Protein AF-A0AAW3W9V9-F1 (afdb_monomer_lite)

Secondary structure (DSSP, 8-state):
-HHHHTTSEEEEE-HHHHHHHEEEEE-TTSPP--TT---HHHHHHHHHHHHHHHHHHH-TT--EEEEEEEEEEEPPPTT--SS-TT--PEEEEEEE-HHHHHHHHHHHHHHHHHTT-HHHHHHT---EEESS-HHHHHHHHHHH-SSSHHHHHHHHHHHH--SHHHHHHHHHTSTTS-GGGGG-HHHHHHHHHHHHHHHTT--HHHHHHHHHHHH-SSS-SEEEEEEEEEETTHHHHHHHHHHHHHTT-S---HHHHHHHHHHHHHHTTT--TTT-HHHHIIIIIHHHHHHHS---TT-S-HHHHHHHHHHHHHHHHHHHHHHHHHHHHHHT--TTGGG----SHHHHHHHHHHHHHS-HHHHTTTHHHHHHHHHHHHHHHHHHHT-HHHHHHHHHHHHHHHHTSS----HHHHHHHHHHHHHHHHHHHHHHHHHHSS--S--SSS------HHHHHHHHHHHHHHHHHTTGGG--S-HHHHHHHHHHHHHTSSSHHHHHHHS-HHHHHHHTTHHHH-TT--TTHHHHHHHHHHHHHHHHHHT--THHHHHHHHHSTTS--HHHHHHTT-TTS---HHHHHHHHHHHHHHHHHTT-HHHHHHHHHHHHHHHHEETTTTEEPPHHHHHHGGG-EETTEETT---GGGG---SS--HHHHHHHHHHHHHHHHHHHHHHH-SS-HHHHHHHH--GGGTT-HHHHHHHS--THHHHS-EEEETTEEEEEEE-TTT--EEEEEHHHHHHHHHHHHHT---TTTTTGGGS-----S----S---BPPPSS-SEEEEEEEEEEEE---SS----TTSTT--EEEEEEEEEEEEP-TTEEEEE-SSEEEEEEEETTEEEEEEEESTTSHHHHHHHHHHHHHHHHHHHHHHHHHHH--HHHHHHHHHS-----EE----EEEEE-----SSS-------EEEE---EEEEEEEE-

pLDDT: mean 72.33, std 19.74, range [21.75, 95.81]

Sequence (946 aa):
MLFILEKLEESNQSLYKLLIDYEICIPIIQR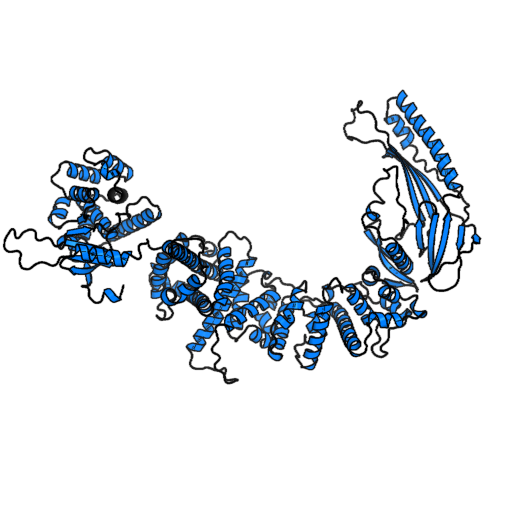DYIQGSDDEKIKFIRGRLIKDIIRTLKSSEKRLNLNIIYGVAEVEEENKGIMDSKNSTKILYPVDGQQRLTTLYLFHWFLAVRSGEINNFLRNTCGFTYTTRNSAREFFSFLMDTESSYSNEFNSIIISSKEKKYFIENVKNKIWFKSQWNNDMTILAILNVLGDFIDEKIDEKDAEMYYERLIDKNNPAIYFDIFLERKKIAENYSDTRYIRMNSRGKQLEDFENVKAILEVIEDKLEDDDEKLFVRQYDTKFIDVFYKRQVPIISLEDKTTIIEEKTKKINEESINLLMSIYNILIYMNNDAESQKEQYNDYYDYYNKIYEVSQKSEKELLEEKIFWKEYFQVLNAILKASYSNENIVNYIEEIFKKIKIVDAESSNIEDKSKIIAYVRYIYHIYMNFENEKKGKTVVLKKHGKSRYISNSDILSKISRFEYILKNLRYDEWKQNRYEEIEGLVKEIALKNDCFEYFAETRYEDILDLLKINSQNKLDIKDIKVRIKEQCIKSKIIKRTNAGYKYFFDLEERSIYGKIQYILYISEMWNDEIRNDKIKKLKKYMKISKIYFQNDSKDLELRKIFAIATIWDYKLKNILSSEEINKIAENKIDNKNKWYWDDNYYFWNDSIRNETNQKLFILKRAYDLIIDWSLMKKEKLIEFVRKHFDSNYDACWLKYALDRDYNELLKNVIEYIDNNLLISIEDIVYGRKGYMSFFPVVYYLDEKSKYQFRNEEFRDTFKSIKDTYTHISLLKFMFNLYDVNKITLEKGIIYEHSCNKKYSHYNKYNNSNINLYYKYRIEFPYIINSVVCYNGEKVKIYCFESNIYKILEYDYINSNIRKYIQANIKDYNDDIKRIDNEFYINKNYDEILEIYSDKNSEWTIHYSKYTFWQYRKQQSSFNIEEKYFKTVANGLKMEFIGLIK

Foldseek 3Di:
DVVVQPPWDKDKDFLLVVQLQAAEEEEPLDDALCLLPPPPVSVVVLLVVVVVLLVLLVDPPAADAPEEWEWEKEDDDPDPPDDDPPDPHIHIHTLPCVNVSVLVVLLLLLLCLQQVNNVVSLVNGNAYAYPPPVLRRVVRVLSSDPPDPVSVVLSVLSNPDQALVCSVVVLCPDPPNDPVLVVRSNSSSSSSSSRSVSPVVQHNVSSVSSSCLSNPRPHRRYIYIYTYHYDNCRNVVSSVSSCVVCVVPDDCDLLNLQLVLLQLLQVLLVDDPVLFLSVCCVVFLLVLLLLPDDQPPPDPDPVVSVVVSVNSSSVLVLLVLLLLLQLLLVLVPDPVSPVQRDLDSVSVSVVSNVLSPDDSVRCVVVSVVSVLSSLLSSLLSVLSRQDVVSSVVVVVLSVLSNVVSPPDPQPLSSLVSSLLSLLSSLLSVVVVVVVVDPDDDDPDDDDDDPCHSVNVVVQSVVVVLLCVLLVLSQFADPSSQLSNLLSNQQSVDSHPLVSLQPDDLVVNCVSNVCPPPVRRPFQANSVSSLQSSLLSNLCVVVVDDPVVCQVLLVLDPSSGDSLLCVLLVSSVVDDDPSSVVSSVLSVVVCNPAPNDPVRVLVLLLLLLQLLQADPVVRAGDFQVVLQQQLAVDQPNARLSADDNCLSDDGPPDDPSSVSNSNSVSSSSVVQVVDVVPDPDDPLVVNLVVDDPRNLLHLSNLSSVDSDVQSSNWRWHQDPNFIWTWDQALPPRHIDIATDLQVSVVVVQVVVPDDDPPVSVCPPDDPDDDDDDDFDWDKDDDGPDDQWDKDKDKDKDWDDDDDDDPPPPPDDDDGWIKIKMKIKIDGDAGNWIWTDGPFKIWIWHDDRNDTWIKIDGPVPDVVVVVVVVVVVVVVVVVVVLVVVCVPPVDPPVSCVVVVVPPPFPWDADWKDKIWTDDDDDDDDDDDDDTDIDIDTDMTMTMDIDTD

Organism: Clostridium beijerinckii (NCBI:txid1520)

Radius of gyration: 48.89 Å; chains: 1; bounding box: 125×58×127 Å

Structure (mmCIF, N/CA/C/O backbone):
data_AF-A0AAW3W9V9-F1
#
_entry.id   AF-A0AAW3W9V9-F1
#
loop_
_atom_site.group_PDB
_atom_site.id
_atom_site.type_symbol
_atom_site.label_atom_id
_atom_site.label_alt_id
_atom_site.label_comp_id
_atom_site.label_asym_id
_atom_site.label_entity_id
_atom_site.label_seq_id
_atom_site.pdbx_PDB_ins_code
_atom_site.Cartn_x
_atom_site.Cartn_y
_atom_site.Cartn_z
_atom_site.occupancy
_atom_site.B_iso_or_equiv
_atom_site.auth_seq_id
_atom_site.auth_comp_id
_atom_site.auth_asym_id
_atom_site.auth_atom_id
_atom_site.pdbx_PDB_model_num
ATOM 1 N N . MET A 1 1 ? -27.731 -14.052 30.063 1.00 32.25 1 MET A N 1
ATOM 2 C CA . MET A 1 1 ? -28.192 -13.497 31.354 1.00 32.25 1 MET A CA 1
ATOM 3 C C . MET A 1 1 ? -29.694 -13.233 31.313 1.00 32.25 1 MET A C 1
ATOM 5 O O . MET A 1 1 ? -30.396 -13.799 32.135 1.00 32.25 1 MET A O 1
ATOM 9 N N . LEU A 1 2 ? -30.190 -12.541 30.278 1.00 30.03 2 LEU A N 1
ATOM 10 C CA . LEU A 1 2 ? -31.619 -12.261 30.032 1.00 30.03 2 LEU A CA 1
ATOM 11 C C . LEU A 1 2 ? -32.572 -13.469 30.170 1.00 30.03 2 LEU A C 1
ATOM 13 O O . LEU A 1 2 ? -33.581 -13.365 30.849 1.00 30.03 2 LEU A O 1
ATOM 17 N N . PHE A 1 3 ? -32.216 -14.650 29.652 1.00 29.80 3 PHE A N 1
ATOM 18 C CA . PHE A 1 3 ? -33.094 -15.839 29.691 1.00 29.80 3 PHE A CA 1
ATOM 19 C C . PHE A 1 3 ? -33.318 -16.457 31.093 1.00 29.80 3 PHE A C 1
ATOM 21 O O . PHE A 1 3 ? -34.139 -17.354 31.253 1.00 29.80 3 PHE A O 1
ATOM 28 N N . ILE A 1 4 ? -32.549 -16.040 32.108 1.00 39.91 4 ILE A N 1
ATOM 29 C CA . ILE A 1 4 ? -32.695 -16.507 33.501 1.00 39.91 4 ILE A CA 1
ATOM 30 C C . ILE A 1 4 ? -33.530 -15.523 34.337 1.00 39.91 4 ILE A C 1
ATOM 32 O O . ILE A 1 4 ? -34.153 -15.939 35.311 1.00 39.91 4 ILE A O 1
ATOM 36 N N . LEU A 1 5 ? -33.554 -14.243 33.956 1.00 42.56 5 LEU A N 1
ATOM 37 C CA . LEU A 1 5 ? -34.134 -13.163 34.756 1.00 42.56 5 LEU A CA 1
ATOM 38 C C . LEU A 1 5 ? -35.676 -13.149 34.724 1.00 42.56 5 LEU A C 1
ATOM 40 O O . LEU A 1 5 ? -36.285 -12.699 35.684 1.00 42.56 5 LEU A O 1
ATOM 44 N N . GLU A 1 6 ? -36.318 -13.745 33.710 1.00 38.09 6 GLU A N 1
ATOM 45 C CA . GLU A 1 6 ? -37.790 -13.766 33.538 1.00 38.09 6 GLU A CA 1
ATOM 46 C C . GLU A 1 6 ? -38.588 -14.511 34.637 1.00 38.09 6 GLU A C 1
ATOM 48 O O . GLU A 1 6 ? -39.817 -14.518 34.606 1.00 38.09 6 GLU A O 1
ATOM 53 N N . LYS A 1 7 ? -37.931 -15.167 35.606 1.00 41.72 7 LYS A N 1
ATOM 54 C CA . LYS A 1 7 ? -38.590 -15.933 36.690 1.00 41.72 7 LYS A CA 1
ATOM 55 C C . LYS A 1 7 ? -38.236 -15.474 38.109 1.00 41.72 7 LYS A C 1
ATOM 57 O O . LYS A 1 7 ? -38.547 -16.190 39.061 1.00 41.72 7 LYS A O 1
ATOM 62 N N . LEU A 1 8 ? -37.565 -14.337 38.260 1.00 54.22 8 LEU A N 1
ATOM 63 C CA . LEU A 1 8 ? -37.050 -13.854 39.543 1.00 54.22 8 LEU A CA 1
ATOM 64 C C . LEU A 1 8 ? -37.831 -12.624 40.018 1.00 54.22 8 LEU A C 1
ATOM 66 O O . LEU A 1 8 ? -38.264 -11.814 39.205 1.00 54.22 8 LEU A O 1
ATOM 70 N N . GLU A 1 9 ? -38.020 -12.492 41.333 1.00 55.97 9 GLU A N 1
ATOM 71 C CA . GLU A 1 9 ? -38.578 -11.273 41.932 1.00 55.97 9 GLU A CA 1
ATOM 72 C C . GLU A 1 9 ? -37.538 -10.150 41.804 1.00 55.97 9 GLU A C 1
ATOM 74 O O . GLU A 1 9 ? -36.516 -10.174 42.492 1.00 55.97 9 GLU A O 1
ATOM 79 N N . GLU A 1 10 ? -37.782 -9.200 40.900 1.00 64.19 10 GLU A N 1
ATOM 80 C CA . GLU A 1 10 ? -36.982 -7.984 40.735 1.00 64.19 10 GLU A CA 1
ATOM 81 C C . GLU A 1 10 ? -37.505 -6.892 41.675 1.00 64.19 10 GLU A C 1
ATOM 83 O O . GLU A 1 10 ? -38.702 -6.591 41.701 1.00 64.19 10 GLU A O 1
ATOM 88 N N . SER A 1 11 ? -36.619 -6.298 42.477 1.00 75.81 11 SER A N 1
ATOM 89 C CA . SER A 1 11 ? -36.970 -5.127 43.286 1.00 75.81 11 SER A CA 1
ATOM 90 C C . SER A 1 11 ? -35.773 -4.210 43.519 1.00 75.81 11 SER A C 1
ATOM 92 O O . SER A 1 11 ? -34.651 -4.674 43.716 1.00 75.81 11 SER A O 1
ATOM 94 N N . ASN A 1 12 ? -36.007 -2.899 43.557 1.00 82.25 12 ASN A N 1
ATOM 95 C CA . ASN A 1 12 ? -34.962 -1.933 43.891 1.00 82.25 12 ASN A CA 1
ATOM 96 C C . ASN A 1 12 ? -34.800 -1.897 45.414 1.00 82.25 12 ASN A C 1
ATOM 98 O O . ASN A 1 12 ? -35.754 -1.590 46.137 1.00 82.25 12 ASN A O 1
ATOM 102 N N . GLN A 1 13 ? -33.601 -2.194 45.911 1.00 86.38 13 GLN A N 1
ATOM 103 C CA . GLN A 1 13 ? -33.309 -2.241 47.345 1.00 86.38 13 GLN A CA 1
ATOM 104 C C . GLN A 1 13 ? -32.035 -1.477 47.714 1.00 86.38 13 GLN A C 1
ATOM 106 O O . GLN A 1 13 ? -31.152 -1.262 46.887 1.00 86.38 13 GLN A O 1
ATOM 111 N N . SER A 1 14 ? -31.949 -1.050 48.975 1.00 92.19 14 SER A N 1
ATOM 112 C CA . SER A 1 14 ? -30.715 -0.555 49.589 1.00 92.19 14 SER A CA 1
ATOM 113 C C . SER A 1 14 ? -30.068 -1.647 50.431 1.00 92.19 14 SER A C 1
ATOM 115 O O . SER A 1 14 ? -30.736 -2.587 50.870 1.00 92.19 14 SER A O 1
ATOM 117 N N . LEU A 1 15 ? -28.774 -1.494 50.722 1.00 93.25 15 LEU A N 1
ATOM 118 C CA . LEU A 1 15 ? -28.085 -2.420 51.618 1.00 93.25 15 LEU A CA 1
ATOM 119 C C . LEU A 1 15 ? -28.729 -2.446 53.008 1.00 93.25 15 LEU A C 1
ATOM 121 O O . LEU A 1 15 ? -28.884 -3.518 53.577 1.00 93.25 15 LEU A O 1
ATOM 125 N N . TYR A 1 16 ? -29.141 -1.292 53.540 1.00 92.88 16 TYR A N 1
ATOM 126 C CA . TYR A 1 16 ? -29.765 -1.227 54.862 1.00 92.88 16 TYR A CA 1
ATOM 127 C C . TYR A 1 16 ? -31.059 -2.043 54.934 1.00 92.88 16 TYR A C 1
ATOM 129 O O . TYR A 1 16 ? -31.247 -2.810 55.873 1.00 92.88 16 TYR A O 1
ATOM 137 N N . LYS A 1 17 ? -31.922 -1.943 53.914 1.00 90.06 17 LYS A N 1
ATOM 138 C CA . LYS A 1 17 ? -33.139 -2.761 53.834 1.00 90.06 17 LYS A CA 1
ATOM 139 C C . LYS A 1 17 ? -32.805 -4.250 53.737 1.00 90.06 17 LYS A C 1
ATOM 141 O O . LYS A 1 17 ? -33.391 -5.052 54.455 1.00 90.06 17 LYS A O 1
ATOM 146 N N . LEU A 1 18 ? -31.810 -4.595 52.922 1.00 90.19 18 LEU A N 1
ATOM 147 C CA . LEU A 1 18 ? -31.366 -5.974 52.760 1.00 90.19 18 LEU A CA 1
ATOM 148 C C . LEU A 1 18 ? -30.838 -6.576 54.073 1.00 90.19 18 LEU A C 1
ATOM 150 O O . LEU A 1 18 ? -31.153 -7.719 54.381 1.00 90.19 18 LEU A O 1
ATOM 154 N N . LEU A 1 19 ? -30.086 -5.796 54.854 1.00 91.81 19 LEU A N 1
ATOM 155 C CA . LEU A 1 19 ? -29.545 -6.192 56.157 1.00 91.81 19 LEU A CA 1
ATOM 156 C C . LEU A 1 19 ? -30.606 -6.263 57.263 1.00 91.81 19 LEU A C 1
ATOM 158 O O . LEU A 1 19 ? -30.373 -6.929 58.263 1.00 91.81 19 LEU A O 1
ATOM 162 N N . ILE A 1 20 ? -31.746 -5.580 57.131 1.00 90.12 20 ILE A N 1
ATOM 163 C CA . ILE A 1 20 ? -32.884 -5.757 58.051 1.00 90.12 20 ILE A CA 1
ATOM 164 C C . ILE A 1 20 ? -33.552 -7.109 57.797 1.00 90.12 20 ILE A C 1
ATOM 166 O O . ILE A 1 20 ? -33.918 -7.799 58.743 1.00 90.12 20 ILE A O 1
ATOM 170 N N . ASP A 1 21 ? -33.704 -7.478 56.526 1.00 87.44 21 ASP A N 1
ATOM 171 C CA . ASP A 1 21 ? -34.473 -8.656 56.129 1.00 87.44 21 ASP A CA 1
ATOM 172 C C . ASP A 1 21 ? -33.646 -9.956 56.168 1.00 87.44 21 ASP A C 1
ATOM 174 O O . ASP A 1 21 ? -34.216 -11.034 56.367 1.00 87.44 21 ASP A O 1
ATOM 178 N N . TYR A 1 22 ? -32.323 -9.870 55.965 1.00 90.06 22 TYR A N 1
ATOM 179 C CA . TYR A 1 22 ? -31.435 -11.027 55.833 1.00 90.06 22 TYR A CA 1
ATOM 180 C C . TYR A 1 22 ? -30.078 -10.833 56.521 1.00 90.06 22 TYR A C 1
ATOM 182 O O . TYR A 1 22 ? -29.476 -9.761 56.454 1.00 90.06 22 TYR A O 1
ATOM 190 N N . GLU A 1 23 ? -29.540 -11.912 57.089 1.00 91.12 23 GLU A N 1
ATOM 191 C CA . GLU A 1 23 ? -28.105 -12.044 57.351 1.00 91.12 23 GLU A CA 1
ATOM 192 C C . GLU A 1 23 ? -27.396 -12.381 56.031 1.00 91.12 23 GLU A C 1
ATOM 194 O O . GLU A 1 23 ? -27.731 -13.364 55.362 1.00 91.12 23 GLU A O 1
ATOM 199 N N . ILE A 1 24 ? -26.432 -11.552 55.626 1.00 91.88 24 ILE A N 1
ATOM 200 C CA . ILE A 1 24 ? -25.698 -11.744 54.369 1.00 91.88 24 ILE A CA 1
ATOM 201 C C . ILE A 1 24 ? -24.441 -12.575 54.642 1.00 91.88 24 ILE A C 1
ATOM 203 O O . ILE A 1 24 ? -23.529 -12.129 55.340 1.00 91.88 24 ILE A O 1
ATOM 207 N N . CYS A 1 25 ? -24.365 -13.757 54.035 1.00 90.06 25 CYS A N 1
ATOM 208 C CA . CYS A 1 25 ? -23.267 -14.707 54.209 1.00 90.06 25 CYS A CA 1
ATOM 209 C C . CYS A 1 25 ? -22.515 -14.906 52.892 1.00 90.06 25 CYS A C 1
ATOM 211 O O . CYS A 1 25 ? -23.050 -15.521 51.973 1.00 90.06 25 CYS A O 1
ATOM 213 N N . ILE A 1 26 ? -21.268 -14.431 52.790 1.00 87.50 26 ILE A N 1
ATOM 214 C CA . ILE A 1 26 ? -20.422 -14.640 51.601 1.00 87.50 26 ILE A CA 1
ATOM 215 C C . ILE A 1 26 ? -19.929 -16.105 51.557 1.00 87.50 26 ILE A C 1
ATOM 217 O O . ILE A 1 26 ? -19.164 -16.481 52.454 1.00 87.50 26 ILE A O 1
ATOM 221 N N . PRO A 1 27 ? -20.329 -16.923 50.552 1.00 79.25 27 PRO A N 1
ATOM 222 C CA . PRO A 1 27 ? -19.967 -18.343 50.447 1.00 79.25 27 PRO A CA 1
ATOM 223 C C . PRO A 1 27 ? -18.463 -18.623 50.266 1.00 79.25 27 PRO A C 1
ATOM 225 O O . PRO A 1 27 ? -17.721 -17.813 49.711 1.00 79.25 27 PRO A O 1
ATOM 228 N N . ILE A 1 28 ? -18.028 -19.831 50.648 1.00 68.06 28 ILE A N 1
ATOM 229 C CA . ILE A 1 28 ? -16.621 -20.293 50.658 1.00 68.06 28 ILE A CA 1
ATOM 230 C C . ILE A 1 28 ? -16.020 -20.280 49.258 1.00 68.06 28 ILE A C 1
ATOM 232 O O . ILE A 1 28 ? -14.853 -19.941 49.067 1.00 68.06 28 ILE A O 1
ATOM 236 N N . ILE A 1 29 ? -16.819 -20.697 48.277 1.00 61.41 29 ILE A N 1
ATOM 237 C CA . ILE A 1 29 ? -16.372 -20.854 46.898 1.00 61.41 29 ILE A CA 1
ATOM 238 C C . ILE A 1 29 ? -16.096 -19.509 46.218 1.00 61.41 29 ILE A C 1
ATOM 240 O O . ILE A 1 29 ? -15.534 -19.471 45.122 1.00 61.41 29 ILE A O 1
ATOM 244 N N . GLN A 1 30 ? -16.491 -18.405 46.855 1.00 65.81 30 GLN A N 1
ATOM 245 C CA . GLN A 1 30 ? -16.282 -17.069 46.335 1.00 65.81 30 GLN A CA 1
ATOM 246 C C . GLN A 1 30 ? -14.888 -16.535 46.666 1.00 65.81 30 GLN A C 1
ATOM 248 O O . GLN A 1 30 ? -14.263 -16.884 47.665 1.00 65.81 30 GLN A O 1
ATOM 253 N N . ARG A 1 31 ? -14.377 -15.684 45.770 1.00 70.38 31 ARG A N 1
ATOM 254 C CA . ARG A 1 31 ? -13.021 -15.112 45.845 1.00 70.38 31 ARG A CA 1
ATOM 255 C C . ARG A 1 31 ? -12.790 -14.273 47.102 1.00 70.38 31 ARG A C 1
ATOM 257 O O . ARG A 1 31 ? -13.725 -13.835 47.764 1.00 70.38 31 ARG A O 1
ATOM 264 N N . ASP A 1 32 ? -11.519 -14.016 47.406 1.00 79.38 32 ASP A N 1
ATOM 265 C CA . ASP A 1 32 ? -11.125 -13.003 48.393 1.00 79.38 32 ASP A CA 1
ATOM 266 C C . ASP A 1 32 ? -11.746 -11.641 48.070 1.00 79.38 32 ASP A C 1
ATOM 268 O O . ASP A 1 32 ? -12.051 -11.332 46.911 1.00 79.38 32 ASP A O 1
ATOM 272 N N . TYR A 1 33 ? -11.919 -10.803 49.091 1.00 85.94 33 TYR A N 1
ATOM 273 C CA . TYR A 1 33 ? -12.241 -9.397 48.881 1.00 85.94 33 TYR A CA 1
ATOM 274 C C . TYR A 1 33 ? -11.029 -8.691 48.260 1.00 85.94 33 TYR A C 1
ATOM 276 O O . TYR A 1 33 ? -10.154 -8.193 48.956 1.00 85.94 33 TYR A O 1
ATOM 284 N N . ILE A 1 34 ? -10.940 -8.690 46.930 1.00 83.25 34 ILE A N 1
ATOM 285 C CA . ILE A 1 34 ? -9.800 -8.129 46.196 1.00 83.25 34 ILE A CA 1
ATOM 286 C C . ILE A 1 34 ? -9.949 -6.636 45.936 1.00 83.25 34 ILE A C 1
ATOM 288 O O . ILE A 1 34 ? -8.963 -5.996 45.591 1.00 83.25 34 ILE A O 1
ATOM 292 N N . GLN A 1 35 ? -11.144 -6.058 46.100 1.00 81.00 35 GLN A N 1
ATOM 293 C CA . GLN A 1 35 ? -11.378 -4.645 45.799 1.00 81.00 35 GLN A CA 1
ATOM 294 C C . GLN A 1 35 ? -10.495 -3.711 46.641 1.00 81.00 35 GLN A C 1
ATOM 296 O O . GLN A 1 35 ? -10.156 -2.626 46.181 1.00 81.00 35 GLN A O 1
ATOM 301 N N . GLY A 1 36 ? -10.062 -4.141 47.832 1.00 78.56 36 GLY A N 1
ATOM 302 C CA . GLY A 1 36 ? -9.095 -3.435 48.681 1.00 78.56 36 GLY A CA 1
ATOM 303 C C . GLY A 1 36 ? -7.610 -3.719 48.396 1.00 78.56 36 GLY A C 1
ATOM 304 O O . GLY A 1 36 ? -6.759 -3.257 49.153 1.00 78.56 36 GLY A O 1
ATOM 305 N N . SER A 1 37 ? -7.275 -4.457 47.333 1.00 81.38 37 SER A N 1
ATOM 306 C CA . SER A 1 37 ? -5.885 -4.728 46.927 1.00 81.38 37 SER A CA 1
ATOM 307 C C . SER A 1 37 ? -5.111 -3.441 46.596 1.00 81.38 37 SER A C 1
ATOM 309 O O . SER A 1 37 ? -5.704 -2.443 46.174 1.00 81.38 37 SER A O 1
ATOM 311 N N . ASP A 1 38 ? -3.786 -3.472 46.766 1.00 76.69 38 ASP A N 1
ATOM 312 C CA . ASP A 1 38 ? -2.869 -2.379 46.397 1.00 76.69 38 ASP A CA 1
ATOM 313 C C . ASP A 1 38 ? -2.431 -2.408 44.921 1.00 76.69 38 ASP A C 1
ATOM 315 O O . ASP A 1 38 ? -1.627 -1.580 44.500 1.00 76.69 38 ASP A O 1
ATOM 319 N N . ASP A 1 39 ? -2.990 -3.319 44.120 1.00 82.50 39 ASP A N 1
ATOM 320 C CA . ASP A 1 39 ? -2.867 -3.305 42.659 1.00 82.50 39 ASP A CA 1
ATOM 321 C C . ASP A 1 39 ? -3.336 -1.961 42.062 1.00 82.50 39 ASP A C 1
ATOM 323 O O . ASP A 1 39 ? -4.389 -1.440 42.440 1.00 82.50 39 ASP A O 1
ATOM 327 N N . GLU A 1 40 ? -2.570 -1.393 41.123 1.00 72.69 40 GLU A N 1
ATOM 328 C CA . GLU A 1 40 ? -2.829 -0.054 40.573 1.00 72.69 40 GLU A CA 1
ATOM 329 C C . GLU A 1 40 ? -4.182 0.051 39.853 1.00 72.69 40 GLU A C 1
ATOM 331 O O . GLU A 1 40 ? -4.910 1.027 40.077 1.00 72.69 40 GLU A O 1
ATOM 336 N N . LYS A 1 41 ? -4.566 -0.968 39.059 1.00 70.25 41 LYS A N 1
ATOM 337 C CA . LYS A 1 41 ? -5.872 -1.012 38.373 1.00 70.25 41 LYS A CA 1
ATOM 338 C C . LYS A 1 41 ? -6.996 -1.010 39.410 1.00 70.25 41 LYS A C 1
ATOM 340 O O . LYS A 1 41 ? -7.932 -0.211 39.330 1.00 70.25 41 LYS A O 1
ATOM 345 N N . ILE A 1 42 ? -6.896 -1.882 40.413 1.00 80.62 42 ILE A N 1
ATOM 346 C CA . ILE A 1 42 ? -7.919 -2.026 41.458 1.00 80.62 42 ILE A CA 1
ATOM 347 C C . ILE A 1 42 ? -8.021 -0.760 42.316 1.00 80.62 42 ILE A C 1
ATOM 349 O O . ILE A 1 42 ? -9.128 -0.299 42.607 1.00 80.62 42 ILE A O 1
ATOM 353 N N . LYS A 1 43 ? -6.887 -0.167 42.699 1.00 82.06 43 LYS A N 1
ATOM 354 C CA . LYS A 1 43 ? -6.823 1.061 43.498 1.00 82.06 43 LYS A CA 1
ATOM 355 C C . LYS A 1 43 ? -7.500 2.232 42.787 1.00 82.06 43 LYS A C 1
ATOM 357 O O . LYS A 1 43 ? -8.252 2.968 43.426 1.00 82.06 43 LYS A O 1
ATOM 362 N N . PHE A 1 44 ? -7.288 2.376 41.477 1.00 73.25 44 PHE A N 1
ATOM 363 C CA . PHE A 1 44 ? -7.960 3.395 40.670 1.00 73.25 44 PHE A CA 1
ATOM 364 C C . PHE A 1 44 ? -9.484 3.190 40.638 1.00 73.25 44 PHE A C 1
ATOM 366 O O . PHE A 1 44 ? -10.237 4.116 40.951 1.00 73.25 44 PHE A O 1
ATOM 373 N N . ILE A 1 45 ? -9.946 1.967 40.341 1.00 76.12 45 ILE A N 1
ATOM 374 C CA . ILE A 1 45 ? -11.380 1.624 40.287 1.00 76.12 45 ILE A CA 1
ATOM 375 C C . ILE A 1 45 ? -12.056 1.856 41.646 1.00 76.12 45 ILE A C 1
ATOM 377 O O . ILE A 1 45 ? -13.116 2.481 41.719 1.00 76.12 45 ILE A O 1
ATOM 381 N N . ARG A 1 46 ? -11.436 1.392 42.738 1.00 86.38 46 ARG A N 1
ATOM 382 C CA . ARG A 1 46 ? -11.941 1.591 44.102 1.00 86.38 46 ARG A CA 1
ATOM 383 C C . ARG A 1 46 ? -12.010 3.074 44.458 1.00 86.38 46 ARG A C 1
ATOM 385 O O . ARG A 1 46 ? -13.047 3.520 44.940 1.00 86.38 46 ARG A O 1
ATOM 392 N N . GLY A 1 47 ? -10.949 3.838 44.195 1.00 85.62 47 GLY A N 1
ATOM 393 C CA . GLY A 1 47 ? -10.917 5.274 44.475 1.00 85.62 47 GLY A CA 1
ATOM 394 C C . GLY A 1 47 ? -12.022 6.038 43.742 1.00 85.62 47 GLY A C 1
ATOM 395 O O . GLY A 1 47 ? -12.624 6.949 44.309 1.00 85.62 47 GLY A O 1
ATOM 396 N N . ARG A 1 48 ? -12.348 5.635 42.508 1.00 82.94 48 ARG A N 1
ATOM 397 C CA . ARG A 1 48 ? -13.478 6.192 41.758 1.00 82.94 48 ARG A CA 1
ATOM 398 C C . ARG A 1 48 ? -14.823 5.862 42.407 1.00 82.94 48 ARG A C 1
ATOM 400 O O . ARG A 1 48 ? -15.599 6.776 42.662 1.00 82.94 48 ARG A O 1
ATOM 407 N N . LEU A 1 49 ? -15.063 4.589 42.734 1.00 86.38 49 LEU A N 1
ATOM 408 C CA . LEU A 1 49 ? -16.310 4.155 43.373 1.00 86.38 49 LEU A CA 1
ATOM 409 C C . LEU A 1 49 ? -16.565 4.900 44.692 1.00 86.38 49 LEU A C 1
ATOM 411 O O . LEU A 1 49 ? -17.671 5.385 44.917 1.00 86.38 49 LEU A O 1
ATOM 415 N N . ILE A 1 50 ? -15.545 5.019 45.549 1.00 90.62 50 ILE A N 1
ATOM 416 C CA . ILE A 1 50 ? -15.649 5.725 46.836 1.00 90.62 50 ILE A CA 1
ATOM 417 C C . ILE A 1 50 ? -16.019 7.198 46.614 1.00 90.62 50 ILE A C 1
ATOM 419 O O . ILE A 1 50 ? -16.930 7.714 47.264 1.00 90.62 50 ILE A O 1
ATOM 423 N N . LYS A 1 51 ? -15.380 7.866 45.646 1.00 89.88 51 LYS A N 1
ATOM 424 C CA . LYS A 1 51 ? -15.693 9.260 45.300 1.00 89.88 51 LYS A CA 1
ATOM 425 C C . LYS A 1 51 ? -17.110 9.430 44.762 1.00 89.88 51 LYS A C 1
ATOM 427 O O . LYS A 1 51 ? -17.771 10.399 45.131 1.00 89.88 51 LYS A O 1
ATOM 432 N N . ASP A 1 52 ? -17.592 8.509 43.931 1.00 88.75 52 ASP A N 1
ATOM 433 C CA . ASP A 1 52 ? -18.952 8.556 43.381 1.00 88.75 52 ASP A CA 1
ATOM 434 C C . ASP A 1 52 ? -20.014 8.358 44.479 1.00 88.75 52 ASP A C 1
ATOM 436 O O . ASP A 1 52 ? -21.007 9.094 44.529 1.00 88.75 52 ASP A O 1
ATOM 440 N N . ILE A 1 53 ? -19.762 7.436 45.417 1.00 91.25 53 ILE A N 1
ATOM 441 C CA . ILE A 1 53 ? -20.572 7.216 46.626 1.00 91.25 53 ILE A CA 1
ATOM 442 C C . ILE A 1 53 ? -20.646 8.501 47.462 1.00 91.25 53 ILE A C 1
ATOM 444 O O . ILE A 1 53 ? -21.736 9.013 47.723 1.00 91.25 53 ILE A O 1
ATOM 448 N N . ILE A 1 54 ? -19.497 9.079 47.827 1.00 91.12 54 ILE A N 1
ATOM 449 C CA . ILE A 1 54 ? -19.433 10.288 48.663 1.00 91.12 54 ILE A CA 1
ATOM 450 C C . ILE A 1 54 ? -20.074 11.485 47.953 1.00 91.12 54 ILE A C 1
ATOM 452 O O . ILE A 1 54 ? -20.838 12.239 48.556 1.00 91.12 54 ILE A O 1
ATOM 456 N N . ARG A 1 55 ? -19.814 11.666 46.653 1.00 89.75 55 ARG A N 1
ATOM 457 C CA . ARG A 1 55 ? -20.411 12.750 45.859 1.00 89.75 55 ARG A CA 1
ATOM 458 C C . ARG A 1 55 ? -21.932 12.647 45.813 1.00 89.75 55 ARG A C 1
ATOM 460 O O . ARG A 1 55 ? -22.609 13.674 45.856 1.00 89.75 55 ARG A O 1
ATOM 467 N N . THR A 1 56 ? -22.462 11.429 45.738 1.00 91.19 56 THR A N 1
ATOM 468 C CA . THR A 1 56 ? -23.905 11.183 45.798 1.00 91.19 56 THR A CA 1
ATOM 469 C C . THR A 1 56 ? -24.452 11.560 47.169 1.00 91.19 56 THR A C 1
ATOM 471 O O . THR A 1 56 ? -25.436 12.292 47.244 1.00 91.19 56 THR A O 1
ATOM 474 N N . LEU A 1 57 ? -23.773 11.168 48.249 1.00 90.81 57 LEU A N 1
ATOM 475 C CA . LEU A 1 57 ? -24.184 11.460 49.627 1.00 90.81 57 LEU A CA 1
ATOM 476 C C . LEU A 1 57 ? -24.094 12.946 50.009 1.00 90.81 57 LEU A C 1
ATOM 478 O O . LEU A 1 57 ? -24.862 13.400 50.856 1.00 90.81 57 LEU A O 1
ATOM 482 N N . LYS A 1 58 ? -23.275 13.737 49.310 1.00 88.75 58 LYS A N 1
ATOM 483 C CA . LYS A 1 58 ? -23.242 15.208 49.428 1.00 88.75 58 LYS A CA 1
ATOM 484 C C . LYS A 1 58 ? -24.422 15.925 48.762 1.00 88.75 58 LYS A C 1
ATOM 486 O O . LYS A 1 58 ? -24.699 17.071 49.093 1.00 88.75 58 LYS A O 1
ATOM 491 N N . SER A 1 59 ? -25.099 15.295 47.800 1.00 83.62 59 SER A N 1
ATOM 492 C CA . SER A 1 59 ? -26.165 15.925 47.007 1.00 83.62 59 SER A CA 1
ATOM 493 C C . SER A 1 59 ? -27.525 15.303 47.305 1.00 83.62 59 SER A C 1
ATOM 495 O O . SER A 1 59 ? -27.756 14.146 46.958 1.00 83.62 59 SER A O 1
ATOM 497 N N . SER A 1 60 ? -28.436 16.068 47.912 1.00 70.94 60 SER A N 1
ATOM 498 C CA . SER A 1 60 ? -29.772 15.610 48.334 1.00 70.94 60 SER A CA 1
ATOM 499 C C . SER A 1 60 ? -30.649 15.066 47.197 1.00 70.94 60 SER A C 1
ATOM 501 O O . SER A 1 60 ? -31.513 14.232 47.445 1.00 70.94 60 SER A O 1
ATOM 503 N N . GLU A 1 61 ? -30.409 15.486 45.954 1.00 74.12 61 GLU A N 1
ATOM 504 C CA . GLU A 1 61 ? -31.209 15.100 44.781 1.00 74.12 61 GLU A CA 1
ATOM 505 C C . GLU A 1 61 ? -30.663 13.874 44.034 1.00 74.12 61 GLU A C 1
ATOM 507 O O . GLU A 1 61 ? -31.372 13.260 43.237 1.00 74.12 61 GLU A O 1
ATOM 512 N N . LYS A 1 62 ? -29.399 13.500 44.265 1.00 81.12 62 LYS A N 1
ATOM 513 C CA . LYS A 1 62 ? -28.745 12.420 43.517 1.00 81.12 62 LYS A CA 1
ATOM 514 C C . LYS A 1 62 ? -28.910 11.080 44.212 1.00 81.12 62 LYS A C 1
ATOM 516 O O . LYS A 1 62 ? -28.757 10.973 45.430 1.00 81.12 62 LYS A O 1
ATOM 521 N N . ARG A 1 63 ? -29.149 10.048 43.403 1.00 87.75 63 ARG A N 1
ATOM 522 C CA . ARG A 1 63 ? -29.142 8.643 43.811 1.00 87.75 63 ARG A CA 1
ATOM 523 C C . ARG A 1 63 ? -28.208 7.858 42.901 1.00 87.75 63 ARG A C 1
ATOM 525 O O . ARG A 1 63 ? -28.150 8.134 41.705 1.00 87.75 63 ARG A O 1
ATOM 532 N N . LEU A 1 64 ? -27.510 6.883 43.466 1.00 89.50 64 LEU A N 1
ATOM 533 C CA . LEU A 1 64 ? -26.570 6.026 42.752 1.00 89.50 64 LEU A CA 1
ATOM 534 C C . LEU A 1 64 ? -27.138 4.606 42.670 1.00 89.50 64 LEU A C 1
ATOM 536 O O . LEU A 1 64 ? -27.353 3.976 43.707 1.00 89.50 64 LEU A O 1
ATOM 540 N N . ASN A 1 65 ? -27.371 4.118 41.447 1.00 88.31 65 ASN A N 1
ATOM 541 C CA . ASN A 1 65 ? -27.649 2.702 41.205 1.00 88.31 65 ASN A CA 1
ATOM 542 C C . ASN A 1 65 ? -26.310 1.959 41.093 1.00 88.31 65 ASN A C 1
ATOM 544 O O . ASN A 1 65 ? -25.491 2.288 40.237 1.00 88.31 65 ASN A O 1
ATOM 548 N N . LEU A 1 66 ? -26.082 0.967 41.952 1.00 85.56 66 LEU A N 1
ATOM 549 C CA . LEU A 1 66 ? -24.906 0.097 41.905 1.00 85.56 66 LEU A CA 1
ATOM 550 C C . LEU A 1 66 ? -25.111 -1.143 41.025 1.00 85.56 66 LEU A C 1
ATOM 552 O O . LEU A 1 66 ? -24.352 -2.102 41.163 1.00 85.56 66 LEU A O 1
ATOM 556 N N . ASN A 1 67 ? -26.070 -1.104 40.099 1.00 84.31 67 ASN A N 1
ATOM 557 C CA . ASN A 1 67 ? -26.466 -2.166 39.175 1.00 84.31 67 ASN A CA 1
ATOM 558 C C . ASN A 1 67 ? -26.986 -3.419 39.894 1.00 84.31 67 ASN A C 1
ATOM 560 O O . ASN A 1 67 ? -27.342 -3.398 41.067 1.00 84.31 67 ASN A O 1
ATOM 564 N N . ILE A 1 68 ? -27.027 -4.532 39.168 1.00 84.44 68 ILE A N 1
ATOM 565 C CA . ILE A 1 68 ? -27.672 -5.770 39.589 1.00 84.44 68 ILE A CA 1
ATOM 566 C C . ILE A 1 68 ? -26.886 -6.480 40.702 1.00 84.44 68 ILE A C 1
ATOM 568 O O . ILE A 1 68 ? -25.656 -6.617 40.618 1.00 84.44 68 ILE A O 1
ATOM 572 N N . ILE A 1 69 ? -27.615 -6.977 41.705 1.00 87.00 69 ILE A N 1
ATOM 573 C CA . ILE A 1 69 ? -27.160 -7.937 42.716 1.00 87.00 69 ILE A CA 1
ATOM 574 C C . ILE A 1 69 ? -28.024 -9.190 42.616 1.00 87.00 69 ILE A C 1
ATOM 576 O O . ILE A 1 69 ? -29.250 -9.121 42.595 1.00 87.00 69 ILE A O 1
ATOM 580 N N . TYR A 1 70 ? -27.384 -10.353 42.575 1.00 86.25 70 TYR A N 1
ATOM 581 C CA . TYR A 1 70 ? -28.078 -11.629 42.453 1.00 86.25 70 TYR A CA 1
ATOM 582 C C . TYR A 1 70 ? -27.666 -12.561 43.591 1.00 86.25 70 TYR A C 1
ATOM 584 O O . TYR A 1 70 ? -26.476 -12.692 43.883 1.00 86.25 70 TYR A O 1
ATOM 592 N N . GLY A 1 71 ? -28.635 -13.212 44.234 1.00 87.75 71 GLY A N 1
ATOM 593 C CA . GLY A 1 71 ? -28.388 -14.067 45.395 1.00 87.75 71 GLY A CA 1
ATOM 594 C C . GLY A 1 71 ? -29.456 -15.133 45.620 1.00 87.75 71 GLY A C 1
ATOM 595 O O . GLY A 1 71 ? -30.526 -15.113 45.010 1.00 87.75 71 GLY A O 1
ATOM 596 N N . VAL A 1 72 ? -29.147 -16.084 46.502 1.00 87.00 72 VAL A N 1
ATOM 597 C CA . VAL A 1 72 ? -30.051 -17.169 46.902 1.00 87.00 72 VAL A CA 1
ATOM 598 C C . VAL A 1 72 ? -30.366 -17.036 48.391 1.00 87.00 72 VAL A C 1
ATOM 600 O O . VAL A 1 72 ? -29.461 -17.081 49.221 1.00 87.00 72 VAL A O 1
ATOM 603 N N . ALA A 1 73 ? -31.643 -16.870 48.722 1.00 88.56 73 ALA A N 1
ATOM 604 C CA . ALA A 1 73 ? -32.146 -16.766 50.087 1.00 88.56 73 ALA A CA 1
ATOM 605 C C . ALA A 1 73 ? -32.752 -18.094 50.569 1.00 88.56 73 ALA A C 1
ATOM 607 O O . ALA A 1 73 ? -33.340 -18.849 49.783 1.00 88.56 73 ALA A O 1
ATOM 608 N N . GLU A 1 74 ? -32.647 -18.365 51.868 1.00 86.06 74 GLU A N 1
ATOM 609 C CA . GLU A 1 74 ? -33.284 -19.526 52.496 1.00 86.06 74 GLU A CA 1
ATOM 610 C C . GLU A 1 74 ? -34.817 -19.404 52.559 1.00 86.06 74 GLU A C 1
ATOM 612 O O . GLU A 1 74 ? -35.382 -18.314 52.690 1.00 86.06 74 GLU A O 1
ATOM 617 N N . VAL A 1 75 ? -35.504 -20.545 52.437 1.00 77.00 75 VAL A N 1
ATOM 618 C CA . VAL A 1 75 ? -36.965 -20.663 52.594 1.00 77.00 75 VAL A CA 1
ATOM 619 C C . VAL A 1 75 ? -37.280 -21.048 54.038 1.00 77.00 75 VAL A C 1
ATOM 621 O O . VAL A 1 75 ? -36.671 -21.977 54.561 1.00 77.00 75 VAL A O 1
ATOM 624 N N . GLU A 1 76 ? -38.257 -20.386 54.660 1.00 65.19 76 GLU A N 1
ATOM 625 C CA . GLU A 1 76 ? -38.766 -20.777 55.981 1.00 65.19 76 GLU A CA 1
ATOM 626 C C . GLU A 1 76 ? -39.398 -22.182 55.930 1.00 65.19 76 GLU A C 1
ATOM 628 O O . GLU A 1 76 ? -40.220 -22.478 55.061 1.00 65.19 76 GLU A O 1
ATOM 633 N N . GLU A 1 77 ? -39.043 -23.062 56.870 1.00 54.84 77 GLU A N 1
ATOM 634 C CA . GLU A 1 77 ? -39.837 -24.265 57.131 1.00 54.84 77 GLU A CA 1
ATOM 635 C C . GLU A 1 77 ? -40.986 -23.911 58.082 1.00 54.84 77 GLU A C 1
ATOM 637 O O . GLU A 1 77 ? -40.754 -23.552 59.233 1.00 54.84 77 GLU A O 1
ATOM 642 N N . GLU A 1 78 ? -42.232 -24.082 57.630 1.00 48.81 78 GLU A N 1
ATOM 643 C CA . GLU A 1 78 ? -43.460 -23.810 58.402 1.00 48.81 78 GLU A CA 1
ATOM 644 C C . GLU A 1 78 ? -43.636 -24.687 59.669 1.00 48.81 78 GLU A C 1
ATOM 646 O O . GLU A 1 78 ? -44.633 -24.557 60.369 1.00 48.81 78 GLU A O 1
ATOM 651 N N . ASN A 1 79 ? -42.685 -25.571 60.010 1.00 43.22 79 ASN A N 1
ATOM 652 C CA . ASN A 1 79 ? -42.823 -26.565 61.085 1.00 43.22 79 ASN A CA 1
ATOM 653 C C . ASN A 1 79 ? -41.618 -26.658 62.045 1.00 43.22 79 ASN A C 1
ATOM 655 O O . ASN A 1 79 ? -41.247 -27.752 62.470 1.00 43.22 79 ASN A O 1
ATOM 659 N N . LYS A 1 80 ? -41.025 -25.533 62.465 1.00 44.97 80 LYS A N 1
ATOM 660 C CA . LYS A 1 80 ? -40.264 -25.500 63.732 1.00 44.97 80 LYS A CA 1
ATOM 661 C C . LYS A 1 80 ? -41.153 -24.952 64.841 1.00 44.97 80 LYS A C 1
ATOM 663 O O . LYS A 1 80 ? -41.244 -23.751 65.068 1.00 44.97 80 LYS A O 1
ATOM 668 N N . GLY A 1 81 ? -41.858 -25.873 65.496 1.00 40.38 81 GLY A N 1
ATOM 669 C CA . GLY A 1 81 ? -42.666 -25.586 66.672 1.00 40.38 81 GLY A CA 1
ATOM 670 C C . GLY A 1 81 ? -41.841 -24.925 67.777 1.00 40.38 81 GLY A C 1
ATOM 671 O O . GLY A 1 81 ? -40.746 -25.378 68.087 1.00 40.38 81 GLY A O 1
ATOM 672 N N . ILE A 1 82 ? -42.411 -23.850 68.327 1.00 46.38 82 ILE A N 1
ATOM 673 C CA . ILE A 1 82 ? -42.221 -23.288 69.671 1.00 46.38 82 ILE A CA 1
ATOM 674 C C . ILE A 1 82 ? -40.887 -23.675 70.331 1.00 46.38 82 ILE A C 1
ATOM 676 O O . ILE A 1 82 ? -40.847 -24.581 71.154 1.00 46.38 82 ILE A O 1
ATOM 680 N N . MET A 1 83 ? -39.825 -22.940 70.006 1.00 36.94 83 MET A N 1
ATOM 681 C CA . MET A 1 83 ? -38.780 -22.529 70.948 1.00 36.94 83 MET A CA 1
ATOM 682 C C . MET A 1 83 ? -38.103 -21.269 70.376 1.00 36.94 83 MET A C 1
ATOM 684 O O . MET A 1 83 ? -37.546 -21.292 69.285 1.00 36.94 83 MET A O 1
ATOM 688 N N . ASP A 1 84 ? -38.253 -20.165 71.111 1.00 36.25 84 ASP A N 1
ATOM 689 C CA . ASP A 1 84 ? -37.657 -18.830 70.946 1.00 36.25 84 ASP A CA 1
ATOM 690 C C . ASP A 1 84 ? -37.973 -18.040 69.659 1.00 36.25 84 ASP A C 1
ATOM 692 O O . ASP A 1 84 ? -37.152 -17.823 68.769 1.00 36.25 84 ASP A O 1
ATOM 696 N N . SER A 1 85 ? -39.185 -17.478 69.632 1.00 38.91 85 SER A N 1
ATOM 697 C CA . SER A 1 85 ? -39.730 -16.564 68.617 1.00 38.91 85 SER A CA 1
ATOM 698 C C . SER A 1 85 ? -39.082 -15.162 68.588 1.00 38.91 85 SER A C 1
ATOM 700 O O . SER A 1 85 ? -39.796 -14.156 68.540 1.00 38.91 85 SER A O 1
ATOM 702 N N . LYS A 1 86 ? -37.748 -15.058 68.650 1.00 39.56 86 LYS A N 1
ATOM 703 C CA . LYS A 1 86 ? -37.043 -13.774 68.467 1.00 39.56 86 LYS A CA 1
ATOM 704 C C . LYS A 1 86 ? -35.917 -13.750 67.433 1.00 39.56 86 LYS A C 1
ATOM 706 O O . LYS A 1 86 ? -35.592 -12.649 67.026 1.00 39.56 86 LYS A O 1
ATOM 711 N N . ASN A 1 87 ? -35.397 -14.882 66.947 1.00 43.66 87 ASN A N 1
ATOM 712 C CA . ASN A 1 87 ? -34.257 -14.895 66.009 1.00 43.66 87 ASN A CA 1
ATOM 713 C C . ASN A 1 87 ? -34.367 -16.002 64.934 1.00 43.66 87 ASN A C 1
ATOM 715 O O . ASN A 1 87 ? -33.498 -16.864 64.837 1.00 43.66 87 ASN A O 1
ATOM 719 N N . SER A 1 88 ? -35.417 -16.017 64.107 1.00 52.50 88 SER A N 1
ATOM 720 C CA . SER A 1 88 ? -35.376 -16.779 62.844 1.00 52.50 88 SER A CA 1
ATOM 721 C C . SER A 1 88 ? -34.861 -15.872 61.724 1.00 52.50 88 SER A C 1
ATOM 723 O O . SER A 1 88 ? -35.629 -15.398 60.886 1.00 52.50 88 SER A O 1
ATOM 725 N N . THR A 1 89 ? -33.570 -15.555 61.766 1.00 64.12 89 THR A N 1
ATOM 726 C CA . THR A 1 89 ? -32.918 -14.700 60.771 1.00 64.12 89 THR A CA 1
ATOM 727 C C . THR A 1 89 ? -32.820 -15.436 59.436 1.00 64.12 89 THR A C 1
ATOM 729 O O . THR A 1 89 ? -32.345 -16.569 59.389 1.00 64.12 89 THR A O 1
ATOM 732 N N . LYS A 1 90 ? -33.287 -14.823 58.342 1.00 84.94 90 LYS A N 1
ATOM 733 C CA . LYS A 1 90 ? -33.170 -15.404 56.995 1.00 84.94 90 LYS A CA 1
ATOM 734 C C . LYS A 1 90 ? -31.745 -15.228 56.496 1.00 84.94 90 LYS A C 1
ATOM 736 O O . LYS A 1 90 ? -31.222 -14.122 56.565 1.00 84.94 90 LYS A O 1
ATOM 741 N N . ILE A 1 91 ? -31.143 -16.272 55.935 1.00 89.12 91 ILE A N 1
ATOM 742 C CA . ILE A 1 91 ? -29.793 -16.175 55.372 1.00 89.12 91 ILE A CA 1
ATOM 743 C C . ILE A 1 91 ? -29.873 -15.910 53.865 1.00 89.12 91 ILE A C 1
ATOM 745 O O . ILE A 1 91 ? -30.630 -16.566 53.140 1.00 89.12 91 ILE A O 1
ATOM 749 N N . LEU A 1 92 ? -29.083 -14.942 53.396 1.00 90.44 92 LEU A N 1
ATOM 750 C CA . LEU A 1 92 ? -28.878 -14.629 51.986 1.00 90.44 92 LEU A CA 1
ATOM 751 C C . LEU A 1 92 ? -27.430 -14.911 51.586 1.00 90.44 92 LEU A C 1
ATOM 753 O O . LEU A 1 92 ? -26.493 -14.295 52.093 1.00 90.44 92 LEU A O 1
ATOM 757 N N . TYR A 1 93 ? -27.268 -15.773 50.588 1.00 89.19 93 TYR A N 1
ATOM 758 C CA . TYR A 1 93 ? -25.988 -16.050 49.955 1.00 89.19 93 TYR A CA 1
ATOM 759 C C . TYR A 1 93 ? -25.912 -15.298 48.619 1.00 89.19 93 TYR A C 1
ATOM 761 O O . TYR A 1 93 ? -26.528 -15.742 47.640 1.00 89.19 93 TYR A O 1
ATOM 769 N N . PRO A 1 94 ? -25.197 -14.160 48.528 1.00 89.31 94 PRO A N 1
ATOM 770 C CA . PRO A 1 94 ? -25.010 -13.480 47.253 1.00 89.31 94 PRO A CA 1
ATOM 771 C C . PRO A 1 94 ? -24.243 -14.399 46.304 1.00 89.31 94 PRO A C 1
ATOM 773 O O . PRO A 1 94 ? -23.362 -15.128 46.737 1.00 89.31 94 PRO A O 1
ATOM 776 N N . VAL A 1 95 ? -24.574 -14.370 45.018 1.00 84.06 95 VAL A N 1
ATOM 777 C CA . VAL A 1 95 ? -23.880 -15.098 43.940 1.00 84.06 95 VAL A CA 1
ATOM 778 C C . VAL A 1 95 ? -23.065 -14.126 43.084 1.00 84.06 95 VAL A C 1
ATOM 780 O O . VAL A 1 95 ? -21.962 -14.456 42.654 1.00 84.06 95 VAL A O 1
ATOM 783 N N . ASP A 1 96 ? -23.592 -12.921 42.861 1.00 83.94 96 ASP A N 1
ATOM 784 C CA . ASP A 1 96 ? -22.894 -11.797 42.236 1.00 83.94 96 ASP A CA 1
ATOM 785 C C . ASP A 1 96 ? -23.119 -10.515 43.055 1.00 83.94 96 ASP A C 1
ATOM 787 O O . ASP A 1 96 ? -24.117 -10.378 43.759 1.00 83.94 96 ASP A O 1
ATOM 791 N N . GLY A 1 97 ? -22.174 -9.576 42.991 1.00 85.50 97 GLY A N 1
ATOM 792 C CA . GLY A 1 97 ? -22.211 -8.325 43.754 1.00 85.50 97 GLY A CA 1
ATOM 793 C C . GLY A 1 97 ? -21.522 -8.378 45.123 1.00 85.50 97 GLY A C 1
ATOM 794 O O . GLY A 1 97 ? -21.475 -7.361 45.806 1.00 85.50 97 GLY A O 1
ATOM 795 N N . GLN A 1 98 ? -20.909 -9.503 45.507 1.00 86.81 98 GLN A N 1
ATOM 796 C CA . GLN A 1 98 ? -20.240 -9.679 46.811 1.00 86.81 98 GLN A CA 1
ATOM 797 C C . GLN A 1 98 ? -19.208 -8.587 47.171 1.00 86.81 98 GLN A C 1
ATOM 799 O O . GLN A 1 98 ? -19.180 -8.115 48.307 1.00 86.81 98 GLN A O 1
ATOM 804 N N . GLN A 1 99 ? -18.379 -8.145 46.214 1.00 87.62 99 GLN A N 1
ATOM 805 C CA . GLN A 1 99 ? -17.365 -7.104 46.448 1.00 87.62 99 GLN A CA 1
ATOM 806 C C . GLN A 1 99 ? -18.036 -5.752 46.740 1.00 87.62 99 GLN A C 1
ATOM 808 O O . GLN A 1 99 ? -17.749 -5.134 47.762 1.00 87.62 99 GLN A O 1
ATOM 813 N N . ARG A 1 100 ? -19.022 -5.369 45.908 1.00 90.00 100 ARG A N 1
ATOM 814 C CA . ARG A 1 100 ? -19.849 -4.160 46.074 1.00 90.00 100 ARG A CA 1
ATOM 815 C C . ARG A 1 100 ? -20.568 -4.158 47.427 1.00 90.00 100 ARG A C 1
ATOM 817 O O . ARG A 1 100 ? -20.514 -3.160 48.138 1.00 90.00 100 ARG A O 1
ATOM 824 N N . LEU A 1 101 ? -21.181 -5.285 47.801 1.00 91.81 101 LEU A N 1
ATOM 825 C CA . LEU A 1 101 ? -21.857 -5.457 49.091 1.00 91.81 101 LEU A CA 1
ATOM 826 C C . LEU A 1 101 ? -20.892 -5.306 50.270 1.00 91.81 101 LEU A C 1
ATOM 828 O O . LEU A 1 101 ? -21.222 -4.625 51.234 1.00 91.81 101 LEU A O 1
ATOM 832 N N . THR A 1 102 ? -19.693 -5.886 50.173 1.00 93.00 102 THR A N 1
ATOM 833 C CA . THR A 1 102 ? -18.673 -5.803 51.229 1.00 93.00 102 THR A CA 1
ATOM 834 C C . THR A 1 102 ? -18.176 -4.366 51.397 1.00 93.00 102 THR A C 1
ATOM 836 O O . THR A 1 102 ? -18.149 -3.859 52.514 1.00 93.00 102 THR A O 1
ATOM 839 N N . THR A 1 103 ? -17.832 -3.669 50.305 1.00 93.31 103 THR A N 1
ATOM 840 C CA . THR A 1 103 ? -17.412 -2.257 50.361 1.00 93.31 103 THR A CA 1
ATOM 841 C C . THR A 1 103 ? -18.502 -1.370 50.953 1.00 93.31 103 THR A C 1
ATOM 843 O O . THR A 1 103 ? -18.213 -0.533 51.806 1.00 93.31 103 THR A O 1
ATOM 846 N N . LEU A 1 104 ? -19.753 -1.561 50.526 1.00 93.69 104 LEU A N 1
ATOM 847 C CA . LEU A 1 104 ? -20.876 -0.764 51.005 1.00 93.69 104 LEU A CA 1
ATOM 848 C C . LEU A 1 104 ? -21.175 -1.054 52.484 1.00 93.69 104 LEU A C 1
ATOM 850 O O . LEU A 1 104 ? -21.395 -0.120 53.247 1.00 93.69 104 LEU A O 1
ATOM 854 N N . TYR A 1 105 ? -21.083 -2.314 52.917 1.00 94.88 105 TYR A N 1
ATOM 855 C CA . TYR A 1 105 ? -21.212 -2.689 54.325 1.00 94.88 105 TYR A CA 1
ATOM 856 C C . TYR A 1 105 ? -20.151 -2.014 55.202 1.00 94.88 105 TYR A C 1
ATOM 858 O O . TYR A 1 105 ? -20.484 -1.390 56.208 1.00 94.88 105 TYR A O 1
ATOM 866 N N . LEU A 1 106 ? -18.879 -2.075 54.792 1.00 95.31 106 LEU A N 1
ATOM 867 C CA . LEU A 1 106 ? -17.783 -1.411 55.504 1.00 95.31 106 LEU A CA 1
ATOM 868 C C . LEU A 1 106 ? -17.986 0.101 55.579 1.00 95.31 106 LEU A C 1
ATOM 870 O O . LEU A 1 106 ? -17.608 0.717 56.570 1.00 95.31 106 LEU A O 1
ATOM 874 N N . PHE A 1 107 ? -18.582 0.698 54.547 1.00 95.25 107 PHE A N 1
ATOM 875 C CA . PHE A 1 107 ? -18.868 2.125 54.528 1.00 95.25 107 PHE A CA 1
ATOM 876 C C . PHE A 1 107 ? -20.009 2.503 55.482 1.00 95.25 107 PHE A C 1
ATOM 878 O O . PHE A 1 107 ? -19.863 3.454 56.246 1.00 95.25 107 PHE A O 1
ATOM 885 N N . HIS A 1 108 ? -21.098 1.722 55.519 1.00 94.19 108 HIS A N 1
ATOM 886 C CA . HIS A 1 108 ? -22.153 1.866 56.533 1.00 94.19 108 HIS A CA 1
ATOM 887 C C . HIS A 1 108 ? -21.582 1.749 57.951 1.00 94.19 108 HIS A C 1
ATOM 889 O O . HIS A 1 108 ? -21.847 2.606 58.790 1.00 94.19 108 HIS A O 1
ATOM 895 N N . TRP A 1 109 ? -20.766 0.720 58.197 1.00 95.19 109 TRP A N 1
ATOM 896 C CA . TRP A 1 109 ? -20.111 0.501 59.485 1.00 95.19 109 TRP A CA 1
ATOM 897 C C . TRP A 1 109 ? -19.190 1.673 59.858 1.00 95.19 109 TRP A C 1
ATOM 899 O O . TRP A 1 109 ? -19.285 2.205 60.960 1.00 95.19 109 TRP A O 1
ATOM 909 N N . PHE A 1 110 ? -18.352 2.135 58.926 1.00 95.81 110 PHE A N 1
ATOM 910 C CA . PHE A 1 110 ? -17.437 3.260 59.137 1.00 95.81 110 PHE A CA 1
ATOM 911 C C . PHE A 1 110 ? -18.181 4.549 59.509 1.00 95.81 110 PHE A C 1
ATOM 913 O O . PHE A 1 110 ? -17.794 5.232 60.460 1.00 95.81 110 PHE A O 1
ATOM 920 N N . LEU A 1 111 ? -19.261 4.868 58.790 1.00 95.38 111 LEU A N 1
ATOM 921 C CA . LEU A 1 111 ? -20.080 6.046 59.073 1.00 95.38 111 LEU A CA 1
ATOM 922 C C . LEU A 1 111 ? -20.821 5.916 60.406 1.00 95.38 111 LEU A C 1
ATOM 924 O O . LEU A 1 111 ? -20.857 6.883 61.162 1.00 95.38 111 LEU A O 1
ATOM 928 N N . ALA A 1 112 ? -21.339 4.731 60.741 1.00 93.75 112 ALA A N 1
ATOM 929 C CA . ALA A 1 112 ? -21.979 4.473 62.031 1.00 93.75 112 ALA A CA 1
ATOM 930 C C . ALA A 1 112 ? -20.994 4.615 63.208 1.00 93.75 112 ALA A C 1
ATOM 932 O O . ALA A 1 112 ? -21.352 5.139 64.258 1.00 93.75 112 ALA A O 1
ATOM 933 N N . VAL A 1 113 ? -19.731 4.205 63.042 1.00 93.75 113 VAL A N 1
ATOM 934 C CA . VAL A 1 113 ? -18.679 4.431 64.050 1.00 93.75 113 VAL A CA 1
ATOM 935 C C . VAL A 1 113 ? -18.358 5.921 64.190 1.00 93.75 113 VAL A C 1
ATOM 937 O O . VAL A 1 113 ? -18.277 6.423 65.308 1.00 93.75 113 VAL A O 1
ATOM 940 N N . ARG A 1 114 ? -18.197 6.641 63.073 1.00 93.31 114 ARG A N 1
ATOM 941 C CA . ARG A 1 114 ? -17.873 8.080 63.062 1.00 93.31 114 ARG A CA 1
ATOM 942 C C . ARG A 1 114 ? -19.000 8.975 63.586 1.00 93.31 114 ARG A C 1
ATOM 944 O O . ARG A 1 114 ? -18.687 10.023 64.133 1.00 93.31 114 ARG A O 1
ATOM 951 N N . SER A 1 115 ? -20.258 8.563 63.434 1.00 92.94 115 SER A N 1
ATOM 952 C CA . SER A 1 115 ? -21.452 9.282 63.917 1.00 92.94 115 SER A CA 1
ATOM 953 C C . SER A 1 115 ? -21.927 8.842 65.307 1.00 92.94 115 SER A C 1
ATOM 955 O O . SER A 1 115 ? -22.903 9.376 65.817 1.00 92.94 115 SER A O 1
ATOM 957 N N . GLY A 1 116 ? -21.282 7.849 65.931 1.00 90.50 116 GLY A N 1
ATOM 958 C CA . GLY A 1 116 ? -21.717 7.306 67.225 1.00 90.50 116 GLY A CA 1
ATOM 959 C C . GLY A 1 116 ? -22.943 6.378 67.164 1.00 90.50 116 GLY A C 1
ATOM 960 O O . GLY A 1 116 ? -23.367 5.853 68.193 1.00 90.50 116 GLY A O 1
ATOM 961 N N . GLU A 1 117 ? -23.468 6.091 65.971 1.00 91.88 117 GLU A N 1
ATOM 962 C CA . GLU A 1 117 ? -24.663 5.273 65.726 1.00 91.88 117 GLU A CA 1
ATOM 963 C C . GLU A 1 117 ? -24.392 3.758 65.606 1.00 91.88 117 GLU A C 1
ATOM 965 O O . GLU A 1 117 ? -25.295 2.980 65.289 1.00 91.88 117 GLU A O 1
ATOM 970 N N . ILE A 1 118 ? -23.170 3.286 65.879 1.00 91.94 118 ILE A N 1
ATOM 971 C CA . ILE A 1 118 ? -22.785 1.870 65.713 1.00 91.94 118 ILE A CA 1
ATOM 972 C C . ILE A 1 118 ? -23.695 0.891 66.476 1.00 91.94 118 ILE A C 1
ATOM 974 O O . ILE A 1 118 ? -24.121 -0.123 65.925 1.00 91.94 118 ILE A O 1
ATOM 978 N N . ASN A 1 119 ? -24.075 1.218 67.714 1.00 89.50 119 ASN A N 1
ATOM 979 C CA . ASN A 1 119 ? -24.980 0.384 68.510 1.00 89.50 119 ASN A CA 1
ATOM 980 C C . ASN A 1 119 ? -26.369 0.273 67.866 1.00 89.50 119 ASN A C 1
ATOM 982 O O . ASN A 1 119 ? -27.009 -0.774 67.940 1.00 89.50 119 ASN A O 1
ATOM 986 N N . ASN A 1 120 ? -26.841 1.351 67.240 1.00 89.38 120 ASN A N 1
ATOM 987 C CA . ASN A 1 120 ? -28.128 1.396 66.560 1.00 89.38 120 ASN A CA 1
ATOM 988 C C . ASN A 1 120 ? -28.071 0.631 65.227 1.00 89.38 120 ASN A C 1
ATOM 990 O O . ASN A 1 120 ? -28.978 -0.137 64.913 1.00 89.38 120 ASN A O 1
ATOM 994 N N . PHE A 1 121 ? -26.973 0.774 64.477 1.00 90.62 121 PHE A N 1
ATOM 995 C CA . PHE A 1 121 ? -26.720 0.018 63.249 1.00 90.62 121 PHE A CA 1
ATOM 996 C C . PHE A 1 121 ? -26.762 -1.495 63.498 1.00 90.62 121 PHE A C 1
ATOM 998 O O . PHE A 1 121 ? -27.511 -2.215 62.837 1.00 90.62 121 PHE A O 1
ATOM 1005 N N . LEU A 1 122 ? -26.012 -1.970 64.494 1.00 88.06 122 LEU A N 1
ATOM 1006 C CA . LEU A 1 122 ? -25.880 -3.397 64.793 1.00 88.06 122 LEU A CA 1
ATOM 1007 C C . LEU A 1 122 ? -27.148 -3.998 65.407 1.00 88.06 122 LEU A C 1
ATOM 1009 O O . LEU A 1 122 ? -27.477 -5.142 65.121 1.00 88.06 122 LEU A O 1
ATOM 1013 N N . ARG A 1 123 ? -27.908 -3.232 66.203 1.00 87.19 123 ARG A N 1
ATOM 1014 C CA . ARG A 1 123 ? -29.198 -3.694 66.754 1.00 87.19 123 ARG A CA 1
ATOM 1015 C C . ARG A 1 123 ? -30.291 -3.845 65.701 1.00 87.19 123 ARG A C 1
ATOM 1017 O O . ARG A 1 123 ? -31.186 -4.663 65.883 1.00 87.19 123 ARG A O 1
ATOM 1024 N N . ASN A 1 124 ? -30.248 -3.034 64.645 1.00 86.62 124 ASN A N 1
ATOM 1025 C CA . ASN A 1 124 ? -31.287 -2.998 63.615 1.00 86.62 124 ASN A CA 1
ATOM 1026 C C . ASN A 1 124 ? -30.960 -3.851 62.384 1.00 86.62 124 ASN A C 1
ATOM 1028 O O . ASN A 1 124 ? -31.755 -3.868 61.447 1.00 86.62 124 ASN A O 1
ATOM 1032 N N . THR A 1 125 ? -29.806 -4.518 62.349 1.00 88.44 125 THR A N 1
ATOM 1033 C CA . THR A 1 125 ? -29.372 -5.324 61.204 1.00 88.44 125 THR A CA 1
ATOM 1034 C C . THR A 1 125 ? -29.099 -6.765 61.620 1.00 88.44 125 THR A C 1
ATOM 1036 O O . THR A 1 125 ? -28.627 -7.040 62.717 1.00 88.44 125 THR A O 1
ATOM 1039 N N . CYS A 1 126 ? -29.407 -7.698 60.725 1.00 84.75 126 CYS A N 1
ATOM 1040 C CA . CYS A 1 126 ? -29.230 -9.135 60.902 1.00 84.75 126 CYS A CA 1
ATOM 1041 C C . CYS A 1 126 ? -27.760 -9.579 60.805 1.00 84.75 126 CYS A C 1
ATOM 1043 O O . CYS A 1 126 ? -27.416 -10.645 61.304 1.00 84.75 126 CYS A O 1
ATOM 1045 N N . GLY A 1 127 ? -26.895 -8.761 60.193 1.00 85.00 127 GLY A N 1
ATOM 1046 C CA . GLY A 1 127 ? -25.446 -8.966 60.138 1.00 85.00 127 GLY A CA 1
ATOM 1047 C C . GLY A 1 127 ? -24.881 -9.286 58.750 1.00 85.00 127 GLY A C 1
ATOM 1048 O O . GLY A 1 127 ? -25.606 -9.514 57.779 1.00 85.00 127 GLY A O 1
ATOM 1049 N N . PHE A 1 128 ? -23.548 -9.261 58.663 1.00 90.62 128 PHE A N 1
ATOM 1050 C CA . PHE A 1 128 ? -22.771 -9.534 57.452 1.00 90.62 128 PHE A CA 1
ATOM 1051 C C . PHE A 1 128 ? -21.534 -10.363 57.811 1.00 90.62 128 PHE A C 1
ATOM 1053 O O . PHE A 1 128 ? -20.751 -9.965 58.675 1.00 90.62 128 PHE A O 1
ATOM 1060 N N . THR A 1 129 ? -21.336 -11.511 57.160 1.00 89.44 129 THR A N 1
ATOM 1061 C CA . THR A 1 129 ? -20.254 -12.442 57.513 1.00 89.44 129 THR A CA 1
ATOM 1062 C C . THR A 1 129 ? -19.742 -13.260 56.320 1.00 89.44 129 THR A C 1
ATOM 1064 O O . THR A 1 129 ? -20.300 -13.231 55.224 1.00 89.44 129 THR A O 1
ATOM 1067 N N . TYR A 1 130 ? -18.653 -14.002 56.535 1.00 84.62 130 TYR A N 1
ATOM 1068 C CA . TYR A 1 130 ? -18.040 -14.923 55.571 1.00 84.62 130 TYR A CA 1
ATOM 1069 C C . TYR A 1 130 ? -18.188 -16.378 56.048 1.00 84.62 130 TYR A C 1
ATOM 1071 O O . TYR A 1 130 ? -18.016 -16.689 57.234 1.00 84.62 130 TYR A O 1
ATOM 1079 N N . THR A 1 131 ? -18.461 -17.313 55.133 1.00 72.88 131 THR A N 1
ATOM 1080 C CA . THR A 1 131 ? -18.526 -18.750 55.455 1.00 72.88 131 THR A CA 1
ATOM 1081 C C . THR A 1 131 ? -17.134 -19.402 55.476 1.00 72.88 131 THR A C 1
ATOM 1083 O O . THR A 1 131 ? -16.339 -19.158 54.574 1.00 72.88 131 THR A O 1
ATOM 1086 N N . THR A 1 132 ? -16.848 -20.194 56.524 1.00 61.16 132 THR A N 1
ATOM 1087 C CA . THR A 1 132 ? -15.661 -21.044 56.849 1.00 61.16 132 THR A CA 1
ATOM 1088 C C . THR A 1 132 ? -14.240 -20.507 56.597 1.00 61.16 132 THR A C 1
ATOM 1090 O O . THR A 1 132 ? -13.265 -21.179 56.934 1.00 61.16 132 THR A O 1
ATOM 1093 N N . ARG A 1 133 ? -14.076 -19.269 56.127 1.00 67.38 133 ARG A N 1
ATOM 1094 C CA . ARG A 1 133 ? -12.816 -18.519 56.201 1.00 67.38 133 ARG A CA 1
ATOM 1095 C C . ARG A 1 133 ? -12.621 -18.011 57.622 1.00 67.38 133 ARG A C 1
ATOM 1097 O O . ARG A 1 133 ? -13.046 -16.903 57.940 1.00 67.38 133 ARG A O 1
ATOM 1104 N N . ASN A 1 134 ? -12.016 -18.838 58.474 1.00 76.44 134 ASN A N 1
ATOM 1105 C CA . ASN A 1 134 ? -11.904 -18.575 59.913 1.00 76.44 134 ASN A CA 1
ATOM 1106 C C . ASN A 1 134 ? -11.405 -17.152 60.222 1.00 76.44 134 ASN A C 1
ATOM 1108 O O . ASN A 1 134 ? -12.056 -16.453 60.986 1.00 76.44 134 ASN A O 1
ATOM 1112 N N . SER A 1 135 ? -10.347 -16.677 59.558 1.00 86.62 135 SER A N 1
ATOM 1113 C CA . SER A 1 135 ? -9.801 -15.327 59.764 1.00 86.62 135 SER A CA 1
ATOM 1114 C C . SER A 1 135 ? -10.783 -14.201 59.406 1.00 86.62 135 SER A C 1
ATOM 1116 O O . SER A 1 135 ? -11.064 -13.356 60.254 1.00 86.62 135 SER A O 1
ATOM 1118 N N . ALA A 1 136 ? -11.329 -14.179 58.183 1.00 84.94 136 ALA A N 1
ATOM 1119 C CA . ALA A 1 136 ? -12.284 -13.150 57.756 1.00 84.94 136 ALA A CA 1
ATOM 1120 C C . ALA A 1 136 ? -13.573 -13.177 58.591 1.00 84.94 136 ALA A C 1
ATOM 1122 O O . ALA A 1 136 ? -14.049 -12.130 59.019 1.00 84.94 136 ALA A O 1
ATOM 1123 N N . ARG A 1 137 ? -14.106 -14.369 58.889 1.00 86.75 137 ARG A N 1
ATOM 1124 C CA . ARG A 1 137 ? -15.268 -14.533 59.772 1.00 86.75 137 ARG A CA 1
ATOM 1125 C C . ARG A 1 137 ? -14.996 -13.958 61.158 1.00 86.75 137 ARG A C 1
ATOM 1127 O O . ARG A 1 137 ? -15.801 -13.180 61.651 1.00 86.75 137 ARG A O 1
ATOM 1134 N N . GLU A 1 138 ? -13.860 -14.300 61.760 1.00 88.69 138 GLU A N 1
ATOM 1135 C CA . GLU A 1 138 ? -13.455 -13.754 63.057 1.00 88.69 138 GLU A CA 1
ATOM 1136 C C . GLU A 1 138 ? -13.306 -12.230 63.022 1.00 88.69 138 GLU A C 1
ATOM 1138 O O . GLU A 1 138 ? -13.686 -11.566 63.982 1.00 88.69 138 GLU A O 1
ATOM 1143 N N . PHE A 1 139 ? -12.784 -11.670 61.928 1.00 90.94 139 PHE A N 1
ATOM 1144 C CA . PHE A 1 139 ? -12.658 -10.223 61.772 1.00 90.94 139 PHE A CA 1
ATOM 1145 C C . PHE A 1 139 ? -14.027 -9.538 61.659 1.00 90.94 139 PHE A C 1
ATOM 1147 O O . PHE A 1 139 ? -14.258 -8.535 62.324 1.00 90.94 139 PHE A O 1
ATOM 1154 N N . PHE A 1 140 ? -14.972 -10.087 60.888 1.00 89.62 140 PHE A N 1
ATOM 1155 C CA . PHE A 1 140 ? -16.338 -9.552 60.837 1.00 89.62 140 PHE A CA 1
ATOM 1156 C C . PHE A 1 140 ? -17.066 -9.708 62.175 1.00 89.62 140 PHE A C 1
ATOM 1158 O O . PHE A 1 140 ? -17.708 -8.761 62.613 1.00 89.62 140 PHE A O 1
ATOM 1165 N N . SER A 1 141 ? -16.903 -10.830 62.882 1.00 88.25 141 SER A N 1
ATOM 1166 C CA . SER A 1 141 ? -17.413 -10.970 64.253 1.00 88.25 141 SER A CA 1
ATOM 1167 C C . SER A 1 141 ? -16.815 -9.923 65.198 1.00 88.25 141 SER A C 1
ATOM 1169 O O . SER A 1 141 ? -17.533 -9.387 66.032 1.00 88.25 141 SER A O 1
ATOM 1171 N N . PHE A 1 142 ? -15.535 -9.580 65.032 1.00 89.94 142 PHE A N 1
ATOM 1172 C CA . PHE A 1 142 ? -14.888 -8.495 65.769 1.00 89.94 142 PHE A CA 1
ATOM 1173 C C . PHE A 1 142 ? -15.467 -7.109 65.428 1.00 89.94 142 PHE A C 1
ATOM 1175 O O . PHE A 1 142 ? -15.641 -6.297 66.330 1.00 89.94 142 PHE A O 1
ATOM 1182 N N . LEU A 1 143 ? -15.824 -6.841 64.164 1.00 88.88 143 LEU A N 1
ATOM 1183 C CA . LEU A 1 143 ? -16.499 -5.591 63.767 1.00 88.88 143 LEU A CA 1
ATOM 1184 C C . LEU A 1 143 ? -17.923 -5.462 64.339 1.00 88.88 143 LEU A C 1
ATOM 1186 O O . LEU A 1 143 ? -18.402 -4.342 64.521 1.00 88.88 143 LEU A O 1
ATOM 1190 N N . MET A 1 144 ? -18.598 -6.591 64.577 1.00 84.06 144 MET A N 1
ATOM 1191 C CA . MET A 1 144 ? -19.967 -6.664 65.113 1.00 84.06 144 MET A CA 1
ATOM 1192 C C . MET A 1 144 ? -20.027 -6.617 66.646 1.00 84.06 144 MET A C 1
ATOM 1194 O O . MET A 1 144 ? -21.104 -6.458 67.213 1.00 84.06 144 MET A O 1
ATOM 1198 N N . ASP A 1 145 ? -18.897 -6.791 67.325 1.00 83.69 145 ASP A N 1
ATOM 1199 C CA . ASP A 1 145 ? -18.831 -6.829 68.781 1.00 83.69 145 ASP A CA 1
ATOM 1200 C C . ASP A 1 145 ? -18.765 -5.405 69.346 1.00 83.69 145 ASP A C 1
ATOM 1202 O O . ASP A 1 145 ? -17.804 -4.681 69.113 1.00 83.69 145 ASP A O 1
ATOM 1206 N N . THR A 1 146 ? -19.769 -4.985 70.110 1.00 76.81 146 THR A N 1
ATOM 1207 C CA . THR A 1 146 ? -19.780 -3.681 70.806 1.00 76.81 146 THR A CA 1
ATOM 1208 C C . THR A 1 146 ? -19.467 -3.782 72.294 1.00 76.81 146 THR A C 1
ATOM 1210 O O . THR A 1 146 ? -19.362 -2.763 72.976 1.00 76.81 146 THR A O 1
ATOM 1213 N N . GLU A 1 147 ? -19.349 -4.998 72.823 1.00 77.56 147 GLU A N 1
ATOM 1214 C CA . GLU A 1 147 ? -19.215 -5.246 74.257 1.00 77.56 147 GLU A CA 1
ATOM 1215 C C . GLU A 1 147 ? -17.751 -5.416 74.675 1.00 77.56 147 GLU A C 1
ATOM 1217 O O . GLU A 1 147 ? -17.396 -5.082 75.809 1.00 77.56 147 GLU A O 1
ATOM 1222 N N . SER A 1 148 ? -16.871 -5.882 73.781 1.00 84.06 148 SER A N 1
ATOM 1223 C CA . SER A 1 148 ? -15.457 -6.030 74.127 1.00 84.06 148 SER A CA 1
ATOM 1224 C C . SER A 1 148 ? -14.700 -4.700 74.214 1.00 84.06 148 SER A C 1
ATOM 1226 O O . SER A 1 148 ? -14.916 -3.735 73.482 1.00 84.06 148 SER A O 1
ATOM 1228 N N . SER A 1 149 ? -13.725 -4.651 75.127 1.00 81.44 149 SER A N 1
ATOM 1229 C CA . SER A 1 149 ? -12.797 -3.516 75.244 1.00 81.44 149 SER A CA 1
ATOM 1230 C C . SER A 1 149 ? -11.972 -3.308 73.960 1.00 81.44 149 SER A C 1
ATOM 1232 O O . SER A 1 149 ? -11.647 -2.181 73.594 1.00 81.44 149 SER A O 1
ATOM 1234 N N . TYR A 1 150 ? -11.678 -4.391 73.232 1.00 87.25 150 TYR A N 1
ATOM 1235 C CA . TYR A 1 150 ? -10.863 -4.354 72.016 1.00 87.25 150 TYR A CA 1
ATOM 1236 C C . TYR A 1 150 ? -11.587 -3.743 70.813 1.00 87.25 150 TYR A C 1
ATOM 1238 O O . TYR A 1 150 ? -10.971 -2.986 70.063 1.00 87.25 150 TYR A O 1
ATOM 1246 N N . SER A 1 151 ? -12.882 -4.012 70.630 1.00 84.69 151 SER A N 1
ATOM 1247 C CA . SER A 1 151 ? -13.650 -3.380 69.552 1.00 84.69 151 SER A CA 1
ATOM 1248 C C . SER A 1 151 ? -13.863 -1.885 69.806 1.00 84.69 151 SER A C 1
ATOM 1250 O O . SER A 1 151 ? -13.715 -1.071 68.894 1.00 84.69 151 SER A O 1
ATOM 1252 N N . ASN A 1 152 ? -14.083 -1.496 71.066 1.00 86.69 152 ASN A N 1
ATOM 1253 C CA . ASN A 1 152 ? -14.111 -0.093 71.481 1.00 86.69 152 ASN A CA 1
ATOM 1254 C C . ASN A 1 152 ? -12.772 0.615 71.210 1.00 86.69 152 ASN A C 1
ATOM 1256 O O . ASN A 1 152 ? -12.755 1.749 70.723 1.00 86.69 152 ASN A O 1
ATOM 1260 N N . GLU A 1 153 ? -11.642 -0.062 71.446 1.00 90.81 153 GLU A N 1
ATOM 1261 C CA . GLU A 1 153 ? -10.328 0.462 71.067 1.00 90.81 153 GLU A CA 1
ATOM 1262 C C . GLU A 1 153 ? -10.215 0.641 69.542 1.00 90.81 153 GLU A C 1
ATOM 1264 O O . GLU A 1 153 ? -9.769 1.696 69.091 1.00 90.81 153 GLU A O 1
ATOM 1269 N N . PHE A 1 154 ? -10.667 -0.314 68.725 1.00 92.44 154 PHE A N 1
ATOM 1270 C CA . PHE A 1 154 ? -10.647 -0.174 67.263 1.00 92.44 154 PHE A CA 1
ATOM 1271 C C . PHE A 1 154 ? -11.512 0.987 66.759 1.00 92.44 154 PHE A C 1
ATOM 1273 O O . PHE A 1 154 ? -11.046 1.788 65.945 1.00 92.44 154 PHE A O 1
ATOM 1280 N N . ASN A 1 155 ? -12.716 1.156 67.307 1.00 91.81 155 ASN A N 1
ATOM 1281 C CA . ASN A 1 155 ? -13.584 2.296 67.006 1.00 91.81 155 ASN A CA 1
ATOM 1282 C C . ASN A 1 155 ? -12.898 3.628 67.353 1.00 91.81 155 ASN A C 1
ATOM 1284 O O . ASN A 1 155 ? -12.931 4.573 66.564 1.00 91.81 155 ASN A O 1
ATOM 1288 N N . SER A 1 156 ? -12.182 3.692 68.482 1.00 90.75 156 SER A N 1
ATOM 1289 C CA . SER A 1 156 ? -11.400 4.879 68.858 1.00 90.75 156 SER A CA 1
ATOM 1290 C C . SER A 1 156 ? -10.264 5.187 67.868 1.00 90.75 156 SER A C 1
ATOM 1292 O O . SER A 1 156 ? -9.993 6.355 67.571 1.00 90.75 156 SER A O 1
ATOM 1294 N N . ILE A 1 157 ? -9.627 4.158 67.293 1.00 93.38 157 ILE A N 1
ATOM 1295 C CA . ILE A 1 157 ? -8.605 4.314 66.246 1.00 93.38 157 ILE A CA 1
ATOM 1296 C C . ILE A 1 157 ? -9.245 4.847 64.959 1.00 93.38 157 ILE A C 1
ATOM 1298 O O . ILE A 1 157 ? -8.685 5.754 64.342 1.00 93.38 157 ILE A O 1
ATOM 1302 N N . ILE A 1 158 ? -10.422 4.342 64.573 1.00 93.19 158 ILE A N 1
ATOM 1303 C CA . ILE A 1 158 ? -11.179 4.842 63.415 1.00 93.19 158 ILE A CA 1
ATOM 1304 C C . ILE A 1 158 ? -11.518 6.323 63.594 1.00 93.19 158 ILE A C 1
ATOM 1306 O O . ILE A 1 158 ? -11.322 7.103 62.668 1.00 93.19 158 ILE A O 1
ATOM 1310 N N . ILE A 1 159 ? -11.975 6.744 64.773 1.00 91.38 159 ILE A N 1
ATOM 1311 C CA . ILE A 1 159 ? -12.348 8.142 65.041 1.00 91.38 159 ILE A CA 1
ATOM 1312 C C . ILE A 1 159 ? -11.115 9.062 65.049 1.00 91.38 159 ILE A C 1
ATOM 1314 O O . ILE A 1 159 ? -11.152 10.147 64.474 1.00 91.38 159 ILE A O 1
ATOM 1318 N N . SER A 1 160 ? -10.007 8.631 65.659 1.00 90.94 160 SER A N 1
ATOM 1319 C CA . SER A 1 160 ? -8.811 9.471 65.842 1.00 90.94 160 SER A CA 1
ATOM 1320 C C . SER A 1 160 ? -7.881 9.550 64.622 1.00 90.94 160 SER A C 1
ATOM 1322 O O . SER A 1 160 ? -7.114 10.510 64.498 1.00 90.94 160 SER A O 1
ATOM 1324 N N . SER A 1 161 ? -7.930 8.572 63.713 1.00 92.12 161 SER A N 1
ATOM 1325 C CA . SER A 1 161 ? -7.028 8.506 62.554 1.00 92.12 161 SER A CA 1
ATOM 1326 C C . SER A 1 161 ? -7.382 9.525 61.465 1.00 92.12 161 SER A C 1
ATOM 1328 O O . SER A 1 161 ? -8.546 9.682 61.091 1.00 92.12 161 SER A O 1
ATOM 1330 N N . LYS A 1 162 ? -6.354 10.185 60.910 1.00 88.62 162 LYS A N 1
ATOM 1331 C CA . LYS A 1 162 ? -6.485 11.201 59.843 1.00 88.62 162 LYS A CA 1
ATOM 1332 C C . LYS A 1 162 ? -5.889 10.803 58.494 1.00 88.62 162 LYS A C 1
ATOM 1334 O O . LYS A 1 162 ? -6.167 11.473 57.506 1.00 88.62 162 LYS A O 1
ATOM 1339 N N . GLU A 1 163 ? -5.060 9.764 58.464 1.00 92.69 163 GLU A N 1
ATOM 1340 C CA . GLU A 1 163 ? -4.405 9.285 57.246 1.00 92.69 163 GLU A CA 1
ATOM 1341 C C . GLU A 1 163 ? -4.342 7.758 57.257 1.00 92.69 163 GLU A C 1
ATOM 1343 O O . GLU A 1 163 ? -4.064 7.137 58.293 1.00 92.69 163 GLU A O 1
ATOM 1348 N N . LYS A 1 164 ? -4.541 7.159 56.083 1.00 93.25 164 LYS A N 1
ATOM 1349 C CA . LYS A 1 164 ? -4.533 5.713 55.853 1.00 93.25 164 LYS A CA 1
ATOM 1350 C C . LYS A 1 164 ? -3.295 5.016 56.397 1.00 93.25 164 LYS A C 1
ATOM 1352 O O . LYS A 1 164 ? -3.407 3.980 57.051 1.00 93.25 164 LYS A O 1
ATOM 1357 N N . LYS A 1 165 ? -2.108 5.564 56.123 1.00 91.94 165 LYS A N 1
ATOM 1358 C CA . LYS A 1 165 ? -0.839 4.931 56.507 1.00 91.94 165 LYS A CA 1
ATOM 1359 C C . LYS A 1 165 ? -0.753 4.744 58.025 1.00 91.94 165 LYS A C 1
ATOM 1361 O O . LYS A 1 165 ? -0.504 3.635 58.490 1.00 91.94 165 LYS A O 1
ATOM 1366 N N . TYR A 1 166 ? -1.037 5.805 58.782 1.00 92.00 166 TYR A N 1
ATOM 1367 C CA . TYR A 1 166 ? -1.023 5.766 60.245 1.00 92.00 166 TYR A CA 1
ATOM 1368 C C . TYR A 1 166 ? -2.119 4.867 60.816 1.00 92.00 166 TYR A C 1
ATOM 1370 O O . TYR A 1 166 ? -1.873 4.165 61.793 1.00 92.00 166 TYR A O 1
ATOM 1378 N N . PHE A 1 167 ? -3.304 4.846 60.199 1.00 95.56 167 PHE A N 1
ATOM 1379 C CA . PHE A 1 167 ? -4.380 3.937 60.592 1.00 95.56 167 PHE A CA 1
ATOM 1380 C C . PHE A 1 167 ? -3.932 2.471 60.525 1.00 95.56 167 PHE A C 1
ATOM 1382 O O . PHE A 1 167 ? -4.008 1.753 61.522 1.00 95.56 167 PHE A O 1
ATOM 1389 N N . ILE A 1 168 ? -3.415 2.038 59.372 1.00 94.50 168 ILE A N 1
ATOM 1390 C CA . ILE A 1 168 ? -3.018 0.641 59.156 1.00 94.50 168 ILE A CA 1
ATOM 1391 C C . ILE A 1 168 ? -1.869 0.249 60.094 1.00 94.50 168 ILE A C 1
ATOM 1393 O O . ILE A 1 168 ? -1.916 -0.823 60.699 1.00 94.50 168 ILE A O 1
ATOM 1397 N N . GLU A 1 169 ? -0.858 1.111 60.249 1.00 93.31 169 GLU A N 1
ATOM 1398 C CA . GLU A 1 169 ? 0.260 0.877 61.173 1.00 93.31 169 GLU A CA 1
ATOM 1399 C C . GLU A 1 169 ? -0.219 0.764 62.630 1.00 93.31 169 GLU A C 1
ATOM 1401 O O . GLU A 1 169 ? 0.183 -0.158 63.340 1.00 93.31 169 GLU A O 1
ATOM 1406 N N . ASN A 1 170 ? -1.114 1.652 63.077 1.00 94.25 170 ASN A N 1
ATOM 1407 C CA . ASN A 1 170 ? -1.627 1.647 64.448 1.00 94.25 170 ASN A CA 1
ATOM 1408 C C . ASN A 1 170 ? -2.438 0.380 64.744 1.00 94.25 170 ASN A C 1
ATOM 1410 O O . ASN A 1 170 ? -2.213 -0.257 65.769 1.00 94.25 170 ASN A O 1
ATOM 1414 N N . VAL A 1 171 ? -3.324 -0.026 63.827 1.00 94.12 171 VAL A N 1
ATOM 1415 C CA . VAL A 1 171 ? -4.140 -1.244 63.959 1.00 94.12 171 VAL A CA 1
ATOM 1416 C C . VAL A 1 171 ? -3.265 -2.494 64.038 1.00 94.12 171 VAL A C 1
ATOM 1418 O O . VAL A 1 171 ? -3.441 -3.308 64.942 1.00 94.12 171 VAL A O 1
ATOM 1421 N N . LYS A 1 172 ? -2.282 -2.629 63.139 1.00 93.44 172 LYS A N 1
ATOM 1422 C CA . LYS A 1 172 ? -1.390 -3.801 63.098 1.00 93.44 172 LYS A CA 1
ATOM 1423 C C . LYS A 1 172 ? -0.486 -3.928 64.327 1.00 93.44 172 LYS A C 1
ATOM 1425 O O . LYS A 1 172 ? -0.023 -5.028 64.615 1.00 93.44 172 LYS A O 1
ATOM 1430 N N . ASN A 1 173 ? -0.255 -2.834 65.052 1.00 91.62 173 ASN A N 1
ATOM 1431 C CA . ASN A 1 173 ? 0.555 -2.809 66.270 1.00 91.62 173 ASN A CA 1
ATOM 1432 C C . ASN A 1 173 ? -0.243 -3.118 67.553 1.00 91.62 173 ASN A C 1
ATOM 1434 O O . ASN A 1 173 ? 0.338 -3.120 68.641 1.00 91.62 173 ASN A O 1
ATOM 1438 N N . LYS A 1 174 ? -1.559 -3.365 67.472 1.00 92.44 174 LYS A N 1
ATOM 1439 C CA . LYS A 1 174 ? -2.384 -3.683 68.649 1.00 92.44 174 LYS A CA 1
ATOM 1440 C C . LYS A 1 174 ? -2.290 -5.149 69.053 1.00 92.44 174 LYS A C 1
ATOM 1442 O O . LYS A 1 174 ? -2.282 -6.041 68.216 1.00 92.44 174 LYS A O 1
ATOM 1447 N N . ILE A 1 175 ? -2.301 -5.396 70.365 1.00 88.88 175 ILE A N 1
ATOM 1448 C CA . ILE A 1 175 ? -2.176 -6.743 70.955 1.00 88.88 175 ILE A CA 1
ATOM 1449 C C . ILE A 1 175 ? -3.345 -7.654 70.544 1.00 88.88 175 ILE A C 1
ATOM 1451 O O . ILE A 1 175 ? -3.160 -8.857 70.382 1.00 88.88 175 ILE A O 1
ATOM 1455 N N . TRP A 1 176 ? -4.543 -7.094 70.356 1.00 91.44 176 TRP A N 1
ATOM 1456 C CA . TRP A 1 176 ? -5.725 -7.841 69.915 1.00 91.44 176 TRP A CA 1
ATOM 1457 C C . TRP A 1 176 ? -5.726 -8.151 68.409 1.00 91.44 176 TRP A C 1
ATOM 1459 O O . TRP A 1 176 ? -6.520 -8.981 67.963 1.00 91.44 176 TRP A O 1
ATOM 1469 N N . PHE A 1 177 ? -4.845 -7.527 67.617 1.00 92.94 177 PHE A N 1
ATOM 1470 C CA . PHE A 1 177 ? -4.740 -7.793 66.186 1.00 92.94 177 PHE A CA 1
ATOM 1471 C C . PHE A 1 177 ? -3.997 -9.115 65.959 1.00 92.94 177 PHE A C 1
ATOM 1473 O O . PHE A 1 177 ? -2.794 -9.235 66.200 1.00 92.94 177 PHE A O 1
ATOM 1480 N N . LYS A 1 178 ? -4.718 -10.147 65.510 1.00 90.88 178 LYS A N 1
ATOM 1481 C CA . LYS A 1 178 ? -4.168 -11.505 65.396 1.00 90.88 178 LYS A CA 1
ATOM 1482 C C . LYS A 1 178 ? -3.110 -11.589 64.294 1.00 90.88 178 LYS A C 1
ATOM 1484 O O . LYS A 1 178 ? -3.301 -11.086 63.192 1.00 90.88 178 LYS A O 1
ATOM 1489 N N . SER A 1 179 ? -2.031 -12.335 64.535 1.00 87.25 179 SER A N 1
ATOM 1490 C CA . SER A 1 179 ? -0.961 -12.534 63.542 1.00 87.25 179 SER A CA 1
ATOM 1491 C C . SER A 1 179 ? -1.459 -13.150 62.228 1.00 87.25 179 SER A C 1
ATOM 1493 O O . SER A 1 179 ? -0.981 -12.782 61.158 1.00 87.25 179 SER A O 1
ATOM 1495 N N . GLN A 1 180 ? -2.458 -14.036 62.294 1.00 88.69 180 GLN A N 1
ATOM 1496 C CA . GLN A 1 180 ? -3.084 -14.671 61.128 1.00 88.69 180 GLN A CA 1
ATOM 1497 C C . GLN A 1 180 ? -3.760 -13.658 60.192 1.00 88.69 180 GLN A C 1
ATOM 1499 O O . GLN A 1 180 ? -3.816 -13.888 58.987 1.00 88.69 180 GLN A O 1
ATOM 1504 N N . TRP A 1 181 ? -4.214 -12.515 60.716 1.00 92.75 181 TRP A N 1
ATOM 1505 C CA . TRP A 1 181 ? -4.860 -11.466 59.928 1.00 92.75 181 TRP A CA 1
ATOM 1506 C C . TRP A 1 181 ? -3.892 -10.712 59.009 1.00 92.75 181 TRP A C 1
ATOM 1508 O O . TRP A 1 181 ? -4.319 -10.164 57.999 1.00 92.75 181 TRP A O 1
ATOM 1518 N N . ASN A 1 182 ? -2.583 -10.734 59.293 1.00 88.00 182 ASN A N 1
ATOM 1519 C CA . ASN A 1 182 ? -1.577 -10.176 58.381 1.00 88.00 182 ASN A CA 1
ATOM 1520 C C . ASN A 1 182 ? -1.399 -10.998 57.099 1.00 88.00 182 ASN A C 1
ATOM 1522 O O . ASN A 1 182 ? -0.846 -10.481 56.134 1.00 88.00 182 ASN A O 1
ATOM 1526 N N . ASN A 1 183 ? -1.861 -12.250 57.093 1.00 85.19 183 ASN A N 1
ATOM 1527 C CA . ASN A 1 183 ? -1.730 -13.166 55.962 1.00 85.19 183 ASN A CA 1
ATOM 1528 C C . ASN A 1 183 ? -3.067 -13.402 55.238 1.00 85.19 183 ASN A C 1
ATOM 1530 O O . ASN A 1 183 ? -3.114 -14.189 54.295 1.00 85.19 183 ASN A O 1
ATOM 1534 N N . ASP A 1 184 ? -4.151 -12.753 55.673 1.00 87.31 184 ASP A N 1
ATOM 1535 C CA . ASP A 1 184 ? -5.466 -12.868 55.046 1.00 87.31 184 ASP A CA 1
ATOM 1536 C C . ASP A 1 184 ? -5.696 -11.697 54.078 1.00 87.31 184 ASP A C 1
ATOM 1538 O O . ASP A 1 184 ? -5.792 -10.534 54.482 1.00 87.31 184 ASP A O 1
ATOM 1542 N N . MET A 1 185 ? -5.803 -12.013 52.785 1.00 86.12 185 MET A N 1
ATOM 1543 C CA . MET A 1 185 ? -5.991 -11.028 51.715 1.00 86.12 185 MET A CA 1
ATOM 1544 C C . MET A 1 185 ? -7.260 -10.188 51.892 1.00 86.12 185 MET A C 1
ATOM 1546 O O . MET A 1 185 ? -7.251 -8.998 51.580 1.00 86.12 185 MET A O 1
ATOM 1550 N N . THR A 1 186 ? -8.333 -10.777 52.425 1.00 88.69 186 THR A N 1
ATOM 1551 C CA . THR A 1 186 ? -9.596 -10.072 52.670 1.00 88.69 186 THR A CA 1
ATOM 1552 C C . THR A 1 186 ? -9.423 -9.049 53.788 1.00 88.69 186 THR A C 1
ATOM 1554 O O . THR A 1 186 ? -9.857 -7.910 53.638 1.00 88.69 186 THR A O 1
ATOM 1557 N N . ILE A 1 187 ? -8.732 -9.399 54.876 1.00 91.94 187 ILE A N 1
ATOM 1558 C CA . ILE A 1 187 ? -8.514 -8.469 55.996 1.00 91.94 187 ILE A CA 1
ATOM 1559 C C . ILE A 1 187 ? -7.598 -7.315 55.588 1.00 91.94 187 ILE A C 1
ATOM 1561 O O . ILE A 1 187 ? -7.905 -6.157 55.873 1.00 91.94 187 ILE A O 1
ATOM 1565 N N . LEU A 1 188 ? -6.514 -7.599 54.862 1.00 91.31 188 LEU A N 1
ATOM 1566 C CA . LEU A 1 188 ? -5.642 -6.553 54.322 1.00 91.31 188 LEU A CA 1
ATOM 1567 C C . LEU A 1 188 ? -6.414 -5.589 53.409 1.00 91.31 188 LEU A C 1
ATOM 1569 O O . LEU A 1 188 ? -6.283 -4.371 53.538 1.00 91.31 188 LEU A O 1
ATOM 1573 N N . ALA A 1 189 ? -7.275 -6.124 52.542 1.00 91.94 189 ALA A N 1
ATOM 1574 C CA . ALA A 1 189 ? -8.136 -5.330 51.680 1.00 91.94 189 ALA A CA 1
ATOM 1575 C C . ALA A 1 189 ? -9.159 -4.487 52.463 1.00 91.94 189 ALA A C 1
ATOM 1577 O O . ALA A 1 189 ? -9.393 -3.329 52.113 1.00 91.94 189 ALA A O 1
ATOM 1578 N N . ILE A 1 190 ? -9.740 -5.021 53.542 1.00 94.19 190 ILE A N 1
ATOM 1579 C CA . ILE A 1 190 ? -10.639 -4.271 54.431 1.00 94.19 190 ILE A CA 1
ATOM 1580 C C . ILE A 1 190 ? -9.903 -3.090 55.069 1.00 94.19 190 ILE A C 1
ATOM 1582 O O . ILE A 1 190 ? -10.394 -1.965 54.997 1.00 94.19 190 ILE A O 1
ATOM 1586 N N . LEU A 1 191 ? -8.709 -3.310 55.631 1.00 95.00 191 LEU A N 1
ATOM 1587 C CA . LEU A 1 191 ? -7.903 -2.235 56.223 1.00 95.00 191 LEU A CA 1
ATOM 1588 C C . LEU A 1 191 ? -7.552 -1.153 55.197 1.00 95.00 191 LEU A C 1
ATOM 1590 O O . LEU A 1 191 ? -7.596 0.034 55.513 1.00 95.00 191 LEU A O 1
ATOM 1594 N N . ASN A 1 192 ? -7.251 -1.549 53.961 1.00 93.81 192 ASN A N 1
ATOM 1595 C CA . ASN A 1 192 ? -6.978 -0.614 52.878 1.00 93.81 192 ASN A CA 1
ATOM 1596 C C . ASN A 1 192 ? -8.197 0.234 52.503 1.00 93.81 192 ASN A C 1
ATOM 1598 O O . ASN A 1 192 ? -8.041 1.433 52.286 1.00 93.81 192 ASN A O 1
ATOM 1602 N N . VAL A 1 193 ? -9.387 -0.365 52.444 1.00 94.88 193 VAL A N 1
ATOM 1603 C CA . VAL A 1 193 ? -10.643 0.337 52.130 1.00 94.88 193 VAL A CA 1
ATOM 1604 C C . VAL A 1 193 ? -11.059 1.272 53.264 1.00 94.88 193 VAL A C 1
ATOM 1606 O O . VAL A 1 193 ? -11.394 2.422 53.001 1.00 94.88 193 VAL A O 1
ATOM 1609 N N . LEU A 1 194 ? -10.971 0.825 54.521 1.00 95.62 194 LEU A N 1
ATOM 1610 C CA . LEU A 1 194 ? -11.194 1.688 55.686 1.00 95.62 194 LEU A CA 1
ATOM 1611 C C . LEU A 1 194 ? -10.189 2.847 55.719 1.00 95.62 194 LEU A C 1
ATOM 1613 O O . LEU A 1 194 ? -10.558 3.982 56.004 1.00 95.62 194 LEU A O 1
ATOM 1617 N N . GLY A 1 195 ? -8.932 2.575 55.367 1.00 94.69 195 GLY A N 1
ATOM 1618 C CA . GLY A 1 195 ? -7.910 3.596 55.185 1.00 94.69 195 GLY A CA 1
ATOM 1619 C C . GLY A 1 195 ? -8.278 4.622 54.112 1.00 94.69 195 GLY A C 1
ATOM 1620 O O . GLY A 1 195 ? -8.134 5.817 54.344 1.00 94.69 195 GLY A O 1
ATOM 1621 N N . ASP A 1 196 ? -8.813 4.178 52.975 1.00 93.75 196 ASP A N 1
ATOM 1622 C CA . ASP A 1 196 ? -9.263 5.090 51.919 1.00 93.75 196 ASP A CA 1
ATOM 1623 C C . ASP A 1 196 ? -10.456 5.949 52.383 1.00 93.75 196 ASP A C 1
ATOM 1625 O O . ASP A 1 196 ? -10.504 7.134 52.071 1.00 93.75 196 ASP A O 1
ATOM 1629 N N . PHE A 1 197 ? -11.377 5.412 53.195 1.00 95.25 197 PHE A N 1
ATOM 1630 C CA . PHE A 1 197 ? -12.436 6.223 53.822 1.00 95.25 197 PHE A CA 1
ATOM 1631 C C . PHE A 1 197 ? -11.881 7.268 54.800 1.00 95.25 197 PHE A C 1
ATOM 1633 O O . PHE A 1 197 ? -12.414 8.374 54.900 1.00 95.25 197 PHE A O 1
ATOM 1640 N N . ILE A 1 198 ? -10.800 6.942 55.515 1.00 94.38 198 ILE A N 1
ATOM 1641 C CA . ILE A 1 198 ? -10.107 7.880 56.407 1.00 94.38 198 ILE A CA 1
ATOM 1642 C C . ILE A 1 198 ? -9.455 9.014 55.606 1.00 94.38 198 ILE A C 1
ATOM 1644 O O . ILE A 1 198 ? -9.561 10.173 56.015 1.00 94.38 198 ILE A O 1
ATOM 1648 N N . ASP A 1 199 ? -8.840 8.706 54.462 1.00 93.81 199 ASP A N 1
ATOM 1649 C CA . ASP A 1 199 ? -8.203 9.696 53.582 1.00 93.81 199 ASP A CA 1
ATOM 1650 C C . ASP A 1 199 ? -9.204 10.702 52.978 1.00 93.81 199 ASP A C 1
ATOM 1652 O O . ASP A 1 199 ? -8.820 11.829 52.653 1.00 93.81 199 ASP A O 1
ATOM 1656 N N . GLU A 1 200 ? -10.493 10.350 52.903 1.00 92.88 200 GLU A N 1
ATOM 1657 C CA . GLU A 1 200 ? -11.577 11.256 52.485 1.00 92.88 200 GLU A CA 1
ATOM 1658 C C . GLU A 1 200 ? -11.957 12.295 53.561 1.00 92.88 200 GLU A C 1
ATOM 1660 O O . GLU A 1 200 ? -12.704 13.231 53.276 1.00 92.88 200 GLU A O 1
ATOM 1665 N N . LYS A 1 201 ? -11.413 12.182 54.785 1.00 90.31 201 LYS A N 1
ATOM 1666 C CA . LYS A 1 201 ? -11.525 13.180 55.871 1.00 90.31 201 LYS A CA 1
ATOM 1667 C C . LYS A 1 201 ? -12.966 13.570 56.235 1.00 90.31 201 LYS A C 1
ATOM 1669 O O . LYS A 1 201 ? -13.238 14.730 56.534 1.00 90.31 201 LYS A O 1
ATOM 1674 N N . ILE A 1 202 ? -13.867 12.590 56.250 1.00 91.19 202 ILE A N 1
ATOM 1675 C CA . ILE A 1 202 ? -15.266 12.750 56.675 1.00 91.19 202 ILE A CA 1
ATOM 1676 C C . ILE A 1 202 ? -15.306 13.071 58.179 1.00 91.19 202 ILE A C 1
ATOM 1678 O O . ILE A 1 202 ? -14.816 12.268 58.986 1.00 91.19 202 ILE A O 1
ATOM 1682 N N . ASP A 1 203 ? -15.853 14.237 58.540 1.00 90.38 203 ASP A N 1
ATOM 1683 C CA . ASP A 1 203 ? -16.055 14.655 59.932 1.00 90.38 203 ASP A CA 1
ATOM 1684 C C . ASP A 1 203 ? -17.333 14.046 60.543 1.00 90.38 203 ASP A C 1
ATOM 1686 O O . ASP A 1 203 ? -18.079 13.344 59.868 1.00 90.38 203 ASP A O 1
ATOM 1690 N N . GLU A 1 204 ? -17.560 14.257 61.840 1.00 91.12 204 GLU A N 1
ATOM 1691 C CA . GLU A 1 204 ? -18.696 13.675 62.575 1.00 91.12 204 GLU A CA 1
ATOM 1692 C C . GLU A 1 204 ? -20.061 14.121 62.021 1.00 91.12 204 GLU A C 1
ATOM 1694 O O . GLU A 1 204 ? -20.957 13.293 61.875 1.00 91.12 204 GLU A O 1
ATOM 1699 N N . LYS A 1 205 ? -20.206 15.398 61.639 1.00 91.25 205 LYS A N 1
ATOM 1700 C CA . LYS A 1 205 ? -21.474 15.947 61.124 1.00 91.25 205 LYS A CA 1
ATOM 1701 C C . LYS A 1 205 ? -21.775 15.433 59.723 1.00 91.25 205 LYS A C 1
ATOM 1703 O O . LYS A 1 205 ? -22.905 15.054 59.423 1.00 91.25 205 LYS A O 1
ATOM 1708 N N . ASP A 1 206 ? -20.757 15.407 58.870 1.00 93.12 206 ASP A N 1
ATOM 1709 C CA . ASP A 1 206 ? -20.848 14.802 57.550 1.00 93.12 206 ASP A CA 1
ATOM 1710 C C . ASP A 1 206 ? -21.148 13.302 57.669 1.00 93.12 206 ASP A C 1
ATOM 1712 O O . ASP A 1 206 ? -21.961 12.782 56.907 1.00 93.12 206 ASP A O 1
ATOM 1716 N N . ALA A 1 207 ? -20.540 12.604 58.636 1.00 93.62 207 ALA A N 1
ATOM 1717 C CA . ALA A 1 207 ? -20.790 11.185 58.861 1.00 93.62 207 ALA A CA 1
ATOM 1718 C C . ALA A 1 207 ? -22.240 10.911 59.274 1.00 93.62 207 ALA A C 1
ATOM 1720 O O . ALA A 1 207 ? -22.845 9.993 58.724 1.00 93.62 207 ALA A O 1
ATOM 1721 N N . GLU A 1 208 ? -22.795 11.713 60.187 1.00 94.19 208 GLU A N 1
ATOM 1722 C CA . GLU A 1 208 ? -24.200 11.653 60.609 1.00 94.19 208 GLU A CA 1
ATOM 1723 C C . GLU A 1 208 ? -25.137 11.864 59.409 1.00 94.19 208 GLU A C 1
ATOM 1725 O O . GLU A 1 208 ? -25.946 10.991 59.091 1.00 94.19 208 GLU A O 1
ATOM 1730 N N . MET A 1 209 ? -24.937 12.943 58.644 1.00 93.56 209 MET A N 1
ATOM 1731 C CA . MET A 1 209 ? -25.738 13.243 57.452 1.00 93.56 209 MET A CA 1
ATOM 1732 C C . MET A 1 209 ? -25.643 12.140 56.382 1.00 93.56 209 MET A C 1
ATOM 1734 O O . MET A 1 209 ? -26.647 11.744 55.786 1.00 93.56 209 MET A O 1
ATOM 1738 N N . TYR A 1 210 ? -24.439 11.636 56.095 1.00 95.00 210 TYR A N 1
ATOM 1739 C CA . TYR A 1 210 ? -24.251 10.560 55.119 1.00 95.00 210 TYR A CA 1
ATOM 1740 C C . TYR A 1 210 ? -24.881 9.250 55.600 1.00 95.00 210 TYR A C 1
ATOM 1742 O O . TYR A 1 210 ? -25.483 8.539 54.792 1.00 95.00 210 TYR A O 1
ATOM 1750 N N . TYR A 1 211 ? -24.775 8.939 56.894 1.00 94.69 211 TYR A N 1
ATOM 1751 C CA . TYR A 1 211 ? -25.365 7.748 57.493 1.00 94.69 211 TYR A CA 1
ATOM 1752 C C . TYR A 1 211 ? -26.896 7.771 57.400 1.00 94.69 211 TYR A C 1
ATOM 1754 O O . TYR A 1 211 ? -27.473 6.805 56.898 1.00 94.69 211 TYR A O 1
ATOM 1762 N N . GLU A 1 212 ? -27.547 8.886 57.752 1.00 92.62 212 GLU A N 1
ATOM 1763 C CA . GLU A 1 212 ? -29.005 9.0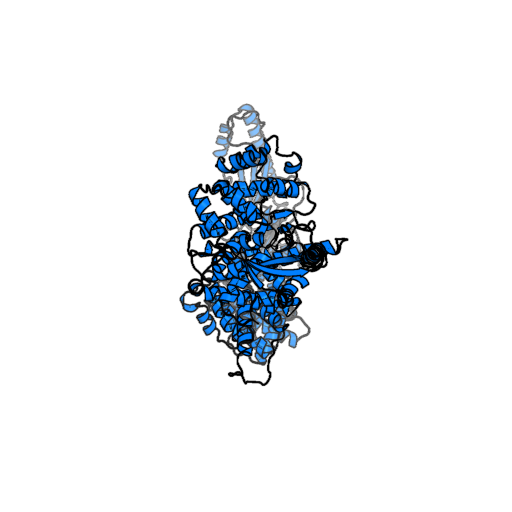63 57.627 1.00 92.62 212 GLU A CA 1
ATOM 1764 C C . GLU A 1 212 ? -29.504 8.784 56.201 1.00 92.62 212 GLU A C 1
ATOM 1766 O O . GLU A 1 212 ? -30.489 8.072 55.990 1.00 92.62 212 GLU A O 1
ATOM 1771 N N . ARG A 1 213 ? -28.777 9.278 55.194 1.00 92.88 213 ARG A N 1
ATOM 1772 C CA . ARG A 1 213 ? -29.119 9.073 53.779 1.00 92.88 213 ARG A CA 1
ATOM 1773 C C . ARG A 1 213 ? -28.956 7.635 53.294 1.00 92.88 213 ARG A C 1
ATOM 1775 O O . ARG A 1 213 ? -29.611 7.236 52.327 1.00 92.88 213 ARG A O 1
ATOM 1782 N N . LEU A 1 214 ? -28.063 6.871 53.916 1.00 91.81 214 LEU A N 1
ATOM 1783 C CA . LEU A 1 214 ? -27.856 5.461 53.602 1.00 91.81 214 LEU A CA 1
ATOM 1784 C C . LEU A 1 214 ? -28.917 4.557 54.244 1.00 91.81 214 LEU A C 1
ATOM 1786 O O . LEU A 1 214 ? -29.234 3.504 53.685 1.00 91.81 214 LEU A O 1
ATOM 1790 N N . ILE A 1 215 ? -29.468 4.961 55.392 1.00 92.12 215 ILE A N 1
ATOM 1791 C CA . ILE A 1 215 ? -30.496 4.201 56.120 1.00 92.12 215 ILE A CA 1
ATOM 1792 C C . ILE A 1 215 ? -31.937 4.612 55.772 1.00 92.12 215 ILE A C 1
ATOM 1794 O O . ILE A 1 215 ? -32.879 3.969 56.243 1.00 92.12 215 ILE A O 1
ATOM 1798 N N . ASP A 1 216 ? -32.136 5.634 54.929 1.00 89.25 216 ASP A N 1
ATOM 1799 C CA . ASP A 1 216 ? -33.460 6.023 54.428 1.00 89.25 216 ASP A CA 1
ATOM 1800 C C . ASP A 1 216 ? -34.133 4.846 53.696 1.00 89.25 216 ASP A C 1
ATOM 1802 O O . ASP A 1 216 ? -33.681 4.369 52.651 1.00 89.25 216 ASP A O 1
ATOM 1806 N N . LYS A 1 217 ? -35.243 4.363 54.267 1.00 83.38 217 LYS A N 1
ATOM 1807 C CA . LYS A 1 217 ? -36.003 3.213 53.757 1.00 83.38 217 LYS A CA 1
ATOM 1808 C C . LYS A 1 217 ? -36.861 3.553 52.538 1.00 83.38 217 LYS A C 1
ATOM 1810 O O . LYS A 1 217 ? -37.195 2.650 51.771 1.00 83.38 217 LYS A O 1
ATOM 1815 N N . ASN A 1 218 ? -37.240 4.819 52.381 1.00 83.81 218 ASN A N 1
ATOM 1816 C CA . ASN A 1 218 ? -38.152 5.276 51.338 1.00 83.81 218 ASN A CA 1
ATOM 1817 C C . ASN A 1 218 ? -37.384 5.795 50.123 1.00 83.81 218 ASN A C 1
ATOM 1819 O O . ASN A 1 218 ? -37.774 5.523 48.988 1.00 83.81 218 ASN A O 1
ATOM 1823 N N . ASN A 1 219 ? -36.288 6.521 50.353 1.00 86.31 219 ASN A N 1
ATOM 1824 C CA . ASN A 1 219 ? -35.494 7.126 49.290 1.00 86.31 219 ASN A CA 1
ATOM 1825 C C . ASN A 1 219 ? -33.979 6.983 49.531 1.00 86.31 219 ASN A C 1
ATOM 1827 O O . ASN A 1 219 ? -33.275 7.982 49.695 1.00 86.31 219 ASN A O 1
ATOM 1831 N N . PRO A 1 220 ? -33.447 5.748 49.523 1.00 89.25 220 PRO A N 1
ATOM 1832 C CA . PRO A 1 220 ? -32.034 5.526 49.784 1.00 89.25 220 PRO A CA 1
ATOM 1833 C C . PRO A 1 220 ? -31.165 6.198 48.716 1.00 89.25 220 PRO A C 1
ATOM 1835 O O . PRO A 1 220 ? -31.408 6.063 47.506 1.00 89.25 220 PRO A O 1
ATOM 1838 N N . ALA A 1 221 ? -30.114 6.885 49.170 1.00 90.94 221 ALA A N 1
ATOM 1839 C CA . ALA A 1 221 ? -29.147 7.539 48.288 1.00 90.94 221 ALA A CA 1
ATOM 1840 C C . ALA A 1 221 ? -28.382 6.536 47.409 1.00 90.94 221 ALA A C 1
ATOM 1842 O O . ALA A 1 221 ? -27.957 6.877 46.306 1.00 90.94 221 ALA A O 1
ATOM 1843 N N . ILE A 1 222 ? -28.233 5.298 47.881 1.00 93.56 222 ILE A N 1
ATOM 1844 C CA . ILE A 1 222 ? -27.559 4.210 47.173 1.00 93.56 222 ILE A CA 1
ATOM 1845 C C . ILE A 1 222 ? -28.497 3.012 47.124 1.00 93.56 222 ILE A C 1
ATOM 1847 O O . ILE A 1 222 ? -28.996 2.563 48.158 1.00 93.56 222 ILE A O 1
ATOM 1851 N N . TYR A 1 223 ? -28.742 2.500 45.923 1.00 92.50 223 TYR A N 1
ATOM 1852 C CA . TYR A 1 223 ? -29.628 1.364 45.696 1.00 92.50 223 TYR A CA 1
ATOM 1853 C C . TYR A 1 223 ? -29.077 0.446 44.603 1.00 92.50 223 TYR A C 1
ATOM 1855 O O . TYR A 1 223 ? -28.113 0.784 43.919 1.00 92.50 223 TYR A O 1
ATOM 1863 N N . PHE A 1 224 ? -29.671 -0.730 44.472 1.00 91.88 224 PHE A N 1
ATOM 1864 C CA . PHE A 1 224 ? -29.360 -1.720 43.448 1.00 91.88 224 PHE A CA 1
ATOM 1865 C C . PHE A 1 224 ? -30.608 -2.530 43.105 1.00 91.88 224 PHE A C 1
ATOM 1867 O O . PHE A 1 224 ? -31.537 -2.633 43.913 1.00 91.88 224 PHE A O 1
ATOM 1874 N N . ASP A 1 225 ? -30.600 -3.132 41.922 1.00 87.31 225 ASP A N 1
ATOM 1875 C CA . ASP A 1 225 ? -31.661 -4.025 41.464 1.00 87.31 225 ASP A CA 1
ATOM 1876 C C . ASP A 1 225 ? -31.341 -5.437 41.969 1.00 87.31 225 ASP A C 1
ATOM 1878 O O . ASP A 1 225 ? -30.329 -6.033 41.583 1.00 87.31 225 ASP A O 1
ATOM 1882 N N . ILE A 1 226 ? -32.146 -5.955 42.903 1.00 85.62 226 ILE A N 1
ATOM 1883 C CA . ILE A 1 226 ? -31.907 -7.271 43.499 1.00 85.62 226 ILE A CA 1
ATOM 1884 C C . ILE A 1 226 ? -32.763 -8.346 42.835 1.00 85.62 226 ILE A C 1
ATOM 1886 O O . ILE A 1 226 ? -33.973 -8.189 42.687 1.00 85.62 226 ILE A O 1
ATOM 1890 N N . PHE A 1 227 ? -32.121 -9.465 42.503 1.00 84.75 227 PHE A N 1
ATOM 1891 C CA . PHE A 1 227 ? -32.761 -10.678 42.009 1.00 84.75 227 PHE A CA 1
ATOM 1892 C C . PHE A 1 227 ? -32.504 -11.816 42.994 1.00 84.75 227 PHE A C 1
ATOM 1894 O O . PHE A 1 227 ? -31.365 -12.264 43.166 1.00 84.75 227 PHE A O 1
ATOM 1901 N N . LEU A 1 228 ? -33.568 -12.285 43.645 1.00 83.75 228 LEU A N 1
ATOM 1902 C CA . LEU A 1 228 ? -33.485 -13.315 44.678 1.00 83.75 228 LEU A CA 1
ATOM 1903 C C . LEU A 1 228 ? -34.122 -14.629 44.218 1.00 83.75 228 LEU A C 1
ATOM 1905 O O . LEU A 1 228 ? -35.295 -14.679 43.854 1.00 83.75 228 LEU A O 1
ATOM 1909 N N . GLU A 1 229 ? -33.362 -15.721 44.303 1.00 83.38 229 GLU A N 1
ATOM 1910 C CA . GLU A 1 229 ? -33.915 -17.078 44.274 1.00 83.38 229 GLU A CA 1
ATOM 1911 C C . GLU A 1 229 ? -34.170 -17.558 45.707 1.00 83.38 229 GLU A C 1
ATOM 1913 O O . GLU A 1 229 ? -33.285 -17.478 46.551 1.00 83.38 229 GLU A O 1
ATOM 1918 N N . ARG A 1 230 ? -35.347 -18.121 45.997 1.00 82.50 230 ARG A N 1
ATOM 1919 C CA . ARG A 1 230 ? -35.626 -18.740 47.306 1.00 82.50 230 ARG A CA 1
ATOM 1920 C C . ARG A 1 230 ? -35.480 -20.258 47.218 1.00 82.50 230 ARG A C 1
ATOM 1922 O O . ARG A 1 230 ? -36.151 -20.893 46.399 1.00 82.50 230 ARG A O 1
ATOM 1929 N N . LYS A 1 231 ? -34.599 -20.856 48.027 1.00 79.62 231 LYS A N 1
ATOM 1930 C CA . LYS A 1 231 ? -34.324 -22.309 48.034 1.00 79.62 231 LYS A CA 1
ATOM 1931 C C . LYS A 1 231 ? -34.195 -22.858 49.457 1.00 79.62 231 LYS A C 1
ATOM 1933 O O . LYS A 1 231 ? -33.710 -22.177 50.345 1.00 79.62 231 LYS A O 1
ATOM 1938 N N . LYS A 1 232 ? -34.572 -24.129 49.657 1.00 75.94 232 LYS A N 1
ATOM 1939 C CA . LYS A 1 232 ? -34.419 -24.826 50.953 1.00 75.94 232 LYS A CA 1
ATOM 1940 C C . LYS A 1 232 ? -32.959 -25.075 51.357 1.00 75.94 232 LYS A C 1
ATOM 1942 O O . LYS A 1 232 ? -32.672 -25.159 52.536 1.00 75.94 232 LYS A O 1
ATOM 1947 N N . ILE A 1 233 ? -32.054 -25.224 50.386 1.00 76.75 233 ILE A N 1
ATOM 1948 C CA . ILE A 1 233 ? -30.611 -25.420 50.617 1.00 76.75 233 ILE A CA 1
ATOM 1949 C C . ILE A 1 233 ? -29.867 -24.274 49.920 1.00 76.75 233 ILE A C 1
ATOM 1951 O O . ILE A 1 233 ? -29.247 -24.474 48.877 1.00 76.75 233 ILE A O 1
ATOM 1955 N N . ALA A 1 234 ? -30.036 -23.044 50.410 1.00 77.94 234 ALA A N 1
ATOM 1956 C CA . ALA A 1 234 ? -29.614 -21.842 49.686 1.00 77.94 234 ALA A CA 1
ATOM 1957 C C . ALA A 1 234 ? -28.101 -21.790 49.413 1.00 77.94 234 ALA A C 1
ATOM 1959 O O . ALA A 1 234 ? -27.716 -21.445 48.297 1.00 77.94 234 ALA A O 1
ATOM 1960 N N . GLU A 1 235 ? -27.266 -22.222 50.364 1.00 78.44 235 GLU A N 1
ATOM 1961 C CA . GLU A 1 235 ? -25.800 -22.253 50.232 1.00 78.44 235 GLU A CA 1
ATOM 1962 C C . GLU A 1 235 ? -25.345 -23.094 49.024 1.00 78.44 235 GLU A C 1
ATOM 1964 O O . GLU A 1 235 ? -24.738 -22.567 48.096 1.00 78.44 235 GLU A O 1
ATOM 1969 N N . ASN A 1 236 ? -25.753 -24.368 48.940 1.00 72.81 236 ASN A N 1
ATOM 1970 C CA . ASN A 1 236 ? -25.369 -25.256 47.829 1.00 72.81 236 ASN A CA 1
ATOM 1971 C C . ASN A 1 236 ? -25.863 -24.755 46.461 1.00 72.81 236 ASN A C 1
ATOM 1973 O O . ASN A 1 236 ? -25.216 -24.976 45.430 1.00 72.81 236 ASN A O 1
ATOM 1977 N N . TYR A 1 237 ? -27.037 -24.115 46.423 1.00 74.06 237 TYR A N 1
ATOM 1978 C CA . TYR A 1 237 ? -27.567 -23.525 45.193 1.00 74.06 237 TYR A CA 1
ATOM 1979 C C . TYR A 1 237 ? -26.784 -22.274 44.796 1.00 74.06 237 TYR A C 1
ATOM 1981 O O . TYR A 1 237 ? -26.477 -22.123 43.612 1.00 74.06 237 TYR A O 1
ATOM 1989 N N . SER A 1 238 ? -26.425 -21.427 45.764 1.00 76.06 238 SER A N 1
ATOM 1990 C CA . SER A 1 238 ? -25.538 -20.284 45.554 1.00 76.06 238 SER A CA 1
ATOM 1991 C C . SER A 1 238 ? -24.188 -20.742 45.008 1.00 76.06 238 SER A C 1
ATOM 1993 O O . SER A 1 238 ? -23.775 -20.268 43.952 1.00 76.06 238 SER A O 1
ATOM 1995 N N . ASP A 1 239 ? -23.578 -21.766 45.609 1.00 71.88 239 ASP A N 1
ATOM 1996 C CA . ASP A 1 239 ? -22.313 -22.346 45.152 1.00 71.88 239 ASP A CA 1
ATOM 1997 C C . ASP A 1 239 ? -22.416 -22.906 43.732 1.00 71.88 239 ASP A C 1
ATOM 1999 O O . ASP A 1 239 ? -21.607 -22.585 42.863 1.00 71.88 239 ASP A O 1
ATOM 2003 N N . THR A 1 240 ? -23.457 -23.692 43.444 1.00 66.75 240 THR A N 1
ATOM 2004 C CA . THR A 1 240 ? -23.687 -24.251 42.101 1.00 66.75 240 THR A CA 1
ATOM 2005 C C . THR A 1 240 ? -23.869 -23.145 41.060 1.00 66.75 240 THR A C 1
ATOM 2007 O O . THR A 1 240 ? -23.410 -23.262 39.919 1.00 66.75 240 THR A O 1
ATOM 2010 N N . ARG A 1 241 ? -24.552 -22.058 41.425 1.00 67.69 241 ARG A N 1
ATOM 2011 C CA . ARG A 1 241 ? -24.818 -20.926 40.539 1.00 67.69 241 ARG A CA 1
ATOM 2012 C C . ARG A 1 241 ? -23.577 -20.069 40.339 1.00 67.69 241 ARG A C 1
ATOM 2014 O O . ARG A 1 241 ? -23.291 -19.713 39.198 1.00 67.69 241 ARG A O 1
ATOM 2021 N N . TYR A 1 242 ? -22.808 -19.852 41.400 1.00 64.94 242 TYR A N 1
ATOM 2022 C CA . TYR A 1 242 ? -21.499 -19.222 41.370 1.00 64.94 242 TYR A CA 1
ATOM 2023 C C . TYR A 1 242 ? -20.536 -20.020 40.495 1.00 64.94 242 TYR A C 1
ATOM 2025 O O . TYR A 1 242 ? -19.923 -19.429 39.619 1.00 64.94 242 TYR A O 1
ATOM 2033 N N . ILE A 1 243 ? -20.454 -21.349 40.630 1.00 56.97 243 ILE A N 1
ATOM 2034 C CA . ILE A 1 243 ? -19.641 -22.207 39.753 1.00 56.97 243 ILE A CA 1
ATOM 2035 C C . ILE A 1 243 ? -20.115 -22.094 38.307 1.00 56.97 243 ILE A C 1
ATOM 2037 O O . ILE A 1 243 ? -19.298 -21.980 37.408 1.00 56.97 243 ILE A O 1
ATOM 2041 N N . ARG A 1 244 ? -21.423 -22.101 38.030 1.00 61.22 244 ARG A N 1
ATOM 2042 C CA . ARG A 1 244 ? -21.916 -21.980 36.646 1.00 61.22 244 ARG A CA 1
ATOM 2043 C C . ARG A 1 244 ? -21.635 -20.602 36.048 1.00 61.22 244 ARG A C 1
ATOM 2045 O O . ARG A 1 244 ? -21.249 -20.531 34.887 1.00 61.22 244 ARG A O 1
ATOM 2052 N N . MET A 1 245 ? -21.774 -19.530 36.826 1.00 59.03 245 MET A N 1
ATOM 2053 C CA . MET A 1 245 ? -21.488 -18.155 36.394 1.00 59.03 245 MET A CA 1
ATOM 2054 C C . MET A 1 245 ? -19.979 -17.894 36.269 1.00 59.03 245 MET A C 1
ATOM 2056 O O . MET A 1 245 ? -19.539 -17.301 35.288 1.00 59.03 245 MET A O 1
ATOM 2060 N N . ASN A 1 246 ? -19.178 -18.424 37.196 1.00 49.28 246 ASN A N 1
ATOM 2061 C CA . ASN A 1 246 ? -17.721 -18.288 37.262 1.00 49.28 246 ASN A CA 1
ATOM 2062 C C . ASN A 1 246 ? -16.954 -19.475 36.666 1.00 49.28 246 ASN A C 1
ATOM 2064 O O . ASN A 1 246 ? -15.732 -19.471 36.696 1.00 49.28 246 ASN A O 1
ATOM 2068 N N . SER A 1 247 ? -17.620 -20.436 36.023 1.00 36.69 247 SER A N 1
ATOM 2069 C CA . SER A 1 247 ? -16.977 -21.392 35.103 1.00 36.69 247 SER A CA 1
ATOM 2070 C C . SER A 1 247 ? -16.379 -20.678 33.883 1.00 36.69 247 SER A C 1
ATOM 2072 O O . SER A 1 247 ? -15.595 -21.260 33.142 1.00 36.69 247 SER A O 1
ATOM 2074 N N . ARG A 1 248 ? -16.722 -19.391 33.711 1.00 47.16 248 ARG A N 1
ATOM 2075 C CA . ARG A 1 248 ? -16.054 -18.424 32.828 1.00 47.16 248 ARG A CA 1
ATOM 2076 C C . ARG A 1 248 ? -14.988 -17.563 33.529 1.00 47.16 248 ARG A C 1
ATOM 2078 O O . ARG A 1 248 ? -14.144 -16.999 32.850 1.00 47.16 248 ARG A O 1
ATOM 2085 N N . GLY A 1 249 ? -15.017 -17.478 34.861 1.00 40.25 249 GLY A N 1
ATOM 2086 C CA . GLY A 1 249 ? -13.870 -17.417 35.781 1.00 40.25 249 GLY A CA 1
ATOM 2087 C C . GLY A 1 249 ? -12.723 -16.423 35.596 1.00 40.25 249 GLY A C 1
ATOM 2088 O O . GLY A 1 249 ? -11.737 -16.556 36.318 1.00 40.25 249 GLY A O 1
ATOM 2089 N N . LYS A 1 250 ? -12.786 -15.424 34.723 1.00 48.66 250 LYS A N 1
ATOM 2090 C CA . LYS A 1 250 ? -11.732 -14.403 34.589 1.00 48.66 250 LYS A CA 1
ATOM 2091 C C . LYS A 1 250 ? -12.249 -13.027 35.008 1.00 48.66 250 LYS A C 1
ATOM 2093 O O . LYS A 1 250 ? -13.454 -12.790 34.996 1.00 48.66 250 LYS A O 1
ATOM 2098 N N . GLN A 1 251 ? -11.349 -12.148 35.467 1.00 51.41 251 GLN A N 1
ATOM 2099 C CA . GLN A 1 251 ? -11.658 -10.710 35.503 1.00 51.41 251 GLN A CA 1
ATOM 2100 C C . GLN A 1 251 ? -12.131 -10.296 34.102 1.00 51.41 251 GLN A C 1
ATOM 2102 O O . GLN A 1 251 ? -11.710 -10.921 33.126 1.00 51.41 251 GLN A O 1
ATOM 2107 N N . LEU A 1 252 ? -13.014 -9.293 33.997 1.00 54.72 252 LEU A N 1
ATOM 2108 C CA . LEU A 1 252 ? -13.345 -8.744 32.683 1.00 54.72 252 LEU A CA 1
ATOM 2109 C C . LEU A 1 252 ? -12.038 -8.295 32.036 1.00 54.72 252 LEU A C 1
ATOM 2111 O O . LEU A 1 252 ? -11.361 -7.400 32.546 1.00 54.72 252 LEU A O 1
ATOM 2115 N N . GLU A 1 253 ? -11.678 -8.983 30.959 1.00 68.44 253 GLU A N 1
ATOM 2116 C CA . GLU A 1 253 ? -10.527 -8.634 30.145 1.00 68.44 253 GLU A CA 1
ATOM 2117 C C . GLU A 1 253 ? -10.740 -7.221 29.596 1.00 68.44 253 GLU A C 1
ATOM 2119 O O . GLU A 1 253 ? -11.874 -6.779 29.399 1.00 68.44 253 GLU A O 1
ATOM 2124 N N . ASP A 1 254 ? -9.645 -6.523 29.322 1.00 76.62 254 ASP A N 1
ATOM 2125 C CA . ASP A 1 254 ? -9.644 -5.136 28.849 1.00 76.62 254 ASP A CA 1
ATOM 2126 C C . ASP A 1 254 ? -10.628 -4.924 27.662 1.00 76.62 254 ASP A C 1
ATOM 2128 O O . ASP A 1 254 ? -11.366 -3.939 27.610 1.00 76.62 254 ASP A O 1
ATOM 2132 N N . PHE A 1 255 ? -10.766 -5.917 26.773 1.00 82.69 255 PHE A N 1
ATOM 2133 C CA . PHE A 1 255 ? -11.720 -5.889 25.657 1.00 82.69 255 PHE A CA 1
ATOM 2134 C C . PHE A 1 255 ? -13.193 -5.899 26.099 1.00 82.69 255 PHE A C 1
ATOM 2136 O O . PHE A 1 255 ? -14.002 -5.165 25.538 1.00 82.69 255 PHE A O 1
ATOM 2143 N N . GLU A 1 256 ? -13.556 -6.707 27.097 1.00 77.19 256 GLU A N 1
ATOM 2144 C CA . GLU A 1 256 ? -14.943 -6.799 27.570 1.00 77.19 256 GLU A CA 1
ATOM 2145 C C . GLU A 1 256 ? -15.382 -5.497 28.255 1.00 77.19 256 GLU A C 1
ATOM 2147 O O . GLU A 1 256 ? -16.524 -5.072 28.084 1.00 77.19 256 GLU A O 1
ATOM 2152 N N . ASN A 1 257 ? -14.461 -4.814 28.948 1.00 75.50 257 ASN A N 1
ATOM 2153 C CA . ASN A 1 257 ? -14.725 -3.492 29.522 1.00 75.50 257 ASN A CA 1
ATOM 2154 C C . ASN A 1 257 ? -14.975 -2.441 28.426 1.00 75.50 257 ASN A C 1
ATOM 2156 O O . ASN A 1 257 ? -15.931 -1.674 28.509 1.00 75.50 257 ASN A O 1
ATOM 2160 N N . VAL A 1 258 ? -14.151 -2.428 27.372 1.00 84.50 258 VAL A N 1
ATOM 2161 C CA . VAL A 1 258 ? -14.326 -1.533 26.213 1.00 84.50 258 VAL A CA 1
ATOM 2162 C C . VAL A 1 258 ? -15.637 -1.814 25.485 1.00 84.50 258 VAL A C 1
ATOM 2164 O O . VAL A 1 258 ? -16.384 -0.885 25.187 1.00 84.50 258 VAL A O 1
ATOM 2167 N N . LYS A 1 259 ? -15.940 -3.089 25.218 1.00 85.56 259 LYS A N 1
ATOM 2168 C CA . LYS A 1 259 ? -17.148 -3.507 24.500 1.00 85.56 259 LYS A CA 1
ATOM 2169 C C . LYS A 1 259 ? -18.419 -3.050 25.219 1.00 85.56 259 LYS A C 1
ATOM 2171 O O . LYS A 1 259 ? -19.300 -2.502 24.567 1.00 85.56 259 LYS A O 1
ATOM 2176 N N . ALA A 1 260 ? -18.474 -3.200 26.544 1.00 76.19 260 ALA A N 1
ATOM 2177 C CA . ALA A 1 260 ? -19.611 -2.754 27.350 1.00 76.19 260 ALA A CA 1
ATOM 2178 C C . ALA A 1 260 ? -19.823 -1.230 27.285 1.00 76.19 260 ALA A C 1
ATOM 2180 O O . ALA A 1 260 ? -20.953 -0.756 27.231 1.00 76.19 260 ALA A O 1
ATOM 2181 N N . ILE A 1 261 ? -18.744 -0.442 27.257 1.00 77.94 261 ILE A N 1
ATOM 2182 C CA . ILE A 1 261 ? -18.848 1.019 27.121 1.00 77.94 261 ILE A CA 1
ATOM 2183 C C . ILE A 1 261 ? -19.301 1.411 25.715 1.00 77.94 261 ILE A C 1
ATOM 2185 O O . ILE A 1 261 ? -20.133 2.305 25.564 1.00 77.94 261 ILE A O 1
ATOM 2189 N N . LEU A 1 262 ? -18.767 0.748 24.687 1.00 87.81 262 LEU A N 1
ATOM 2190 C CA . LEU A 1 262 ? -19.180 0.978 23.305 1.00 87.81 262 LEU A CA 1
ATOM 2191 C C . LEU A 1 262 ? -20.662 0.657 23.098 1.00 87.81 262 LEU A C 1
ATOM 2193 O O . LEU A 1 262 ? -21.311 1.395 22.370 1.00 87.81 262 LEU A O 1
ATOM 2197 N N . GLU A 1 263 ? -21.200 -0.366 23.768 1.00 85.19 263 GLU A N 1
ATOM 2198 C CA . GLU A 1 263 ? -22.633 -0.699 23.750 1.00 85.19 263 GLU A CA 1
ATOM 2199 C C . GLU A 1 263 ? -23.478 0.475 24.258 1.00 85.19 263 GLU A C 1
ATOM 2201 O O . GLU A 1 263 ? -24.379 0.930 23.564 1.00 85.19 263 GLU A O 1
ATOM 2206 N N . VAL A 1 264 ? -23.095 1.075 25.392 1.00 81.44 264 VAL A N 1
ATOM 2207 C CA . VAL A 1 264 ? -23.775 2.261 25.944 1.00 81.44 264 VAL A CA 1
ATOM 2208 C C . VAL A 1 264 ? -23.734 3.452 24.982 1.00 81.44 264 VAL A C 1
ATOM 2210 O O . VAL A 1 264 ? -24.702 4.208 24.889 1.00 81.44 264 VAL A O 1
ATOM 2213 N N . ILE A 1 265 ? -22.609 3.667 24.292 1.00 86.31 265 ILE A N 1
ATOM 2214 C CA . ILE A 1 265 ? -22.509 4.732 23.284 1.00 86.31 265 ILE A CA 1
ATOM 2215 C C . ILE A 1 265 ? -23.422 4.409 22.101 1.00 86.31 265 ILE A C 1
ATOM 2217 O O . ILE A 1 265 ? -24.130 5.293 21.632 1.00 86.31 265 ILE A O 1
ATOM 2221 N N . GLU A 1 266 ? -23.408 3.166 21.623 1.00 86.00 266 GLU A N 1
ATOM 2222 C CA . GLU A 1 266 ? -24.170 2.726 20.458 1.00 86.00 266 GLU A CA 1
ATOM 2223 C C . GLU A 1 266 ? -25.687 2.812 20.692 1.00 86.00 266 GLU A C 1
ATOM 2225 O O . GLU A 1 266 ? -26.401 3.352 19.844 1.00 86.00 266 GLU A O 1
ATOM 2230 N N . ASP A 1 267 ? -26.162 2.409 21.873 1.00 83.50 267 ASP A N 1
ATOM 2231 C CA . ASP A 1 267 ? -27.571 2.494 22.280 1.00 83.50 267 ASP A CA 1
ATOM 2232 C C . ASP A 1 267 ? -28.096 3.939 22.233 1.00 83.50 267 ASP A C 1
ATOM 2234 O O . ASP A 1 267 ? -29.191 4.205 21.733 1.00 83.50 267 ASP A O 1
ATOM 2238 N N . LYS A 1 268 ? -27.281 4.911 22.669 1.00 83.25 268 LYS A N 1
ATOM 2239 C CA . LYS A 1 268 ? -27.622 6.347 22.626 1.00 83.25 268 LYS A CA 1
ATOM 2240 C C . LYS A 1 268 ? -27.705 6.919 21.207 1.00 83.25 268 LYS A C 1
ATOM 2242 O O . LYS A 1 268 ? -28.231 8.017 21.016 1.00 83.25 268 LYS A O 1
ATOM 2247 N N . LEU A 1 269 ? -27.158 6.234 20.200 1.00 82.25 269 LEU A N 1
ATOM 2248 C CA . LEU A 1 269 ? -27.195 6.692 18.807 1.00 82.25 269 LEU A CA 1
ATOM 2249 C C . LEU A 1 269 ? -28.500 6.310 18.087 1.00 82.25 269 LEU A C 1
ATOM 2251 O O . LEU A 1 269 ? -28.734 6.843 16.993 1.00 82.25 269 LEU A O 1
ATOM 2255 N N . GLU A 1 270 ? -29.350 5.483 18.716 1.00 66.12 270 GLU A N 1
ATOM 2256 C CA . GLU A 1 270 ? -30.638 4.981 18.204 1.00 66.12 270 GLU A CA 1
ATOM 2257 C C . GLU A 1 270 ? -30.508 4.235 16.860 1.00 66.12 270 GLU A C 1
ATOM 2259 O O . GLU A 1 270 ? -31.292 4.446 15.927 1.00 66.12 270 GLU A O 1
ATOM 2264 N N . ASP A 1 271 ? -29.476 3.400 16.706 1.00 61.84 271 ASP A N 1
ATOM 2265 C CA . ASP A 1 271 ? -29.308 2.589 15.498 1.00 61.84 271 ASP A CA 1
ATOM 2266 C C . ASP A 1 271 ? -30.158 1.302 15.541 1.00 61.84 271 ASP A C 1
ATOM 2268 O O . ASP A 1 271 ? -30.477 0.755 16.587 1.00 61.84 271 ASP A O 1
ATOM 2272 N N . ASP A 1 272 ? -30.560 0.828 14.360 1.00 61.62 272 ASP A N 1
ATOM 2273 C CA . ASP A 1 272 ? -31.330 -0.408 14.166 1.00 61.62 272 ASP A CA 1
ATOM 2274 C C . ASP A 1 272 ? -30.618 -1.616 14.809 1.00 61.62 272 ASP A C 1
ATOM 2276 O O . ASP A 1 272 ? -29.475 -1.908 14.451 1.00 61.62 272 ASP A O 1
ATOM 2280 N N . ASP A 1 273 ? -31.311 -2.332 15.698 1.00 56.69 273 ASP A N 1
ATOM 2281 C CA . ASP A 1 273 ? -30.832 -3.460 16.515 1.00 56.69 273 ASP A CA 1
ATOM 2282 C C . ASP A 1 273 ? -30.027 -4.533 15.758 1.00 56.69 273 ASP A C 1
ATOM 2284 O O . ASP A 1 273 ? -29.176 -5.213 16.339 1.00 56.69 273 ASP A O 1
ATOM 2288 N N . GLU A 1 274 ? -30.300 -4.749 14.466 1.00 59.84 274 GLU A N 1
ATOM 2289 C CA . GLU A 1 274 ? -29.545 -5.709 13.647 1.00 59.84 274 GLU A CA 1
ATOM 2290 C C . GLU A 1 274 ? -28.190 -5.171 13.164 1.00 59.84 274 GLU A C 1
ATOM 2292 O O . GLU A 1 274 ? -27.345 -5.947 12.710 1.00 59.84 274 GLU A O 1
ATOM 2297 N N . LYS A 1 275 ? -27.965 -3.856 13.218 1.00 65.62 275 LYS A N 1
ATOM 2298 C CA . LYS A 1 275 ? -26.767 -3.166 12.713 1.00 65.62 275 LYS A CA 1
ATOM 2299 C C . LYS A 1 275 ? -25.761 -2.797 13.802 1.00 65.62 275 LYS A C 1
ATOM 2301 O O . LYS A 1 275 ? -24.647 -2.424 13.435 1.00 65.62 275 LYS A O 1
ATOM 2306 N N . LEU A 1 276 ? -26.128 -2.967 15.070 1.00 80.81 276 LEU A N 1
ATOM 2307 C CA . LEU A 1 276 ? -25.271 -2.690 16.219 1.00 80.81 276 LEU A CA 1
ATOM 2308 C C . LEU A 1 276 ? -23.979 -3.514 16.154 1.00 80.81 276 LEU A C 1
ATOM 2310 O O . LEU A 1 276 ? -24.008 -4.751 16.156 1.00 80.81 276 LEU A O 1
ATOM 2314 N N . PHE A 1 277 ? -22.846 -2.827 16.069 1.00 88.75 277 PHE A N 1
ATOM 2315 C CA . PHE A 1 277 ? -21.505 -3.387 16.045 1.00 88.75 277 PHE A CA 1
ATOM 2316 C C . PHE A 1 277 ? -21.291 -4.359 17.203 1.00 88.75 277 PHE A C 1
ATOM 2318 O O . PHE A 1 277 ? -20.819 -5.467 16.951 1.00 88.75 277 PHE A O 1
ATOM 2325 N N . VAL A 1 278 ? -21.662 -3.994 18.437 1.00 86.12 278 VAL A N 1
ATOM 2326 C CA . VAL A 1 278 ? -21.392 -4.833 19.621 1.00 86.12 278 VAL A CA 1
ATOM 2327 C C . VAL A 1 278 ? -22.087 -6.190 19.498 1.00 86.12 278 VAL A C 1
ATOM 2329 O O . VAL A 1 278 ? -21.463 -7.247 19.628 1.00 86.12 278 VAL A O 1
ATOM 2332 N N . ARG A 1 279 ? -23.362 -6.181 19.109 1.00 82.12 279 ARG A N 1
ATOM 2333 C CA . ARG A 1 279 ? -24.139 -7.402 18.874 1.00 82.12 279 ARG A CA 1
ATOM 2334 C C . ARG A 1 279 ? -23.593 -8.225 17.705 1.00 82.12 279 ARG A C 1
ATOM 2336 O O . ARG A 1 279 ? -23.554 -9.460 17.759 1.00 82.12 279 ARG A O 1
ATOM 2343 N N . GLN A 1 280 ? -23.188 -7.567 16.619 1.00 83.94 280 GLN A N 1
ATOM 2344 C CA . GLN A 1 280 ? -22.577 -8.249 15.476 1.00 83.94 280 GLN A CA 1
ATOM 2345 C C . GLN A 1 280 ? -21.207 -8.834 15.816 1.00 83.94 280 GLN A C 1
ATOM 2347 O O . GLN A 1 280 ? -20.838 -9.881 15.277 1.00 83.94 280 GLN A O 1
ATOM 2352 N N . TYR A 1 281 ? -20.475 -8.205 16.729 1.00 86.25 281 TYR A N 1
ATOM 2353 C CA . TYR A 1 281 ? -19.196 -8.696 17.194 1.00 86.25 281 TYR A CA 1
ATOM 2354 C C . TYR A 1 281 ? -19.349 -10.042 17.903 1.00 86.25 281 TYR A C 1
ATOM 2356 O O . TYR A 1 281 ? -18.722 -11.017 17.482 1.00 86.25 281 TYR A O 1
ATOM 2364 N N . ASP A 1 282 ? -20.251 -10.122 18.885 1.00 80.81 282 ASP A N 1
ATOM 2365 C CA . ASP A 1 282 ? -20.487 -11.341 19.670 1.00 80.81 282 ASP A CA 1
ATOM 2366 C C . ASP A 1 282 ? -21.066 -12.496 18.835 1.00 80.81 282 ASP A C 1
ATOM 2368 O O . ASP A 1 282 ? -20.869 -13.666 19.162 1.00 80.81 282 ASP A O 1
ATOM 2372 N N . THR A 1 283 ? -21.780 -12.187 17.748 1.00 80.50 283 THR A N 1
ATOM 2373 C CA . THR A 1 283 ? -22.452 -13.203 16.919 1.00 80.50 283 THR A CA 1
ATOM 2374 C C . THR A 1 283 ? -21.669 -13.627 15.682 1.00 80.50 283 THR A C 1
ATOM 2376 O O . THR A 1 283 ? -21.798 -14.772 15.254 1.00 80.50 283 THR A O 1
ATOM 2379 N N . LYS A 1 284 ? -20.918 -12.711 15.060 1.00 82.06 284 LYS A N 1
ATOM 2380 C CA . LYS A 1 284 ? -20.272 -12.930 13.756 1.00 82.06 284 LYS A CA 1
ATOM 2381 C C . LYS A 1 284 ? -18.815 -12.492 13.742 1.00 82.06 284 LYS A C 1
ATOM 2383 O O . LYS A 1 284 ? -17.976 -13.227 13.233 1.00 82.06 284 LYS A O 1
ATOM 2388 N N . PHE A 1 285 ? -18.476 -11.303 14.242 1.00 85.44 285 PHE A N 1
ATOM 2389 C CA . PHE A 1 285 ? -17.128 -10.773 13.999 1.00 85.44 285 PHE A CA 1
ATOM 2390 C C . PHE A 1 285 ? -16.038 -11.430 14.838 1.00 85.44 285 PHE A C 1
ATOM 2392 O O . PHE A 1 285 ? -14.903 -11.488 14.368 1.00 85.44 285 PHE A O 1
ATOM 2399 N N . ILE A 1 286 ? -16.357 -11.998 16.003 1.00 84.00 286 ILE A N 1
ATOM 2400 C CA . ILE A 1 286 ? -15.388 -12.770 16.792 1.00 84.00 286 ILE A CA 1
ATOM 2401 C C . ILE A 1 286 ? -14.772 -13.928 15.986 1.00 84.00 286 ILE A C 1
ATOM 2403 O O . ILE A 1 286 ? -13.573 -14.196 16.099 1.00 84.00 286 ILE A O 1
ATOM 2407 N N . ASP A 1 287 ? -15.543 -14.540 15.077 1.00 80.56 287 ASP A N 1
ATOM 2408 C CA . ASP A 1 287 ? -15.062 -15.616 14.204 1.00 80.56 287 ASP A CA 1
ATOM 2409 C C . ASP A 1 287 ? -13.941 -15.152 13.266 1.00 80.56 287 ASP A C 1
ATOM 2411 O O . ASP A 1 287 ? -13.088 -15.955 12.888 1.00 80.56 287 ASP A O 1
ATOM 2415 N N . VAL A 1 288 ? -13.908 -13.867 12.889 1.00 79.50 288 VAL A N 1
ATOM 2416 C CA . VAL A 1 288 ? -12.846 -13.300 12.039 1.00 79.50 288 VAL A CA 1
ATOM 2417 C C . VAL A 1 288 ? -11.493 -13.422 12.731 1.00 79.50 288 VAL A C 1
ATOM 2419 O O . VAL A 1 288 ? -10.511 -13.834 12.113 1.00 79.50 288 VAL A O 1
ATOM 2422 N N . PHE A 1 289 ? -11.448 -13.095 14.021 1.00 79.81 289 PHE A N 1
ATOM 2423 C CA . PHE A 1 289 ? -10.238 -13.186 14.830 1.00 79.81 289 PHE A CA 1
ATOM 2424 C C . PHE A 1 289 ? -9.929 -14.636 15.195 1.00 79.81 289 PHE A C 1
ATOM 2426 O O . PHE A 1 289 ? -8.772 -15.052 15.143 1.00 79.81 289 PHE A O 1
ATOM 2433 N N . TYR A 1 290 ? -10.958 -15.438 15.486 1.00 78.00 290 TYR A N 1
ATOM 2434 C CA . TYR A 1 290 ? -10.795 -16.852 15.809 1.00 78.00 290 TYR A CA 1
ATOM 2435 C C . TYR A 1 290 ? -10.183 -17.655 14.653 1.00 78.00 290 TYR A C 1
ATOM 2437 O O . TYR A 1 290 ? -9.199 -18.369 14.856 1.00 78.00 290 TYR A O 1
ATOM 2445 N N . LYS A 1 291 ? -10.701 -17.493 13.425 1.00 73.81 291 LYS A N 1
ATOM 2446 C CA . LYS A 1 291 ? -10.183 -18.160 12.213 1.00 73.81 291 LYS A CA 1
ATOM 2447 C C . LYS A 1 291 ? -8.731 -17.795 11.896 1.00 73.81 291 LYS A C 1
ATOM 2449 O O . LYS A 1 291 ? -8.042 -18.566 11.235 1.00 73.81 291 LYS A O 1
ATOM 2454 N N . ARG A 1 292 ? -8.258 -16.642 12.377 1.00 71.12 292 ARG A N 1
ATOM 2455 C CA . ARG A 1 292 ? -6.891 -16.147 12.170 1.00 71.12 292 ARG A CA 1
ATOM 2456 C C . ARG A 1 292 ? -5.858 -16.807 13.084 1.00 71.12 292 ARG A C 1
ATOM 2458 O O . ARG A 1 292 ? -4.662 -16.763 12.798 1.00 71.12 292 ARG A O 1
ATOM 2465 N N . GLN A 1 293 ? -6.281 -17.404 14.198 1.00 71.50 293 GLN A N 1
ATOM 2466 C CA . GLN A 1 293 ? -5.342 -17.986 15.151 1.00 71.50 293 GLN A CA 1
ATOM 2467 C C . GLN A 1 293 ? -4.822 -19.343 14.659 1.00 71.50 293 GLN A C 1
ATOM 2469 O O . GLN A 1 293 ? -5.545 -20.343 14.675 1.00 71.50 293 GLN A O 1
ATOM 2474 N N . VAL A 1 294 ? -3.536 -19.383 14.280 1.00 61.66 294 VAL A N 1
ATOM 2475 C CA . VAL A 1 294 ? -2.800 -20.617 13.948 1.00 61.66 294 VAL A CA 1
ATOM 2476 C C . VAL A 1 294 ? -2.991 -21.645 15.078 1.00 61.66 294 VAL A C 1
ATOM 2478 O O . VAL A 1 294 ? -2.978 -21.265 16.255 1.00 61.66 294 VAL A O 1
ATOM 2481 N N . PRO A 1 295 ? -3.207 -22.941 14.779 1.00 58.22 295 PRO A N 1
ATOM 2482 C CA . PRO A 1 295 ? -3.214 -23.964 15.818 1.00 58.22 295 PRO A CA 1
ATOM 2483 C C . PRO A 1 295 ? -1.892 -23.925 16.596 1.00 58.22 295 PRO A C 1
ATOM 2485 O O . PRO A 1 295 ? -0.820 -24.008 16.004 1.00 58.22 295 PRO A O 1
ATOM 2488 N N . ILE A 1 296 ? -1.967 -23.763 17.919 1.00 57.66 296 ILE A N 1
ATOM 2489 C CA . ILE A 1 296 ? -0.793 -23.764 18.796 1.00 57.66 296 ILE A CA 1
ATOM 2490 C C . ILE A 1 296 ? -0.372 -25.228 18.957 1.00 57.66 296 ILE A C 1
ATOM 2492 O O . ILE A 1 296 ? -1.045 -25.992 19.642 1.00 57.66 296 ILE A O 1
ATOM 2496 N N . ILE A 1 297 ? 0.685 -25.639 18.249 1.00 55.81 297 ILE A N 1
ATOM 2497 C CA . ILE A 1 297 ? 1.157 -27.039 18.199 1.00 55.81 297 ILE A CA 1
ATOM 2498 C C . ILE A 1 297 ? 2.020 -27.388 19.434 1.00 55.81 297 ILE A C 1
ATOM 2500 O O . ILE A 1 297 ? 2.289 -28.555 19.690 1.00 55.81 297 ILE A O 1
ATOM 2504 N N . SER A 1 298 ? 2.439 -26.395 20.227 1.00 54.81 298 SER A N 1
ATOM 2505 C CA . SER A 1 298 ? 3.474 -26.529 21.265 1.00 54.81 298 SER A CA 1
ATOM 2506 C C . SER A 1 298 ? 2.976 -26.618 22.715 1.00 54.81 298 SER A C 1
ATOM 2508 O O . SER A 1 298 ? 3.790 -26.502 23.626 1.00 54.81 298 SER A O 1
ATOM 2510 N N . LEU A 1 299 ? 1.674 -26.792 22.960 1.00 53.88 299 LEU A N 1
ATOM 2511 C CA . LEU A 1 299 ? 1.108 -26.877 24.314 1.00 53.88 299 LEU A CA 1
ATOM 2512 C C . LEU A 1 299 ? 0.368 -28.209 24.496 1.00 53.88 299 LEU A C 1
ATOM 2514 O O . LEU A 1 299 ? -0.497 -28.557 23.696 1.00 53.88 299 LEU A O 1
ATOM 2518 N N . GLU A 1 300 ? 0.710 -28.957 25.547 1.00 55.66 300 GLU A N 1
ATOM 2519 C CA . GLU A 1 300 ? 0.121 -30.276 25.841 1.00 55.66 300 GLU A CA 1
ATOM 2520 C C . GLU A 1 300 ? -1.299 -30.178 26.440 1.00 55.66 300 GLU A C 1
ATOM 2522 O O . GLU A 1 300 ? -2.066 -31.141 26.376 1.00 55.66 300 GLU A O 1
ATOM 2527 N N . ASP A 1 301 ? -1.690 -29.005 26.959 1.00 63.78 301 ASP A N 1
ATOM 2528 C CA . ASP A 1 301 ? -2.984 -28.765 27.608 1.00 63.78 301 ASP A CA 1
ATOM 2529 C C . ASP A 1 301 ? -3.923 -27.903 26.736 1.00 63.78 301 ASP A C 1
ATOM 2531 O O . ASP A 1 301 ? -3.642 -26.746 26.404 1.00 63.78 301 ASP A O 1
ATOM 2535 N N . LYS A 1 302 ? -5.083 -28.470 26.374 1.00 60.56 302 LYS A N 1
ATOM 2536 C CA . LYS A 1 302 ? -6.127 -27.808 25.567 1.00 60.56 302 LYS A CA 1
ATOM 2537 C C . LYS A 1 302 ? -6.677 -26.545 26.229 1.00 60.56 302 LYS A C 1
ATOM 2539 O O . LYS A 1 302 ? -7.139 -25.649 25.522 1.00 60.56 302 LYS A O 1
ATOM 2544 N N . THR A 1 303 ? -6.646 -26.481 27.556 1.00 60.88 303 THR A N 1
ATOM 2545 C CA . THR A 1 303 ? -7.202 -25.375 28.342 1.00 60.88 303 THR A CA 1
ATOM 2546 C C . THR A 1 303 ? -6.349 -24.119 28.158 1.00 60.88 303 THR A C 1
ATOM 2548 O O . THR A 1 303 ? -6.861 -23.070 27.768 1.00 60.88 303 THR A O 1
ATOM 2551 N N . THR A 1 304 ? -5.028 -24.259 28.273 1.00 62.69 304 THR A N 1
ATOM 2552 C CA . THR A 1 304 ? -4.043 -23.181 28.084 1.00 62.69 304 THR A CA 1
ATOM 2553 C C . THR A 1 304 ? -4.047 -22.635 26.652 1.00 62.69 304 THR A C 1
ATOM 2555 O O . THR A 1 304 ? -3.983 -21.424 26.449 1.00 62.69 304 THR A O 1
ATOM 2558 N N . ILE A 1 305 ? -4.232 -23.504 25.646 1.00 67.88 305 ILE A N 1
ATOM 2559 C CA . ILE A 1 305 ? -4.349 -23.105 24.229 1.00 67.88 305 ILE A CA 1
ATOM 2560 C C . ILE A 1 305 ? -5.542 -22.169 23.999 1.00 67.88 305 ILE A C 1
ATOM 2562 O O . ILE A 1 305 ? -5.438 -21.190 23.258 1.00 67.88 305 ILE A O 1
ATOM 2566 N N . ILE A 1 306 ? -6.701 -22.484 24.584 1.00 68.06 306 ILE A N 1
ATOM 2567 C CA . ILE A 1 306 ? -7.920 -21.681 24.417 1.00 68.06 306 ILE A CA 1
ATOM 2568 C C . ILE A 1 306 ? -7.757 -20.328 25.111 1.00 68.06 306 ILE A C 1
ATOM 2570 O O . ILE A 1 306 ? -8.158 -19.304 24.557 1.00 68.06 306 ILE A O 1
ATOM 2574 N N . GLU A 1 307 ? -7.137 -20.302 26.287 1.00 70.44 307 GLU A N 1
ATOM 2575 C CA . GLU A 1 307 ? -6.884 -19.064 27.017 1.00 70.44 307 GLU A CA 1
ATOM 2576 C C . GLU A 1 307 ? -5.936 -18.114 26.277 1.00 70.44 307 GLU A C 1
ATOM 2578 O O . GLU A 1 307 ? -6.266 -16.938 26.121 1.00 70.44 307 GLU A O 1
ATOM 2583 N N . GLU A 1 308 ? -4.808 -18.608 25.761 1.00 75.50 308 GLU A N 1
ATOM 2584 C CA . GLU A 1 308 ? -3.871 -17.790 24.977 1.00 75.50 308 GLU A CA 1
ATOM 2585 C C . GLU A 1 308 ? -4.503 -17.272 23.683 1.00 75.50 308 GLU A C 1
ATOM 2587 O O . GLU A 1 308 ? -4.350 -16.099 23.333 1.00 75.50 308 GLU A O 1
ATOM 2592 N N . LYS A 1 309 ? -5.277 -18.119 22.990 1.00 78.38 309 LYS A N 1
ATOM 2593 C CA . LYS A 1 309 ? -6.041 -17.695 21.810 1.00 78.38 309 LYS A CA 1
ATOM 2594 C C . LYS A 1 309 ? -7.035 -16.589 22.146 1.00 78.38 309 LYS A C 1
ATOM 2596 O O . LYS A 1 309 ? -7.142 -15.631 21.388 1.00 78.38 309 LYS A O 1
ATOM 2601 N N . THR A 1 310 ? -7.738 -16.709 23.269 1.00 80.44 310 THR A N 1
ATOM 2602 C CA . THR A 1 310 ? -8.728 -15.717 23.712 1.00 80.44 310 THR A CA 1
ATOM 2603 C C . THR A 1 310 ? -8.053 -14.387 24.038 1.00 80.44 310 THR A C 1
ATOM 2605 O O . THR A 1 310 ? -8.502 -13.344 23.568 1.00 80.44 310 THR A O 1
ATOM 2608 N N . LYS A 1 311 ? -6.920 -14.421 24.752 1.00 81.44 311 LYS A N 1
ATOM 2609 C CA . LYS A 1 311 ? -6.109 -13.231 25.042 1.00 81.44 311 LYS A CA 1
ATOM 2610 C C . LYS A 1 311 ? -5.670 -12.522 23.760 1.00 81.44 311 LYS A C 1
ATOM 2612 O O . LYS A 1 311 ? -5.864 -11.319 23.621 1.00 81.44 311 LYS A O 1
ATOM 2617 N N . LYS A 1 312 ? -5.155 -13.275 22.786 1.00 81.31 312 LYS A N 1
ATOM 2618 C CA . LYS A 1 312 ? -4.701 -12.714 21.511 1.00 81.31 312 LYS A CA 1
ATOM 2619 C C . LYS A 1 312 ? -5.846 -12.137 20.675 1.00 81.31 312 LYS A C 1
ATOM 2621 O O . LYS A 1 312 ? -5.668 -11.099 20.049 1.00 81.31 312 LYS A O 1
ATOM 2626 N N . ILE A 1 313 ? -7.019 -12.772 20.676 1.00 83.44 313 ILE A N 1
ATOM 2627 C CA . ILE A 1 313 ? -8.222 -12.221 20.031 1.00 83.44 313 ILE A CA 1
ATOM 2628 C C . ILE A 1 313 ? -8.599 -10.881 20.674 1.00 83.44 313 ILE A C 1
ATOM 2630 O O . ILE A 1 313 ? -8.776 -9.901 19.957 1.00 83.44 313 ILE A O 1
ATOM 2634 N N . ASN A 1 314 ? -8.647 -10.811 22.007 1.00 84.75 314 ASN A N 1
ATOM 2635 C CA . ASN A 1 314 ? -8.964 -9.578 22.728 1.00 84.75 314 ASN A CA 1
ATOM 2636 C C . ASN A 1 314 ? -7.973 -8.449 22.402 1.00 84.75 314 ASN A C 1
ATOM 2638 O O . ASN A 1 314 ? -8.395 -7.344 22.066 1.00 84.75 314 ASN A O 1
ATOM 2642 N N . GLU A 1 315 ? -6.667 -8.729 22.422 1.00 81.69 315 GLU A N 1
ATOM 2643 C CA . GLU A 1 315 ? -5.630 -7.759 22.039 1.00 81.69 315 GLU A CA 1
ATOM 2644 C C . GLU A 1 315 ? -5.813 -7.268 20.595 1.00 81.69 315 GLU A C 1
ATOM 2646 O O . GLU A 1 315 ? -5.693 -6.080 20.299 1.00 81.69 315 GLU A O 1
ATOM 2651 N N . GLU A 1 316 ? -6.096 -8.171 19.657 1.00 80.69 316 GLU A N 1
ATOM 2652 C CA . GLU A 1 316 ? -6.305 -7.821 18.252 1.00 80.69 316 GLU A CA 1
ATOM 2653 C C . GLU A 1 316 ? -7.556 -6.970 18.030 1.00 80.69 316 GLU A C 1
ATOM 2655 O O . GLU A 1 316 ? -7.522 -6.067 17.190 1.00 80.69 316 GLU A O 1
ATOM 2660 N N . SER A 1 317 ? -8.619 -7.220 18.789 1.00 85.56 317 SER A N 1
ATOM 2661 C CA . SER A 1 317 ? -9.857 -6.453 18.722 1.00 85.56 317 SER A CA 1
ATOM 2662 C C . SER A 1 317 ? -9.705 -5.055 19.304 1.00 85.56 317 SER A C 1
ATOM 2664 O O . SER A 1 317 ? -10.126 -4.101 18.656 1.00 85.56 317 SER A O 1
ATOM 2666 N N . ILE A 1 318 ? -9.039 -4.898 20.454 1.00 84.00 318 ILE A N 1
ATOM 2667 C CA . ILE A 1 318 ? -8.750 -3.569 21.023 1.00 84.00 318 ILE A CA 1
ATOM 2668 C C . ILE A 1 318 ? -7.911 -2.745 20.043 1.00 84.00 318 ILE A C 1
ATOM 2670 O O . ILE A 1 318 ? -8.251 -1.602 19.752 1.00 84.00 318 ILE A O 1
ATOM 2674 N N . ASN A 1 319 ? -6.867 -3.346 19.465 1.00 79.94 319 ASN A N 1
ATOM 2675 C CA . ASN A 1 319 ? -6.037 -2.671 18.467 1.00 79.94 319 ASN A CA 1
ATOM 2676 C C . ASN A 1 319 ? -6.862 -2.195 17.264 1.00 79.94 319 ASN A C 1
ATOM 2678 O O . ASN A 1 319 ? -6.710 -1.062 16.828 1.00 79.94 319 ASN A O 1
ATOM 2682 N N . LEU A 1 320 ? -7.775 -3.026 16.747 1.00 83.44 320 LEU A N 1
ATOM 2683 C CA . LEU A 1 320 ? -8.661 -2.603 15.662 1.00 83.44 320 LEU A CA 1
ATOM 2684 C C . LEU A 1 320 ? -9.516 -1.392 16.062 1.00 83.44 320 LEU A C 1
ATOM 2686 O O . LEU A 1 320 ? -9.613 -0.432 15.298 1.00 83.44 320 LEU A O 1
ATOM 2690 N N . LEU A 1 321 ? -10.138 -1.449 17.240 1.00 87.31 321 LEU 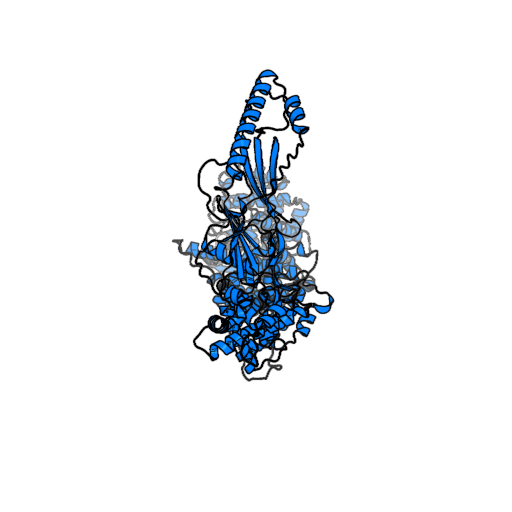A N 1
ATOM 2691 C CA . LEU A 1 321 ? -11.003 -0.386 17.745 1.00 87.31 321 LEU A CA 1
ATOM 2692 C C . LEU A 1 321 ? -10.251 0.946 17.855 1.00 87.31 321 LEU A C 1
ATOM 2694 O O . LEU A 1 321 ? -10.732 1.957 17.334 1.00 87.31 321 LEU A O 1
ATOM 2698 N N . MET A 1 322 ? -9.064 0.932 18.465 1.00 83.31 322 MET A N 1
ATOM 2699 C CA . MET A 1 322 ? -8.218 2.117 18.630 1.00 83.31 322 MET A CA 1
ATOM 2700 C C . MET A 1 322 ? -7.766 2.676 17.286 1.00 83.31 322 MET A C 1
ATOM 2702 O O . MET A 1 322 ? -7.923 3.864 17.016 1.00 83.31 322 MET A O 1
ATOM 2706 N N . SER A 1 323 ? -7.263 1.832 16.389 1.00 79.31 323 SER A N 1
ATOM 2707 C CA . SER A 1 323 ? -6.681 2.360 15.165 1.00 79.31 323 SER A CA 1
ATOM 2708 C C . SER A 1 323 ? -7.731 2.881 14.173 1.00 79.31 323 SER A C 1
ATOM 2710 O O . SER A 1 323 ? -7.451 3.833 13.446 1.00 79.31 323 SER A O 1
ATOM 2712 N N . ILE A 1 324 ? -8.956 2.331 14.144 1.00 84.31 324 ILE A N 1
ATOM 2713 C CA . ILE A 1 324 ? -10.058 2.933 13.364 1.00 84.31 324 ILE A CA 1
ATOM 2714 C C . ILE A 1 324 ? -10.455 4.292 13.937 1.00 84.31 324 ILE A C 1
ATOM 2716 O O . ILE A 1 324 ? -10.709 5.223 13.173 1.00 84.31 324 ILE A O 1
ATOM 2720 N N . TYR A 1 325 ? -10.451 4.427 15.262 1.00 85.06 325 TYR A N 1
ATOM 2721 C CA . TYR A 1 325 ? -10.722 5.696 15.926 1.00 85.06 325 TYR A CA 1
ATOM 2722 C C . TYR A 1 325 ? -9.649 6.733 15.554 1.00 85.06 325 TYR A C 1
ATOM 2724 O O . TYR A 1 325 ? -9.981 7.810 15.057 1.00 85.06 325 TYR A O 1
ATOM 2732 N N . ASN A 1 326 ? -8.367 6.362 15.664 1.00 78.50 326 ASN A N 1
ATOM 2733 C CA . ASN A 1 326 ? -7.228 7.206 15.289 1.00 78.50 326 ASN A CA 1
ATOM 2734 C C . ASN A 1 326 ? -7.277 7.618 13.803 1.00 78.50 326 ASN A C 1
ATOM 2736 O O . ASN A 1 326 ? -6.987 8.769 13.473 1.00 78.50 326 ASN A O 1
ATOM 2740 N N . ILE A 1 327 ? -7.680 6.712 12.899 1.00 78.00 327 ILE A N 1
ATOM 2741 C CA . ILE A 1 327 ? -7.863 7.013 11.468 1.00 78.00 327 ILE A CA 1
ATOM 2742 C C . ILE A 1 327 ? -8.949 8.074 11.256 1.00 78.00 327 ILE A C 1
ATOM 2744 O O . ILE A 1 327 ? -8.721 9.030 10.515 1.00 78.00 327 ILE A O 1
ATOM 2748 N N . LEU A 1 328 ? -10.116 7.925 11.889 1.00 81.19 328 LEU A N 1
ATOM 2749 C CA . LEU A 1 328 ? -11.221 8.872 11.713 1.00 81.19 328 LEU A CA 1
ATOM 2750 C C . LEU A 1 328 ? -10.912 10.241 12.318 1.00 81.19 328 LEU A C 1
ATOM 2752 O O . LEU A 1 328 ? -11.217 11.258 11.697 1.00 81.19 328 LEU A O 1
ATOM 2756 N N . ILE A 1 329 ? -10.246 10.284 13.473 1.00 77.94 329 ILE A N 1
ATOM 2757 C CA . ILE A 1 329 ? -9.751 11.543 14.040 1.00 77.94 329 ILE A CA 1
ATOM 2758 C C . ILE A 1 329 ? -8.782 12.226 13.082 1.00 77.94 329 ILE A C 1
ATOM 2760 O O . ILE A 1 329 ? -8.931 13.413 12.796 1.00 77.94 329 ILE A O 1
ATOM 2764 N N . TYR A 1 330 ? -7.811 11.478 12.551 1.00 74.00 330 TYR A N 1
ATOM 2765 C CA . TYR A 1 330 ? -6.831 12.024 11.615 1.00 74.00 330 TYR A CA 1
ATOM 2766 C C . TYR A 1 330 ? -7.498 12.643 10.378 1.00 74.00 330 TYR A C 1
ATOM 2768 O O . TYR A 1 330 ? -7.025 13.649 9.857 1.00 74.00 330 TYR A O 1
ATOM 2776 N N . MET A 1 331 ? -8.612 12.068 9.924 1.00 73.06 331 MET A N 1
ATOM 2777 C CA . MET A 1 331 ? -9.374 12.559 8.776 1.00 73.06 331 MET A CA 1
ATOM 2778 C C . MET A 1 331 ? -10.189 13.829 9.057 1.00 73.06 331 MET A C 1
ATOM 2780 O O . MET A 1 331 ? -10.425 14.603 8.130 1.00 73.06 331 MET A O 1
ATOM 2784 N N . ASN A 1 332 ? -10.607 14.064 10.303 1.00 72.50 332 ASN A N 1
ATOM 2785 C CA . ASN A 1 332 ? -11.451 15.208 10.662 1.00 72.50 332 ASN A CA 1
ATOM 2786 C C . ASN A 1 332 ? -10.688 16.534 10.846 1.00 72.50 332 ASN A C 1
ATOM 2788 O O . ASN A 1 332 ? -11.321 17.556 11.083 1.00 72.50 332 ASN A O 1
ATOM 2792 N N . ASN A 1 333 ? -9.366 16.552 10.622 1.00 59.31 333 ASN A N 1
ATOM 2793 C CA . ASN A 1 333 ? -8.561 17.757 10.360 1.00 59.31 333 ASN A CA 1
ATOM 2794 C C . ASN A 1 333 ? -8.658 18.907 11.389 1.00 59.31 333 ASN A C 1
ATOM 2796 O O . ASN A 1 333 ? -8.385 20.056 11.040 1.00 59.31 333 ASN A O 1
ATOM 2800 N N . ASP A 1 334 ? -8.945 18.627 12.660 1.00 53.00 334 ASP A N 1
ATOM 2801 C CA . ASP A 1 334 ? -8.789 19.625 13.719 1.00 53.00 334 ASP A CA 1
ATOM 2802 C C . ASP A 1 334 ? -7.350 19.585 14.264 1.00 53.00 334 ASP A C 1
ATOM 2804 O O . ASP A 1 334 ? -6.830 18.556 14.705 1.00 53.00 334 ASP A O 1
ATOM 2808 N N . ALA A 1 335 ? -6.661 20.728 14.209 1.00 44.19 335 ALA A N 1
ATOM 2809 C CA . ALA A 1 335 ? -5.264 20.855 14.636 1.00 44.19 335 ALA A CA 1
ATOM 2810 C C . ALA A 1 335 ? -5.066 20.591 16.147 1.00 44.19 335 ALA A C 1
ATOM 2812 O O . ALA A 1 335 ? -3.944 20.326 16.584 1.00 44.19 335 ALA A O 1
ATOM 2813 N N . GLU A 1 336 ? -6.142 20.630 16.940 1.00 46.22 336 GLU A N 1
ATOM 2814 C CA . GLU A 1 336 ? -6.154 20.223 18.351 1.00 46.22 336 GLU A CA 1
ATOM 2815 C C . GLU A 1 336 ? -6.301 18.702 18.542 1.00 46.22 336 GLU A C 1
ATOM 2817 O O . GLU A 1 336 ? -5.677 18.156 19.450 1.00 46.22 336 GLU A O 1
ATOM 2822 N N . SER A 1 337 ? -7.007 17.982 17.660 1.00 48.81 337 SER A N 1
ATOM 2823 C CA . SER A 1 337 ? -7.278 16.536 17.804 1.00 48.81 337 SER A CA 1
ATOM 2824 C C . SER A 1 337 ? -6.121 15.631 17.376 1.00 48.81 337 SER A C 1
ATOM 2826 O O . SER A 1 337 ? -6.082 14.464 17.754 1.00 48.81 337 SER A O 1
ATOM 2828 N N . GLN A 1 338 ? -5.120 16.144 16.652 1.00 46.00 338 GLN A N 1
ATOM 2829 C CA . GLN A 1 338 ? -3.884 15.386 16.389 1.00 46.00 338 GLN A CA 1
ATOM 2830 C C . GLN A 1 338 ? -3.055 15.130 17.664 1.00 46.00 338 GLN A C 1
ATOM 2832 O O . GLN A 1 338 ? -2.161 14.285 17.644 1.00 46.00 338 GLN A O 1
ATOM 2837 N N . LYS A 1 339 ? -3.363 15.815 18.777 1.00 47.38 339 LYS A N 1
ATOM 2838 C CA . LYS A 1 339 ? -2.807 15.532 20.111 1.00 47.38 339 LYS A CA 1
ATOM 2839 C C . LYS A 1 339 ? -3.552 14.414 20.864 1.00 47.38 339 LYS A C 1
ATOM 2841 O O . LYS A 1 339 ? -3.080 14.016 21.921 1.00 47.38 339 LYS A O 1
ATOM 2846 N N . GLU A 1 340 ? -4.663 13.897 20.327 1.00 52.28 340 GLU A N 1
ATOM 2847 C CA . GLU A 1 340 ? -5.506 12.839 20.920 1.00 52.28 340 GLU A CA 1
ATOM 2848 C C . GLU A 1 340 ? -5.360 11.478 20.204 1.00 52.28 340 GLU A C 1
ATOM 2850 O O . GLU A 1 340 ? -6.319 10.716 20.100 1.00 52.28 340 GLU A O 1
ATOM 2855 N N . GLN A 1 341 ? -4.187 11.157 19.648 1.00 61.16 341 GLN A N 1
ATOM 2856 C CA . GLN A 1 341 ? -3.937 9.783 19.193 1.00 61.16 341 GLN A CA 1
ATOM 2857 C C . GLN A 1 341 ? -3.709 8.892 20.411 1.00 61.16 341 GLN A C 1
ATOM 2859 O O . GLN A 1 341 ? -2.827 9.166 21.226 1.00 61.16 341 GLN A O 1
ATOM 2864 N N . TYR A 1 342 ? -4.507 7.833 20.530 1.00 66.94 342 TYR A N 1
ATOM 2865 C CA . TYR A 1 342 ? -4.411 6.905 21.650 1.00 66.94 342 TYR A CA 1
ATOM 2866 C C . TYR A 1 342 ? -3.561 5.706 21.256 1.00 66.94 342 TYR A C 1
ATOM 2868 O O . TYR A 1 342 ? -3.941 4.934 20.375 1.00 66.94 342 TYR A O 1
ATOM 2876 N N . ASN A 1 343 ? -2.414 5.571 21.920 1.00 64.31 343 ASN A N 1
ATOM 2877 C CA . ASN A 1 343 ? -1.485 4.452 21.737 1.00 64.31 343 ASN A CA 1
ATOM 2878 C C . ASN A 1 343 ? -1.594 3.415 22.861 1.00 64.31 343 ASN A C 1
ATOM 2880 O O . ASN A 1 343 ? -1.023 2.331 22.754 1.00 64.31 343 ASN A O 1
ATOM 2884 N N . ASP A 1 344 ? -2.304 3.753 23.937 1.00 71.56 344 ASP A N 1
ATOM 2885 C CA . ASP A 1 344 ? -2.495 2.896 25.095 1.00 71.56 344 ASP A CA 1
ATOM 2886 C C . ASP A 1 344 ? -3.982 2.644 25.364 1.00 71.56 344 ASP A C 1
ATOM 2888 O O . ASP A 1 344 ? -4.851 3.489 25.114 1.00 71.56 344 ASP A O 1
ATOM 2892 N N . TYR A 1 345 ? -4.256 1.456 25.901 1.00 78.25 345 TYR A N 1
ATOM 2893 C CA . TYR A 1 345 ? -5.592 1.015 26.269 1.00 78.25 345 TYR A CA 1
ATOM 2894 C C . TYR A 1 345 ? -6.292 2.007 27.204 1.00 78.25 345 TYR A C 1
ATOM 2896 O O . TYR A 1 345 ? -7.472 2.291 26.995 1.00 78.25 345 TYR A O 1
ATOM 2904 N N . TYR A 1 346 ? -5.602 2.532 28.223 1.00 75.50 346 TYR A N 1
ATOM 2905 C CA . TYR A 1 346 ? -6.242 3.365 29.239 1.00 75.50 346 TYR A CA 1
ATOM 2906 C C . TYR A 1 346 ? -6.697 4.706 28.679 1.00 75.50 346 TYR A C 1
ATOM 2908 O O . TYR A 1 346 ? -7.764 5.181 29.064 1.00 75.50 346 TYR A O 1
ATOM 2916 N N . ASP A 1 347 ? -5.942 5.304 27.759 1.00 77.50 347 ASP A N 1
ATOM 2917 C CA . ASP A 1 347 ? -6.321 6.589 27.174 1.00 77.50 347 ASP A CA 1
ATOM 2918 C C . ASP A 1 347 ? -7.551 6.441 26.275 1.00 77.50 347 ASP A C 1
ATOM 2920 O O . ASP A 1 347 ? -8.526 7.186 26.419 1.00 77.50 347 ASP A O 1
ATOM 2924 N N . TYR A 1 348 ? -7.553 5.414 25.417 1.00 82.44 348 TYR A N 1
ATOM 2925 C CA . TYR A 1 348 ? -8.717 5.084 24.599 1.00 82.44 348 TYR A CA 1
ATOM 2926 C C . TYR A 1 348 ? -9.931 4.745 25.472 1.00 82.44 348 TYR A C 1
ATOM 2928 O O . TYR A 1 348 ? -11.019 5.282 25.251 1.00 82.44 348 TYR A O 1
ATOM 2936 N N . TYR A 1 349 ? -9.739 3.918 26.506 1.00 80.56 349 TYR A N 1
ATOM 2937 C CA . TYR A 1 349 ? -10.773 3.560 27.475 1.00 80.56 349 TYR A CA 1
ATOM 2938 C C . TYR A 1 349 ? -11.353 4.795 28.172 1.00 80.56 349 TYR A C 1
ATOM 2940 O O . TYR A 1 349 ? -12.571 4.937 28.264 1.00 80.56 349 TYR A O 1
ATOM 2948 N N . ASN A 1 350 ? -10.505 5.712 28.640 1.00 78.50 350 ASN A N 1
ATOM 2949 C CA . ASN A 1 350 ? -10.939 6.938 29.303 1.00 78.50 350 ASN A CA 1
ATOM 2950 C C . ASN A 1 350 ? -11.770 7.817 28.367 1.00 78.50 350 ASN A C 1
ATOM 2952 O O . ASN A 1 350 ? -12.800 8.334 28.797 1.00 78.50 350 ASN A O 1
ATOM 2956 N N . LYS A 1 351 ? -11.379 7.933 27.091 1.00 84.19 351 LYS A N 1
ATOM 2957 C CA . LYS A 1 351 ? -12.135 8.706 26.102 1.00 84.19 351 LYS A CA 1
ATOM 2958 C C . LYS A 1 351 ? -13.512 8.111 25.833 1.00 84.19 351 LYS A C 1
ATOM 2960 O O . LYS A 1 351 ? -14.507 8.827 25.928 1.00 84.19 351 LYS A O 1
ATOM 2965 N N . ILE A 1 352 ? -13.603 6.812 25.534 1.00 85.50 352 ILE A N 1
ATOM 2966 C CA . ILE A 1 352 ? -14.912 6.172 25.313 1.00 85.50 352 ILE A CA 1
ATOM 2967 C C . ILE A 1 352 ? -15.755 6.205 26.589 1.00 85.50 352 ILE A C 1
ATOM 2969 O O . ILE A 1 352 ? -16.962 6.425 26.530 1.00 85.50 352 ILE A O 1
ATOM 2973 N N . TYR A 1 353 ? -15.130 6.066 27.760 1.00 77.19 353 TYR A N 1
ATOM 2974 C CA . TYR A 1 353 ? -15.832 6.179 29.027 1.00 77.19 353 TYR A CA 1
ATOM 2975 C C . TYR A 1 353 ? -16.413 7.585 29.191 1.00 77.19 353 TYR A C 1
ATOM 2977 O O . TYR A 1 353 ? -17.591 7.717 29.509 1.00 77.19 353 TYR A O 1
ATOM 2985 N N . GLU A 1 354 ? -15.629 8.636 28.958 1.00 81.06 354 GLU A N 1
ATOM 2986 C CA . GLU A 1 354 ? -16.094 10.023 29.020 1.00 81.06 354 GLU A CA 1
ATOM 2987 C C . GLU A 1 354 ? -17.302 10.243 28.102 1.00 81.06 354 GLU A C 1
ATOM 2989 O O . GLU A 1 354 ? -18.340 10.723 28.559 1.00 81.06 354 GLU A O 1
ATOM 2994 N N . VAL A 1 355 ? -17.208 9.807 26.843 1.00 85.00 355 VAL A N 1
ATOM 2995 C CA . VAL A 1 355 ? -18.306 9.884 25.868 1.00 85.00 355 VAL A CA 1
ATOM 2996 C C . VAL A 1 355 ? -19.536 9.113 26.352 1.00 85.00 355 VAL A C 1
ATOM 2998 O O . VAL A 1 355 ? -20.653 9.618 26.259 1.00 85.00 355 VAL A O 1
ATOM 3001 N N . SER A 1 356 ? -19.354 7.936 26.954 1.00 78.19 356 SER A N 1
ATOM 3002 C CA . SER A 1 356 ? -20.464 7.148 27.503 1.00 78.19 356 SER A CA 1
ATOM 3003 C C . SER A 1 356 ? -21.198 7.841 28.651 1.00 78.19 356 SER A C 1
ATOM 3005 O O . SER A 1 356 ? -22.365 7.537 28.883 1.00 78.19 356 SER A O 1
ATOM 3007 N N . GLN A 1 357 ? -20.564 8.784 29.357 1.00 81.00 357 GLN A N 1
ATOM 3008 C CA . GLN A 1 357 ? -21.209 9.547 30.430 1.00 81.00 357 GLN A CA 1
ATOM 3009 C C . GLN A 1 357 ? -21.953 10.787 29.930 1.00 81.00 357 GLN A C 1
ATOM 3011 O O . GLN A 1 357 ? -22.773 11.329 30.671 1.00 81.00 357 GLN A O 1
ATOM 3016 N N . LYS A 1 358 ? -21.703 11.228 28.691 1.00 82.69 358 LYS A N 1
ATOM 3017 C CA . LYS A 1 358 ? -22.397 12.379 28.105 1.00 82.69 358 LYS A CA 1
ATOM 3018 C C . LYS A 1 358 ? -23.896 12.102 27.995 1.00 82.69 358 LYS A C 1
ATOM 3020 O O . LYS A 1 358 ? -24.328 10.979 27.702 1.00 82.69 358 LYS A O 1
ATOM 3025 N N . SER A 1 359 ? -24.699 13.130 28.240 1.00 78.88 359 SER A N 1
ATOM 3026 C CA . SER A 1 359 ? -26.135 13.103 27.962 1.00 78.88 359 SER A CA 1
ATOM 3027 C C . SER A 1 359 ? -26.393 13.002 26.454 1.00 78.88 359 SER A C 1
ATOM 3029 O O . SER A 1 359 ? -25.542 13.368 25.644 1.00 78.88 359 SER A O 1
ATOM 3031 N N . GLU A 1 360 ? -27.581 12.549 26.047 1.00 75.94 360 GLU A N 1
ATOM 3032 C CA . GLU A 1 360 ? -27.954 12.457 24.622 1.00 75.94 360 GLU A CA 1
ATOM 3033 C C . GLU A 1 360 ? -27.796 13.793 23.879 1.00 75.94 360 GLU A C 1
ATOM 3035 O O . GLU A 1 360 ? -27.388 13.826 22.718 1.00 75.94 360 GLU A O 1
ATOM 3040 N N . LYS A 1 361 ? -28.067 14.913 24.563 1.00 76.50 361 LYS A N 1
ATOM 3041 C CA . LYS A 1 361 ? -27.927 16.260 24.002 1.00 76.50 361 LYS A CA 1
ATOM 3042 C C . LYS A 1 361 ? -26.465 16.645 23.760 1.00 76.50 361 LYS A C 1
ATOM 3044 O O . LYS A 1 361 ? -26.175 17.261 22.743 1.00 76.50 361 LYS A O 1
ATOM 3049 N N . GLU A 1 362 ? -25.565 16.283 24.672 1.00 79.50 362 GLU A N 1
ATOM 3050 C CA . GLU A 1 362 ? -24.120 16.521 24.533 1.00 79.50 362 GLU A CA 1
ATOM 3051 C C . GLU A 1 362 ? -23.499 15.603 23.472 1.00 79.50 362 GLU A C 1
ATOM 3053 O O . GLU A 1 362 ? -22.614 16.019 22.733 1.00 79.50 362 GLU A O 1
ATOM 3058 N N . LEU A 1 363 ? -23.995 14.368 23.345 1.00 80.56 363 LEU A N 1
ATOM 3059 C CA . LEU A 1 363 ? -23.540 13.424 22.321 1.00 80.56 363 LEU A CA 1
ATOM 3060 C C . LEU A 1 363 ? -23.964 13.842 20.902 1.00 80.56 363 LEU A C 1
ATOM 3062 O O . LEU A 1 363 ? -23.347 13.416 19.928 1.00 80.56 363 LEU A O 1
ATOM 3066 N N . LEU A 1 364 ? -24.994 14.683 20.762 1.00 76.88 364 LEU A N 1
ATOM 3067 C CA . LEU A 1 364 ? -25.532 15.102 19.465 1.00 76.88 364 LEU A CA 1
ATOM 3068 C C . LEU A 1 364 ? -24.485 15.799 18.578 1.00 76.88 364 LEU A C 1
ATOM 3070 O O . LEU A 1 364 ? -24.511 15.615 17.361 1.00 76.88 364 LEU A O 1
ATOM 3074 N N . GLU A 1 365 ? -23.552 16.543 19.177 1.00 75.44 365 GLU A N 1
ATOM 3075 C CA . GLU A 1 365 ? -22.465 17.239 18.470 1.00 75.44 365 GLU A CA 1
ATOM 3076 C C . GLU A 1 365 ? -21.446 16.257 17.862 1.00 75.44 365 GLU A C 1
ATOM 3078 O O . GLU A 1 365 ? -20.938 16.484 16.765 1.00 75.44 365 GLU A O 1
ATOM 3083 N N . GLU A 1 366 ? -21.220 15.112 18.513 1.00 81.25 366 GLU A N 1
ATOM 3084 C CA . GLU A 1 366 ? -20.299 14.055 18.068 1.00 81.25 366 GLU A CA 1
ATOM 3085 C C . GLU A 1 366 ? -21.015 12.871 17.388 1.00 81.25 366 GLU A C 1
ATOM 3087 O O . GLU A 1 366 ? -20.373 11.917 16.938 1.00 81.25 366 GLU A O 1
ATOM 3092 N N . LYS A 1 367 ? -22.351 12.919 17.274 1.00 84.38 367 LYS A N 1
ATOM 3093 C CA . LYS A 1 367 ? -23.191 11.819 16.765 1.00 84.38 367 LYS A CA 1
ATOM 3094 C C . LYS A 1 367 ? -22.755 11.344 15.379 1.00 84.38 367 LYS A C 1
ATOM 3096 O O . LYS A 1 367 ? -22.784 10.148 15.102 1.00 84.38 367 LYS A O 1
ATOM 3101 N N . ILE A 1 368 ? -22.339 12.268 14.510 1.00 84.88 368 ILE A N 1
ATOM 3102 C CA . ILE A 1 368 ? -21.869 11.951 13.151 1.00 84.88 368 ILE A CA 1
ATOM 3103 C C . ILE A 1 368 ? -20.586 11.114 13.204 1.00 84.88 368 ILE A C 1
ATOM 3105 O O . ILE A 1 368 ? -20.497 10.102 12.510 1.00 84.88 368 ILE A O 1
ATOM 3109 N N . PHE A 1 369 ? -19.632 11.500 14.055 1.00 88.19 369 PHE A N 1
ATOM 3110 C CA . PHE A 1 369 ? -18.354 10.809 14.201 1.00 88.19 369 PHE A CA 1
ATOM 3111 C C . PHE A 1 369 ? -18.544 9.384 14.722 1.00 88.19 369 PHE A C 1
ATOM 3113 O O . PHE A 1 369 ? -18.084 8.435 14.092 1.00 88.19 369 PHE A O 1
ATOM 3120 N N . TRP A 1 370 ? -19.269 9.212 15.832 1.00 89.12 370 TRP A N 1
ATOM 3121 C CA . TRP A 1 370 ? -19.466 7.889 16.432 1.00 89.12 370 TRP A CA 1
ATOM 3122 C C . TRP A 1 370 ? -20.291 6.962 15.540 1.00 89.12 370 TRP A C 1
ATOM 3124 O O . TRP A 1 370 ? -20.002 5.769 15.438 1.00 89.12 370 TRP A O 1
ATOM 3134 N N . LYS A 1 371 ? -21.260 7.513 14.801 1.00 88.06 371 LYS A N 1
ATOM 3135 C CA . LYS A 1 371 ? -21.995 6.749 13.794 1.00 88.06 371 LYS A CA 1
ATOM 3136 C C . LYS A 1 371 ? -21.083 6.277 12.661 1.00 88.06 371 LYS A C 1
ATOM 3138 O O . LYS A 1 371 ? -21.153 5.116 12.263 1.00 88.06 371 LYS A O 1
ATOM 3143 N N . GLU A 1 372 ? -20.207 7.144 12.157 1.00 87.44 372 GLU A N 1
ATOM 3144 C CA . GLU A 1 372 ? -19.216 6.761 11.148 1.00 87.44 372 GLU A CA 1
ATOM 3145 C C . GLU A 1 372 ? -18.225 5.720 11.695 1.00 87.44 372 GLU A C 1
ATOM 3147 O O . GLU A 1 372 ? -17.929 4.741 11.010 1.00 87.44 372 GLU A O 1
ATOM 3152 N N . TYR A 1 373 ? -17.792 5.861 12.950 1.00 90.81 373 TYR A N 1
ATOM 3153 C CA . TYR A 1 373 ? -16.922 4.911 13.644 1.00 90.81 373 TYR A CA 1
ATOM 3154 C C . TYR A 1 373 ? -17.489 3.486 13.649 1.00 90.81 373 TYR A C 1
ATOM 3156 O O . TYR A 1 373 ? -16.852 2.561 13.128 1.00 90.81 373 TYR A O 1
ATOM 3164 N N . PHE A 1 374 ? -18.719 3.303 14.135 1.00 90.81 374 PHE A N 1
ATOM 3165 C CA . PHE A 1 374 ? -19.367 1.989 14.138 1.00 90.81 374 PHE A CA 1
ATOM 3166 C C . PHE A 1 374 ? -19.647 1.463 12.725 1.00 90.81 374 PHE A C 1
ATOM 3168 O O . PHE A 1 374 ? -19.531 0.260 12.470 1.00 90.81 374 PHE A O 1
ATOM 3175 N N . GLN A 1 375 ? -19.973 2.333 11.765 1.00 87.94 375 GLN A N 1
ATOM 3176 C CA . GLN A 1 375 ? -20.205 1.916 10.380 1.00 87.94 375 GLN A CA 1
ATOM 3177 C C . GLN A 1 375 ? -18.926 1.439 9.682 1.00 87.94 375 GLN A C 1
ATOM 3179 O O . GLN A 1 375 ? -18.973 0.443 8.955 1.00 87.94 375 GLN A O 1
ATOM 3184 N N . VAL A 1 376 ? -17.784 2.091 9.917 1.00 88.19 376 VAL A N 1
ATOM 3185 C CA . VAL A 1 376 ? -16.481 1.658 9.389 1.00 88.19 376 VAL A CA 1
ATOM 3186 C C . VAL A 1 376 ? -16.080 0.309 9.986 1.00 88.19 376 VAL A C 1
ATOM 3188 O O . VAL A 1 376 ? -15.704 -0.593 9.234 1.00 88.19 376 VAL A O 1
ATOM 3191 N N . LEU A 1 377 ? -16.229 0.125 11.304 1.00 88.88 377 LEU A N 1
ATOM 3192 C CA . LEU A 1 377 ? -15.970 -1.161 11.964 1.00 88.88 377 LEU A CA 1
ATOM 3193 C C . LEU A 1 377 ? -16.823 -2.285 11.366 1.00 88.88 377 LEU A C 1
ATOM 3195 O O . LEU A 1 377 ? -16.300 -3.332 10.971 1.00 88.88 377 LEU A O 1
ATOM 3199 N N . ASN A 1 378 ? -18.126 -2.038 11.228 1.00 87.75 378 ASN A N 1
ATOM 3200 C CA . ASN A 1 378 ? -19.057 -2.965 10.598 1.00 87.75 378 ASN A CA 1
ATOM 3201 C C . ASN A 1 378 ? -18.662 -3.288 9.149 1.00 87.75 378 ASN A C 1
ATOM 3203 O O . ASN A 1 378 ? -18.688 -4.455 8.759 1.00 87.75 378 ASN A O 1
ATOM 3207 N N . ALA A 1 379 ? -18.287 -2.287 8.348 1.00 84.69 379 ALA A N 1
ATOM 3208 C CA . ALA A 1 379 ? -17.894 -2.474 6.953 1.00 84.69 379 ALA A CA 1
ATOM 3209 C C . ALA A 1 379 ? -16.665 -3.381 6.820 1.00 84.69 379 ALA A C 1
ATOM 3211 O O . ALA A 1 379 ? -16.679 -4.351 6.057 1.00 84.69 379 ALA A O 1
ATOM 3212 N N . ILE A 1 380 ? -15.621 -3.092 7.601 1.00 82.62 380 ILE A N 1
ATOM 3213 C CA . ILE A 1 380 ? -14.368 -3.850 7.596 1.00 82.62 380 ILE A CA 1
ATOM 3214 C C . ILE A 1 380 ? -14.621 -5.287 8.047 1.00 82.62 380 ILE A C 1
ATOM 3216 O O . ILE A 1 380 ? -14.249 -6.228 7.348 1.00 82.62 380 ILE A O 1
ATOM 3220 N N . LEU A 1 381 ? -15.284 -5.486 9.187 1.00 83.56 381 LEU A N 1
ATOM 3221 C CA . LEU A 1 381 ? -15.470 -6.824 9.747 1.00 83.56 381 LEU A CA 1
ATOM 3222 C C . LEU A 1 381 ? -16.463 -7.674 8.948 1.00 83.56 381 LEU A C 1
ATOM 3224 O O . LEU A 1 381 ? -16.245 -8.878 8.814 1.00 83.56 381 LEU A O 1
ATOM 3228 N N . LYS A 1 382 ? -17.493 -7.081 8.331 1.00 79.94 382 LYS A N 1
ATOM 3229 C CA . LYS A 1 382 ? -18.373 -7.806 7.394 1.00 79.94 382 LYS A CA 1
ATOM 3230 C C . LYS A 1 382 ? -17.640 -8.234 6.134 1.00 79.94 382 LYS A C 1
ATOM 3232 O O . LYS A 1 382 ? -17.862 -9.360 5.676 1.00 79.94 382 LYS A O 1
ATOM 3237 N N . ALA A 1 383 ? -16.777 -7.375 5.585 1.00 74.31 383 ALA A N 1
ATOM 3238 C CA . ALA A 1 383 ? -15.918 -7.745 4.465 1.00 74.31 383 ALA A CA 1
ATOM 3239 C C . ALA A 1 383 ? -15.001 -8.922 4.850 1.00 74.31 383 ALA A C 1
ATOM 3241 O O . ALA A 1 383 ? -14.880 -9.869 4.073 1.00 74.31 383 ALA A O 1
ATOM 3242 N N . SER A 1 384 ? -14.450 -8.920 6.070 1.00 72.88 384 SER A N 1
ATOM 3243 C CA . SER A 1 384 ? -13.601 -9.996 6.607 1.00 72.88 384 SER A CA 1
ATOM 3244 C C . SER A 1 384 ? -14.331 -11.319 6.848 1.00 72.88 384 SER A C 1
ATOM 3246 O O . SER A 1 384 ? -13.865 -12.371 6.422 1.00 72.88 384 SER A O 1
ATOM 3248 N N . TYR A 1 385 ? -15.483 -11.287 7.525 1.00 68.88 385 TYR A N 1
ATOM 3249 C CA . TYR A 1 385 ? -16.255 -12.479 7.912 1.00 68.88 385 TYR A CA 1
ATOM 3250 C C . TYR A 1 385 ? -16.687 -13.321 6.708 1.00 68.88 385 TYR A C 1
ATOM 3252 O O . TYR A 1 385 ? -16.768 -14.548 6.741 1.00 68.88 385 TYR A O 1
ATOM 3260 N N . SER A 1 386 ? -16.931 -12.622 5.613 1.00 64.69 386 SER A N 1
ATOM 3261 C CA . SER A 1 386 ? -17.497 -13.120 4.378 1.00 64.69 386 SER A CA 1
ATOM 3262 C C . SER A 1 386 ? -16.554 -14.020 3.552 1.00 64.69 386 SER A C 1
ATOM 3264 O O . SER A 1 386 ? -17.037 -14.732 2.665 1.00 64.69 386 SER A O 1
ATOM 3266 N N . ASN A 1 387 ? -15.232 -14.016 3.792 1.00 63.38 387 ASN A N 1
ATOM 3267 C CA . ASN A 1 387 ? -14.256 -14.785 3.001 1.00 63.38 387 ASN A CA 1
ATOM 3268 C C . ASN A 1 387 ? -12.931 -15.013 3.760 1.00 63.38 387 ASN A C 1
ATOM 3270 O O . ASN A 1 387 ? -12.247 -14.058 4.112 1.00 63.38 387 ASN A O 1
ATOM 3274 N N . GLU A 1 388 ? -12.503 -16.268 3.920 1.00 59.44 388 GLU A N 1
ATOM 3275 C CA . GLU A 1 388 ? -11.250 -16.615 4.620 1.00 59.44 388 GLU A CA 1
ATOM 3276 C C . GLU A 1 388 ? -9.990 -16.018 3.973 1.00 59.44 388 GLU A C 1
ATOM 3278 O O . GLU A 1 388 ? -9.064 -15.635 4.677 1.00 59.44 388 GLU A O 1
ATOM 3283 N N . ASN A 1 389 ? -9.960 -15.825 2.650 1.00 59.50 389 ASN A N 1
ATOM 3284 C CA . ASN A 1 389 ? -8.821 -15.173 1.988 1.00 59.50 389 ASN A CA 1
ATOM 3285 C C . ASN A 1 389 ? -8.748 -13.667 2.285 1.00 59.50 389 ASN A C 1
ATOM 3287 O O . ASN A 1 389 ? -7.666 -13.081 2.247 1.00 59.50 389 ASN A O 1
ATOM 3291 N N . ILE A 1 390 ? -9.891 -13.036 2.584 1.00 60.25 390 ILE A N 1
ATOM 3292 C CA . ILE A 1 390 ? -9.924 -11.635 3.010 1.00 60.25 390 ILE A CA 1
ATOM 3293 C C . ILE A 1 390 ? -9.300 -11.509 4.401 1.00 60.25 390 ILE A C 1
ATOM 3295 O O . ILE A 1 390 ? -8.637 -10.512 4.643 1.00 60.25 390 ILE A O 1
ATOM 3299 N N . VAL A 1 391 ? -9.406 -12.520 5.270 1.00 58.75 391 VAL A N 1
ATOM 3300 C CA . VAL A 1 391 ? -8.771 -12.507 6.600 1.00 58.75 391 VAL A CA 1
ATOM 3301 C C . VAL A 1 391 ? -7.255 -12.319 6.501 1.00 58.75 391 VAL A C 1
ATOM 3303 O O . VAL A 1 391 ? -6.719 -11.532 7.268 1.00 58.75 391 VAL A O 1
ATOM 3306 N N . ASN A 1 392 ? -6.575 -12.933 5.524 1.00 61.19 392 ASN A N 1
ATOM 3307 C CA . ASN A 1 392 ? -5.123 -12.773 5.315 1.00 61.19 392 ASN A CA 1
ATOM 3308 C C . ASN A 1 392 ? -4.748 -11.412 4.698 1.00 61.19 392 ASN A C 1
ATOM 3310 O O . ASN A 1 392 ? -3.712 -10.828 5.002 1.00 61.19 392 ASN A O 1
ATOM 3314 N N . TYR A 1 393 ? -5.589 -10.874 3.814 1.00 60.28 393 TYR A N 1
ATOM 3315 C CA . TYR A 1 393 ? -5.364 -9.545 3.241 1.00 60.28 393 TYR A CA 1
ATOM 3316 C C . TYR A 1 393 ? -5.645 -8.436 4.268 1.00 60.28 393 TYR A C 1
ATOM 3318 O O . TYR A 1 393 ? -4.915 -7.456 4.392 1.00 60.28 393 TYR A O 1
ATOM 3326 N N . ILE A 1 394 ? -6.685 -8.627 5.071 1.00 57.12 394 ILE A N 1
ATOM 3327 C CA . ILE A 1 394 ? -6.998 -7.782 6.210 1.00 57.12 394 ILE A CA 1
ATOM 3328 C C . ILE A 1 394 ? -6.011 -8.024 7.357 1.00 57.12 394 ILE A C 1
ATOM 3330 O O . ILE A 1 394 ? -5.774 -7.101 8.112 1.00 57.12 394 ILE A O 1
ATOM 3334 N N . GLU A 1 395 ? -5.336 -9.172 7.457 1.00 61.69 395 GLU A N 1
ATOM 3335 C CA . GLU A 1 395 ? -4.178 -9.360 8.344 1.00 61.69 395 GLU A CA 1
ATOM 3336 C C . GLU A 1 395 ? -3.036 -8.418 7.950 1.00 61.69 395 GLU A C 1
ATOM 3338 O O . GLU A 1 395 ? -2.480 -7.750 8.816 1.00 61.69 395 GLU A O 1
ATOM 3343 N N . GLU A 1 396 ? -2.713 -8.309 6.659 1.00 62.03 396 GLU A N 1
ATOM 3344 C CA . GLU A 1 396 ? -1.752 -7.322 6.152 1.00 62.03 396 GLU A CA 1
ATOM 3345 C C . GLU A 1 396 ? -2.198 -5.886 6.460 1.00 62.03 396 GLU A C 1
ATOM 3347 O O . GLU A 1 396 ? -1.391 -5.087 6.933 1.00 62.03 396 GLU A O 1
ATOM 3352 N N . ILE A 1 397 ? -3.477 -5.555 6.240 1.00 59.19 397 ILE A N 1
ATOM 3353 C CA . ILE A 1 397 ? -4.019 -4.229 6.577 1.00 59.19 397 ILE A CA 1
ATOM 3354 C C . ILE A 1 397 ? -3.982 -3.994 8.089 1.00 59.19 397 ILE A C 1
ATOM 3356 O O . ILE A 1 397 ? -3.518 -2.948 8.507 1.00 59.19 397 ILE A O 1
ATOM 3360 N N . PHE A 1 398 ? -4.399 -4.946 8.920 1.00 60.84 398 PHE A N 1
ATOM 3361 C CA . PHE A 1 398 ? -4.406 -4.844 10.380 1.00 60.84 398 PHE A CA 1
ATOM 3362 C C . PHE A 1 398 ? -2.993 -4.767 10.957 1.00 60.84 398 PHE A C 1
ATOM 3364 O O . PHE A 1 398 ? -2.765 -4.002 11.888 1.00 60.84 398 PHE A O 1
ATOM 3371 N N . LYS A 1 399 ? -2.021 -5.490 10.389 1.00 62.72 399 LYS A N 1
ATOM 3372 C CA . LYS A 1 399 ? -0.598 -5.329 10.726 1.00 62.72 399 LYS A CA 1
ATOM 3373 C C . LYS A 1 399 ? -0.105 -3.929 10.373 1.00 62.72 399 LYS A C 1
ATOM 3375 O O . LYS A 1 399 ? 0.562 -3.310 11.191 1.00 62.72 399 LYS A O 1
ATOM 3380 N N . LYS A 1 400 ? -0.459 -3.413 9.191 1.00 58.22 400 LYS A N 1
ATOM 3381 C CA . LYS A 1 400 ? -0.110 -2.048 8.762 1.00 58.22 400 LYS A CA 1
ATOM 3382 C C . LYS A 1 400 ? -0.792 -0.987 9.630 1.00 58.22 400 LYS A C 1
ATOM 3384 O O . LYS A 1 400 ? -0.151 -0.015 10.002 1.00 58.22 400 LYS A O 1
ATOM 3389 N N . ILE A 1 401 ? -2.048 -1.212 10.013 1.00 58.59 401 ILE A N 1
ATOM 3390 C CA . ILE A 1 401 ? -2.825 -0.384 10.939 1.00 58.59 401 ILE A CA 1
ATOM 3391 C C . ILE A 1 401 ? -2.136 -0.331 12.316 1.00 58.59 401 ILE A C 1
ATOM 3393 O O . ILE A 1 401 ? -1.960 0.759 12.839 1.00 58.59 401 ILE A O 1
ATOM 3397 N N . LYS A 1 402 ? -1.629 -1.456 12.847 1.00 54.31 402 LYS A N 1
ATOM 3398 C CA . LYS A 1 402 ? -0.848 -1.486 14.104 1.00 54.31 402 LYS A CA 1
ATOM 3399 C C . LYS A 1 402 ? 0.452 -0.664 14.060 1.00 54.31 402 LYS A C 1
ATOM 3401 O O . LYS A 1 402 ? 0.909 -0.195 15.093 1.00 54.31 402 LYS A O 1
ATOM 3406 N N . ILE A 1 403 ? 1.071 -0.496 12.887 1.00 50.72 403 ILE A N 1
ATOM 3407 C CA . ILE A 1 403 ? 2.327 0.270 12.719 1.00 50.72 403 ILE A CA 1
ATOM 3408 C C . ILE A 1 403 ? 2.077 1.789 12.776 1.00 50.72 403 ILE A C 1
ATOM 3410 O O . ILE A 1 403 ? 2.995 2.564 13.049 1.00 50.72 403 ILE A O 1
ATOM 3414 N N . VAL A 1 404 ? 0.830 2.229 12.571 1.00 51.47 404 VAL A N 1
ATOM 3415 C CA . VAL A 1 404 ? 0.434 3.643 12.663 1.00 51.47 404 VAL A CA 1
ATOM 3416 C C . VAL A 1 404 ? 0.680 4.212 14.070 1.00 51.47 404 VAL A C 1
ATOM 3418 O O . VAL A 1 404 ? 1.013 5.397 14.170 1.00 51.47 404 VAL A O 1
ATOM 3421 N N . ASP A 1 405 ? 0.598 3.364 15.102 1.00 51.69 405 ASP A N 1
ATOM 3422 C CA . ASP A 1 405 ? 0.680 3.723 16.526 1.00 51.69 405 ASP A CA 1
ATOM 3423 C C . ASP A 1 405 ? 2.115 3.584 17.109 1.00 51.69 405 ASP A C 1
ATOM 3425 O O . ASP A 1 405 ? 2.440 4.181 18.134 1.00 51.69 405 ASP A O 1
ATOM 3429 N N . ALA A 1 406 ? 3.024 2.860 16.437 1.00 45.12 406 ALA A N 1
ATOM 3430 C CA . ALA A 1 406 ? 4.392 2.609 16.909 1.00 45.12 406 ALA A CA 1
ATOM 3431 C C . ALA A 1 406 ? 5.422 3.530 16.222 1.00 45.12 406 ALA A C 1
ATOM 3433 O O . ALA A 1 406 ? 5.990 3.165 15.197 1.00 45.12 406 ALA A O 1
ATOM 3434 N N . GLU A 1 407 ? 5.637 4.734 16.768 1.00 46.84 407 GLU A N 1
ATOM 3435 C CA . GLU A 1 407 ? 6.804 5.625 16.545 1.00 46.84 407 GLU A CA 1
ATOM 3436 C C . GLU A 1 407 ? 7.283 5.872 15.090 1.00 46.84 407 GLU A C 1
ATOM 3438 O O . GLU A 1 407 ? 8.404 6.334 14.863 1.00 46.84 407 GLU A O 1
ATOM 3443 N N . SER A 1 408 ? 6.465 5.618 14.066 1.00 43.19 408 SER A N 1
ATOM 3444 C CA . SER A 1 408 ? 6.890 5.804 12.678 1.00 43.19 408 SER A CA 1
ATOM 3445 C C . SER A 1 408 ? 6.728 7.266 12.244 1.00 43.19 408 SER A C 1
ATOM 3447 O O . SER A 1 408 ? 5.638 7.767 11.971 1.00 43.19 408 SER A O 1
ATOM 3449 N N . SER A 1 409 ? 7.862 7.956 12.115 1.00 43.00 409 SER A N 1
ATOM 3450 C CA . SER A 1 409 ? 8.015 9.278 11.486 1.00 43.00 409 SER A CA 1
ATOM 3451 C C . SER A 1 409 ? 7.727 9.285 9.971 1.00 43.00 409 SER A C 1
ATOM 3453 O O . SER A 1 409 ? 7.837 10.325 9.319 1.00 43.00 409 SER A O 1
ATOM 3455 N N . ASN A 1 410 ? 7.307 8.149 9.402 1.00 43.00 410 ASN A N 1
ATOM 3456 C CA . ASN A 1 410 ? 6.982 7.998 7.990 1.00 43.00 410 ASN A CA 1
ATOM 3457 C C . ASN A 1 410 ? 5.477 8.174 7.745 1.00 43.00 410 ASN A C 1
ATOM 3459 O O . ASN A 1 410 ? 4.678 7.245 7.829 1.00 43.00 410 ASN A O 1
ATOM 3463 N N . ILE A 1 411 ? 5.108 9.383 7.321 1.00 48.00 411 ILE A N 1
ATOM 3464 C CA . ILE A 1 411 ? 3.794 9.742 6.749 1.00 48.00 411 ILE A CA 1
ATOM 3465 C C . ILE A 1 411 ? 3.419 8.840 5.542 1.00 48.00 411 ILE A C 1
ATOM 3467 O O . ILE A 1 411 ? 2.257 8.766 5.141 1.00 48.00 411 ILE A O 1
ATOM 3471 N N . GLU A 1 412 ? 4.395 8.131 4.965 1.00 48.00 412 GLU A N 1
ATOM 3472 C CA . GLU A 1 412 ? 4.291 7.324 3.746 1.00 48.00 412 GLU A CA 1
ATOM 3473 C C . GLU A 1 412 ? 3.324 6.125 3.853 1.00 48.00 412 GLU A C 1
ATOM 3475 O O . GLU A 1 412 ? 2.560 5.892 2.914 1.00 48.00 412 GLU A O 1
ATOM 3480 N N . ASP A 1 413 ? 3.254 5.437 5.000 1.00 56.50 413 ASP A N 1
ATOM 3481 C CA . ASP A 1 413 ? 2.407 4.239 5.157 1.00 56.50 413 ASP A CA 1
ATOM 3482 C C . ASP A 1 413 ? 0.955 4.551 5.572 1.00 56.50 413 ASP A C 1
ATOM 3484 O O . ASP A 1 413 ? 0.018 3.866 5.144 1.00 56.50 413 ASP A O 1
ATOM 3488 N N . LYS A 1 414 ? 0.723 5.631 6.334 1.00 63.53 414 LYS A N 1
ATOM 3489 C CA . LYS A 1 414 ? -0.600 5.956 6.912 1.00 63.53 414 LYS A CA 1
ATOM 3490 C C . LYS A 1 414 ? -1.660 6.255 5.840 1.00 63.53 414 LYS A C 1
ATOM 3492 O O . LYS A 1 414 ? -2.802 5.812 5.935 1.00 63.53 414 LYS A O 1
ATOM 3497 N N . SER A 1 415 ? -1.295 6.960 4.768 1.00 68.12 415 SER A N 1
ATOM 3498 C CA . SER A 1 415 ? -2.258 7.412 3.750 1.00 68.12 415 SER A CA 1
ATOM 3499 C C . SER A 1 415 ? -2.810 6.286 2.872 1.00 68.12 415 SER A C 1
ATOM 3501 O O . SER A 1 415 ? -3.971 6.351 2.461 1.00 68.12 415 SER A O 1
ATOM 3503 N N . LYS A 1 416 ? -2.001 5.255 2.579 1.00 73.62 416 LYS A N 1
ATOM 3504 C CA . LYS A 1 416 ? -2.426 4.057 1.822 1.00 73.62 416 LYS A CA 1
ATOM 3505 C C . LYS A 1 416 ? -3.462 3.259 2.607 1.00 73.62 416 LYS A C 1
ATOM 3507 O O . LYS A 1 416 ? -4.475 2.851 2.047 1.00 73.62 416 LYS A O 1
ATOM 3512 N N . ILE A 1 417 ? -3.243 3.112 3.911 1.00 73.94 417 ILE A N 1
ATOM 3513 C CA . ILE A 1 417 ? -4.177 2.444 4.822 1.00 73.94 417 ILE A CA 1
ATOM 3514 C C . ILE A 1 417 ? -5.523 3.174 4.844 1.00 73.94 417 ILE A C 1
ATOM 3516 O O . ILE A 1 417 ? -6.560 2.533 4.680 1.00 73.94 417 ILE A O 1
ATOM 3520 N N . ILE A 1 418 ? -5.508 4.507 4.970 1.00 77.38 418 ILE A N 1
ATOM 3521 C CA . ILE A 1 418 ? -6.724 5.333 4.932 1.00 77.38 418 ILE A CA 1
ATOM 3522 C C . ILE A 1 418 ? -7.484 5.095 3.623 1.00 77.38 418 ILE A C 1
ATOM 3524 O O . ILE A 1 418 ? -8.674 4.792 3.655 1.00 77.38 418 ILE A O 1
ATOM 3528 N N . ALA A 1 419 ? -6.798 5.140 2.476 1.00 81.06 419 ALA A N 1
ATOM 3529 C CA . ALA A 1 419 ? -7.415 4.895 1.173 1.00 81.06 419 ALA A CA 1
ATOM 3530 C C . ALA A 1 419 ? -8.133 3.534 1.111 1.00 81.06 419 ALA A C 1
ATOM 3532 O O . ALA A 1 419 ? -9.259 3.449 0.620 1.00 81.06 419 ALA A O 1
ATOM 3533 N N . TYR A 1 420 ? -7.511 2.473 1.635 1.00 79.94 420 TYR A N 1
ATOM 3534 C CA . TYR A 1 420 ? -8.100 1.131 1.655 1.00 79.94 420 TYR A CA 1
ATOM 3535 C C . TYR A 1 420 ? -9.295 1.023 2.597 1.00 79.94 420 TYR A C 1
ATOM 3537 O O . TYR A 1 420 ? -10.333 0.492 2.201 1.00 79.94 420 TYR A O 1
ATOM 3545 N N . VAL A 1 421 ? -9.178 1.557 3.814 1.00 81.12 421 VAL A N 1
ATOM 3546 C CA . VAL A 1 421 ? -10.271 1.574 4.796 1.00 81.12 421 VAL A CA 1
ATOM 3547 C C . VAL A 1 421 ? -11.481 2.315 4.231 1.00 81.12 421 VAL A C 1
ATOM 3549 O O . VAL A 1 421 ? -12.595 1.790 4.266 1.00 81.12 421 VAL A O 1
ATOM 3552 N N . ARG A 1 422 ? -11.265 3.488 3.626 1.00 86.31 422 ARG A N 1
ATOM 3553 C CA . ARG A 1 422 ? -12.333 4.276 2.996 1.00 86.31 422 ARG A CA 1
ATOM 3554 C C . ARG A 1 422 ? -12.939 3.580 1.792 1.00 86.31 422 ARG A C 1
ATOM 3556 O O . ARG A 1 422 ? -14.155 3.605 1.630 1.00 86.31 422 ARG A O 1
ATOM 3563 N N . TYR A 1 423 ? -12.127 2.908 0.982 1.00 86.38 423 TYR A N 1
ATOM 3564 C CA . TYR A 1 423 ? -12.626 2.139 -0.153 1.00 86.38 423 TYR A CA 1
ATOM 3565 C C . TYR A 1 423 ? -13.545 0.994 0.277 1.00 86.38 423 TYR A C 1
ATOM 3567 O O . TYR A 1 423 ? -14.641 0.847 -0.265 1.00 86.38 423 TYR A O 1
ATOM 3575 N N . ILE A 1 424 ? -13.142 0.230 1.296 1.00 82.44 424 ILE A N 1
ATOM 3576 C CA . ILE A 1 424 ? -13.963 -0.842 1.870 1.00 82.44 424 ILE A CA 1
ATOM 3577 C C . ILE A 1 424 ? -15.260 -0.268 2.451 1.00 82.44 424 ILE A C 1
ATOM 3579 O O . ILE A 1 424 ? -16.340 -0.787 2.163 1.00 82.44 424 ILE A O 1
ATOM 3583 N N . TYR A 1 425 ? -15.157 0.819 3.219 1.00 86.44 425 TYR A N 1
ATOM 3584 C CA . TYR A 1 425 ? -16.300 1.502 3.817 1.00 86.44 425 TYR A CA 1
ATOM 3585 C C . TYR A 1 425 ? -17.329 1.949 2.769 1.00 86.44 425 TYR A C 1
ATOM 3587 O O . TYR A 1 425 ? -18.491 1.556 2.854 1.00 86.44 425 TYR A O 1
ATOM 3595 N N . HIS A 1 426 ? -16.919 2.697 1.742 1.00 86.44 426 HIS A N 1
ATOM 3596 C CA . HIS A 1 426 ? -17.850 3.234 0.742 1.00 86.44 426 HIS A CA 1
ATOM 3597 C C . HIS A 1 426 ? -18.473 2.151 -0.146 1.00 86.44 426 HIS A C 1
ATOM 3599 O O . HIS A 1 426 ? -19.668 2.220 -0.436 1.00 86.44 426 HIS A O 1
ATOM 3605 N N . ILE A 1 427 ? -17.720 1.107 -0.520 1.00 80.62 427 ILE A N 1
ATOM 3606 C CA . ILE A 1 427 ? -18.290 -0.056 -1.226 1.00 80.62 427 ILE A CA 1
ATOM 3607 C C . ILE A 1 427 ? -19.378 -0.716 -0.382 1.00 80.62 427 ILE A C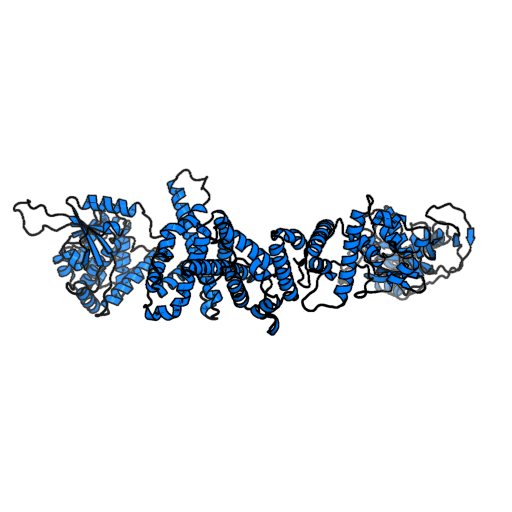 1
ATOM 3609 O O . ILE A 1 427 ? -20.452 -1.050 -0.889 1.00 80.62 427 ILE A O 1
ATOM 3613 N N . TYR A 1 428 ? -19.097 -0.920 0.904 1.00 78.00 428 TYR A N 1
ATOM 3614 C CA . TYR A 1 428 ? -20.032 -1.553 1.818 1.00 78.00 428 TYR A CA 1
ATOM 3615 C C . TYR A 1 428 ? -21.292 -0.700 2.025 1.00 78.00 428 TYR A C 1
ATOM 3617 O O . TYR A 1 428 ? -22.405 -1.218 1.930 1.00 78.00 428 TYR A O 1
ATOM 3625 N N . MET A 1 429 ? -21.137 0.607 2.248 1.00 78.06 429 MET A N 1
ATOM 3626 C CA . MET A 1 429 ? -22.266 1.515 2.453 1.00 78.06 429 MET A CA 1
ATOM 3627 C C . MET A 1 429 ? -23.172 1.596 1.224 1.00 78.06 429 MET A C 1
ATOM 3629 O O . MET A 1 429 ? -24.394 1.539 1.364 1.00 78.06 429 MET A O 1
ATOM 3633 N N . ASN A 1 430 ? -22.602 1.647 0.017 1.00 74.31 430 ASN A N 1
ATOM 3634 C CA . ASN A 1 430 ? -23.397 1.628 -1.210 1.00 74.31 430 ASN A CA 1
ATOM 3635 C C . ASN A 1 430 ? -24.148 0.306 -1.383 1.00 74.31 430 ASN A C 1
ATOM 3637 O O . ASN A 1 430 ? -25.340 0.323 -1.682 1.00 74.31 430 ASN A O 1
ATOM 3641 N N . PHE A 1 431 ? -23.508 -0.829 -1.098 1.00 69.75 431 PHE A N 1
ATOM 3642 C CA . PHE A 1 431 ? -24.173 -2.132 -1.131 1.00 69.75 431 PHE A CA 1
ATOM 3643 C C . PHE A 1 431 ? -25.345 -2.234 -0.137 1.00 69.75 431 PHE A C 1
ATOM 3645 O O . PHE A 1 431 ? -26.408 -2.762 -0.467 1.00 69.75 431 PHE A O 1
ATOM 3652 N N . GLU A 1 432 ? -25.192 -1.710 1.080 1.00 67.50 432 GLU A N 1
ATOM 3653 C CA . GLU A 1 432 ? -26.273 -1.688 2.073 1.00 67.50 432 GLU A CA 1
ATOM 3654 C C . GLU A 1 432 ? -27.408 -0.729 1.688 1.00 67.50 432 GLU A C 1
ATOM 3656 O O . GLU A 1 432 ? -28.584 -1.043 1.893 1.00 67.50 432 GLU A O 1
ATOM 3661 N N . ASN A 1 433 ? -27.084 0.414 1.084 1.00 65.75 433 ASN A N 1
ATOM 3662 C CA . ASN A 1 433 ? -28.080 1.344 0.555 1.00 65.75 433 ASN A CA 1
ATOM 3663 C C . ASN A 1 433 ? -28.868 0.727 -0.615 1.00 65.75 433 ASN A C 1
ATOM 3665 O O . ASN A 1 433 ? -30.093 0.865 -0.666 1.00 65.75 433 ASN A O 1
ATOM 3669 N N . GLU A 1 434 ? -28.209 -0.031 -1.497 1.00 63.25 434 GLU A N 1
ATOM 3670 C CA . GLU A 1 434 ? -28.864 -0.793 -2.569 1.00 63.25 434 GLU A CA 1
ATOM 3671 C C . GLU A 1 434 ? -29.821 -1.868 -2.029 1.00 63.25 434 GLU A C 1
ATOM 3673 O O . GLU A 1 434 ? -30.896 -2.067 -2.594 1.00 63.25 434 GLU A O 1
ATOM 3678 N N . LYS A 1 435 ? -29.490 -2.531 -0.910 1.00 61.31 435 LYS A N 1
ATOM 3679 C CA . LYS A 1 435 ? -30.405 -3.482 -0.247 1.00 61.31 435 LYS A CA 1
ATOM 3680 C C . LYS A 1 435 ? -31.639 -2.810 0.356 1.00 61.31 435 LYS A C 1
ATOM 3682 O O . LYS A 1 435 ? -32.716 -3.404 0.341 1.00 61.31 435 LYS A O 1
ATOM 3687 N N . LYS A 1 436 ? -31.487 -1.604 0.915 1.00 54.03 436 LYS A N 1
ATOM 3688 C CA . LYS A 1 436 ? -32.577 -0.850 1.564 1.00 54.03 436 LYS A CA 1
ATOM 3689 C C . LYS A 1 436 ? -33.567 -0.251 0.555 1.00 54.03 436 LYS A C 1
ATOM 3691 O O . LYS A 1 436 ? -34.738 -0.073 0.883 1.00 54.03 436 LYS A O 1
ATOM 3696 N N . GLY A 1 437 ? -33.129 0.036 -0.672 1.00 43.09 437 GLY A N 1
ATOM 3697 C CA . GLY A 1 437 ? -33.971 0.583 -1.734 1.00 43.09 437 GLY A CA 1
ATOM 3698 C C . GLY A 1 437 ? -34.574 -0.488 -2.647 1.00 43.09 437 GLY A C 1
ATOM 3699 O O . GLY A 1 437 ? -33.897 -1.037 -3.512 1.00 43.09 437 GLY A O 1
ATOM 3700 N N . LYS A 1 438 ? -35.895 -0.706 -2.580 1.00 46.50 438 LYS A N 1
ATOM 3701 C CA . LYS A 1 438 ? -36.644 -1.271 -3.718 1.00 46.50 438 LYS A CA 1
ATOM 3702 C C . LYS A 1 438 ? -36.533 -0.311 -4.921 1.00 46.50 438 LYS A C 1
ATOM 3704 O O . LYS A 1 438 ? -37.387 0.539 -5.102 1.00 46.50 438 LYS A O 1
ATOM 3709 N N . THR A 1 439 ? -35.526 -0.516 -5.775 1.00 38.84 439 THR A N 1
ATOM 3710 C CA . THR A 1 439 ? -35.366 -0.015 -7.163 1.00 38.84 439 THR A CA 1
ATOM 3711 C C . THR A 1 439 ? -35.386 1.506 -7.390 1.00 38.84 439 THR A C 1
ATOM 3713 O O . THR A 1 439 ? -36.459 2.087 -7.464 1.00 38.84 439 THR A O 1
ATOM 3716 N N . VAL A 1 440 ? -34.245 2.113 -7.756 1.00 31.08 440 VAL A N 1
ATOM 3717 C CA . VAL A 1 440 ? -34.216 3.238 -8.721 1.00 31.08 440 VAL A CA 1
ATOM 3718 C C . VAL A 1 440 ? -32.986 3.107 -9.641 1.00 31.08 440 VAL A C 1
ATOM 3720 O O . VAL A 1 440 ? -31.868 3.437 -9.282 1.00 31.08 440 VAL A O 1
ATOM 3723 N N . VAL A 1 441 ? -33.243 2.586 -10.847 1.00 31.78 441 VAL A N 1
ATOM 3724 C CA . VAL A 1 441 ? -32.519 2.804 -12.120 1.00 31.78 441 VAL A CA 1
ATOM 3725 C C . VAL A 1 441 ? -31.010 2.490 -12.188 1.00 31.78 441 VAL A C 1
ATOM 3727 O O . VAL A 1 441 ? -30.186 3.379 -12.320 1.00 31.78 441 VAL A O 1
ATOM 3730 N N . LEU A 1 442 ? -30.681 1.208 -12.384 1.00 31.02 442 LEU A N 1
ATOM 3731 C CA . LEU A 1 442 ? -29.781 0.772 -13.470 1.00 31.02 442 LEU A CA 1
ATOM 3732 C C . LEU A 1 442 ? -30.332 -0.516 -14.113 1.00 31.02 442 LEU A C 1
ATOM 3734 O O . LEU A 1 442 ? -29.692 -1.563 -14.170 1.00 31.02 442 LEU A O 1
ATOM 3738 N N . LYS A 1 443 ? -31.556 -0.454 -14.661 1.00 33.34 443 LYS A N 1
ATOM 3739 C CA . LYS A 1 443 ? -31.999 -1.432 -15.671 1.00 33.34 443 LYS A CA 1
ATOM 3740 C C . LYS A 1 443 ? -31.344 -1.097 -17.016 1.00 33.34 443 LYS A C 1
ATOM 3742 O O . LYS A 1 443 ? -31.990 -0.613 -17.937 1.00 33.34 443 LYS A O 1
ATOM 3747 N N . LYS A 1 444 ? -30.064 -1.430 -17.158 1.00 33.91 444 LYS A N 1
ATOM 3748 C CA . LYS A 1 444 ? -29.501 -1.833 -18.451 1.00 33.91 444 LYS A CA 1
ATOM 3749 C C . LYS A 1 444 ? -28.764 -3.149 -18.217 1.00 33.91 444 LYS A C 1
ATOM 3751 O O . LYS A 1 444 ? -27.648 -3.160 -17.732 1.00 33.91 444 LYS A O 1
ATOM 3756 N N . HIS A 1 445 ? -29.439 -4.241 -18.588 1.00 32.59 445 HIS A N 1
ATOM 3757 C CA . HIS A 1 445 ? -28.934 -5.625 -18.657 1.00 32.59 445 HIS A CA 1
ATOM 3758 C C . HIS A 1 445 ? -29.121 -6.500 -17.400 1.00 32.59 445 HIS A C 1
ATOM 3760 O O . HIS A 1 445 ? -28.185 -7.102 -16.895 1.00 32.59 445 HIS A O 1
ATOM 3766 N N . GLY A 1 446 ? -30.372 -6.653 -16.952 1.00 31.86 446 GLY A N 1
ATOM 3767 C CA . GLY A 1 446 ? -30.966 -7.978 -16.698 1.00 31.86 446 GLY A CA 1
ATOM 3768 C C . GLY A 1 446 ? -30.256 -9.016 -15.811 1.00 31.86 446 GLY A C 1
ATOM 3769 O O . GLY A 1 446 ? -30.525 -10.198 -15.998 1.00 31.86 446 GLY A O 1
ATOM 3770 N N . LYS A 1 447 ? -29.401 -8.644 -14.853 1.00 30.81 447 LYS A N 1
ATOM 3771 C CA . LYS A 1 447 ? -28.956 -9.549 -13.780 1.00 30.81 447 LYS A CA 1
ATOM 3772 C C . LYS A 1 447 ? -28.899 -8.792 -12.457 1.00 30.81 447 LYS A C 1
ATOM 3774 O O . LYS A 1 447 ? -28.138 -7.840 -12.329 1.00 30.81 447 LYS A O 1
ATOM 3779 N N . SER A 1 448 ? -29.697 -9.232 -11.483 1.00 32.09 448 SER A N 1
ATOM 3780 C CA . SER A 1 448 ? -29.476 -8.918 -10.069 1.00 32.09 448 SER A CA 1
ATOM 3781 C C . SER A 1 448 ? -28.064 -9.397 -9.720 1.00 32.09 448 SER A C 1
ATOM 3783 O O . SER A 1 448 ? -27.785 -10.597 -9.755 1.00 32.09 448 SER A O 1
ATOM 3785 N N . ARG A 1 449 ? -27.131 -8.464 -9.512 1.00 40.84 449 ARG A N 1
ATOM 3786 C CA . ARG A 1 449 ? -25.772 -8.783 -9.074 1.00 40.84 449 ARG A CA 1
ATOM 3787 C C . ARG A 1 449 ? -25.771 -8.790 -7.554 1.00 40.84 449 ARG A C 1
ATOM 3789 O O . ARG A 1 449 ? -25.562 -7.766 -6.922 1.00 40.84 449 ARG A O 1
ATOM 3796 N N . TYR A 1 450 ? -25.980 -9.963 -6.971 1.00 40.34 450 TYR A N 1
ATOM 3797 C CA . TYR A 1 450 ? -25.449 -10.218 -5.639 1.00 40.34 450 TYR A CA 1
ATOM 3798 C C . TYR A 1 450 ? -23.921 -10.109 -5.740 1.00 40.34 450 TYR A C 1
ATOM 3800 O O . TYR A 1 450 ? -23.298 -10.879 -6.474 1.00 40.34 450 TYR A O 1
ATOM 3808 N N . ILE A 1 451 ? -23.323 -9.125 -5.065 1.00 46.34 451 ILE A N 1
ATOM 3809 C CA . ILE A 1 451 ? -21.867 -9.038 -4.915 1.00 46.34 451 ILE A CA 1
ATOM 3810 C C . ILE A 1 451 ? -21.450 -10.255 -4.086 1.00 46.34 451 ILE A C 1
ATOM 3812 O O . ILE A 1 451 ? -21.690 -10.317 -2.885 1.00 46.34 451 ILE A O 1
ATOM 3816 N N . SER A 1 452 ? -20.891 -11.274 -4.739 1.00 46.94 452 SER A N 1
ATOM 3817 C CA . SER A 1 452 ? -20.293 -12.416 -4.043 1.00 46.94 452 SER A CA 1
ATOM 3818 C C . SER A 1 452 ? -19.062 -11.960 -3.257 1.00 46.94 452 SER A C 1
ATOM 3820 O O . SER A 1 452 ? -18.321 -11.102 -3.727 1.00 46.94 452 SER A O 1
ATOM 3822 N N . ASN A 1 453 ? -18.763 -12.592 -2.126 1.00 45.66 453 ASN A N 1
ATOM 3823 C CA . ASN A 1 453 ? -17.627 -12.238 -1.262 1.00 45.66 453 ASN A CA 1
ATOM 3824 C C . ASN A 1 453 ? -16.242 -12.396 -1.930 1.00 45.66 453 ASN A C 1
ATOM 3826 O O . ASN A 1 453 ? -15.256 -11.810 -1.486 1.00 45.66 453 ASN A O 1
ATOM 3830 N N . SER A 1 454 ? -16.146 -13.157 -3.025 1.00 49.22 454 SER A N 1
ATOM 3831 C CA . SER A 1 454 ? -14.963 -13.218 -3.897 1.00 49.22 454 SER A CA 1
ATOM 3832 C C . SER A 1 454 ? -14.746 -11.948 -4.736 1.00 49.22 454 SER A C 1
ATOM 3834 O O . SER A 1 454 ? -13.641 -11.712 -5.218 1.00 49.22 454 SER A O 1
ATOM 3836 N N . ASP A 1 455 ? -15.780 -11.123 -4.912 1.00 66.94 455 ASP A N 1
ATOM 3837 C CA . ASP A 1 455 ? -15.745 -9.903 -5.722 1.00 66.94 455 ASP A CA 1
ATOM 3838 C C . ASP A 1 455 ? -15.024 -8.764 -4.982 1.00 66.94 455 ASP A C 1
ATOM 3840 O O . ASP A 1 455 ? -14.202 -8.082 -5.587 1.00 66.94 455 ASP A O 1
ATOM 3844 N N . ILE A 1 456 ? -15.222 -8.622 -3.662 1.00 70.12 456 ILE A N 1
ATOM 3845 C CA . ILE A 1 456 ? -14.623 -7.547 -2.844 1.00 70.12 456 ILE A CA 1
ATOM 3846 C C . ILE A 1 456 ? -13.092 -7.607 -2.858 1.00 70.12 456 ILE A C 1
ATOM 3848 O O . ILE A 1 456 ? -12.455 -6.609 -3.182 1.00 70.12 456 ILE A O 1
ATOM 3852 N N . LEU A 1 457 ? -12.488 -8.771 -2.587 1.00 70.50 457 LEU A N 1
ATOM 3853 C CA . LEU A 1 457 ? -11.025 -8.915 -2.625 1.00 70.50 457 LEU A CA 1
ATOM 3854 C C . LEU A 1 457 ? -10.473 -8.545 -4.007 1.00 70.50 457 LEU A C 1
ATOM 3856 O O . LEU A 1 457 ? -9.479 -7.836 -4.126 1.00 70.50 457 LEU A O 1
ATOM 3860 N N . SER A 1 458 ? -11.172 -8.975 -5.060 1.00 77.25 458 SER A N 1
ATOM 3861 C CA . SER A 1 458 ? -10.785 -8.650 -6.427 1.00 77.25 458 SER A CA 1
ATOM 3862 C C . SER A 1 458 ? -10.893 -7.149 -6.718 1.00 77.25 458 SER A C 1
ATOM 3864 O O . SER A 1 458 ? -10.011 -6.613 -7.382 1.00 77.25 458 SER A O 1
ATOM 3866 N N . LYS A 1 459 ? -11.911 -6.455 -6.188 1.00 83.50 459 LYS A N 1
ATOM 3867 C CA . LYS A 1 459 ? -12.063 -4.994 -6.281 1.00 83.50 459 LYS A CA 1
ATOM 3868 C C . LYS A 1 459 ? -10.957 -4.267 -5.524 1.00 83.50 459 LYS A C 1
ATOM 3870 O O . LYS A 1 459 ? -10.458 -3.262 -6.022 1.00 83.50 459 LYS A O 1
ATOM 3875 N N . ILE A 1 460 ? -10.550 -4.774 -4.359 1.00 79.50 460 ILE A N 1
ATOM 3876 C CA . ILE A 1 460 ? -9.453 -4.188 -3.587 1.00 79.50 460 ILE A CA 1
ATOM 3877 C C . ILE A 1 460 ? -8.129 -4.337 -4.339 1.00 79.50 460 ILE A C 1
ATOM 3879 O O . ILE A 1 460 ? -7.483 -3.330 -4.597 1.00 79.50 460 ILE A O 1
ATOM 3883 N N . SER A 1 461 ? -7.763 -5.534 -4.810 1.00 82.75 461 SER A N 1
ATOM 3884 C CA . SER A 1 461 ? -6.509 -5.718 -5.562 1.00 82.75 461 SER A CA 1
ATOM 3885 C C . SER A 1 461 ? -6.442 -4.873 -6.842 1.00 82.75 461 SER A C 1
ATOM 3887 O O . SER A 1 461 ? -5.369 -4.428 -7.248 1.00 82.75 461 SER A O 1
ATOM 3889 N N . ARG A 1 462 ? -7.583 -4.625 -7.501 1.00 88.31 462 ARG A N 1
ATOM 3890 C CA . ARG A 1 462 ? -7.652 -3.704 -8.649 1.00 88.31 462 ARG A CA 1
ATOM 3891 C C . ARG A 1 462 ? -7.461 -2.251 -8.219 1.00 88.31 462 ARG A C 1
ATOM 3893 O O . ARG A 1 462 ? -6.782 -1.502 -8.914 1.00 88.31 462 ARG A O 1
ATOM 3900 N N . PHE A 1 463 ? -8.025 -1.851 -7.083 1.00 89.75 463 PHE A N 1
ATOM 3901 C CA . PHE A 1 463 ? -7.813 -0.523 -6.517 1.00 89.75 463 PHE A CA 1
ATOM 3902 C C . PHE A 1 463 ? -6.352 -0.304 -6.094 1.00 89.75 463 PHE A C 1
ATOM 3904 O O . PHE A 1 463 ? -5.767 0.707 -6.470 1.00 89.75 463 PHE A O 1
ATOM 3911 N N . GLU A 1 464 ? -5.715 -1.282 -5.444 1.00 86.31 464 GLU A N 1
ATOM 3912 C CA . GLU A 1 464 ? -4.274 -1.257 -5.144 1.00 86.31 464 GLU A CA 1
ATOM 3913 C C . GLU A 1 464 ? -3.430 -1.082 -6.407 1.00 86.31 464 GLU A C 1
ATOM 3915 O O . GLU A 1 464 ? -2.504 -0.271 -6.443 1.00 86.31 464 GLU A O 1
ATOM 3920 N N . TYR A 1 465 ? -3.772 -1.816 -7.470 1.00 90.56 465 TYR A N 1
ATOM 3921 C CA . TYR A 1 465 ? -3.120 -1.681 -8.767 1.00 90.56 465 TYR A CA 1
ATOM 3922 C C . TYR A 1 465 ? -3.228 -0.249 -9.315 1.00 90.56 465 TYR A C 1
ATOM 3924 O O . TYR A 1 465 ? -2.225 0.300 -9.782 1.00 90.56 465 TYR A O 1
ATOM 3932 N N . ILE A 1 466 ? -4.409 0.376 -9.234 1.00 92.38 466 ILE A N 1
ATOM 3933 C CA . ILE A 1 466 ? -4.601 1.775 -9.638 1.00 92.38 466 ILE A CA 1
ATOM 3934 C C . ILE A 1 466 ? -3.732 2.704 -8.781 1.00 92.38 466 ILE A C 1
ATOM 3936 O O . ILE A 1 466 ? -2.964 3.484 -9.343 1.00 92.38 466 ILE A O 1
ATOM 3940 N N . LEU A 1 467 ? -3.781 2.594 -7.448 1.00 89.50 467 LEU A N 1
ATOM 3941 C CA . LEU A 1 467 ? -3.004 3.458 -6.550 1.00 89.50 467 LEU A CA 1
ATOM 3942 C C . LEU A 1 467 ? -1.490 3.331 -6.767 1.00 89.50 467 LEU A C 1
ATOM 3944 O O . LEU A 1 467 ? -0.803 4.353 -6.811 1.00 89.50 467 LEU A O 1
ATOM 3948 N N . LYS A 1 468 ? -0.977 2.108 -6.979 1.00 88.62 468 LYS A N 1
ATOM 3949 C CA . LYS A 1 468 ? 0.435 1.858 -7.328 1.00 88.62 468 LYS A CA 1
ATOM 3950 C C . LYS A 1 468 ? 0.821 2.623 -8.593 1.00 88.62 468 LYS A C 1
ATOM 3952 O O . LYS A 1 468 ? 1.829 3.321 -8.620 1.00 88.62 468 LYS A O 1
ATOM 3957 N N . ASN A 1 469 ? 0.005 2.536 -9.640 1.00 90.69 469 ASN A N 1
ATOM 3958 C CA . ASN A 1 469 ? 0.299 3.219 -10.897 1.00 90.69 469 ASN A CA 1
ATOM 3959 C C . ASN A 1 469 ? 0.147 4.752 -10.819 1.00 90.69 469 ASN A C 1
ATOM 3961 O O . ASN A 1 469 ? 0.810 5.470 -11.573 1.00 90.69 469 ASN A O 1
ATOM 3965 N N . LEU A 1 470 ? -0.715 5.254 -9.931 1.00 89.69 470 LEU A N 1
ATOM 3966 C CA . LEU A 1 470 ? -0.874 6.684 -9.650 1.00 89.69 470 LEU A CA 1
ATOM 3967 C C . LEU A 1 470 ? 0.207 7.241 -8.706 1.00 89.69 470 LEU A C 1
ATOM 3969 O O . LEU A 1 470 ? 0.199 8.446 -8.453 1.00 89.69 470 LEU A O 1
ATOM 3973 N N . ARG A 1 471 ? 1.133 6.395 -8.219 1.00 86.25 471 ARG A N 1
ATOM 3974 C CA . ARG A 1 471 ? 2.178 6.741 -7.235 1.00 86.25 471 ARG A CA 1
ATOM 3975 C C . ARG A 1 471 ? 1.597 7.446 -6.018 1.00 86.25 471 ARG A C 1
ATOM 3977 O O . ARG A 1 471 ? 2.058 8.507 -5.613 1.00 86.25 471 ARG A O 1
ATOM 3984 N N . TYR A 1 472 ? 0.522 6.874 -5.482 1.00 84.06 472 TYR A N 1
ATOM 3985 C CA . TYR A 1 472 ? -0.222 7.463 -4.373 1.00 84.06 472 TYR A CA 1
ATOM 3986 C C . TYR A 1 472 ? 0.637 7.707 -3.110 1.00 84.06 472 TYR A C 1
ATOM 3988 O O . TYR A 1 472 ? 0.374 8.632 -2.350 1.00 84.06 472 TYR A O 1
ATOM 3996 N N . ASP A 1 473 ? 1.711 6.935 -2.921 1.00 77.06 473 ASP A N 1
ATOM 3997 C CA . ASP A 1 473 ? 2.759 7.172 -1.914 1.00 77.06 473 ASP A CA 1
ATOM 3998 C C . ASP A 1 473 ? 3.410 8.555 -2.000 1.00 77.06 473 ASP A C 1
ATOM 4000 O O . ASP A 1 473 ? 3.759 9.141 -0.974 1.00 77.06 473 ASP A O 1
ATOM 4004 N N . GLU A 1 474 ? 3.561 9.085 -3.209 1.00 79.62 474 GLU A N 1
ATOM 4005 C CA . GLU A 1 474 ? 4.328 10.303 -3.473 1.00 79.62 474 GLU A CA 1
ATOM 4006 C C . GLU A 1 474 ? 3.480 11.574 -3.501 1.00 79.62 474 GLU A C 1
ATOM 4008 O O . GLU A 1 474 ? 4.018 12.668 -3.662 1.00 79.62 474 GLU A O 1
ATOM 4013 N N . TRP A 1 475 ? 2.163 11.458 -3.314 1.00 79.88 475 TRP A N 1
ATOM 4014 C CA . TRP A 1 475 ? 1.257 12.607 -3.266 1.00 79.88 475 TRP A CA 1
ATOM 4015 C C . TRP A 1 475 ? 1.649 13.484 -2.062 1.00 79.88 475 TRP A C 1
ATOM 4017 O O . TRP A 1 475 ? 1.681 12.986 -0.938 1.00 79.88 475 TRP A O 1
ATOM 4027 N N . LYS A 1 476 ? 1.989 14.767 -2.235 1.00 64.56 476 LYS A N 1
ATOM 4028 C CA . LYS A 1 476 ? 2.270 15.684 -1.101 1.00 64.56 476 LYS A CA 1
ATOM 4029 C C . LYS A 1 476 ? 1.031 16.510 -0.724 1.00 64.56 476 LYS A C 1
ATOM 4031 O O . LYS A 1 476 ? 0.259 16.848 -1.603 1.00 64.56 476 LYS A O 1
ATOM 4036 N N . GLN A 1 477 ? 0.896 16.848 0.571 1.00 54.28 477 GLN A N 1
ATOM 4037 C CA . GLN A 1 477 ? -0.160 17.686 1.193 1.00 54.28 477 GLN A CA 1
ATOM 4038 C C . GLN A 1 477 ? -1.614 17.161 1.065 1.00 54.28 477 GLN A C 1
ATOM 4040 O O . GLN A 1 477 ? -2.004 16.641 0.034 1.00 54.28 477 GLN A O 1
ATOM 4045 N N . ASN A 1 478 ? -2.414 17.265 2.139 1.00 54.16 478 ASN A N 1
ATOM 4046 C CA . ASN A 1 478 ? -3.868 16.981 2.218 1.00 54.16 478 ASN A CA 1
ATOM 4047 C C . ASN A 1 478 ? -4.448 15.702 1.569 1.00 54.16 478 ASN A C 1
ATOM 4049 O O . ASN A 1 478 ? -5.664 15.607 1.481 1.00 54.16 478 ASN A O 1
ATOM 4053 N N . ARG A 1 479 ? -3.614 14.686 1.280 1.00 66.12 479 ARG A N 1
ATOM 4054 C CA . ARG A 1 479 ? -3.905 13.359 0.674 1.00 66.12 479 ARG A CA 1
ATOM 4055 C C . ARG A 1 479 ? -5.304 12.771 0.899 1.00 66.12 479 ARG A C 1
ATOM 4057 O O . ARG A 1 479 ? -5.802 12.055 0.035 1.00 66.12 479 ARG A O 1
ATOM 4064 N N . TYR A 1 480 ? -5.882 12.997 2.076 1.00 71.88 480 TYR A N 1
ATOM 4065 C CA . TYR A 1 480 ? -7.188 12.495 2.466 1.00 71.88 480 TYR A CA 1
ATOM 4066 C C . TYR A 1 480 ? -8.348 13.074 1.638 1.00 71.88 480 TYR A C 1
ATOM 4068 O O . TYR A 1 480 ? -9.183 12.304 1.176 1.00 71.88 480 TYR A O 1
ATOM 4076 N N . GLU A 1 481 ? -8.425 14.389 1.420 1.00 76.06 481 GLU A N 1
ATOM 4077 C CA . GLU A 1 481 ? -9.587 14.979 0.733 1.00 76.06 481 GLU A CA 1
ATOM 4078 C C . GLU A 1 481 ? -9.697 14.475 -0.709 1.00 76.06 481 GLU A C 1
ATOM 4080 O O . GLU A 1 481 ? -10.778 14.100 -1.172 1.00 76.06 481 GLU A O 1
ATOM 4085 N N . GLU A 1 482 ? -8.567 14.446 -1.417 1.00 79.50 482 GLU A N 1
ATOM 4086 C CA . GLU A 1 482 ? -8.506 14.006 -2.804 1.00 79.50 482 GLU A CA 1
ATOM 4087 C C . GLU A 1 482 ? -8.802 12.506 -2.931 1.00 79.50 482 GLU A C 1
ATOM 4089 O O . GLU A 1 482 ? -9.571 12.107 -3.812 1.00 79.50 482 GLU A O 1
ATOM 4094 N N . ILE A 1 483 ? -8.241 11.665 -2.048 1.00 83.06 483 ILE A N 1
ATOM 4095 C CA . ILE A 1 483 ? -8.513 10.223 -2.096 1.00 83.06 483 ILE A CA 1
ATOM 4096 C C . ILE A 1 483 ? -9.946 9.897 -1.678 1.00 83.06 483 ILE A C 1
ATOM 4098 O O . ILE A 1 483 ? -10.560 9.023 -2.283 1.00 83.06 483 ILE A O 1
ATOM 4102 N N . GLU A 1 484 ? -10.504 10.605 -0.696 1.00 84.25 484 GLU A N 1
ATOM 4103 C CA . GLU A 1 484 ? -11.882 10.429 -0.240 1.00 84.25 484 GLU A CA 1
ATOM 4104 C C . GLU A 1 484 ? -12.870 10.768 -1.360 1.00 84.25 484 GLU A C 1
ATOM 4106 O O . GLU A 1 484 ? -13.804 10.005 -1.614 1.00 84.25 484 GLU A O 1
ATOM 4111 N N . GLY A 1 485 ? -12.637 11.875 -2.074 1.00 86.19 485 GLY A N 1
ATOM 4112 C CA . GLY A 1 485 ? -13.417 12.239 -3.257 1.00 86.19 485 GLY A CA 1
ATOM 4113 C C . GLY A 1 485 ? -13.347 11.163 -4.343 1.00 86.19 485 GLY A C 1
ATOM 4114 O O . GLY A 1 485 ? -14.381 10.707 -4.830 1.00 86.19 485 GLY A O 1
ATOM 4115 N N . LEU A 1 486 ? -12.138 10.696 -4.676 1.00 88.75 486 LEU A N 1
ATOM 4116 C CA . LEU A 1 486 ? -11.940 9.644 -5.676 1.00 88.75 486 LEU A CA 1
ATOM 4117 C C . LEU A 1 486 ? -12.614 8.323 -5.282 1.00 88.75 486 LEU A C 1
ATOM 4119 O O . LEU A 1 486 ? -13.270 7.690 -6.106 1.00 88.75 486 LEU A O 1
ATOM 4123 N N . VAL A 1 487 ? -12.462 7.897 -4.029 1.00 89.31 487 VAL A N 1
ATOM 4124 C CA . VAL A 1 487 ? -13.023 6.642 -3.524 1.00 89.31 487 VAL A CA 1
ATOM 4125 C C . VAL A 1 487 ? -14.549 6.666 -3.533 1.00 89.31 487 VAL A C 1
ATOM 4127 O O . VAL A 1 487 ? -15.148 5.673 -3.947 1.00 89.31 487 VAL A O 1
ATOM 4130 N N . LYS A 1 488 ? -15.180 7.776 -3.126 1.00 87.81 488 LYS A N 1
ATOM 4131 C CA . LYS A 1 488 ? -16.643 7.934 -3.192 1.00 87.81 488 LYS A CA 1
ATOM 4132 C C . LYS A 1 488 ? -17.153 7.735 -4.613 1.00 87.81 488 LYS A C 1
ATOM 4134 O O . LYS A 1 488 ? -18.049 6.926 -4.836 1.00 87.81 488 LYS A O 1
ATOM 4139 N N . GLU A 1 489 ? -16.531 8.411 -5.574 1.00 89.12 489 GLU A N 1
ATOM 4140 C CA . GLU A 1 489 ? -16.900 8.322 -6.987 1.00 89.12 489 GLU A CA 1
ATOM 4141 C C . GLU A 1 489 ? -16.676 6.920 -7.570 1.00 89.12 489 GLU A C 1
ATOM 4143 O O . GLU A 1 489 ? -17.518 6.405 -8.310 1.00 89.12 489 GLU A O 1
ATOM 4148 N N . ILE A 1 490 ? -15.579 6.251 -7.195 1.00 88.94 490 ILE A N 1
ATOM 4149 C CA . ILE A 1 490 ? -15.354 4.855 -7.581 1.00 88.94 490 ILE A CA 1
ATOM 4150 C C . ILE A 1 490 ? -16.429 3.946 -6.979 1.00 88.94 490 ILE A C 1
ATOM 4152 O O . ILE A 1 490 ? -16.933 3.070 -7.679 1.00 88.94 490 ILE A O 1
ATOM 4156 N N . ALA A 1 491 ? -16.784 4.130 -5.707 1.00 83.00 491 ALA A N 1
ATOM 4157 C CA . ALA A 1 491 ? -17.752 3.284 -5.017 1.00 83.00 491 ALA A CA 1
ATOM 4158 C C . ALA A 1 491 ? -19.177 3.426 -5.575 1.00 83.00 491 ALA A C 1
ATOM 4160 O O . ALA A 1 491 ? -19.977 2.504 -5.418 1.00 83.00 491 ALA A O 1
ATOM 4161 N N . LEU A 1 492 ? -19.511 4.551 -6.225 1.00 82.56 492 LEU A N 1
ATOM 4162 C CA . LEU A 1 492 ? -20.766 4.718 -6.979 1.00 82.56 492 LEU A CA 1
ATOM 4163 C C . LEU A 1 492 ? -20.815 3.850 -8.250 1.00 82.56 492 LEU A C 1
ATOM 4165 O O . LEU A 1 492 ? -21.878 3.667 -8.847 1.00 82.56 492 LEU A O 1
ATOM 4169 N N . LYS A 1 493 ? -19.668 3.328 -8.691 1.00 82.94 493 LYS A N 1
ATOM 4170 C CA . LYS A 1 493 ? -19.540 2.354 -9.779 1.00 82.94 493 LYS A CA 1
ATOM 4171 C C . LYS A 1 493 ? -19.325 0.958 -9.201 1.00 82.94 493 LYS A C 1
ATOM 4173 O O . LYS A 1 493 ? -19.006 0.789 -8.028 1.00 82.94 493 LYS A O 1
ATOM 4178 N N . ASN A 1 494 ? -19.466 -0.083 -10.024 1.00 75.94 494 ASN A N 1
ATOM 4179 C CA . ASN A 1 494 ? -19.263 -1.441 -9.524 1.00 75.94 494 ASN A CA 1
ATOM 4180 C C . ASN A 1 494 ? -17.783 -1.719 -9.203 1.00 75.94 494 ASN A C 1
ATOM 4182 O O . ASN A 1 494 ? -17.501 -2.532 -8.328 1.00 75.94 494 ASN A O 1
ATOM 4186 N N . ASP A 1 495 ? -16.840 -1.111 -9.924 1.00 81.12 495 ASP A N 1
ATOM 4187 C CA . ASP A 1 495 ? -15.398 -1.359 -9.788 1.00 81.12 495 ASP A CA 1
ATOM 4188 C C . ASP A 1 495 ? -14.571 -0.144 -10.243 1.00 81.12 495 ASP A C 1
ATOM 4190 O O . ASP A 1 495 ? -15.016 0.636 -11.089 1.00 81.12 495 ASP A O 1
ATOM 4194 N N . CYS A 1 496 ? -13.329 -0.025 -9.764 1.00 89.69 496 CYS A N 1
ATOM 4195 C CA . CYS A 1 496 ? -12.419 1.050 -10.158 1.00 89.69 496 CYS A CA 1
ATOM 4196 C C . CYS A 1 496 ? -12.155 1.066 -11.671 1.00 89.69 496 CYS A C 1
ATOM 4198 O O . CYS A 1 496 ? -12.199 2.131 -12.282 1.00 89.69 496 CYS A O 1
ATOM 4200 N N . PHE A 1 497 ? -11.997 -0.089 -12.330 1.00 91.94 497 PHE A N 1
ATOM 4201 C CA . PHE A 1 497 ? -11.852 -0.116 -13.790 1.00 91.94 497 PHE A CA 1
ATOM 4202 C C . PHE A 1 497 ? -13.118 0.313 -14.528 1.00 91.94 497 PHE A C 1
ATOM 4204 O O . PHE A 1 497 ? -13.025 0.809 -15.647 1.00 91.94 497 PHE A O 1
ATOM 4211 N N . GLU A 1 498 ? -14.303 0.138 -13.943 1.00 90.44 498 GLU A N 1
ATOM 4212 C CA . GLU A 1 498 ? -15.521 0.669 -14.548 1.00 90.44 498 GLU A CA 1
ATOM 4213 C C . GLU A 1 498 ? -15.543 2.195 -14.465 1.00 90.44 498 GLU A C 1
ATOM 4215 O O . GLU A 1 498 ? -15.784 2.840 -15.485 1.00 90.44 498 GLU A O 1
ATOM 4220 N N . TYR A 1 499 ? -15.195 2.755 -13.302 1.00 93.06 499 TYR A N 1
ATOM 4221 C CA . TYR A 1 499 ? -15.058 4.198 -13.111 1.00 93.06 499 TYR A CA 1
ATOM 4222 C C . TYR A 1 499 ? -14.053 4.812 -14.093 1.00 93.06 499 TYR A C 1
ATOM 4224 O O . TYR A 1 499 ? -14.427 5.631 -14.928 1.00 93.06 499 TYR A O 1
ATOM 4232 N N . PHE A 1 500 ? -12.798 4.353 -14.095 1.00 94.56 500 PHE A N 1
ATOM 4233 C CA . PHE A 1 500 ? -11.764 4.894 -14.987 1.00 94.56 500 PHE A CA 1
ATOM 4234 C C . PHE A 1 500 ? -12.057 4.643 -16.479 1.00 94.56 500 PHE A C 1
ATOM 4236 O O . PHE A 1 500 ? -11.550 5.365 -17.336 1.00 94.56 500 PHE A O 1
ATOM 4243 N N . ALA A 1 501 ? -12.865 3.633 -16.829 1.00 92.88 501 ALA A N 1
ATOM 4244 C CA . ALA A 1 501 ? -13.257 3.403 -18.219 1.00 92.88 501 ALA A CA 1
ATOM 4245 C C . ALA A 1 501 ? -14.365 4.349 -18.712 1.00 92.88 501 ALA A C 1
ATOM 4247 O O . ALA A 1 501 ? -14.410 4.650 -19.907 1.00 92.88 501 ALA A O 1
ATOM 4248 N N . GLU A 1 502 ? -15.280 4.756 -17.830 1.00 91.88 502 GLU A N 1
ATOM 4249 C CA . GLU A 1 502 ? -16.459 5.564 -18.174 1.00 91.88 502 GLU A CA 1
ATOM 4250 C C . GLU A 1 502 ? -16.266 7.062 -17.933 1.00 91.88 502 GLU A C 1
ATOM 4252 O O . GLU A 1 502 ? -16.891 7.867 -18.622 1.00 91.88 502 GLU A O 1
ATOM 4257 N N . THR A 1 503 ? -15.404 7.434 -16.992 1.00 92.00 503 THR A N 1
ATOM 4258 C CA . THR A 1 503 ? -15.138 8.828 -16.629 1.00 92.00 503 THR A CA 1
ATOM 4259 C C . THR A 1 503 ? -14.075 9.426 -17.553 1.00 92.00 503 THR A C 1
ATOM 4261 O O . THR A 1 503 ? -13.075 8.775 -17.881 1.00 92.00 503 THR A O 1
ATOM 4264 N N . ARG A 1 504 ? -14.273 10.672 -18.006 1.00 90.88 504 ARG A N 1
ATOM 4265 C CA . ARG A 1 504 ? -13.244 11.372 -18.789 1.00 90.88 504 ARG A CA 1
ATOM 4266 C C . ARG A 1 504 ? -12.078 11.716 -17.873 1.00 90.88 504 ARG A C 1
ATOM 4268 O O . ARG A 1 504 ? -12.279 12.016 -16.699 1.00 90.88 504 ARG A O 1
ATOM 4275 N N . TYR A 1 505 ? -10.854 11.666 -18.393 1.00 89.81 505 TYR A N 1
ATOM 4276 C CA . TYR A 1 505 ? -9.687 11.877 -17.538 1.00 89.81 505 TYR A CA 1
ATOM 4277 C C . TYR A 1 505 ? -9.667 13.305 -16.975 1.00 89.81 505 TYR A C 1
ATOM 4279 O O . TYR A 1 505 ? -9.234 13.490 -15.846 1.00 89.81 505 TYR A O 1
ATOM 4287 N N . GLU A 1 506 ? -10.180 14.290 -17.718 1.00 90.00 506 GLU A N 1
ATOM 4288 C CA . GLU A 1 506 ? -10.311 15.683 -17.285 1.00 90.00 506 GLU A CA 1
ATOM 4289 C C . GLU A 1 506 ? -11.203 15.821 -16.047 1.00 90.00 506 GLU A C 1
ATOM 4291 O O . GLU A 1 506 ? -10.823 16.514 -15.110 1.00 90.00 506 GLU A O 1
ATOM 4296 N N . ASP A 1 507 ? -12.319 15.086 -15.994 1.00 91.50 507 ASP A N 1
ATOM 4297 C CA . ASP A 1 507 ? -13.239 15.112 -14.851 1.00 91.50 507 ASP A CA 1
ATOM 4298 C C . ASP A 1 507 ? -12.552 14.560 -13.582 1.00 91.50 507 ASP A C 1
ATOM 4300 O O . ASP A 1 507 ? -12.755 15.066 -12.479 1.00 91.50 507 ASP A O 1
ATOM 4304 N N . ILE A 1 508 ? -11.671 13.562 -13.736 1.00 91.19 508 ILE A N 1
ATOM 4305 C CA . ILE A 1 508 ? -10.852 13.022 -12.635 1.00 91.19 508 ILE A CA 1
ATOM 4306 C C . ILE A 1 508 ? -9.787 14.041 -12.197 1.00 91.19 508 ILE A C 1
ATOM 4308 O O . ILE A 1 508 ? -9.515 14.176 -11.005 1.00 91.19 508 ILE A O 1
ATOM 4312 N N . LEU A 1 509 ? -9.181 14.780 -13.136 1.00 88.56 509 LEU A N 1
ATOM 4313 C CA . LEU A 1 509 ? -8.221 15.844 -12.806 1.00 88.56 509 LEU A CA 1
ATOM 4314 C C . LEU A 1 509 ? -8.868 16.972 -12.002 1.00 88.56 509 LEU A C 1
ATOM 4316 O O . LEU A 1 509 ? -8.233 17.507 -11.089 1.00 88.56 509 LEU A O 1
ATOM 4320 N N . ASP A 1 510 ? -10.106 17.322 -12.343 1.00 88.00 510 ASP A N 1
ATOM 4321 C CA . ASP A 1 510 ? -10.872 18.354 -11.654 1.00 88.00 510 ASP A CA 1
ATOM 4322 C C . ASP A 1 510 ? -11.318 17.880 -10.265 1.00 88.00 510 ASP A C 1
ATOM 4324 O O . ASP A 1 510 ? -11.155 18.624 -9.295 1.00 88.00 510 ASP A O 1
ATOM 4328 N N . LEU A 1 511 ? -11.759 16.619 -10.133 1.00 87.50 511 LEU A N 1
ATOM 4329 C CA . LEU A 1 511 ? -12.059 15.985 -8.841 1.00 87.50 511 LEU A CA 1
ATOM 4330 C C . LEU A 1 511 ? -10.856 16.040 -7.887 1.00 87.50 511 LEU A C 1
ATOM 4332 O O . LEU A 1 511 ? -10.998 16.388 -6.717 1.00 87.50 511 LEU A O 1
ATOM 4336 N N . LEU A 1 512 ? -9.661 15.744 -8.405 1.00 84.06 512 LEU A N 1
ATOM 4337 C CA . LEU A 1 512 ? -8.404 15.773 -7.652 1.00 84.06 512 LEU A CA 1
ATOM 4338 C C . LEU A 1 512 ? -7.796 17.184 -7.534 1.00 84.06 512 LEU A C 1
ATOM 4340 O O . LEU A 1 512 ? -6.680 17.331 -7.037 1.00 84.06 512 LEU A O 1
ATOM 4344 N N . LYS A 1 513 ? -8.490 18.230 -8.012 1.00 79.19 513 LYS A N 1
ATOM 4345 C CA . LYS A 1 513 ? -8.055 19.640 -7.966 1.00 79.19 513 LYS A CA 1
ATOM 4346 C C . LYS A 1 513 ? -6.650 19.875 -8.564 1.00 79.19 513 LYS A C 1
ATOM 4348 O O . LYS A 1 513 ? -5.939 20.807 -8.178 1.00 79.19 513 LYS A O 1
ATOM 4353 N N . ILE A 1 514 ? -6.236 19.061 -9.541 1.00 75.00 514 ILE A N 1
ATOM 4354 C CA . ILE A 1 514 ? -4.876 19.087 -10.117 1.00 75.00 514 ILE A CA 1
ATOM 4355 C C . ILE A 1 514 ? -4.662 20.337 -10.990 1.00 75.00 514 ILE A C 1
ATOM 4357 O O . ILE A 1 514 ? -3.566 20.894 -11.031 1.00 75.00 514 ILE A O 1
ATOM 4361 N N . ASN A 1 515 ? -5.704 20.816 -11.677 1.00 63.06 515 ASN A N 1
ATOM 4362 C CA . ASN A 1 515 ? -5.590 21.909 -12.650 1.00 63.06 515 ASN A CA 1
ATOM 4363 C C . ASN A 1 515 ? -5.467 23.316 -12.033 1.00 63.06 515 ASN A C 1
ATOM 4365 O O . ASN A 1 515 ? -4.944 24.207 -12.697 1.00 63.06 515 ASN A O 1
ATOM 4369 N N . SER A 1 516 ? -5.917 23.528 -10.793 1.00 54.91 516 SER A N 1
ATOM 4370 C CA . SER A 1 516 ? -6.006 24.862 -10.175 1.00 54.91 516 SER A CA 1
ATOM 4371 C C . SER A 1 516 ? -4.930 25.150 -9.123 1.00 54.91 516 SER A C 1
ATOM 4373 O O . SER A 1 516 ? -4.610 26.315 -8.903 1.00 54.91 516 SER A O 1
ATOM 4375 N N . GLN A 1 517 ? -4.365 24.125 -8.471 1.00 55.16 517 GLN A N 1
ATOM 4376 C CA . GLN A 1 517 ? -3.418 24.299 -7.352 1.00 55.16 517 GLN A CA 1
ATOM 4377 C C . GLN A 1 517 ? -2.246 23.294 -7.348 1.00 55.16 517 GLN A C 1
ATOM 4379 O O . GLN A 1 517 ? -1.408 23.370 -6.458 1.00 55.16 517 GLN A O 1
ATOM 4384 N N . ASN A 1 518 ? -2.193 22.364 -8.318 1.00 56.28 518 ASN A N 1
ATOM 4385 C CA . ASN A 1 518 ? -1.244 21.242 -8.441 1.00 56.28 518 ASN A CA 1
ATOM 4386 C C . ASN A 1 518 ? -0.690 20.713 -7.099 1.00 56.28 518 ASN A C 1
ATOM 4388 O O . ASN A 1 518 ? 0.520 20.627 -6.898 1.00 56.28 518 ASN A O 1
ATOM 4392 N N . LYS A 1 519 ? -1.602 20.384 -6.173 1.00 59.28 519 LYS A N 1
ATOM 4393 C CA . LYS A 1 519 ? -1.283 20.046 -4.777 1.00 59.28 519 LYS A CA 1
ATOM 4394 C C . LYS A 1 519 ? -0.452 18.773 -4.624 1.00 59.28 519 LYS A C 1
ATOM 4396 O O . LYS A 1 519 ? 0.383 18.708 -3.737 1.00 59.28 519 LYS A O 1
ATOM 4401 N N . LEU A 1 520 ? -0.635 17.801 -5.520 1.00 67.62 520 LEU A N 1
ATOM 4402 C CA . LEU A 1 520 ? -0.069 16.456 -5.384 1.00 67.62 520 LEU A CA 1
ATOM 4403 C C . LEU A 1 520 ? 1.456 16.372 -5.617 1.00 67.62 520 LEU A C 1
ATOM 4405 O O . LEU A 1 520 ? 2.031 15.331 -5.323 1.00 67.62 520 LEU A O 1
ATOM 4409 N N . ASP A 1 521 ? 2.114 17.427 -6.126 1.00 67.56 521 ASP A N 1
ATOM 4410 C CA . ASP A 1 521 ? 3.571 17.510 -6.409 1.00 67.56 521 ASP A CA 1
ATOM 4411 C C . ASP A 1 521 ? 4.150 16.352 -7.263 1.00 67.56 521 ASP A C 1
ATOM 4413 O O . ASP A 1 521 ? 5.345 16.054 -7.233 1.00 67.56 521 ASP A O 1
ATOM 4417 N N . ILE A 1 522 ? 3.316 15.698 -8.079 1.00 76.81 522 ILE A N 1
ATOM 4418 C CA . ILE A 1 522 ? 3.748 14.662 -9.028 1.00 76.81 522 ILE A CA 1
ATOM 4419 C C . ILE A 1 522 ? 3.787 15.241 -10.437 1.00 76.81 522 ILE A C 1
ATOM 4421 O O . ILE A 1 522 ? 2.766 15.611 -11.012 1.00 76.81 522 ILE A O 1
ATOM 4425 N N . LYS A 1 523 ? 4.988 15.274 -11.025 1.00 81.81 523 LYS A N 1
ATOM 4426 C CA . LYS A 1 523 ? 5.249 15.897 -12.337 1.00 81.81 523 LYS A CA 1
ATOM 4427 C C . LYS A 1 523 ? 4.512 15.240 -13.514 1.00 81.81 523 LYS A C 1
ATOM 4429 O O . LYS A 1 523 ? 4.410 15.860 -14.571 1.00 81.81 523 LYS A O 1
ATOM 4434 N N . ASP A 1 524 ? 4.085 13.987 -13.377 1.00 87.69 524 ASP A N 1
ATOM 4435 C CA . ASP A 1 524 ? 3.473 13.177 -14.437 1.00 87.69 524 ASP A CA 1
ATOM 4436 C C . ASP A 1 524 ? 2.079 12.627 -14.080 1.00 87.69 524 ASP A C 1
ATOM 4438 O O . ASP A 1 524 ? 1.637 11.631 -14.663 1.00 87.69 524 ASP A O 1
ATOM 4442 N N . ILE A 1 525 ? 1.376 13.245 -13.122 1.00 88.38 525 ILE A N 1
ATOM 4443 C CA . ILE A 1 525 ? 0.097 12.727 -12.617 1.00 88.38 525 ILE A CA 1
ATOM 4444 C C . ILE A 1 525 ? -1.003 12.754 -13.682 1.00 88.38 525 ILE A C 1
ATOM 4446 O O . ILE A 1 525 ? -1.771 11.793 -13.784 1.00 88.38 525 ILE A O 1
ATOM 4450 N N . LYS A 1 526 ? -1.053 13.787 -14.539 1.00 89.69 526 LYS A N 1
ATOM 4451 C CA . LYS A 1 526 ? -2.050 13.852 -15.624 1.00 89.69 526 LYS A CA 1
ATOM 4452 C C . LYS A 1 526 ? -1.832 12.728 -16.625 1.00 89.69 526 LYS A C 1
ATOM 4454 O O . LYS A 1 526 ? -2.790 12.093 -17.070 1.00 89.69 526 LYS A O 1
ATOM 4459 N N . VAL A 1 527 ? -0.570 12.441 -16.943 1.00 90.31 527 VAL A N 1
ATOM 4460 C CA . VAL A 1 527 ? -0.203 11.321 -17.817 1.00 90.31 527 VAL A CA 1
ATOM 4461 C C . VAL A 1 527 ? -0.611 9.981 -17.196 1.00 90.31 527 VAL A C 1
ATOM 4463 O O . VAL A 1 527 ? -1.204 9.154 -17.890 1.00 90.31 527 VAL A O 1
ATOM 4466 N N . ARG A 1 528 ? -0.371 9.774 -15.895 1.00 92.69 528 ARG A N 1
ATOM 4467 C CA . ARG A 1 528 ? -0.738 8.534 -15.184 1.00 92.69 528 ARG A CA 1
ATOM 4468 C C . ARG A 1 528 ? -2.241 8.295 -15.148 1.00 92.69 528 ARG A C 1
ATOM 4470 O O . ARG A 1 528 ? -2.677 7.181 -15.432 1.00 92.69 528 ARG A O 1
ATOM 4477 N N . ILE A 1 529 ? -3.030 9.325 -14.846 1.00 93.25 529 ILE A N 1
ATOM 4478 C CA . ILE A 1 529 ? -4.498 9.234 -14.822 1.00 93.25 529 ILE A CA 1
ATOM 4479 C C . ILE A 1 529 ? -5.022 8.880 -16.213 1.00 93.25 529 ILE A C 1
ATOM 4481 O O . ILE A 1 529 ? -5.786 7.926 -16.359 1.00 93.25 529 ILE A O 1
ATOM 4485 N N . LYS A 1 530 ? -4.540 9.570 -17.255 1.00 93.38 530 LYS A N 1
ATOM 4486 C CA . LYS A 1 530 ? -4.914 9.263 -18.639 1.00 93.38 530 LYS A CA 1
ATOM 4487 C C . LYS A 1 530 ? -4.543 7.832 -19.035 1.00 93.38 530 LYS A C 1
ATOM 4489 O O . LYS A 1 530 ? -5.353 7.128 -19.641 1.00 93.38 530 LYS A O 1
ATOM 4494 N N . GLU A 1 531 ? -3.352 7.374 -18.656 1.00 94.62 531 GLU A N 1
ATOM 4495 C CA . GLU A 1 531 ? -2.933 5.990 -18.862 1.00 94.62 531 GLU A CA 1
ATOM 4496 C C . GLU A 1 531 ? -3.896 4.997 -18.181 1.00 94.62 531 GLU A C 1
ATOM 4498 O O . GLU A 1 531 ? -4.301 4.021 -18.819 1.00 94.62 531 GLU A O 1
ATOM 4503 N N . GLN A 1 532 ? -4.324 5.246 -16.935 1.00 95.44 532 GLN A N 1
ATOM 4504 C CA . GLN A 1 532 ? -5.303 4.389 -16.249 1.00 95.44 532 GLN A CA 1
ATOM 4505 C C . GLN A 1 532 ? -6.659 4.365 -16.948 1.00 95.44 532 GLN A C 1
ATOM 4507 O O . GLN A 1 532 ? -7.235 3.283 -17.091 1.00 95.44 532 GLN A O 1
ATOM 4512 N N . CYS A 1 533 ? -7.155 5.505 -17.436 1.00 95.25 533 CYS A N 1
ATOM 4513 C CA . CYS A 1 533 ? -8.408 5.547 -18.188 1.00 95.25 533 CYS A CA 1
ATOM 4514 C C . CYS A 1 533 ? -8.329 4.668 -19.445 1.00 95.25 533 CYS A C 1
ATOM 4516 O O . CYS A 1 533 ? -9.189 3.813 -19.674 1.00 95.25 533 CYS A O 1
ATOM 4518 N N . ILE A 1 534 ? -7.258 4.803 -20.235 1.00 94.62 534 ILE A N 1
ATOM 4519 C CA . ILE A 1 534 ? -7.056 4.009 -21.457 1.00 94.62 534 ILE A CA 1
ATOM 4520 C C . ILE A 1 534 ? -6.953 2.514 -21.126 1.00 94.62 534 ILE A C 1
ATOM 4522 O O . ILE A 1 534 ? -7.632 1.694 -21.755 1.00 94.62 534 ILE A O 1
ATOM 4526 N N . LYS A 1 535 ? -6.146 2.137 -20.124 1.00 94.75 535 LYS A N 1
ATOM 4527 C CA . LYS A 1 535 ? -5.994 0.734 -19.696 1.00 94.75 535 LYS A CA 1
ATOM 4528 C C . LYS A 1 535 ? -7.325 0.140 -19.242 1.00 94.75 535 LYS A C 1
ATOM 4530 O O . LYS A 1 535 ? -7.675 -0.959 -19.675 1.00 94.75 535 LYS A O 1
ATOM 4535 N N . SER A 1 536 ? -8.101 0.889 -18.465 1.00 94.75 536 SER A N 1
ATOM 4536 C CA . SER A 1 536 ? -9.419 0.480 -17.970 1.00 94.75 536 SER A CA 1
ATOM 4537 C C . SER A 1 536 ? -10.417 0.254 -19.107 1.00 94.75 536 SER A C 1
ATOM 4539 O O . SER A 1 536 ? -11.089 -0.780 -19.153 1.00 94.75 536 SER A O 1
ATOM 4541 N N . LYS A 1 537 ? -10.457 1.150 -20.103 1.00 93.69 537 LYS A N 1
ATOM 4542 C CA . LYS A 1 537 ? -11.286 0.964 -21.304 1.00 93.69 537 LYS A CA 1
ATOM 4543 C C . LYS A 1 537 ? -10.876 -0.283 -22.102 1.00 93.69 537 LYS A C 1
ATOM 4545 O O . LYS A 1 537 ? -11.742 -1.013 -22.592 1.00 93.69 537 LYS A O 1
ATOM 4550 N N . ILE A 1 538 ? -9.573 -0.564 -22.224 1.00 93.06 538 ILE A N 1
ATOM 4551 C CA . ILE A 1 538 ? -9.069 -1.773 -22.900 1.00 93.06 538 ILE A CA 1
ATOM 4552 C C . ILE A 1 538 ? -9.464 -3.034 -22.122 1.00 93.06 538 ILE A C 1
ATOM 4554 O O . ILE A 1 538 ? -9.958 -3.986 -22.731 1.00 93.06 538 ILE A O 1
ATOM 4558 N N . ILE A 1 539 ? -9.288 -3.040 -20.798 1.00 92.19 539 ILE A N 1
ATOM 4559 C CA . ILE A 1 539 ? -9.696 -4.129 -19.896 1.00 92.19 539 ILE A CA 1
ATOM 4560 C C . ILE A 1 539 ? -11.184 -4.428 -20.079 1.00 92.19 539 ILE A C 1
ATOM 4562 O O . ILE A 1 539 ? -11.545 -5.561 -20.401 1.00 92.19 539 ILE A O 1
ATOM 4566 N N . LYS A 1 540 ? -12.037 -3.398 -20.013 1.00 89.06 540 LYS A N 1
ATOM 4567 C CA . LYS A 1 540 ? -13.490 -3.526 -20.192 1.00 89.06 540 LYS A CA 1
ATOM 4568 C C . LYS A 1 540 ? -13.863 -4.088 -21.565 1.00 89.06 540 LYS A C 1
ATOM 4570 O O . LYS A 1 540 ? -14.729 -4.951 -21.665 1.00 89.06 540 LYS A O 1
ATOM 4575 N N . ARG A 1 541 ? -13.203 -3.630 -22.636 1.00 89.50 541 ARG A N 1
ATOM 4576 C CA . ARG A 1 541 ? -13.519 -4.053 -24.011 1.00 89.50 541 ARG A CA 1
ATOM 4577 C C . ARG A 1 541 ? -12.995 -5.445 -24.364 1.00 89.50 541 ARG A C 1
ATOM 4579 O O . ARG A 1 541 ? -13.600 -6.130 -25.184 1.00 89.50 541 ARG A O 1
ATOM 4586 N N . THR A 1 542 ? -11.863 -5.849 -23.794 1.00 88.38 542 THR A N 1
ATOM 4587 C CA . THR A 1 542 ? -11.225 -7.146 -24.082 1.00 88.38 542 THR A CA 1
ATOM 4588 C C . THR A 1 542 ? -11.567 -8.235 -23.072 1.00 88.38 542 THR A C 1
ATOM 4590 O O . THR A 1 542 ? -11.252 -9.395 -23.332 1.00 88.38 542 THR A O 1
ATOM 4593 N N . ASN A 1 543 ? -12.194 -7.873 -21.948 1.00 86.06 543 ASN A N 1
ATOM 4594 C CA . ASN A 1 543 ? -12.406 -8.736 -20.787 1.00 86.06 543 ASN A CA 1
ATOM 4595 C C . ASN A 1 543 ? -11.094 -9.358 -20.257 1.00 86.06 543 ASN A C 1
ATOM 4597 O O . ASN A 1 543 ? -11.079 -10.483 -19.760 1.00 86.06 543 ASN A O 1
ATOM 4601 N N . ALA A 1 544 ? -9.970 -8.651 -20.422 1.00 83.94 544 ALA A N 1
ATOM 4602 C CA . ALA A 1 544 ? -8.661 -9.064 -19.925 1.00 83.94 544 ALA A CA 1
ATOM 4603 C C . ALA A 1 544 ? -8.450 -8.566 -18.486 1.00 83.94 544 ALA A C 1
ATOM 4605 O O . ALA A 1 544 ? -8.882 -7.472 -18.147 1.00 83.94 544 ALA A O 1
ATOM 4606 N N . GLY A 1 545 ? -7.756 -9.333 -17.641 1.00 86.75 545 GLY A N 1
ATOM 4607 C CA . GLY A 1 545 ? -7.364 -8.863 -16.304 1.00 86.75 545 GLY A CA 1
ATOM 4608 C C . GLY A 1 545 ? -6.230 -7.830 -16.351 1.00 86.75 545 GLY A C 1
ATOM 4609 O O . GLY A 1 545 ? -5.486 -7.771 -17.327 1.00 86.75 545 GLY A O 1
ATOM 4610 N N . TYR A 1 546 ? -6.030 -7.069 -15.271 1.00 88.44 546 TYR A N 1
ATOM 4611 C CA . TYR A 1 546 ? -4.970 -6.046 -15.175 1.00 88.44 546 TYR A CA 1
ATOM 4612 C C . TYR A 1 546 ? -3.545 -6.603 -15.343 1.00 88.44 546 TYR A C 1
ATOM 4614 O O . TYR A 1 546 ? -2.660 -5.909 -15.841 1.00 88.44 546 TYR A O 1
ATOM 4622 N N . LYS A 1 547 ? -3.345 -7.900 -15.047 1.00 88.38 547 LYS A N 1
ATOM 4623 C CA . LYS A 1 547 ? -2.107 -8.648 -15.344 1.00 88.38 547 LYS A CA 1
ATOM 4624 C C . LYS A 1 547 ? -1.688 -8.577 -16.815 1.00 88.38 547 LYS A C 1
ATOM 4626 O O . LYS A 1 547 ? -0.530 -8.803 -17.139 1.00 88.38 547 LYS A O 1
ATOM 4631 N N . TYR A 1 548 ? -2.622 -8.245 -17.706 1.00 88.62 548 TYR A N 1
ATOM 4632 C CA . TYR A 1 548 ? -2.333 -7.964 -19.103 1.00 88.62 548 TYR A CA 1
ATOM 4633 C C . TYR A 1 548 ? -1.235 -6.898 -19.264 1.00 88.62 548 TYR A C 1
ATOM 4635 O O . TYR A 1 548 ? -0.362 -7.082 -20.107 1.00 88.62 548 TYR A O 1
ATOM 4643 N N . PHE A 1 549 ? -1.241 -5.846 -18.435 1.00 93.25 549 PHE A N 1
ATOM 4644 C CA . PHE A 1 549 ? -0.263 -4.748 -18.453 1.00 93.25 549 PHE A CA 1
ATOM 4645 C C . PHE A 1 549 ? 0.836 -4.879 -17.388 1.00 93.25 549 PHE A C 1
ATOM 4647 O O . PHE A 1 549 ? 1.980 -4.508 -17.652 1.00 93.25 549 PHE A O 1
ATOM 4654 N N . PHE A 1 550 ? 0.494 -5.466 -16.238 1.00 89.44 550 PHE A N 1
ATOM 4655 C CA . PHE A 1 550 ? 1.324 -5.532 -15.030 1.00 89.44 550 PHE A CA 1
ATOM 4656 C C . PHE A 1 550 ? 2.785 -5.946 -15.272 1.00 89.44 550 PHE A C 1
ATOM 4658 O O . PHE A 1 550 ? 3.692 -5.265 -14.807 1.00 89.44 550 PHE A O 1
ATOM 4665 N N . ASP A 1 551 ? 3.033 -7.008 -16.050 1.00 86.31 551 ASP A N 1
ATOM 4666 C CA . ASP A 1 551 ? 4.395 -7.521 -16.282 1.00 86.31 551 ASP A CA 1
ATOM 4667 C C . ASP A 1 551 ? 5.349 -6.479 -16.895 1.00 86.31 551 ASP A C 1
ATOM 4669 O O . ASP A 1 551 ? 6.557 -6.533 -16.679 1.00 86.31 551 ASP A O 1
ATOM 4673 N N . LEU A 1 552 ? 4.828 -5.575 -17.731 1.00 89.69 552 LEU A N 1
ATOM 4674 C CA . LEU A 1 552 ? 5.629 -4.529 -18.374 1.00 89.69 552 LEU A CA 1
ATOM 4675 C C . LEU A 1 552 ? 5.807 -3.318 -17.457 1.00 89.69 552 LEU A C 1
ATOM 4677 O O . LEU A 1 552 ? 6.848 -2.670 -17.497 1.00 89.69 552 LEU A O 1
ATOM 4681 N N . GLU A 1 553 ? 4.810 -3.033 -16.625 1.00 92.12 553 GLU A N 1
ATOM 4682 C CA . GLU A 1 553 ? 4.853 -1.955 -15.637 1.00 92.12 553 GLU A CA 1
ATOM 4683 C C . GLU A 1 553 ? 5.845 -2.263 -14.517 1.00 92.12 553 GLU A C 1
ATOM 4685 O O . GLU A 1 553 ? 6.568 -1.366 -14.104 1.00 92.12 553 GLU A O 1
ATOM 4690 N N . GLU A 1 554 ? 5.939 -3.523 -14.080 1.00 89.06 554 GLU A N 1
ATOM 4691 C CA . GLU A 1 554 ? 6.946 -3.961 -13.101 1.00 89.06 554 GLU A CA 1
ATOM 4692 C C . GLU A 1 554 ? 8.376 -3.825 -13.616 1.00 89.06 554 GLU A C 1
ATOM 4694 O O . GLU A 1 554 ? 9.285 -3.546 -12.842 1.00 89.06 554 GLU A O 1
ATOM 4699 N N . ARG A 1 555 ? 8.584 -4.012 -14.924 1.00 86.44 555 ARG A N 1
ATOM 4700 C CA . ARG A 1 555 ? 9.901 -3.816 -15.542 1.00 86.44 555 ARG A CA 1
ATOM 4701 C C . ARG A 1 555 ? 10.236 -2.344 -15.722 1.00 86.44 555 ARG A C 1
ATOM 4703 O O . ARG A 1 555 ? 11.407 -2.007 -15.673 1.00 86.44 555 ARG A O 1
ATOM 4710 N N . SER A 1 556 ? 9.223 -1.502 -15.935 1.00 87.25 556 SER A N 1
ATOM 4711 C CA . SER A 1 556 ? 9.372 -0.065 -16.158 1.00 87.25 556 SER A CA 1
ATOM 4712 C C . SER A 1 556 ? 9.913 0.654 -14.918 1.00 87.25 556 SER A C 1
ATOM 4714 O O . SER A 1 556 ? 9.211 0.741 -13.914 1.00 87.25 556 SER A O 1
ATOM 4716 N N . ILE A 1 557 ? 11.046 1.353 -15.051 1.00 80.94 557 ILE A N 1
ATOM 4717 C CA . ILE A 1 557 ? 11.616 2.237 -14.003 1.00 80.94 557 ILE A CA 1
ATOM 4718 C C . ILE A 1 557 ? 10.580 3.227 -13.430 1.00 80.94 557 ILE A C 1
ATOM 4720 O O . ILE A 1 557 ? 10.577 3.515 -12.238 1.00 80.94 557 ILE A O 1
ATOM 4724 N N . TYR A 1 558 ? 9.667 3.737 -14.265 1.00 81.88 558 TYR A N 1
ATOM 4725 C CA . TYR A 1 558 ? 8.645 4.712 -13.857 1.00 81.88 558 TYR A CA 1
ATOM 4726 C C . TYR A 1 558 ? 7.277 4.101 -13.498 1.00 81.88 558 TYR A C 1
ATOM 4728 O O . TYR A 1 558 ? 6.320 4.851 -13.269 1.00 81.88 558 TYR A O 1
ATOM 4736 N N . GLY A 1 559 ? 7.153 2.767 -13.512 1.00 85.00 559 GLY A N 1
ATOM 4737 C CA . GLY A 1 559 ? 5.889 2.057 -13.287 1.00 85.00 559 GLY A CA 1
ATOM 4738 C C . GLY A 1 559 ? 4.760 2.446 -14.250 1.00 85.00 559 GLY A C 1
ATOM 4739 O O . GLY A 1 559 ? 3.612 2.536 -13.827 1.00 85.00 559 GLY A O 1
ATOM 4740 N N . LYS A 1 560 ? 5.077 2.776 -15.511 1.00 88.38 560 LYS A N 1
ATOM 4741 C CA . LYS A 1 560 ? 4.112 3.262 -16.509 1.00 88.38 560 LYS A CA 1
ATOM 4742 C C . LYS A 1 560 ? 4.457 2.734 -17.899 1.00 88.38 560 LYS A C 1
ATOM 4744 O O . LYS A 1 560 ? 5.620 2.491 -18.197 1.00 88.38 560 LYS A O 1
ATOM 4749 N N . ILE A 1 561 ? 3.463 2.549 -18.763 1.00 92.38 561 ILE A N 1
ATOM 4750 C CA . ILE A 1 561 ? 3.641 1.993 -20.120 1.00 92.38 561 ILE A CA 1
ATOM 4751 C C . ILE A 1 561 ? 2.973 2.845 -21.207 1.00 92.38 561 ILE A C 1
ATOM 4753 O O . ILE A 1 561 ? 2.766 2.385 -22.335 1.00 92.38 561 ILE A O 1
ATOM 4757 N N . GLN A 1 562 ? 2.670 4.107 -20.893 1.00 91.94 562 GLN A N 1
ATOM 4758 C CA . GLN A 1 562 ? 2.143 5.139 -21.793 1.00 91.94 562 GLN A CA 1
ATOM 4759 C C . GLN A 1 562 ? 2.747 5.122 -23.199 1.00 91.94 562 GLN A C 1
ATOM 4761 O O . GLN A 1 562 ? 2.019 5.284 -24.178 1.00 91.94 562 GLN A O 1
ATOM 4766 N N . TYR A 1 563 ? 4.058 4.886 -23.330 1.00 90.69 563 TYR A N 1
ATOM 4767 C CA . TYR A 1 563 ? 4.733 4.895 -24.621 1.00 90.69 563 TYR A CA 1
ATOM 4768 C C . TYR A 1 563 ? 4.167 3.816 -25.549 1.00 90.69 563 TYR A C 1
ATOM 4770 O O . TYR A 1 563 ? 3.907 4.109 -26.712 1.00 90.69 563 TYR A O 1
ATOM 4778 N N . ILE A 1 564 ? 3.893 2.604 -25.038 1.00 93.06 564 ILE A N 1
ATOM 4779 C CA . ILE A 1 564 ? 3.321 1.491 -25.811 1.00 93.06 564 ILE A CA 1
ATOM 4780 C C . ILE A 1 564 ? 1.904 1.840 -26.252 1.00 93.06 564 ILE A C 1
ATOM 4782 O O . ILE A 1 564 ? 1.534 1.604 -27.405 1.00 93.06 564 ILE A O 1
ATOM 4786 N N . LEU A 1 565 ? 1.112 2.426 -25.353 1.00 93.50 565 LEU A N 1
ATOM 4787 C CA . LEU A 1 565 ? -0.238 2.892 -25.666 1.00 93.50 565 LEU A CA 1
ATOM 4788 C C . LEU A 1 565 ? -0.205 3.988 -26.743 1.00 93.50 565 LEU A C 1
ATOM 4790 O O . LEU A 1 565 ? -1.036 3.994 -27.647 1.00 93.50 565 LEU A O 1
ATOM 4794 N N . TYR A 1 566 ? 0.795 4.865 -26.710 1.00 92.50 566 TYR A N 1
ATOM 4795 C CA . TYR A 1 566 ? 0.998 5.899 -27.719 1.00 92.50 566 TYR A CA 1
ATOM 4796 C C . TYR A 1 566 ? 1.383 5.329 -29.084 1.00 92.50 566 TYR A C 1
ATOM 4798 O O . TYR A 1 566 ? 0.678 5.562 -30.066 1.00 92.50 566 TYR A O 1
ATOM 4806 N N . ILE A 1 567 ? 2.444 4.520 -29.169 1.00 92.31 567 ILE A N 1
ATOM 4807 C CA . ILE A 1 567 ? 2.916 3.983 -30.457 1.00 92.31 567 ILE A CA 1
ATOM 4808 C C . ILE A 1 567 ? 1.939 2.966 -31.078 1.00 92.31 567 ILE A C 1
ATOM 4810 O O . ILE A 1 567 ? 1.966 2.747 -32.291 1.00 92.31 567 ILE A O 1
ATOM 4814 N N . SER A 1 568 ? 1.054 2.376 -30.266 1.00 93.06 568 SER A N 1
ATOM 4815 C CA . SER A 1 568 ? -0.066 1.534 -30.715 1.00 93.06 568 SER A CA 1
ATOM 4816 C C . SER A 1 568 ? -1.346 2.317 -31.041 1.00 93.06 568 SER A C 1
ATOM 4818 O O . SER A 1 568 ? -2.359 1.701 -31.371 1.00 93.06 568 SER A O 1
ATOM 4820 N N . GLU A 1 569 ? -1.293 3.654 -31.005 1.00 91.62 569 GLU A N 1
ATOM 4821 C CA . GLU A 1 569 ? -2.378 4.575 -31.378 1.00 91.62 569 GLU A CA 1
ATOM 4822 C C . GLU A 1 569 ? -3.600 4.530 -30.438 1.00 91.62 569 GLU A C 1
ATOM 4824 O O . GLU A 1 569 ? -4.698 4.955 -30.813 1.00 91.62 569 GLU A O 1
ATOM 4829 N N . MET A 1 570 ? -3.405 4.042 -29.207 1.00 90.56 570 MET A N 1
ATOM 4830 C CA . MET A 1 570 ? -4.417 3.986 -28.140 1.00 90.56 570 MET A CA 1
ATOM 4831 C C . MET A 1 570 ? -4.500 5.271 -27.314 1.00 90.56 570 MET A C 1
ATOM 4833 O O . MET A 1 570 ? -5.505 5.504 -26.651 1.00 90.56 570 MET A O 1
ATOM 4837 N N . TRP A 1 571 ? -3.462 6.112 -27.345 1.00 90.31 571 TRP A N 1
ATOM 4838 C CA . TRP A 1 571 ? -3.369 7.306 -26.491 1.00 90.31 571 TRP A CA 1
ATOM 4839 C C . TRP A 1 571 ? -4.430 8.385 -26.763 1.00 90.31 571 TRP A C 1
ATOM 4841 O O . TRP A 1 571 ? -4.706 9.222 -25.905 1.00 90.31 571 TRP A O 1
ATOM 4851 N N . ASN A 1 572 ? -5.056 8.343 -27.940 1.00 84.00 572 ASN A N 1
ATOM 4852 C CA . ASN A 1 572 ? -6.130 9.257 -28.338 1.00 84.00 572 ASN A CA 1
ATOM 4853 C C . ASN A 1 572 ? -7.532 8.699 -28.017 1.00 84.00 572 ASN A C 1
ATOM 4855 O O . ASN A 1 572 ? -8.500 9.094 -28.653 1.00 84.00 572 ASN A O 1
ATOM 4859 N N . ASP A 1 573 ? -7.639 7.739 -27.091 1.00 73.25 573 ASP A N 1
ATOM 4860 C CA . ASP A 1 573 ? -8.894 7.143 -26.595 1.00 73.25 573 ASP A CA 1
ATOM 4861 C C . ASP A 1 573 ? -9.775 6.393 -27.620 1.00 73.25 573 ASP A C 1
ATOM 4863 O O . ASP A 1 573 ? -10.815 5.830 -27.273 1.00 73.25 573 ASP A O 1
ATOM 4867 N N . GLU A 1 574 ? -9.344 6.279 -28.874 1.00 84.06 574 GLU A N 1
ATOM 4868 C CA . GLU A 1 574 ? -10.018 5.477 -29.895 1.00 84.06 574 GLU A CA 1
ATOM 4869 C C . GLU A 1 574 ? -9.637 3.990 -29.812 1.00 84.06 574 GLU A C 1
ATOM 4871 O O . GLU A 1 574 ? -8.682 3.537 -30.453 1.00 84.06 574 GLU A O 1
ATOM 4876 N N . ILE A 1 575 ? -10.413 3.195 -29.075 1.00 86.62 575 ILE A N 1
ATOM 4877 C CA . ILE A 1 575 ? -10.116 1.770 -28.870 1.00 86.62 575 ILE A CA 1
ATOM 4878 C C . ILE A 1 575 ? -10.851 0.905 -29.900 1.00 86.62 575 ILE A C 1
ATOM 4880 O O . ILE A 1 575 ? -12.017 0.534 -29.740 1.00 86.62 575 ILE A O 1
ATOM 4884 N N . ARG A 1 576 ? -10.128 0.533 -30.960 1.00 90.06 576 ARG A N 1
ATOM 4885 C CA . ARG A 1 576 ? -10.612 -0.331 -32.049 1.00 90.06 576 ARG A CA 1
ATOM 4886 C C . ARG A 1 576 ? -9.922 -1.701 -32.058 1.00 90.06 576 ARG A C 1
ATOM 4888 O O . ARG A 1 576 ? -8.821 -1.868 -31.534 1.00 90.06 576 ARG A O 1
ATOM 4895 N N . ASN A 1 577 ? -10.560 -2.701 -32.669 1.00 89.56 577 ASN A N 1
ATOM 4896 C CA . ASN A 1 577 ? -10.062 -4.085 -32.670 1.00 89.56 577 ASN A CA 1
ATOM 4897 C C . ASN A 1 577 ? -8.720 -4.247 -33.411 1.00 89.56 577 ASN A C 1
ATOM 4899 O O . ASN A 1 577 ? -7.885 -5.050 -32.995 1.00 89.56 577 ASN A O 1
ATOM 4903 N N . ASP A 1 578 ? -8.497 -3.491 -34.487 1.00 92.06 578 ASP A N 1
ATOM 4904 C CA . ASP A 1 578 ? -7.226 -3.397 -35.219 1.00 92.06 578 ASP A CA 1
ATOM 4905 C C . ASP A 1 578 ? -6.101 -2.865 -34.321 1.00 92.06 578 ASP A C 1
ATOM 4907 O O . ASP A 1 578 ? -5.053 -3.506 -34.198 1.00 92.06 578 ASP A O 1
ATOM 4911 N N . LYS A 1 579 ? -6.354 -1.768 -33.598 1.00 93.50 579 LYS A N 1
ATOM 4912 C CA . LYS A 1 579 ? -5.397 -1.197 -32.643 1.00 93.50 579 LYS A CA 1
ATOM 4913 C C . LYS A 1 579 ? -5.115 -2.155 -31.485 1.00 93.50 579 LYS A C 1
ATOM 4915 O O . LYS A 1 579 ? -3.962 -2.317 -31.101 1.00 93.50 579 LYS A O 1
ATOM 4920 N N . ILE A 1 580 ? -6.120 -2.878 -30.970 1.00 93.00 580 ILE A N 1
ATOM 4921 C CA . ILE A 1 580 ? -5.920 -3.889 -29.907 1.00 93.00 580 ILE A CA 1
ATOM 4922 C C . ILE A 1 580 ? -5.002 -5.014 -30.402 1.00 93.00 580 ILE A C 1
ATOM 4924 O O . ILE A 1 580 ? -4.112 -5.460 -29.676 1.00 93.00 580 ILE A O 1
ATOM 4928 N N . LYS A 1 581 ? -5.184 -5.477 -31.647 1.00 93.06 581 LYS A N 1
ATOM 4929 C CA . LYS A 1 581 ? -4.288 -6.473 -32.257 1.00 93.06 581 LYS A CA 1
ATOM 4930 C C . LYS A 1 581 ? -2.859 -5.936 -32.377 1.00 93.06 581 LYS A C 1
ATOM 4932 O O . LYS A 1 581 ? -1.922 -6.677 -32.080 1.00 93.06 581 LYS A O 1
ATOM 4937 N N . LYS A 1 582 ? -2.689 -4.667 -32.765 1.00 94.56 582 LYS A N 1
ATOM 4938 C CA . LYS A 1 582 ? -1.380 -3.995 -32.828 1.00 94.56 582 LYS A CA 1
ATOM 4939 C C . LYS A 1 582 ? -0.727 -3.900 -31.446 1.00 94.56 582 LYS A C 1
ATOM 4941 O O . LYS A 1 582 ? 0.394 -4.372 -31.282 1.00 94.56 582 LYS A O 1
ATOM 4946 N N . LEU A 1 583 ? -1.463 -3.431 -30.438 1.00 94.94 583 LEU A N 1
ATOM 4947 C CA . LEU A 1 583 ? -1.029 -3.380 -29.040 1.00 94.94 583 LEU A CA 1
ATOM 4948 C C . LEU A 1 583 ? -0.551 -4.752 -28.541 1.00 94.94 583 LEU A C 1
ATOM 4950 O O . LEU A 1 583 ? 0.539 -4.851 -27.988 1.00 94.94 583 LEU A O 1
ATOM 4954 N N . LYS A 1 584 ? -1.304 -5.831 -28.798 1.00 94.12 584 LYS A N 1
ATOM 4955 C CA . LYS A 1 584 ? -0.899 -7.201 -28.423 1.00 94.12 584 LYS A CA 1
ATOM 4956 C C . LYS A 1 584 ? 0.447 -7.605 -29.028 1.00 94.12 584 LYS A C 1
ATOM 4958 O O . LYS A 1 584 ? 1.255 -8.232 -28.346 1.00 94.12 584 LYS A O 1
ATOM 4963 N N . LYS A 1 585 ? 0.691 -7.277 -30.302 1.00 95.19 585 LYS A N 1
ATOM 4964 C CA . LYS A 1 585 ? 1.984 -7.544 -30.956 1.00 95.19 585 LYS A CA 1
ATOM 4965 C C . LYS A 1 585 ? 3.100 -6.717 -30.319 1.00 95.19 585 LYS A C 1
ATOM 4967 O O . LYS A 1 585 ? 4.157 -7.260 -30.022 1.00 95.19 585 LYS A O 1
ATOM 4972 N N . TYR A 1 586 ? 2.839 -5.442 -30.047 1.00 95.56 586 TYR A N 1
ATOM 4973 C CA . TYR A 1 586 ? 3.815 -4.535 -29.448 1.00 95.56 586 TYR A CA 1
ATOM 4974 C C . TYR A 1 586 ? 4.200 -4.978 -28.039 1.00 95.56 586 TYR A C 1
ATOM 4976 O O . TYR A 1 586 ? 5.379 -5.091 -27.737 1.00 95.56 586 TYR A O 1
ATOM 4984 N N . MET A 1 587 ? 3.227 -5.348 -27.208 1.00 94.06 587 MET A N 1
ATOM 4985 C CA . MET A 1 587 ? 3.494 -5.856 -25.862 1.00 94.06 587 MET A CA 1
ATOM 4986 C C . MET A 1 587 ? 4.331 -7.139 -25.880 1.00 94.06 587 MET A C 1
ATOM 4988 O O . MET A 1 587 ? 5.196 -7.304 -25.027 1.00 94.06 587 MET A O 1
ATOM 4992 N N . LYS A 1 588 ? 4.135 -8.036 -26.860 1.00 93.19 588 LYS A N 1
ATOM 4993 C CA . LYS A 1 588 ? 5.001 -9.219 -27.030 1.00 93.19 588 LYS A CA 1
ATOM 4994 C C . LYS A 1 588 ? 6.452 -8.829 -27.314 1.00 93.19 588 LYS A C 1
ATOM 4996 O O . LYS A 1 588 ? 7.351 -9.428 -26.737 1.00 93.19 588 LYS A O 1
ATOM 5001 N N . ILE A 1 589 ? 6.668 -7.822 -28.159 1.00 93.00 589 ILE A N 1
ATOM 5002 C CA . ILE A 1 589 ? 8.004 -7.283 -28.450 1.00 93.00 589 ILE A CA 1
ATOM 5003 C C . ILE A 1 589 ? 8.601 -6.655 -27.189 1.00 93.00 589 ILE A C 1
ATOM 5005 O O . ILE A 1 589 ? 9.732 -6.972 -26.828 1.00 93.00 589 ILE A O 1
ATOM 5009 N N . SER A 1 590 ? 7.832 -5.837 -26.467 1.00 91.75 590 SER A N 1
ATOM 5010 C CA . SER A 1 590 ? 8.288 -5.215 -25.221 1.00 91.75 590 SER A CA 1
ATOM 5011 C C . SER A 1 590 ? 8.672 -6.260 -24.170 1.00 91.75 590 SER A C 1
ATOM 5013 O O . SER A 1 590 ? 9.713 -6.120 -23.546 1.00 91.75 590 SER A O 1
ATOM 5015 N N . LYS A 1 591 ? 7.940 -7.375 -24.035 1.00 91.00 591 LYS A N 1
ATOM 5016 C CA . LYS A 1 591 ? 8.320 -8.454 -23.100 1.00 91.00 591 LYS A CA 1
ATOM 5017 C C . LYS A 1 591 ? 9.690 -9.083 -23.404 1.00 91.00 591 LYS A C 1
ATOM 5019 O O . LYS A 1 591 ? 10.289 -9.664 -22.499 1.00 91.00 591 LYS A O 1
ATOM 5024 N N . ILE A 1 592 ? 10.177 -8.986 -24.642 1.00 89.94 592 ILE A N 1
ATOM 5025 C CA . ILE A 1 592 ? 11.488 -9.505 -25.058 1.00 89.94 592 ILE A CA 1
ATOM 5026 C C . ILE A 1 592 ? 12.575 -8.442 -24.876 1.00 89.94 592 ILE A C 1
ATOM 5028 O O . ILE A 1 592 ? 13.618 -8.735 -24.294 1.00 89.94 592 ILE A O 1
ATOM 5032 N N . TYR A 1 593 ? 12.332 -7.231 -25.383 1.00 88.19 593 TYR A N 1
ATOM 5033 C CA . TYR A 1 593 ? 13.372 -6.217 -25.575 1.00 88.19 593 TYR A CA 1
ATOM 5034 C C . TYR A 1 593 ? 13.356 -5.075 -24.555 1.00 88.19 593 TYR A C 1
ATOM 5036 O O . TYR A 1 593 ? 14.404 -4.506 -24.276 1.00 88.19 593 TYR A O 1
ATOM 5044 N N . PHE A 1 594 ? 12.189 -4.699 -24.029 1.00 85.56 594 PHE A N 1
ATOM 5045 C CA . PHE A 1 594 ? 12.069 -3.525 -23.166 1.00 85.56 594 PHE A CA 1
ATOM 5046 C C . PHE A 1 594 ? 12.734 -3.784 -21.810 1.00 85.56 594 PHE A C 1
ATOM 5048 O O . PHE A 1 594 ? 12.371 -4.744 -21.126 1.00 85.56 594 PHE A O 1
ATOM 5055 N N . GLN A 1 595 ? 13.698 -2.925 -21.461 1.00 80.44 595 GLN A N 1
ATOM 5056 C CA . GLN A 1 595 ? 14.464 -2.953 -20.206 1.00 80.44 595 GLN A CA 1
ATOM 5057 C C . GLN A 1 595 ? 15.017 -4.339 -19.866 1.00 80.44 595 GLN A C 1
ATOM 5059 O O . GLN A 1 595 ? 14.921 -4.828 -18.745 1.00 80.44 595 GLN A O 1
ATOM 5064 N N . ASN A 1 596 ? 15.563 -5.002 -20.885 1.00 84.69 596 ASN A N 1
ATOM 5065 C CA . ASN A 1 596 ? 16.241 -6.279 -20.751 1.00 84.69 596 ASN A CA 1
ATOM 5066 C C . ASN A 1 596 ? 17.710 -6.093 -21.133 1.00 84.69 596 ASN A C 1
ATOM 5068 O O . ASN A 1 596 ? 18.020 -6.014 -22.321 1.00 84.69 596 ASN A O 1
ATOM 5072 N N . ASP A 1 597 ? 18.606 -6.066 -20.144 1.00 84.69 597 ASP A N 1
ATOM 5073 C CA . ASP A 1 597 ? 20.042 -5.808 -20.340 1.00 84.69 597 ASP A CA 1
ATOM 5074 C C . ASP A 1 597 ? 20.683 -6.749 -21.369 1.00 84.69 597 ASP A C 1
ATOM 5076 O O . ASP A 1 597 ? 21.498 -6.331 -22.189 1.00 84.69 597 ASP A O 1
ATOM 5080 N N . SER A 1 598 ? 20.249 -8.016 -21.405 1.00 87.00 598 SER A N 1
ATOM 5081 C CA . SER A 1 598 ? 20.741 -9.003 -22.379 1.00 87.00 598 SER A CA 1
ATOM 5082 C C . SER A 1 598 ? 20.330 -8.702 -23.828 1.00 87.00 598 SER A C 1
ATOM 5084 O O . SER A 1 598 ? 20.905 -9.252 -24.770 1.00 87.00 598 SER A O 1
ATOM 5086 N N . LYS A 1 599 ? 19.319 -7.848 -24.019 1.00 88.50 599 LYS A N 1
ATOM 5087 C CA . LYS A 1 599 ? 18.725 -7.472 -25.308 1.00 88.50 599 LYS A CA 1
ATOM 5088 C C . LYS A 1 599 ? 18.843 -5.982 -25.634 1.00 88.50 599 LYS A C 1
ATOM 5090 O O . LYS A 1 599 ? 18.476 -5.604 -26.746 1.00 88.50 599 LYS A O 1
ATOM 5095 N N . ASP A 1 600 ? 19.395 -5.164 -24.736 1.00 87.44 600 ASP A N 1
ATOM 5096 C CA . ASP A 1 600 ? 19.562 -3.713 -24.913 1.00 87.44 600 ASP A CA 1
ATOM 5097 C C . ASP A 1 600 ? 20.356 -3.393 -26.187 1.00 87.44 600 ASP A C 1
ATOM 5099 O O . ASP A 1 600 ? 19.877 -2.663 -27.054 1.00 87.44 600 ASP A O 1
ATOM 5103 N N . LEU A 1 601 ? 21.519 -4.026 -26.380 1.00 89.81 601 LEU A N 1
ATOM 5104 C CA . LEU A 1 601 ? 22.331 -3.827 -27.585 1.00 89.81 601 LEU A CA 1
ATOM 5105 C C . LEU A 1 601 ? 21.575 -4.218 -28.867 1.00 89.81 601 LEU A C 1
ATOM 5107 O O . LEU A 1 601 ? 21.623 -3.495 -29.861 1.00 89.81 601 LEU A O 1
ATOM 5111 N N . GLU A 1 602 ? 20.849 -5.338 -28.852 1.00 91.00 602 GLU A N 1
ATOM 5112 C CA . GLU A 1 602 ? 20.056 -5.790 -30.003 1.00 91.00 602 GLU A CA 1
ATOM 5113 C C . GLU A 1 602 ? 18.956 -4.770 -30.346 1.00 91.00 602 GLU A C 1
ATOM 5115 O O . GLU A 1 602 ? 18.785 -4.405 -31.511 1.00 91.00 602 GLU A O 1
ATOM 5120 N N . LEU A 1 603 ? 18.259 -4.245 -29.334 1.00 89.06 603 LEU A N 1
ATOM 5121 C CA . LEU A 1 603 ? 17.232 -3.221 -29.517 1.00 89.06 603 LEU A CA 1
ATOM 5122 C C . LEU A 1 603 ? 17.822 -1.906 -30.040 1.00 89.06 603 LEU A C 1
ATOM 5124 O O . LEU A 1 603 ? 17.246 -1.316 -30.953 1.00 89.06 603 LEU A O 1
ATOM 5128 N N . ARG A 1 604 ? 18.985 -1.472 -29.535 1.00 91.12 604 ARG A N 1
ATOM 5129 C CA . ARG A 1 604 ? 19.706 -0.288 -30.041 1.00 91.12 604 ARG A CA 1
ATOM 5130 C C . ARG A 1 604 ? 20.051 -0.427 -31.519 1.00 91.12 604 ARG A C 1
ATOM 5132 O O . ARG A 1 604 ? 19.848 0.516 -32.283 1.00 91.12 604 ARG A O 1
ATOM 5139 N N . LYS A 1 605 ? 20.514 -1.609 -31.938 1.00 93.00 605 LYS A N 1
ATOM 5140 C CA . LYS A 1 605 ? 20.785 -1.924 -33.349 1.00 93.00 605 LYS A CA 1
ATOM 5141 C C . LYS A 1 605 ? 19.518 -1.806 -34.196 1.00 93.00 605 LYS A C 1
ATOM 5143 O O . LYS A 1 605 ? 19.528 -1.128 -35.220 1.00 93.00 605 LYS A O 1
ATOM 5148 N N . ILE A 1 606 ? 18.410 -2.401 -33.751 1.00 92.62 606 ILE A N 1
ATOM 5149 C CA . ILE A 1 606 ? 17.120 -2.328 -34.459 1.00 92.62 606 ILE A CA 1
ATOM 5150 C C . ILE A 1 606 ? 16.604 -0.885 -34.523 1.00 92.62 606 ILE A C 1
ATOM 5152 O O . ILE A 1 606 ? 16.111 -0.450 -35.563 1.00 92.62 606 ILE A O 1
ATOM 5156 N N . PHE A 1 607 ? 16.741 -0.121 -33.441 1.00 92.06 607 PHE A N 1
ATOM 5157 C CA . PHE A 1 607 ? 16.345 1.282 -33.400 1.00 92.06 607 PHE A CA 1
ATOM 5158 C C . PHE A 1 607 ? 17.167 2.135 -34.374 1.00 92.06 607 PHE A C 1
ATOM 5160 O O . PHE A 1 607 ? 16.600 2.949 -35.100 1.00 92.06 607 PHE A O 1
ATOM 5167 N N . ALA A 1 608 ? 18.481 1.901 -34.464 1.00 92.56 608 ALA A N 1
ATOM 5168 C CA . ALA A 1 608 ? 19.332 2.550 -35.456 1.00 92.56 608 ALA A CA 1
ATOM 5169 C C . ALA A 1 608 ? 18.911 2.194 -36.889 1.00 92.56 608 ALA A C 1
ATOM 5171 O O . ALA A 1 608 ? 18.691 3.098 -37.697 1.00 92.56 608 ALA A O 1
ATOM 5172 N N . ILE A 1 609 ? 18.670 0.910 -37.179 1.00 92.88 609 ILE A N 1
ATOM 5173 C CA . ILE A 1 609 ? 18.125 0.463 -38.472 1.00 92.88 609 ILE A CA 1
ATOM 5174 C C . ILE A 1 609 ? 16.806 1.186 -38.782 1.00 92.88 609 ILE A C 1
ATOM 5176 O O . ILE A 1 609 ? 16.616 1.681 -39.889 1.00 92.88 609 ILE A O 1
ATOM 5180 N N . ALA A 1 610 ? 15.908 1.336 -37.806 1.00 92.62 610 ALA A N 1
ATOM 5181 C CA . ALA A 1 610 ? 14.621 1.998 -38.009 1.00 92.62 610 ALA A CA 1
ATOM 5182 C C . ALA A 1 610 ? 14.740 3.470 -38.441 1.00 92.62 610 ALA A C 1
ATOM 5184 O O . ALA A 1 610 ? 13.850 3.970 -39.137 1.00 92.62 610 ALA A O 1
ATOM 5185 N N . THR A 1 611 ? 15.823 4.160 -38.060 1.00 90.56 611 THR A N 1
ATOM 5186 C CA . THR A 1 611 ? 16.070 5.551 -38.480 1.00 90.56 611 THR A CA 1
ATOM 5187 C C . THR A 1 611 ? 16.490 5.689 -39.940 1.00 90.56 611 THR A C 1
ATOM 5189 O O . THR A 1 611 ? 16.194 6.723 -40.538 1.00 90.56 611 THR A O 1
ATOM 5192 N N . ILE A 1 612 ? 17.122 4.657 -40.505 1.00 88.69 612 ILE A N 1
ATOM 5193 C CA . ILE A 1 612 ? 17.707 4.661 -41.853 1.00 88.69 612 ILE A CA 1
ATOM 5194 C C . ILE A 1 612 ? 17.005 3.711 -42.834 1.00 88.69 612 ILE A C 1
ATOM 5196 O O . ILE A 1 612 ? 17.436 3.561 -43.969 1.00 88.69 612 ILE A O 1
ATOM 5200 N N . TRP A 1 613 ? 15.966 3.005 -42.396 1.00 89.88 613 TRP A N 1
ATOM 5201 C CA . TRP A 1 613 ? 15.245 2.059 -43.240 1.00 89.88 613 TRP A CA 1
ATOM 5202 C C . TRP A 1 613 ? 14.279 2.785 -44.181 1.00 89.88 613 TRP A C 1
ATOM 5204 O O . TRP A 1 613 ? 13.395 3.519 -43.720 1.00 89.88 613 TRP A O 1
ATOM 5214 N N . ASP A 1 614 ? 14.382 2.529 -45.483 1.00 87.50 614 ASP A N 1
ATOM 5215 C CA . ASP A 1 614 ? 13.411 2.964 -46.482 1.00 87.50 614 ASP A CA 1
ATOM 5216 C C . ASP A 1 614 ? 12.234 1.976 -46.539 1.00 87.50 614 ASP A C 1
ATOM 5218 O O . ASP A 1 614 ? 12.353 0.828 -46.966 1.00 87.50 614 ASP A O 1
ATOM 5222 N N . TYR A 1 615 ? 11.055 2.435 -46.114 1.00 82.62 615 TYR A N 1
ATOM 5223 C CA . TYR A 1 615 ? 9.842 1.612 -46.065 1.00 82.62 615 TYR A CA 1
ATOM 5224 C C . TYR A 1 615 ? 9.209 1.395 -47.441 1.00 82.62 615 TYR A C 1
ATOM 5226 O O . TYR A 1 615 ? 8.476 0.422 -47.610 1.00 82.62 615 TYR A O 1
ATOM 5234 N N . LYS A 1 616 ? 9.470 2.277 -48.415 1.00 84.38 616 LYS A N 1
ATOM 5235 C CA . LYS A 1 616 ? 8.963 2.136 -49.785 1.00 84.38 616 LYS A CA 1
ATOM 5236 C C . LYS A 1 616 ? 9.780 1.098 -50.537 1.00 84.38 616 LYS A C 1
ATOM 5238 O O . LYS A 1 616 ? 9.210 0.189 -51.132 1.00 84.38 616 LYS A O 1
ATOM 5243 N N . LEU A 1 617 ? 11.105 1.220 -50.468 1.00 83.69 617 LEU A N 1
ATOM 5244 C CA . LEU A 1 617 ? 12.032 0.312 -51.146 1.00 83.69 617 LEU A CA 1
ATOM 5245 C C . LEU A 1 617 ? 12.286 -0.982 -50.361 1.00 83.69 617 LEU A C 1
ATOM 5247 O O . LEU A 1 617 ? 12.838 -1.928 -50.915 1.00 83.69 617 LEU A O 1
ATOM 5251 N N . LYS A 1 618 ? 11.866 -1.037 -49.088 1.00 82.56 618 LYS A N 1
ATOM 5252 C CA . LYS A 1 618 ? 12.162 -2.129 -48.145 1.00 82.56 618 LYS A CA 1
ATOM 5253 C C . LYS A 1 618 ? 13.660 -2.445 -48.091 1.00 82.56 618 LYS A C 1
ATOM 5255 O O . LYS A 1 618 ? 14.051 -3.611 -48.099 1.00 82.56 618 LYS A O 1
ATOM 5260 N N . ASN A 1 619 ? 14.478 -1.398 -48.055 1.00 84.31 619 ASN A N 1
ATOM 5261 C CA . ASN A 1 619 ? 15.933 -1.495 -48.063 1.00 84.31 619 ASN A CA 1
ATOM 5262 C C . ASN A 1 619 ? 16.556 -0.425 -47.151 1.00 84.31 619 ASN A C 1
ATOM 5264 O O . ASN A 1 619 ? 15.876 0.506 -46.721 1.00 84.31 619 ASN A O 1
ATOM 5268 N N . ILE A 1 620 ? 17.841 -0.559 -46.841 1.00 88.19 620 ILE A N 1
ATOM 5269 C CA . ILE A 1 620 ? 18.616 0.482 -46.154 1.00 88.19 620 ILE A CA 1
ATOM 5270 C C . ILE A 1 620 ? 19.025 1.594 -47.133 1.00 88.19 620 ILE A C 1
ATOM 5272 O O . ILE A 1 620 ? 19.197 1.342 -48.325 1.00 88.19 620 ILE A O 1
ATOM 5276 N N . LEU A 1 621 ? 19.158 2.821 -46.624 1.00 89.81 621 LEU A N 1
ATOM 5277 C CA . LEU A 1 621 ? 19.695 3.965 -47.373 1.00 89.81 621 LEU A CA 1
ATOM 5278 C C . LEU A 1 621 ? 21.168 3.757 -47.755 1.00 89.81 621 LEU A C 1
ATOM 5280 O O . LEU A 1 621 ? 21.854 2.951 -47.130 1.00 89.81 621 LEU A O 1
ATOM 5284 N N . SER A 1 622 ? 21.665 4.517 -48.735 1.00 89.12 622 SER A N 1
ATOM 5285 C CA . SER A 1 622 ? 23.074 4.463 -49.150 1.00 89.12 622 SER A CA 1
ATOM 5286 C C . SER A 1 622 ? 24.034 4.872 -48.022 1.00 89.12 622 SER A C 1
ATOM 5288 O O . SER A 1 622 ? 23.659 5.559 -47.068 1.00 89.12 622 SER A O 1
ATOM 5290 N N . SER A 1 623 ? 25.306 4.473 -48.119 1.00 87.88 623 SER A N 1
ATOM 5291 C CA . SER A 1 623 ? 26.316 4.760 -47.089 1.00 87.88 623 SER A CA 1
ATOM 5292 C C . SER A 1 623 ? 26.517 6.259 -46.834 1.00 87.88 623 SER A C 1
ATOM 5294 O O . SER A 1 623 ? 26.650 6.669 -45.680 1.00 87.88 623 SER A O 1
ATOM 5296 N N . GLU A 1 624 ? 26.476 7.079 -47.886 1.00 86.56 624 GLU A N 1
ATOM 5297 C CA . GLU A 1 624 ? 26.572 8.538 -47.796 1.00 86.56 624 GLU A CA 1
ATOM 5298 C C . GLU A 1 624 ? 25.353 9.143 -47.085 1.00 86.56 624 GLU A C 1
ATOM 5300 O O . GLU A 1 624 ? 25.502 9.980 -46.194 1.00 86.56 624 GLU A O 1
ATOM 5305 N N . GLU A 1 625 ? 24.145 8.677 -47.413 1.00 88.44 625 GLU A N 1
ATOM 5306 C CA . GLU A 1 625 ? 22.911 9.129 -46.762 1.00 88.44 625 GLU A CA 1
ATOM 5307 C C . GLU A 1 625 ? 22.880 8.749 -45.278 1.00 88.44 625 GLU A C 1
ATOM 5309 O O . GLU A 1 625 ? 22.518 9.576 -44.440 1.00 88.44 625 GLU A O 1
ATOM 5314 N N . ILE A 1 626 ? 23.300 7.529 -44.923 1.00 90.44 626 ILE A N 1
ATOM 5315 C CA . ILE A 1 626 ? 23.376 7.083 -43.522 1.00 90.44 626 ILE A CA 1
ATOM 5316 C C . ILE A 1 626 ? 24.328 7.970 -42.714 1.00 90.44 626 ILE A C 1
ATOM 5318 O O . ILE A 1 626 ? 24.020 8.328 -41.574 1.00 90.44 626 ILE A O 1
ATOM 5322 N N . ASN A 1 627 ? 25.477 8.322 -43.291 1.00 89.56 627 ASN A N 1
ATOM 5323 C CA . ASN A 1 627 ? 26.453 9.184 -42.636 1.00 89.56 627 ASN A CA 1
ATOM 5324 C C . ASN A 1 627 ? 25.916 10.616 -42.486 1.00 89.56 627 ASN A C 1
ATOM 5326 O O . ASN A 1 627 ? 25.981 11.163 -41.391 1.00 89.56 627 ASN A O 1
ATOM 5330 N N . LYS A 1 628 ? 25.281 11.184 -43.519 1.00 87.25 628 LYS A N 1
ATOM 5331 C CA . LYS A 1 628 ? 24.637 12.511 -43.454 1.00 87.25 628 LYS A CA 1
ATOM 5332 C C . LYS A 1 628 ? 23.509 12.584 -42.423 1.00 87.25 628 LYS A C 1
ATOM 5334 O O . LYS A 1 628 ? 23.323 13.607 -41.772 1.00 87.25 628 LYS A O 1
ATOM 5339 N N . ILE A 1 629 ? 22.774 11.490 -42.190 1.00 86.19 629 ILE A N 1
ATOM 5340 C CA . ILE A 1 629 ? 21.748 11.441 -41.130 1.00 86.19 629 ILE A CA 1
ATOM 5341 C C . ILE A 1 629 ? 22.349 11.694 -39.736 1.00 86.19 629 ILE A C 1
ATOM 5343 O O . ILE A 1 629 ? 21.609 12.117 -38.846 1.00 86.19 629 ILE A O 1
ATOM 5347 N N . ALA A 1 630 ? 23.661 11.506 -39.537 1.00 81.56 630 ALA A N 1
ATOM 5348 C CA . ALA A 1 630 ? 24.347 11.857 -38.293 1.00 81.56 630 ALA A CA 1
ATOM 5349 C C . ALA A 1 630 ? 24.178 13.330 -37.903 1.00 81.56 630 ALA A C 1
ATOM 5351 O O . ALA A 1 630 ? 24.056 13.631 -36.717 1.00 81.56 630 ALA A O 1
ATOM 5352 N N . GLU A 1 631 ? 24.090 14.229 -38.881 1.00 79.62 631 GLU A N 1
ATOM 5353 C CA . GLU A 1 631 ? 23.907 15.667 -38.663 1.00 79.62 631 GLU A CA 1
ATOM 5354 C C . GLU A 1 631 ? 22.527 15.993 -38.062 1.00 79.62 631 GLU A C 1
ATOM 5356 O O . GLU A 1 631 ? 22.363 16.984 -37.348 1.00 79.62 631 GLU A O 1
ATOM 5361 N N . ASN A 1 632 ? 21.532 15.123 -38.274 1.00 82.50 632 ASN A N 1
ATOM 5362 C CA . ASN A 1 632 ? 20.187 15.296 -37.734 1.00 82.50 632 ASN A CA 1
ATOM 5363 C C . ASN A 1 632 ? 20.141 14.909 -36.249 1.00 82.50 632 ASN A C 1
ATOM 5365 O O . ASN A 1 632 ? 20.034 13.728 -35.888 1.00 82.50 632 ASN A O 1
ATOM 5369 N N . LYS A 1 633 ? 20.178 15.922 -35.381 1.00 81.88 633 LYS A N 1
ATOM 5370 C CA . LYS A 1 633 ? 20.143 15.750 -33.925 1.00 81.88 633 LYS A CA 1
ATOM 5371 C C . LYS A 1 633 ? 18.736 15.888 -33.336 1.00 81.88 633 LYS A C 1
ATOM 5373 O O . LYS A 1 633 ? 17.908 16.649 -33.824 1.00 81.88 633 LYS A O 1
ATOM 5378 N N . ILE A 1 634 ? 18.498 15.154 -32.251 1.00 78.69 634 ILE A N 1
ATOM 5379 C CA . ILE A 1 634 ? 17.356 15.279 -31.337 1.00 78.69 634 ILE A CA 1
ATOM 5380 C C . ILE A 1 634 ? 17.953 15.383 -29.928 1.00 78.69 634 ILE A C 1
ATOM 5382 O O . ILE A 1 634 ? 18.756 14.526 -29.562 1.00 78.69 634 ILE A O 1
ATOM 5386 N N . ASP A 1 635 ? 17.619 16.424 -29.164 1.00 74.31 635 ASP A N 1
ATOM 5387 C CA . ASP A 1 635 ? 18.169 16.697 -27.821 1.00 74.31 635 ASP A CA 1
ATOM 5388 C C . ASP A 1 635 ? 19.709 16.716 -27.772 1.00 74.31 635 ASP A C 1
ATOM 5390 O O . ASP A 1 635 ? 20.337 16.141 -26.882 1.00 74.31 635 ASP A O 1
ATOM 5394 N N . ASN A 1 636 ? 20.342 17.342 -28.772 1.00 79.25 636 ASN A N 1
ATOM 5395 C CA . ASN A 1 636 ? 21.803 17.370 -28.954 1.00 79.25 636 ASN A CA 1
ATOM 5396 C C . ASN A 1 636 ? 22.461 15.980 -29.107 1.00 79.25 636 ASN A C 1
ATOM 5398 O O . ASN A 1 636 ? 23.682 15.850 -28.999 1.00 79.25 636 ASN A O 1
ATOM 5402 N N . LYS A 1 637 ? 21.675 14.938 -29.394 1.00 85.06 637 LYS A N 1
ATOM 5403 C CA . LYS A 1 637 ? 22.122 13.563 -29.653 1.00 85.06 637 LYS A CA 1
ATOM 5404 C C . LYS A 1 637 ? 21.742 13.128 -31.062 1.00 85.06 637 LYS A C 1
ATOM 5406 O O . LYS A 1 637 ? 20.807 13.665 -31.647 1.00 85.06 637 LYS A O 1
ATOM 5411 N N . ASN A 1 638 ? 22.412 12.117 -31.612 1.00 88.31 638 ASN A N 1
ATOM 5412 C CA . ASN A 1 638 ? 22.002 11.568 -32.905 1.00 88.31 638 ASN A CA 1
ATOM 5413 C C . ASN A 1 638 ? 20.589 10.986 -32.857 1.00 88.31 638 ASN A C 1
ATOM 5415 O O . ASN A 1 638 ? 20.110 10.487 -31.831 1.00 88.31 638 ASN A O 1
ATOM 5419 N N . LYS A 1 639 ? 19.929 10.983 -34.012 1.00 87.69 639 LYS A N 1
ATOM 5420 C CA . LYS A 1 639 ? 18.571 10.460 -34.173 1.00 87.69 639 LYS A CA 1
ATOM 5421 C C . LYS A 1 639 ? 18.398 9.022 -33.663 1.00 87.69 639 LYS A C 1
ATOM 5423 O O . LYS A 1 639 ? 17.398 8.741 -33.004 1.00 87.69 639 LYS A O 1
ATOM 5428 N N . TRP A 1 640 ? 19.381 8.150 -33.885 1.00 86.88 640 TRP A N 1
ATOM 5429 C CA . TRP A 1 640 ? 19.384 6.748 -33.437 1.00 86.88 640 TRP A CA 1
ATOM 5430 C C . TRP A 1 640 ? 19.832 6.537 -31.987 1.00 86.88 640 TRP A C 1
ATOM 5432 O O . TRP A 1 640 ? 19.798 5.407 -31.507 1.00 86.88 640 TRP A O 1
ATOM 5442 N N . TYR A 1 641 ? 20.267 7.587 -31.284 1.00 87.00 641 TYR A N 1
ATOM 5443 C CA . TYR A 1 641 ? 20.654 7.454 -29.884 1.00 87.00 641 TYR A CA 1
ATOM 5444 C C . TYR A 1 641 ? 19.443 7.005 -29.057 1.00 87.00 641 TYR A C 1
ATOM 5446 O O . TYR A 1 641 ? 18.391 7.657 -29.079 1.00 87.00 641 TYR A O 1
ATOM 5454 N N . TRP A 1 642 ? 19.613 5.881 -28.362 1.00 84.25 642 TRP A N 1
ATOM 5455 C CA . TRP A 1 642 ? 18.613 5.263 -27.498 1.00 84.25 642 TRP A CA 1
ATOM 5456 C C . TRP A 1 642 ? 18.897 5.590 -26.031 1.00 84.25 642 TRP A C 1
ATOM 5458 O O . TRP A 1 642 ? 19.986 5.306 -25.525 1.00 84.25 642 TRP A O 1
ATOM 5468 N N . ASP A 1 643 ? 17.884 6.100 -25.344 1.00 78.56 643 ASP A N 1
ATOM 5469 C CA . ASP A 1 643 ? 17.828 6.235 -23.890 1.00 78.56 643 ASP A CA 1
ATOM 5470 C C . ASP A 1 643 ? 16.402 5.888 -23.467 1.00 78.56 643 ASP A C 1
ATOM 5472 O O . ASP A 1 643 ? 15.446 6.378 -24.077 1.00 78.56 643 ASP A O 1
ATOM 5476 N N . ASP A 1 644 ? 16.258 5.039 -22.454 1.00 76.81 644 ASP A N 1
ATOM 5477 C CA . ASP A 1 644 ? 14.949 4.599 -21.971 1.00 76.81 644 ASP A CA 1
ATOM 5478 C C . ASP A 1 644 ? 14.096 5.780 -21.495 1.00 76.81 644 ASP A C 1
ATOM 5480 O O . ASP A 1 644 ? 12.873 5.767 -21.648 1.00 76.81 644 ASP A O 1
ATOM 5484 N N . ASN A 1 645 ? 14.732 6.839 -20.986 1.00 78.94 645 ASN A N 1
ATOM 5485 C CA . ASN A 1 645 ? 14.040 8.000 -20.439 1.00 78.94 645 ASN A CA 1
ATOM 5486 C C . ASN A 1 645 ? 13.297 8.810 -21.512 1.00 78.94 645 ASN A C 1
ATOM 5488 O O . ASN A 1 645 ? 12.292 9.446 -21.200 1.00 78.94 645 ASN A O 1
ATOM 5492 N N . TYR A 1 646 ? 13.726 8.761 -22.780 1.00 76.56 646 TYR A N 1
ATOM 5493 C CA . TYR A 1 646 ? 13.108 9.559 -23.851 1.00 76.56 646 TYR A CA 1
ATOM 5494 C C . TYR A 1 646 ? 11.691 9.127 -24.217 1.00 76.56 646 TYR A C 1
ATOM 5496 O O . TYR A 1 646 ? 10.964 9.894 -24.846 1.00 76.56 646 TYR A O 1
ATOM 5504 N N . TYR A 1 647 ? 11.288 7.907 -23.865 1.00 78.06 647 TYR A N 1
ATOM 5505 C CA . TYR A 1 647 ? 9.954 7.396 -24.187 1.00 78.06 647 TYR A CA 1
ATOM 5506 C C . TYR A 1 647 ? 8.923 7.728 -23.111 1.00 78.06 647 TYR A C 1
ATOM 5508 O O . TYR A 1 647 ? 7.727 7.511 -23.311 1.00 78.06 647 TYR A O 1
ATOM 5516 N N . PHE A 1 648 ? 9.370 8.288 -21.990 1.00 85.44 648 PHE A N 1
ATOM 5517 C CA . PHE A 1 648 ? 8.521 8.737 -20.906 1.00 85.44 648 PHE A CA 1
ATOM 5518 C C . PHE A 1 648 ? 8.419 10.256 -20.923 1.00 85.44 648 PHE A C 1
ATOM 5520 O O . PHE A 1 648 ? 9.396 10.971 -21.118 1.00 85.44 648 PHE A O 1
ATOM 5527 N N . TRP A 1 649 ? 7.208 10.757 -20.713 1.00 85.12 649 TRP A N 1
ATOM 5528 C CA . TRP A 1 649 ? 6.937 12.185 -20.624 1.00 85.12 649 TRP A CA 1
ATOM 5529 C C . TRP A 1 649 ? 6.115 12.498 -19.382 1.00 85.12 649 TRP A C 1
ATOM 5531 O O . TRP A 1 649 ? 5.428 11.628 -18.826 1.00 85.12 649 TRP A O 1
ATOM 5541 N N . ASN A 1 650 ? 6.228 13.759 -18.983 1.00 85.31 650 ASN A N 1
ATOM 5542 C CA . ASN A 1 650 ? 5.532 14.377 -17.867 1.00 85.31 650 ASN A CA 1
ATOM 5543 C C . ASN A 1 650 ? 4.377 15.240 -18.393 1.00 85.31 650 ASN A C 1
ATOM 5545 O O . ASN A 1 650 ? 4.137 15.303 -19.601 1.00 85.31 650 ASN A O 1
ATOM 5549 N N . ASP A 1 651 ? 3.672 15.923 -17.496 1.00 82.06 651 ASP A N 1
ATOM 5550 C CA . ASP A 1 651 ? 2.465 16.682 -17.839 1.00 82.06 651 ASP A CA 1
ATOM 5551 C C . ASP A 1 651 ? 2.740 17.878 -18.774 1.00 82.06 651 ASP A C 1
ATOM 5553 O O . ASP A 1 651 ? 1.869 18.291 -19.538 1.00 82.06 651 ASP A O 1
ATOM 5557 N N . SER A 1 652 ? 3.971 18.395 -18.776 1.00 70.25 652 SER A N 1
ATOM 5558 C CA . SER A 1 652 ? 4.482 19.384 -19.730 1.00 70.25 652 SER A CA 1
ATOM 5559 C C . SER A 1 652 ? 5.142 18.695 -20.931 1.00 70.25 652 SER A C 1
ATOM 5561 O O . SER A 1 652 ? 6.366 18.602 -21.031 1.00 70.25 652 SER A O 1
ATOM 5563 N N . ILE A 1 653 ? 4.340 18.152 -21.848 1.00 66.94 653 ILE A N 1
ATOM 5564 C CA . ILE A 1 653 ? 4.863 17.461 -23.040 1.00 66.94 653 ILE A CA 1
ATOM 5565 C C . ILE A 1 653 ? 5.782 18.392 -23.858 1.00 66.94 653 ILE A C 1
ATOM 5567 O O . ILE A 1 653 ? 5.410 19.522 -24.173 1.00 66.94 653 ILE A O 1
ATOM 5571 N N . ARG A 1 654 ? 6.960 17.884 -24.257 1.00 57.78 654 ARG A N 1
ATOM 5572 C CA . ARG A 1 654 ? 7.861 18.499 -25.249 1.00 57.78 654 ARG A CA 1
ATOM 5573 C C . ARG A 1 654 ? 7.647 17.879 -26.633 1.00 57.78 654 ARG A C 1
ATOM 5575 O O . ARG A 1 654 ? 7.444 16.673 -26.757 1.00 57.78 654 ARG A O 1
ATOM 5582 N N . ASN A 1 655 ? 7.770 18.688 -27.686 1.00 56.59 655 ASN A N 1
ATOM 5583 C CA . ASN A 1 655 ? 7.677 18.243 -29.086 1.00 56.59 655 ASN A CA 1
ATOM 5584 C C . ASN A 1 655 ? 8.724 17.170 -29.468 1.00 56.59 655 ASN A C 1
ATOM 5586 O O . ASN A 1 655 ? 8.485 16.370 -30.372 1.00 56.59 655 ASN A O 1
ATOM 5590 N N . GLU A 1 656 ? 9.863 17.129 -28.776 1.00 58.19 656 GLU A N 1
ATOM 5591 C CA . GLU A 1 656 ? 11.008 16.245 -29.050 1.00 58.19 656 GLU A CA 1
ATOM 5592 C C . GLU A 1 656 ? 10.707 14.763 -28.750 1.00 58.19 656 GLU A C 1
ATOM 5594 O O . GLU A 1 656 ? 11.048 13.880 -29.544 1.00 58.19 656 GLU A O 1
ATOM 5599 N N . THR A 1 657 ? 9.956 14.483 -27.676 1.00 67.19 657 THR A N 1
ATOM 5600 C CA . THR A 1 657 ? 9.529 13.125 -27.287 1.00 67.19 657 THR A CA 1
ATOM 5601 C C . THR A 1 657 ? 8.739 12.429 -28.403 1.00 67.19 657 THR A C 1
ATOM 5603 O O . THR A 1 657 ? 8.901 11.230 -28.641 1.00 67.19 657 THR A O 1
ATOM 5606 N N . ASN A 1 658 ? 7.951 13.183 -29.177 1.00 75.88 658 ASN A N 1
ATOM 5607 C CA . ASN A 1 658 ? 7.150 12.633 -30.274 1.00 75.88 658 ASN A CA 1
ATOM 5608 C C . ASN A 1 658 ? 8.014 12.057 -31.409 1.00 75.88 658 ASN A C 1
ATOM 5610 O O . ASN A 1 658 ? 7.657 11.033 -31.995 1.00 75.88 658 ASN A O 1
ATOM 5614 N N . GLN A 1 659 ? 9.169 12.664 -31.710 1.00 82.62 659 GLN A N 1
ATOM 5615 C CA . GLN A 1 659 ? 10.049 12.175 -32.779 1.00 82.62 659 GLN A CA 1
ATOM 5616 C C . GLN A 1 659 ? 10.723 10.850 -32.401 1.00 82.62 659 GLN A C 1
ATOM 5618 O O . GLN A 1 659 ? 10.788 9.932 -33.222 1.00 82.62 659 GLN A O 1
ATOM 5623 N N . LYS A 1 660 ? 11.178 10.713 -31.150 1.00 86.06 660 LYS A N 1
ATOM 5624 C CA . LYS A 1 660 ? 11.754 9.458 -30.641 1.00 86.06 660 LYS A CA 1
ATOM 5625 C C . LYS A 1 660 ? 10.705 8.348 -30.565 1.00 86.06 660 LYS A C 1
ATOM 5627 O O . LYS A 1 660 ? 10.976 7.232 -31.007 1.00 86.06 660 LYS A O 1
ATOM 5632 N N . LEU A 1 661 ? 9.485 8.657 -30.117 1.00 88.62 661 LEU A N 1
ATOM 5633 C CA . LEU A 1 661 ? 8.361 7.711 -30.126 1.00 88.62 661 LEU A CA 1
ATOM 5634 C C . LEU A 1 661 ? 7.991 7.258 -31.545 1.00 88.62 661 LEU A C 1
ATOM 5636 O O . LEU A 1 661 ? 7.659 6.091 -31.753 1.00 88.62 661 LEU A O 1
ATOM 5640 N N . PHE A 1 662 ? 8.094 8.139 -32.542 1.00 89.25 662 PHE A N 1
ATOM 5641 C CA . PHE A 1 662 ? 7.877 7.770 -33.940 1.00 89.25 662 PHE A CA 1
ATOM 5642 C C . PHE A 1 662 ? 8.930 6.778 -34.457 1.00 89.25 662 PHE A C 1
ATOM 5644 O O . PHE A 1 662 ? 8.585 5.800 -35.125 1.00 89.25 662 PHE A O 1
ATOM 5651 N N . ILE A 1 663 ? 10.207 6.982 -34.124 1.00 90.44 663 ILE A N 1
ATOM 5652 C CA . ILE A 1 663 ? 11.278 6.035 -34.474 1.00 90.44 663 ILE A CA 1
ATOM 5653 C C . ILE A 1 663 ? 11.064 4.701 -33.752 1.00 90.44 663 ILE A C 1
ATOM 5655 O O . ILE A 1 663 ? 11.192 3.643 -34.365 1.00 90.44 663 ILE A O 1
ATOM 5659 N N . LEU A 1 664 ? 10.663 4.737 -32.479 1.00 91.38 664 LEU A N 1
ATOM 5660 C CA . LEU A 1 664 ? 10.348 3.534 -31.712 1.00 91.38 664 LEU A CA 1
ATOM 5661 C C . LEU A 1 664 ? 9.204 2.741 -32.348 1.00 91.38 664 LEU A C 1
ATOM 5663 O O . LEU A 1 664 ? 9.300 1.525 -32.504 1.00 91.38 664 LEU A O 1
ATOM 5667 N N . LYS A 1 665 ? 8.140 3.433 -32.765 1.00 93.25 665 LYS A N 1
ATOM 5668 C CA . LYS A 1 665 ? 7.026 2.830 -33.500 1.00 93.25 665 LYS A CA 1
ATOM 5669 C C . LYS A 1 665 ? 7.528 2.110 -34.753 1.00 93.25 665 LYS A C 1
ATOM 5671 O O . LYS A 1 665 ? 7.184 0.950 -34.949 1.00 93.25 665 LYS A O 1
ATOM 5676 N N . ARG A 1 666 ? 8.382 2.770 -35.541 1.00 93.06 666 ARG A N 1
ATOM 5677 C CA . ARG A 1 666 ? 9.028 2.205 -36.737 1.00 93.06 666 ARG A CA 1
ATOM 5678 C C . ARG A 1 666 ? 9.870 0.969 -36.411 1.00 93.06 666 ARG A C 1
ATOM 5680 O O . ARG A 1 666 ? 9.767 -0.035 -37.102 1.00 93.06 666 ARG A O 1
ATOM 5687 N N . ALA A 1 667 ? 10.649 0.996 -35.334 1.00 93.00 667 ALA A N 1
ATOM 5688 C CA . ALA A 1 667 ? 11.413 -0.169 -34.888 1.00 93.00 667 ALA A CA 1
ATOM 5689 C C . ALA A 1 667 ? 10.502 -1.368 -34.565 1.00 93.00 667 ALA A C 1
ATOM 5691 O O . ALA A 1 667 ? 10.789 -2.494 -34.967 1.00 93.00 667 ALA A O 1
ATOM 5692 N N . TYR A 1 668 ? 9.374 -1.131 -33.893 1.00 93.81 668 TYR A N 1
ATOM 5693 C CA . TYR A 1 668 ? 8.401 -2.177 -33.571 1.00 93.81 668 TYR A CA 1
ATOM 5694 C C . TYR A 1 668 ? 7.697 -2.715 -34.820 1.00 93.81 668 TYR A C 1
ATOM 5696 O O . TYR A 1 668 ? 7.587 -3.931 -34.975 1.00 93.81 668 TYR A O 1
ATOM 5704 N N . ASP A 1 669 ? 7.257 -1.829 -35.715 1.00 92.69 669 ASP A N 1
ATOM 5705 C CA . ASP A 1 669 ? 6.662 -2.211 -36.998 1.00 92.69 669 ASP A CA 1
ATOM 5706 C C . ASP A 1 669 ? 7.656 -3.059 -37.820 1.00 92.69 669 ASP A C 1
ATOM 5708 O O . ASP A 1 669 ? 7.281 -4.121 -38.311 1.00 92.69 669 ASP A O 1
ATOM 5712 N N . LEU A 1 670 ? 8.948 -2.694 -37.853 1.00 91.62 670 LEU A N 1
ATOM 5713 C CA . LEU A 1 670 ? 9.999 -3.486 -38.511 1.00 91.62 670 LEU A CA 1
ATOM 5714 C C . LEU A 1 670 ? 10.153 -4.887 -37.930 1.00 91.62 670 LEU A C 1
ATOM 5716 O O . LEU A 1 670 ? 10.254 -5.845 -38.691 1.00 91.62 670 LEU A O 1
ATOM 5720 N N . ILE A 1 671 ? 10.161 -5.034 -36.603 1.00 91.31 671 ILE A N 1
ATOM 5721 C CA . ILE A 1 671 ? 10.252 -6.355 -35.963 1.00 91.31 671 ILE A CA 1
ATOM 5722 C C . ILE A 1 671 ? 9.056 -7.225 -36.368 1.00 91.31 671 ILE A C 1
ATOM 5724 O O . ILE A 1 671 ? 9.227 -8.404 -36.684 1.00 91.31 671 ILE A O 1
ATOM 5728 N N . ILE A 1 672 ? 7.846 -6.655 -36.384 1.00 90.19 672 ILE A N 1
ATOM 5729 C CA . ILE A 1 672 ? 6.628 -7.376 -36.776 1.00 90.19 672 ILE A CA 1
ATOM 5730 C C . ILE A 1 672 ? 6.708 -7.794 -38.235 1.00 90.19 672 ILE A C 1
ATOM 5732 O O . ILE A 1 672 ? 6.568 -8.981 -38.532 1.00 90.19 672 ILE A O 1
ATOM 5736 N N . ASP A 1 673 ? 6.933 -6.834 -39.124 1.00 86.00 673 ASP A N 1
ATOM 5737 C CA . ASP A 1 673 ? 6.991 -7.053 -40.562 1.00 86.00 673 ASP A CA 1
ATOM 5738 C C . ASP A 1 673 ? 8.056 -8.102 -40.895 1.00 86.00 673 ASP A C 1
ATOM 5740 O O . ASP A 1 673 ? 7.799 -9.039 -41.652 1.00 86.00 673 ASP A O 1
ATOM 5744 N N . TRP A 1 674 ? 9.220 -8.022 -40.248 1.00 86.50 674 TRP A N 1
ATOM 5745 C CA . TRP A 1 674 ? 10.295 -8.987 -40.430 1.00 86.50 674 TRP A CA 1
ATOM 5746 C C . TRP A 1 674 ? 9.933 -10.389 -39.935 1.00 86.50 674 TRP A C 1
ATOM 5748 O O . TRP A 1 674 ? 10.111 -11.366 -40.665 1.00 86.50 674 TRP A O 1
ATOM 5758 N N . SER A 1 675 ? 9.366 -10.492 -38.727 1.00 83.44 675 SER A N 1
ATOM 5759 C CA . SER A 1 675 ? 8.941 -11.773 -38.143 1.00 83.44 675 SER A CA 1
ATOM 5760 C C . SER A 1 675 ? 7.894 -12.505 -38.989 1.00 83.44 675 SER A C 1
ATOM 5762 O O . SER A 1 675 ? 7.829 -13.731 -38.963 1.00 83.44 675 SER A O 1
ATOM 5764 N N . LEU A 1 676 ? 7.086 -11.766 -39.757 1.00 75.50 676 LEU A N 1
ATOM 5765 C CA . LEU A 1 676 ? 6.092 -12.325 -40.673 1.00 75.50 676 LEU A CA 1
ATOM 5766 C C . LEU A 1 676 ? 6.700 -12.760 -42.013 1.00 75.50 676 LEU A C 1
ATOM 5768 O O . LEU A 1 676 ? 6.164 -13.659 -42.656 1.00 75.50 676 LEU A O 1
ATOM 5772 N N . MET A 1 677 ? 7.791 -12.126 -42.451 1.00 73.12 677 MET A N 1
ATOM 5773 C CA . MET A 1 677 ? 8.350 -12.315 -43.791 1.00 73.12 677 MET A CA 1
ATOM 5774 C C . MET A 1 677 ? 9.441 -13.395 -43.892 1.00 73.12 677 MET A C 1
ATOM 5776 O O . MET A 1 677 ? 9.627 -13.930 -44.988 1.00 73.12 677 MET A O 1
ATOM 5780 N N . LYS A 1 678 ? 10.219 -13.692 -42.835 1.00 67.06 678 LYS A N 1
ATOM 5781 C CA . LYS A 1 678 ? 11.477 -14.468 -42.967 1.00 67.06 678 LYS A CA 1
ATOM 5782 C C . LYS A 1 678 ? 11.777 -15.412 -41.790 1.00 67.06 678 LYS A C 1
ATOM 5784 O O . LYS A 1 678 ? 11.317 -15.206 -40.676 1.00 67.06 678 LYS A O 1
ATOM 5789 N N . LYS A 1 679 ? 12.610 -16.437 -42.052 1.00 62.50 679 LYS A N 1
ATOM 5790 C CA . LYS A 1 679 ? 13.187 -17.363 -41.046 1.00 62.50 679 LYS A CA 1
ATOM 5791 C C . LYS A 1 679 ? 14.513 -16.873 -40.424 1.00 62.50 679 LYS A C 1
ATOM 5793 O O . LYS A 1 679 ? 14.987 -17.486 -39.477 1.00 62.50 679 LYS A O 1
ATOM 5798 N N . GLU A 1 680 ? 15.116 -15.813 -40.964 1.00 78.25 680 GLU A N 1
ATOM 5799 C CA . GLU A 1 680 ? 16.420 -15.257 -40.547 1.00 78.25 680 GLU A CA 1
ATOM 5800 C C . GLU A 1 680 ? 16.239 -13.968 -39.720 1.00 78.25 680 GLU A C 1
ATOM 5802 O O . GLU A 1 680 ? 15.233 -13.275 -39.894 1.00 78.25 680 GLU A O 1
ATOM 5807 N N . LYS A 1 681 ? 17.183 -13.614 -38.830 1.00 84.31 681 LYS A N 1
ATOM 5808 C CA . LYS A 1 681 ? 17.083 -12.399 -37.994 1.00 84.31 681 LYS A CA 1
ATOM 5809 C C . LYS A 1 681 ? 17.269 -11.113 -38.817 1.00 84.31 681 LYS A C 1
ATOM 5811 O O . LYS A 1 681 ? 18.098 -11.063 -39.719 1.00 84.31 681 LYS A O 1
ATOM 5816 N N . LEU A 1 682 ? 16.555 -10.038 -38.454 1.00 86.38 682 LEU A N 1
ATOM 5817 C CA . LEU A 1 682 ? 16.609 -8.731 -39.144 1.00 86.38 682 LEU A CA 1
ATOM 5818 C C . LEU A 1 682 ? 18.039 -8.184 -39.254 1.00 86.38 682 LEU A C 1
ATOM 5820 O O . LEU A 1 682 ? 18.451 -7.731 -40.316 1.00 86.38 682 LEU A O 1
ATOM 5824 N N . ILE A 1 683 ? 18.803 -8.253 -38.163 1.00 88.25 683 ILE A N 1
ATOM 5825 C CA . ILE A 1 683 ? 20.183 -7.754 -38.120 1.00 88.25 683 ILE A CA 1
ATOM 5826 C C . ILE A 1 683 ? 21.078 -8.537 -39.090 1.00 88.25 683 ILE A C 1
ATOM 5828 O O . ILE A 1 683 ? 21.878 -7.933 -39.795 1.00 88.25 683 ILE A O 1
ATOM 5832 N N . GLU A 1 684 ? 20.929 -9.862 -39.159 1.00 87.75 684 GLU A N 1
ATOM 5833 C CA . GLU A 1 684 ? 21.709 -10.719 -40.065 1.00 87.75 684 GLU A CA 1
ATOM 5834 C C . GLU A 1 684 ? 21.395 -10.399 -41.530 1.00 87.75 684 GLU A C 1
ATOM 5836 O O . GLU A 1 684 ? 22.304 -10.258 -42.347 1.00 87.75 684 GLU A O 1
ATOM 5841 N N . PHE A 1 685 ? 20.118 -10.173 -41.845 1.00 86.00 685 PHE A N 1
ATOM 5842 C CA . PHE A 1 685 ? 19.708 -9.741 -43.175 1.00 86.00 685 PHE A CA 1
ATOM 5843 C C . PHE A 1 685 ? 20.294 -8.382 -43.563 1.00 86.00 685 PHE A C 1
ATOM 5845 O O . PHE A 1 685 ? 20.836 -8.249 -44.659 1.00 86.00 685 PHE A O 1
ATOM 5852 N N . VAL A 1 686 ? 20.207 -7.382 -42.680 1.00 87.50 686 VAL A N 1
ATOM 5853 C CA . VAL A 1 686 ? 20.756 -6.045 -42.952 1.00 87.50 686 VAL A CA 1
ATOM 5854 C C . VAL A 1 686 ? 22.269 -6.118 -43.145 1.00 87.50 686 VAL A C 1
ATOM 5856 O O . VAL A 1 686 ? 22.778 -5.543 -44.101 1.00 87.50 686 VAL A O 1
ATOM 5859 N N . ARG A 1 687 ? 22.982 -6.897 -42.318 1.00 87.56 687 ARG A N 1
ATOM 5860 C CA . ARG A 1 687 ? 24.427 -7.120 -42.479 1.00 87.56 687 ARG A CA 1
ATOM 5861 C C . ARG A 1 687 ? 24.782 -7.661 -43.868 1.00 87.56 687 ARG A C 1
ATOM 5863 O O . ARG A 1 687 ? 25.735 -7.189 -44.472 1.00 87.56 687 ARG A O 1
ATOM 5870 N N . LYS A 1 688 ? 23.990 -8.593 -44.414 1.00 84.88 688 LYS A N 1
ATOM 5871 C CA . LYS A 1 688 ? 24.196 -9.138 -45.772 1.00 84.88 688 LYS A CA 1
ATOM 5872 C C . LYS A 1 688 ? 23.992 -8.115 -46.898 1.00 84.88 688 LYS A C 1
ATOM 5874 O O . LYS A 1 688 ? 24.464 -8.359 -48.001 1.00 84.88 688 LYS A O 1
ATOM 5879 N N . HIS A 1 689 ? 23.285 -7.012 -46.645 1.00 83.56 689 HIS A N 1
ATOM 5880 C CA . HIS A 1 689 ? 23.068 -5.946 -47.634 1.00 83.56 689 HIS A CA 1
ATOM 5881 C C . HIS A 1 689 ? 24.207 -4.924 -47.662 1.00 83.56 689 HIS A C 1
ATOM 5883 O O . HIS A 1 689 ? 24.263 -4.105 -48.578 1.00 83.56 689 HIS A O 1
ATOM 5889 N N . PHE A 1 690 ? 25.126 -4.974 -46.696 1.00 84.44 690 PHE A N 1
ATOM 5890 C CA . PHE A 1 690 ? 26.341 -4.176 -46.745 1.00 84.44 690 PHE A CA 1
ATOM 5891 C C . PHE A 1 690 ? 27.346 -4.804 -47.715 1.00 84.44 690 PHE A C 1
ATOM 5893 O O . PHE A 1 690 ? 28.070 -5.735 -47.370 1.00 84.44 690 PHE A O 1
ATOM 5900 N N . ASP A 1 691 ? 27.403 -4.269 -48.930 1.00 79.00 691 ASP A N 1
ATOM 5901 C CA . ASP A 1 691 ? 28.459 -4.563 -49.898 1.00 79.00 691 ASP A CA 1
ATOM 5902 C C . ASP A 1 691 ? 29.715 -3.689 -49.653 1.00 79.00 691 ASP A C 1
ATOM 5904 O O . ASP A 1 691 ? 29.874 -3.050 -48.601 1.00 79.00 691 ASP A O 1
ATOM 5908 N N . SER A 1 692 ? 30.633 -3.658 -50.626 1.00 72.88 692 SER A N 1
ATOM 5909 C CA . SER A 1 692 ? 31.845 -2.828 -50.581 1.00 72.88 692 SER A CA 1
ATOM 5910 C C . SER A 1 692 ? 31.560 -1.324 -50.485 1.00 72.88 692 SER A C 1
ATOM 5912 O O . SER A 1 692 ? 32.415 -0.575 -50.023 1.00 72.88 692 SER A O 1
ATOM 5914 N N . ASN A 1 693 ? 30.368 -0.853 -50.864 1.00 80.75 693 ASN A N 1
ATOM 5915 C CA . ASN A 1 693 ? 30.020 0.570 -50.823 1.00 80.75 693 ASN A CA 1
ATOM 5916 C C . ASN A 1 693 ? 29.731 1.070 -49.396 1.00 80.75 693 ASN A C 1
ATOM 5918 O O . ASN A 1 693 ? 29.693 2.278 -49.157 1.00 80.75 693 ASN A O 1
ATOM 5922 N N . TYR A 1 694 ? 29.552 0.160 -48.430 1.00 86.38 694 TYR A N 1
ATOM 5923 C CA . TYR A 1 694 ? 29.280 0.485 -47.022 1.00 86.38 694 TYR A CA 1
ATOM 5924 C C . TYR A 1 694 ? 30.518 0.459 -46.131 1.00 86.38 694 TYR A C 1
ATOM 5926 O O . TYR A 1 694 ? 30.416 0.632 -44.920 1.00 86.38 694 TYR A O 1
ATOM 5934 N N . ASP A 1 695 ? 31.697 0.291 -46.714 1.00 84.38 695 ASP A N 1
ATOM 5935 C CA . ASP A 1 695 ? 32.974 0.310 -46.005 1.00 84.38 695 ASP A CA 1
ATOM 5936 C C . ASP A 1 695 ? 33.253 1.632 -45.270 1.00 84.38 695 ASP A C 1
ATOM 5938 O O . ASP A 1 695 ? 33.970 1.643 -44.276 1.00 84.38 695 ASP A O 1
ATOM 5942 N N . ALA A 1 696 ? 32.642 2.738 -45.699 1.00 82.56 696 ALA A N 1
ATOM 5943 C CA . ALA A 1 696 ? 32.716 4.023 -45.007 1.00 82.56 696 ALA A CA 1
ATOM 5944 C C . ALA A 1 696 ? 31.504 4.313 -44.091 1.00 82.56 696 ALA A C 1
ATOM 5946 O O . ALA A 1 696 ? 31.380 5.417 -43.565 1.00 82.56 696 ALA A O 1
ATOM 5947 N N . CYS A 1 697 ? 30.574 3.368 -43.923 1.00 89.12 697 CYS A N 1
ATOM 5948 C CA . CYS A 1 697 ? 29.334 3.574 -43.173 1.00 89.12 697 CYS A CA 1
ATOM 5949 C C . CYS A 1 697 ? 29.510 3.221 -41.694 1.00 89.12 697 CYS A C 1
ATOM 5951 O O . CYS A 1 697 ? 29.798 2.071 -41.364 1.00 89.12 697 CYS A O 1
ATOM 5953 N N . TRP A 1 698 ? 29.245 4.166 -40.786 1.00 90.44 698 TRP A N 1
ATOM 5954 C CA . TRP A 1 698 ? 29.378 3.914 -39.344 1.00 90.44 698 TRP A CA 1
ATOM 5955 C C . TRP A 1 698 ? 28.472 2.766 -38.854 1.00 90.44 698 TRP A C 1
ATOM 5957 O O . TRP A 1 698 ? 28.880 1.965 -38.007 1.00 90.44 698 TRP A O 1
ATOM 5967 N N . LEU A 1 699 ? 27.258 2.644 -39.414 1.00 91.44 699 LEU A N 1
ATOM 5968 C CA . LEU A 1 699 ? 26.275 1.648 -38.984 1.00 91.44 699 LEU A CA 1
ATOM 5969 C C . LEU A 1 699 ? 26.712 0.225 -39.332 1.00 91.44 699 LEU A C 1
ATOM 5971 O O . LEU A 1 699 ? 26.422 -0.687 -38.562 1.00 91.44 699 LEU A O 1
ATOM 5975 N N . LYS A 1 700 ? 27.443 0.027 -40.437 1.00 91.00 700 LYS A N 1
ATOM 5976 C CA . LYS A 1 700 ? 28.025 -1.278 -40.779 1.00 91.00 700 LYS A CA 1
ATOM 5977 C C . LYS A 1 700 ? 28.865 -1.803 -39.619 1.00 91.00 700 LYS A C 1
ATOM 5979 O O . LYS A 1 700 ? 28.600 -2.887 -39.111 1.00 91.00 700 LYS A O 1
ATOM 5984 N N . TYR A 1 701 ? 29.788 -0.983 -39.120 1.00 91.12 701 TYR A N 1
ATOM 5985 C CA . TYR A 1 701 ? 30.639 -1.337 -37.983 1.00 91.12 701 TYR A CA 1
ATOM 5986 C C . TYR A 1 701 ? 29.846 -1.491 -36.684 1.00 91.12 701 TYR A C 1
ATOM 5988 O O . TYR A 1 701 ? 30.090 -2.433 -35.940 1.00 91.12 701 TYR A O 1
ATOM 5996 N N . ALA A 1 702 ? 28.863 -0.625 -36.423 1.00 90.94 702 ALA A N 1
ATOM 5997 C CA . ALA A 1 702 ? 28.001 -0.749 -35.245 1.00 90.94 702 ALA A CA 1
ATOM 5998 C C . ALA A 1 702 ? 27.132 -2.020 -35.262 1.00 90.94 702 ALA A C 1
ATOM 6000 O O . ALA A 1 702 ? 26.780 -2.551 -34.208 1.00 90.94 702 ALA A O 1
ATOM 6001 N N . LEU A 1 703 ? 26.765 -2.517 -36.447 1.00 91.50 703 LEU A N 1
ATOM 6002 C CA . LEU A 1 703 ? 26.053 -3.777 -36.595 1.00 91.50 703 LEU A CA 1
ATOM 6003 C C . LEU A 1 703 ? 27.010 -4.957 -36.529 1.00 91.50 703 LEU A C 1
ATOM 6005 O O . LEU A 1 703 ? 26.694 -5.885 -35.794 1.00 91.50 703 LEU A O 1
ATOM 6009 N N . ASP A 1 704 ? 28.139 -4.944 -37.233 1.00 88.12 704 ASP A N 1
ATOM 6010 C CA . ASP A 1 704 ? 29.115 -6.044 -37.295 1.00 88.12 704 ASP A CA 1
ATOM 6011 C C . ASP A 1 704 ? 29.878 -6.255 -35.988 1.00 88.12 704 ASP A C 1
ATOM 6013 O O . ASP A 1 704 ? 30.254 -7.382 -35.667 1.00 88.12 704 ASP A O 1
ATOM 6017 N N . ARG A 1 705 ? 30.094 -5.183 -35.225 1.00 86.00 705 ARG A N 1
ATOM 6018 C CA . ARG A 1 705 ? 30.723 -5.221 -33.906 1.00 86.00 705 ARG A CA 1
ATOM 6019 C C . ARG A 1 705 ? 29.668 -5.137 -32.811 1.00 86.00 705 ARG A C 1
ATOM 6021 O O . ARG A 1 705 ? 28.591 -4.576 -33.000 1.00 86.00 705 ARG A O 1
ATOM 6028 N N . ASP A 1 706 ? 29.973 -5.690 -31.646 1.00 86.50 706 ASP A N 1
ATOM 6029 C CA . ASP A 1 706 ? 29.089 -5.649 -30.472 1.00 86.50 706 ASP A CA 1
ATOM 6030 C C . ASP A 1 706 ? 29.525 -4.575 -29.454 1.00 86.50 706 ASP A C 1
ATOM 6032 O O . ASP A 1 706 ? 29.281 -4.691 -28.256 1.00 86.50 706 ASP A O 1
ATOM 6036 N N . TYR A 1 707 ? 30.161 -3.500 -29.935 1.00 86.56 707 TYR A N 1
ATOM 6037 C CA . TYR A 1 707 ? 30.575 -2.360 -29.113 1.00 86.56 707 TYR A CA 1
ATOM 6038 C C . TYR A 1 707 ? 29.417 -1.380 -28.908 1.00 86.56 707 TYR A C 1
ATOM 6040 O O . TYR A 1 707 ? 28.909 -0.772 -29.854 1.00 86.56 707 TYR A O 1
ATOM 6048 N N . ASN A 1 708 ? 29.021 -1.186 -27.650 1.00 85.06 708 ASN A N 1
ATOM 6049 C CA . ASN A 1 708 ? 27.971 -0.240 -27.271 1.00 85.06 708 ASN A CA 1
ATOM 6050 C C . ASN A 1 708 ? 28.353 1.215 -27.588 1.00 85.06 708 ASN A C 1
ATOM 6052 O O . ASN A 1 708 ? 27.484 2.046 -27.852 1.00 85.06 708 ASN A O 1
ATOM 6056 N N . GLU A 1 709 ? 29.648 1.521 -27.563 1.00 86.12 709 GLU A N 1
ATOM 6057 C CA . GLU A 1 709 ? 30.236 2.838 -27.787 1.00 86.12 709 GLU A CA 1
ATOM 6058 C C . GLU A 1 709 ? 29.787 3.435 -29.126 1.00 86.12 709 GLU A C 1
ATOM 6060 O O . GLU A 1 709 ? 29.449 4.615 -29.180 1.00 86.12 709 GLU A O 1
ATOM 6065 N N . LEU A 1 710 ? 29.686 2.611 -30.177 1.00 89.44 710 LEU A N 1
ATOM 6066 C CA . LEU A 1 710 ? 29.309 3.048 -31.528 1.00 89.44 710 LEU A CA 1
ATOM 6067 C C . LEU A 1 710 ? 27.833 3.469 -31.647 1.00 89.44 710 LEU A C 1
ATOM 6069 O O . LEU A 1 710 ? 27.470 4.171 -32.586 1.00 89.44 710 LEU A O 1
ATOM 6073 N N . LEU A 1 711 ? 26.977 3.054 -30.707 1.00 90.06 711 LEU A N 1
ATOM 6074 C CA . LEU A 1 711 ? 25.544 3.385 -30.682 1.00 90.06 711 LEU A CA 1
ATOM 6075 C C . LEU A 1 711 ? 25.180 4.396 -29.580 1.00 90.06 711 LEU A C 1
ATOM 6077 O O . LEU A 1 711 ? 24.097 4.984 -29.624 1.00 90.06 711 LEU A O 1
ATOM 6081 N N . LYS A 1 712 ? 26.055 4.588 -28.582 1.00 87.25 712 LYS A N 1
ATOM 6082 C CA . LYS A 1 712 ? 25.840 5.496 -27.439 1.00 87.25 712 LYS A CA 1
ATOM 6083 C C . LYS A 1 712 ? 26.490 6.869 -27.626 1.00 87.25 712 LYS A C 1
ATOM 6085 O O . LYS A 1 712 ? 25.974 7.865 -27.116 1.00 87.25 712 LYS A O 1
ATOM 6090 N N . ASN A 1 713 ? 27.620 6.931 -28.320 1.00 86.19 713 ASN A N 1
ATOM 6091 C CA . ASN A 1 713 ? 28.354 8.174 -28.505 1.00 86.19 713 ASN A CA 1
ATOM 6092 C C . ASN A 1 713 ? 27.812 9.001 -29.670 1.00 86.19 713 ASN A C 1
ATOM 6094 O O . ASN A 1 713 ? 27.184 8.475 -30.588 1.00 86.19 713 ASN A O 1
ATOM 6098 N N . VAL A 1 714 ? 28.042 10.316 -29.603 1.00 86.88 714 VAL A N 1
ATOM 6099 C CA . VAL A 1 714 ? 27.615 11.231 -30.666 1.00 86.88 714 VAL A CA 1
ATOM 6100 C C . VAL A 1 714 ? 28.530 11.042 -31.867 1.00 86.88 714 VAL A C 1
ATOM 6102 O O . VAL A 1 714 ? 29.741 11.124 -31.703 1.00 86.88 714 VAL A O 1
ATOM 6105 N N . ILE A 1 715 ? 27.967 10.808 -33.047 1.00 89.06 715 ILE A N 1
ATOM 6106 C CA . ILE A 1 715 ? 28.689 10.740 -34.318 1.00 89.06 715 ILE A CA 1
ATOM 6107 C C . ILE A 1 715 ? 28.332 11.975 -35.143 1.00 89.06 715 ILE A C 1
ATOM 6109 O O . ILE A 1 715 ? 27.171 12.368 -35.197 1.00 89.06 715 ILE A O 1
ATOM 6113 N N . GLU A 1 716 ? 29.304 12.592 -35.794 1.00 87.88 716 GLU A N 1
ATOM 6114 C CA . GLU A 1 716 ? 29.096 13.723 -36.697 1.00 87.88 716 GLU A CA 1
ATOM 6115 C C . GLU A 1 716 ? 29.733 13.421 -38.048 1.00 87.88 716 GLU A C 1
ATOM 6117 O O . GLU A 1 716 ? 30.723 12.693 -38.126 1.00 87.88 716 GLU A O 1
ATOM 6122 N N . TYR A 1 717 ? 29.152 13.963 -39.113 1.00 88.12 717 TYR A N 1
ATOM 6123 C CA . TYR A 1 717 ? 29.708 13.882 -40.455 1.00 88.12 717 TYR A CA 1
ATOM 6124 C C . TYR A 1 717 ? 30.027 15.304 -40.912 1.00 88.12 717 TYR A C 1
ATOM 6126 O O . TYR A 1 717 ? 29.123 16.103 -41.114 1.00 88.12 717 TYR A O 1
ATOM 6134 N N . ILE A 1 718 ? 31.315 15.648 -40.963 1.00 81.44 718 ILE A N 1
ATOM 6135 C CA . ILE A 1 718 ? 31.798 17.006 -41.258 1.00 81.44 718 ILE A CA 1
ATOM 6136 C C . ILE A 1 718 ? 32.897 16.895 -42.308 1.00 81.44 718 ILE A C 1
ATOM 6138 O O . ILE A 1 718 ? 33.818 16.095 -42.147 1.00 81.44 718 ILE A O 1
ATOM 6142 N N . ASP A 1 719 ? 32.802 17.674 -43.387 1.00 77.75 719 ASP A N 1
ATOM 6143 C CA . ASP A 1 719 ? 33.791 17.708 -44.476 1.00 77.75 719 ASP A CA 1
ATOM 6144 C C . ASP A 1 719 ? 34.177 16.308 -44.993 1.00 77.75 719 ASP A C 1
ATOM 6146 O O . ASP A 1 719 ? 35.350 15.975 -45.158 1.00 77.75 719 ASP A O 1
ATOM 6150 N N . ASN A 1 720 ? 33.170 15.455 -45.211 1.00 76.44 720 ASN A N 1
ATOM 6151 C CA . ASN A 1 720 ? 33.303 14.048 -45.609 1.00 76.44 720 ASN A CA 1
ATOM 6152 C C . ASN A 1 720 ? 34.009 13.120 -44.599 1.00 76.44 720 ASN A C 1
ATOM 6154 O O . ASN A 1 720 ? 34.327 11.978 -44.939 1.00 76.44 720 ASN A O 1
ATOM 6158 N N . ASN A 1 721 ? 34.205 13.556 -43.354 1.00 76.88 721 ASN A N 1
ATOM 6159 C CA . ASN A 1 721 ? 34.817 12.767 -42.291 1.00 76.88 721 ASN A CA 1
ATOM 6160 C C . ASN A 1 721 ? 33.803 12.406 -41.204 1.00 76.88 721 ASN A C 1
ATOM 6162 O O . ASN A 1 721 ? 33.047 13.247 -40.723 1.00 76.88 721 ASN A O 1
ATOM 6166 N N . LEU A 1 722 ? 33.823 11.139 -40.787 1.00 85.75 722 LEU A N 1
ATOM 6167 C CA . LEU A 1 722 ? 33.069 10.674 -39.628 1.00 85.75 722 LEU A CA 1
ATOM 6168 C C . LEU A 1 722 ? 33.863 10.940 -38.352 1.00 85.75 722 LEU A C 1
ATOM 6170 O O . LEU A 1 722 ? 34.969 10.421 -38.184 1.00 85.75 722 LEU A O 1
ATOM 6174 N N . LEU A 1 723 ? 33.263 11.688 -37.436 1.00 83.62 723 LEU A N 1
ATOM 6175 C CA . LEU A 1 723 ? 33.775 11.958 -36.100 1.00 83.62 723 LEU A CA 1
ATOM 6176 C C . LEU A 1 723 ? 32.882 11.279 -35.062 1.00 83.62 723 LEU A C 1
ATOM 6178 O O . LEU A 1 723 ? 31.680 11.162 -35.258 1.00 83.62 723 LEU A O 1
ATOM 6182 N N . ILE A 1 724 ? 33.450 10.846 -33.944 1.00 84.31 724 ILE A N 1
ATOM 6183 C CA . ILE A 1 724 ? 32.744 10.275 -32.801 1.00 84.31 724 ILE A CA 1
ATOM 6184 C C . ILE A 1 724 ? 33.237 10.929 -31.513 1.00 84.31 724 ILE A C 1
ATOM 6186 O O . ILE A 1 724 ? 34.435 11.103 -31.296 1.00 84.31 724 ILE A O 1
ATOM 6190 N N . SER A 1 725 ? 32.297 11.323 -30.662 1.00 80.50 725 SER A N 1
ATOM 6191 C CA . SER A 1 725 ? 32.569 11.925 -29.364 1.00 80.50 725 SER A CA 1
ATOM 6192 C C . SER A 1 725 ? 32.885 10.843 -28.342 1.00 80.50 725 SER A C 1
ATOM 6194 O O . SER A 1 725 ? 32.034 10.006 -28.051 1.00 80.50 725 SER A O 1
ATOM 6196 N N . ILE A 1 726 ? 34.088 10.858 -27.778 1.00 73.00 726 ILE A N 1
ATOM 6197 C CA . ILE A 1 726 ? 34.512 9.914 -26.739 1.00 73.00 726 ILE A CA 1
ATOM 6198 C C . ILE A 1 726 ? 35.040 10.699 -25.545 1.00 73.00 726 ILE A C 1
ATOM 6200 O O . ILE A 1 726 ? 35.544 11.815 -25.677 1.00 73.00 726 ILE A O 1
ATOM 6204 N N . GLU A 1 727 ? 34.855 10.135 -24.357 1.00 63.00 727 GLU A N 1
ATOM 6205 C CA . GLU A 1 727 ? 35.407 10.678 -23.124 1.00 63.00 727 GLU A CA 1
ATOM 6206 C C . GLU A 1 727 ? 36.915 10.417 -23.067 1.00 63.00 727 GLU A C 1
ATOM 6208 O O . GLU A 1 727 ? 37.375 9.287 -23.233 1.00 63.00 727 GLU A O 1
ATOM 6213 N N . ASP A 1 728 ? 37.678 11.485 -22.875 1.00 53.19 728 ASP A N 1
ATOM 6214 C CA . ASP A 1 728 ? 39.125 11.458 -22.754 1.00 53.19 728 ASP A CA 1
ATOM 6215 C C . ASP A 1 728 ? 39.537 10.602 -21.562 1.00 53.19 728 ASP A C 1
ATOM 6217 O O . ASP A 1 728 ? 39.164 10.865 -20.417 1.00 53.19 728 ASP A O 1
ATOM 6221 N N . ILE A 1 729 ? 40.348 9.592 -21.855 1.00 48.94 729 ILE A N 1
ATOM 6222 C CA . ILE A 1 729 ? 40.872 8.627 -20.891 1.00 48.94 729 ILE A CA 1
ATOM 6223 C C . ILE A 1 729 ? 41.795 9.323 -19.871 1.00 48.94 729 ILE A C 1
ATOM 6225 O O . ILE A 1 729 ? 41.922 8.851 -18.744 1.00 48.94 729 ILE A O 1
ATOM 6229 N N . VAL A 1 730 ? 42.422 10.446 -20.243 1.00 41.44 730 VAL A N 1
ATOM 6230 C CA . VAL A 1 730 ? 43.431 11.155 -19.442 1.00 41.44 730 VAL A CA 1
ATOM 6231 C C . VAL A 1 730 ? 42.810 12.248 -18.571 1.00 41.44 730 VAL A C 1
ATOM 6233 O O . VAL A 1 730 ? 43.158 12.367 -17.398 1.00 41.44 730 VAL A O 1
ATOM 6236 N N . TYR A 1 731 ? 41.887 13.041 -19.121 1.00 44.91 731 TYR A N 1
ATOM 6237 C CA . TYR A 1 731 ? 41.350 14.232 -18.444 1.00 44.91 731 TYR A CA 1
ATOM 6238 C C . TYR A 1 731 ? 39.850 14.161 -18.119 1.00 44.91 731 TYR A C 1
ATOM 6240 O O . TYR A 1 731 ? 39.319 15.103 -17.529 1.00 44.91 731 TYR A O 1
ATOM 6248 N N . GLY A 1 732 ? 39.150 13.089 -18.515 1.00 51.09 732 GLY A N 1
ATOM 6249 C CA . GLY A 1 732 ? 37.702 12.941 -18.309 1.00 51.09 732 GLY A CA 1
ATOM 6250 C C . GLY A 1 732 ? 36.856 13.957 -19.090 1.00 51.09 732 GLY A C 1
ATOM 6251 O O . GLY A 1 732 ? 35.709 14.224 -18.737 1.00 51.09 732 GLY A O 1
ATOM 6252 N N . ARG A 1 733 ? 37.418 14.586 -20.130 1.00 53.78 733 ARG A N 1
ATOM 6253 C CA . ARG A 1 733 ? 36.728 15.576 -20.976 1.00 53.78 733 ARG A CA 1
ATOM 6254 C C . ARG A 1 733 ? 36.205 14.914 -22.243 1.00 53.78 733 ARG A C 1
ATOM 6256 O O . ARG A 1 733 ? 36.905 14.129 -22.858 1.00 53.78 733 ARG A O 1
ATOM 6263 N N . LYS A 1 734 ? 34.995 15.239 -22.695 1.00 58.00 734 LYS A N 1
ATOM 6264 C CA . LYS A 1 734 ? 34.499 14.730 -23.987 1.00 58.00 734 LYS A CA 1
ATOM 6265 C C . LYS A 1 734 ? 35.115 15.508 -25.142 1.00 58.00 734 LYS A C 1
ATOM 6267 O O . LYS A 1 734 ? 35.036 16.733 -25.153 1.00 58.00 734 LYS A O 1
ATOM 6272 N N . GLY A 1 735 ? 35.656 14.800 -26.129 1.00 65.31 735 GLY A N 1
ATOM 6273 C CA . GLY A 1 735 ? 36.124 15.400 -27.377 1.00 65.31 735 GLY A CA 1
ATOM 6274 C C . GLY A 1 735 ? 35.788 14.549 -28.598 1.00 65.31 735 GLY A C 1
ATOM 6275 O O . GLY A 1 735 ? 35.412 13.384 -28.468 1.00 65.31 735 GLY A O 1
ATOM 6276 N N . TYR A 1 736 ? 35.863 15.157 -29.782 1.00 71.25 736 TYR A N 1
ATOM 6277 C CA . TYR A 1 736 ? 35.580 14.494 -31.055 1.00 71.25 736 TYR A CA 1
ATOM 6278 C C . TYR A 1 736 ? 36.852 13.896 -31.647 1.00 71.25 736 TYR A C 1
ATOM 6280 O O . TYR A 1 736 ? 37.894 14.547 -31.696 1.00 71.25 736 TYR A O 1
ATOM 6288 N N . MET A 1 737 ? 36.752 12.653 -32.105 1.00 74.12 737 MET A N 1
ATOM 6289 C CA . MET A 1 737 ? 37.836 11.911 -32.742 1.00 74.12 737 MET A CA 1
ATOM 6290 C C . MET A 1 737 ? 37.342 11.288 -34.036 1.00 74.12 737 MET A C 1
ATOM 6292 O O . MET A 1 737 ? 36.164 10.977 -34.164 1.00 74.12 737 MET A O 1
ATOM 6296 N N . SER A 1 738 ? 38.234 11.037 -34.983 1.00 79.94 738 SER A N 1
ATOM 6297 C CA . SER A 1 738 ? 37.850 10.337 -36.207 1.00 79.94 738 SER A CA 1
ATOM 6298 C C . SER A 1 738 ? 37.395 8.905 -35.925 1.00 79.94 738 SER A C 1
ATOM 6300 O O . SER A 1 738 ? 38.021 8.166 -35.164 1.00 79.94 738 SER A O 1
ATOM 6302 N N . PHE A 1 739 ? 36.290 8.516 -36.558 1.00 84.38 739 PHE A N 1
ATOM 6303 C CA . PHE A 1 739 ? 35.549 7.288 -36.276 1.00 84.38 739 PHE A CA 1
ATOM 6304 C C . PHE A 1 739 ? 36.364 6.012 -36.524 1.00 84.38 739 PHE A C 1
ATOM 6306 O O . PHE A 1 739 ? 36.382 5.114 -35.688 1.00 84.38 739 PHE A O 1
ATOM 6313 N N . PHE A 1 740 ? 37.074 5.917 -37.649 1.00 84.00 740 PHE A N 1
ATOM 6314 C CA . PHE A 1 740 ? 37.819 4.702 -38.002 1.00 84.00 740 PHE A CA 1
ATOM 6315 C C . PHE A 1 740 ? 39.017 4.409 -37.082 1.00 84.00 740 PHE A C 1
ATOM 6317 O O . PHE A 1 740 ? 39.156 3.254 -36.676 1.00 84.00 740 PHE A O 1
ATOM 6324 N N . PRO A 1 741 ? 39.825 5.407 -36.665 1.00 77.25 741 PRO A N 1
ATOM 6325 C CA . PRO A 1 741 ? 40.781 5.245 -35.569 1.00 77.25 741 PRO A CA 1
ATOM 6326 C C . PRO A 1 741 ? 40.168 4.643 -34.299 1.00 77.25 741 PRO A C 1
ATOM 6328 O O . PRO A 1 741 ? 40.747 3.747 -33.688 1.00 77.25 741 PRO A O 1
ATOM 6331 N N . VAL A 1 742 ? 38.973 5.100 -33.917 1.00 78.75 742 VAL A N 1
ATOM 6332 C CA . VAL A 1 742 ? 38.256 4.588 -32.743 1.00 78.75 742 VAL A CA 1
ATOM 6333 C C . VAL A 1 742 ? 37.835 3.139 -32.942 1.00 78.75 742 VAL A C 1
ATOM 6335 O O . VAL A 1 742 ? 38.068 2.318 -32.060 1.00 78.75 742 VAL A O 1
ATOM 6338 N N . VAL A 1 743 ? 37.223 2.810 -34.081 1.00 83.69 743 VAL A N 1
ATOM 6339 C CA . VAL A 1 743 ? 36.814 1.431 -34.382 1.00 83.69 743 VAL A CA 1
ATOM 6340 C C . VAL A 1 743 ? 38.022 0.501 -34.354 1.00 83.69 743 VAL A C 1
ATOM 6342 O O . VAL A 1 743 ? 37.952 -0.555 -33.737 1.00 83.69 743 VAL A O 1
ATOM 6345 N N . TYR A 1 744 ? 39.144 0.914 -34.948 1.00 79.81 744 TYR A N 1
ATOM 6346 C CA . TYR A 1 744 ? 40.385 0.147 -34.903 1.00 79.81 744 TYR A CA 1
ATOM 6347 C C . TYR A 1 744 ? 40.879 -0.053 -33.470 1.00 79.81 744 TYR A C 1
ATOM 6349 O O . TYR A 1 744 ? 41.228 -1.164 -33.085 1.00 79.81 744 TYR A O 1
ATOM 6357 N N . TYR A 1 745 ? 40.871 1.003 -32.656 1.00 75.94 745 TYR A N 1
ATOM 6358 C CA . TYR A 1 745 ? 41.231 0.899 -31.246 1.00 75.94 745 TYR A CA 1
ATOM 6359 C C . TYR A 1 745 ? 40.321 -0.070 -30.480 1.00 75.94 745 TYR A C 1
ATOM 6361 O O . TYR A 1 745 ? 40.828 -0.865 -29.694 1.00 75.94 745 TYR A O 1
ATOM 6369 N N . LEU A 1 746 ? 39.005 -0.043 -30.708 1.00 78.12 746 LEU A N 1
ATOM 6370 C CA . LEU A 1 746 ? 38.061 -0.968 -30.070 1.00 78.12 746 LEU A CA 1
ATOM 6371 C C . LEU A 1 746 ? 38.268 -2.416 -30.542 1.00 78.12 746 LEU A C 1
ATOM 6373 O O . LEU A 1 746 ? 38.278 -3.326 -29.709 1.00 78.12 746 LEU A O 1
ATOM 6377 N N . ASP A 1 747 ? 38.498 -2.620 -31.843 1.00 79.38 747 ASP A N 1
ATOM 6378 C CA . ASP A 1 747 ? 38.844 -3.918 -32.429 1.00 79.38 747 ASP A CA 1
ATOM 6379 C C . ASP A 1 747 ? 40.108 -4.476 -31.758 1.00 79.38 747 ASP A C 1
ATOM 6381 O O . ASP A 1 747 ? 40.087 -5.590 -31.232 1.00 79.38 747 ASP A O 1
ATOM 6385 N N . GLU A 1 748 ? 41.185 -3.691 -31.691 1.00 72.75 748 GLU A N 1
ATOM 6386 C CA . GLU A 1 748 ? 42.430 -4.088 -31.028 1.00 72.75 748 GLU A CA 1
ATOM 6387 C C . GLU A 1 748 ? 42.220 -4.333 -29.531 1.00 72.75 748 GLU A C 1
ATOM 6389 O O . GLU A 1 748 ? 42.571 -5.400 -29.033 1.00 72.75 748 GLU A O 1
ATOM 6394 N N . LYS A 1 749 ? 41.563 -3.416 -28.814 1.00 69.88 749 LYS A N 1
ATOM 6395 C CA . LYS A 1 749 ? 41.241 -3.571 -27.386 1.00 69.88 749 LYS A CA 1
ATOM 6396 C C . LYS A 1 749 ? 40.505 -4.884 -27.109 1.00 69.88 749 LYS A C 1
ATOM 6398 O O . LYS A 1 749 ? 40.804 -5.555 -26.125 1.00 69.88 749 LYS A O 1
ATOM 6403 N N . SER A 1 750 ? 39.570 -5.274 -27.975 1.00 69.31 750 SER A N 1
ATOM 6404 C CA . SER A 1 750 ? 38.801 -6.510 -27.806 1.00 69.31 750 SER A CA 1
ATOM 6405 C C . SER A 1 750 ? 39.621 -7.788 -28.014 1.00 69.31 750 SER A C 1
ATOM 6407 O O . SER A 1 750 ? 39.344 -8.793 -27.360 1.00 69.31 750 SER A O 1
ATOM 6409 N N . LYS A 1 751 ? 40.658 -7.750 -28.864 1.00 68.19 751 LYS A N 1
ATOM 6410 C CA . LYS A 1 751 ? 41.565 -8.887 -29.102 1.00 68.19 751 LYS A CA 1
ATOM 6411 C C . LYS A 1 751 ? 42.441 -9.203 -27.888 1.00 68.19 751 LYS A C 1
ATOM 6413 O O . LYS A 1 751 ? 42.888 -10.336 -27.749 1.00 68.19 751 LYS A O 1
ATOM 6418 N N . TYR A 1 752 ? 42.678 -8.223 -27.017 1.00 60.22 752 TYR A N 1
ATOM 6419 C CA . TYR A 1 752 ? 43.652 -8.305 -25.927 1.00 60.22 752 TYR A CA 1
ATOM 6420 C C . TYR A 1 752 ? 43.041 -8.491 -24.522 1.00 60.22 752 TYR A C 1
ATOM 6422 O O . TYR A 1 752 ? 43.716 -8.158 -23.559 1.00 60.22 752 TYR A O 1
ATOM 6430 N N . GLN A 1 753 ? 41.799 -8.996 -24.394 1.00 44.53 753 GLN A N 1
ATOM 6431 C CA . GLN A 1 753 ? 41.045 -9.216 -23.132 1.00 44.53 753 GLN A CA 1
ATOM 6432 C C . GLN A 1 753 ? 41.866 -9.121 -21.819 1.00 44.53 753 GLN A C 1
ATOM 6434 O O . GLN A 1 753 ? 42.369 -10.131 -21.337 1.00 44.53 753 GLN A O 1
ATOM 6439 N N . PHE A 1 754 ? 41.926 -7.939 -21.190 1.00 43.78 754 PHE A N 1
ATOM 6440 C CA . PHE A 1 754 ? 42.394 -7.767 -19.806 1.00 43.78 754 PHE A CA 1
ATOM 6441 C C . PHE A 1 754 ? 41.584 -6.700 -19.051 1.00 43.78 754 PHE A C 1
ATOM 6443 O O . PHE A 1 754 ? 40.980 -5.803 -19.644 1.00 43.78 754 PHE A O 1
ATOM 6450 N N . ARG A 1 755 ? 41.498 -6.892 -17.726 1.00 38.28 755 ARG A N 1
ATOM 6451 C CA . ARG A 1 755 ? 40.609 -6.211 -16.770 1.00 38.28 755 ARG A CA 1
ATOM 6452 C C . ARG A 1 755 ? 40.809 -4.691 -16.781 1.00 38.28 755 ARG A C 1
ATOM 6454 O O . ARG A 1 755 ? 41.930 -4.202 -16.820 1.00 38.28 755 ARG A O 1
ATOM 6461 N N . ASN A 1 756 ? 39.703 -3.956 -16.642 1.00 36.56 756 ASN A N 1
ATOM 6462 C CA . ASN A 1 756 ? 39.613 -2.487 -16.586 1.00 36.56 756 ASN A CA 1
ATOM 6463 C C . ASN A 1 756 ? 40.510 -1.787 -15.532 1.00 36.56 756 ASN A C 1
ATOM 6465 O O . ASN A 1 756 ? 40.543 -0.559 -15.502 1.00 36.56 756 ASN A O 1
ATOM 6469 N N . GLU A 1 757 ? 41.213 -2.522 -14.670 1.00 33.84 757 GLU A N 1
ATOM 6470 C CA . GLU A 1 757 ? 42.076 -1.970 -13.617 1.00 33.84 757 GLU A CA 1
ATOM 6471 C C . GLU A 1 757 ? 43.403 -1.416 -14.179 1.00 33.84 757 GLU A C 1
ATOM 6473 O O . GLU A 1 757 ? 43.847 -0.347 -13.763 1.00 33.84 757 GLU A O 1
ATOM 6478 N N . GLU A 1 758 ? 43.966 -2.010 -15.236 1.00 37.75 758 GLU A N 1
ATOM 6479 C CA . GLU A 1 758 ? 45.298 -1.625 -15.745 1.00 37.75 758 GLU A CA 1
ATOM 6480 C C . GLU A 1 758 ? 45.330 -0.296 -16.526 1.00 37.75 758 GLU A C 1
ATOM 6482 O O . GLU A 1 758 ? 46.385 0.323 -16.671 1.00 37.75 758 GLU A O 1
ATOM 6487 N N . PHE A 1 759 ? 44.181 0.210 -16.992 1.00 34.22 759 PHE A N 1
ATOM 6488 C CA . PHE A 1 759 ? 44.126 1.535 -17.626 1.00 34.22 759 PHE A CA 1
ATOM 6489 C C . PHE A 1 759 ? 44.114 2.682 -16.603 1.00 34.22 759 PHE A C 1
ATOM 6491 O O . PHE A 1 759 ? 44.544 3.783 -16.941 1.00 34.22 759 PHE A O 1
ATOM 6498 N N . ARG A 1 760 ? 43.685 2.441 -15.351 1.00 30.31 760 ARG A N 1
ATOM 6499 C CA . ARG A 1 760 ? 43.757 3.443 -14.267 1.00 30.31 760 ARG A CA 1
ATOM 6500 C C . ARG A 1 760 ? 45.146 3.522 -13.632 1.00 30.31 760 ARG A C 1
ATOM 6502 O O . ARG A 1 760 ? 45.543 4.604 -13.204 1.00 30.31 760 ARG A O 1
ATOM 6509 N N . ASP A 1 761 ? 45.896 2.423 -13.629 1.00 28.03 761 ASP A N 1
ATOM 6510 C CA . ASP A 1 761 ? 47.204 2.356 -12.965 1.00 28.03 761 ASP A CA 1
ATOM 6511 C C . ASP A 1 761 ? 48.385 2.848 -13.816 1.00 28.03 761 ASP A C 1
ATOM 6513 O O . ASP A 1 761 ? 49.485 3.031 -13.302 1.00 28.03 761 ASP A O 1
ATOM 6517 N N . THR A 1 762 ? 48.184 3.217 -15.086 1.00 32.34 762 THR A N 1
ATOM 6518 C CA . THR A 1 762 ? 49.288 3.730 -15.928 1.00 32.34 762 THR A CA 1
ATOM 6519 C C . THR A 1 762 ? 49.747 5.160 -15.611 1.00 32.34 762 THR A C 1
ATOM 6521 O O . THR A 1 762 ? 50.689 5.647 -16.246 1.00 32.34 762 THR A O 1
ATOM 6524 N N . PHE A 1 763 ? 49.163 5.804 -14.594 1.00 28.73 763 PHE A N 1
ATOM 6525 C CA . PHE A 1 763 ? 49.633 7.083 -14.046 1.00 28.73 763 PHE A CA 1
ATOM 6526 C C . PHE A 1 763 ? 49.981 7.057 -12.550 1.00 28.73 763 PHE A C 1
ATOM 6528 O O . PHE A 1 763 ? 50.349 8.099 -12.002 1.00 28.73 763 PHE A O 1
ATOM 6535 N N . LYS A 1 764 ? 49.960 5.895 -11.882 1.00 24.33 764 LYS A N 1
ATOM 6536 C CA . LYS A 1 764 ? 50.522 5.771 -10.532 1.00 24.33 764 LYS A CA 1
ATOM 6537 C C . LYS A 1 764 ? 51.851 5.034 -10.574 1.00 24.33 764 LYS A C 1
ATOM 6539 O O . LYS A 1 764 ? 51.916 3.860 -10.888 1.00 24.33 764 LYS A O 1
ATOM 6544 N N . SER A 1 765 ? 52.883 5.763 -10.154 1.00 25.19 765 SER A N 1
ATOM 6545 C CA . SER A 1 765 ? 54.099 5.214 -9.564 1.00 25.19 765 SER A CA 1
ATOM 6546 C C . SER A 1 765 ? 54.926 4.315 -10.487 1.00 25.19 765 SER A C 1
ATOM 6548 O O . SER A 1 765 ? 54.814 3.095 -10.498 1.00 25.19 765 SER A O 1
ATOM 6550 N N . ILE A 1 766 ? 55.891 4.937 -11.168 1.00 30.70 766 ILE A N 1
ATOM 6551 C CA . ILE A 1 766 ? 57.191 4.290 -11.358 1.00 30.70 766 ILE A CA 1
ATOM 6552 C C . ILE A 1 766 ? 57.646 3.903 -9.944 1.00 30.70 766 ILE A C 1
ATOM 6554 O O . ILE A 1 766 ? 57.928 4.784 -9.150 1.00 30.70 766 ILE A O 1
ATOM 6558 N N . LYS A 1 767 ? 57.560 2.630 -9.593 1.00 29.28 767 LYS A N 1
ATOM 6559 C CA . LYS A 1 767 ? 58.224 1.934 -8.484 1.00 29.28 767 LYS A CA 1
ATOM 6560 C C . LYS A 1 767 ? 57.704 0.516 -8.612 1.00 29.28 767 LYS A C 1
ATOM 6562 O O . LYS A 1 767 ? 56.654 0.212 -8.079 1.00 29.28 767 LYS A O 1
ATOM 6567 N N . ASP A 1 768 ? 58.354 -0.250 -9.477 1.00 25.44 768 ASP A N 1
ATOM 6568 C CA . ASP A 1 768 ? 58.603 -1.668 -9.250 1.00 25.44 768 ASP A CA 1
ATOM 6569 C C . ASP A 1 768 ? 59.594 -2.158 -10.307 1.00 25.44 768 ASP A C 1
ATOM 6571 O O . ASP A 1 768 ? 59.365 -2.159 -11.520 1.00 25.44 768 ASP A O 1
ATOM 6575 N N . THR A 1 769 ? 60.781 -2.493 -9.817 1.00 31.83 769 THR A N 1
ATOM 6576 C CA . THR A 1 769 ? 61.752 -3.337 -10.498 1.00 31.83 769 THR A CA 1
ATOM 6577 C C . THR A 1 769 ? 61.206 -4.762 -10.553 1.00 31.83 769 THR A C 1
ATOM 6579 O O . THR A 1 769 ? 60.890 -5.330 -9.515 1.00 31.83 769 THR A O 1
ATOM 6582 N N . TYR A 1 770 ? 61.221 -5.333 -11.760 1.00 26.73 770 TYR A N 1
ATOM 6583 C CA . TYR A 1 770 ? 60.856 -6.700 -12.154 1.00 26.73 770 TYR A CA 1
ATOM 6584 C C . TYR A 1 770 ? 59.383 -6.964 -12.524 1.00 26.73 770 TYR A C 1
ATOM 6586 O O . TYR A 1 770 ? 58.450 -6.738 -11.771 1.00 26.73 770 TYR A O 1
ATOM 6594 N N . THR A 1 771 ? 59.257 -7.579 -13.706 1.00 21.75 771 THR A N 1
ATOM 6595 C CA . THR A 1 771 ? 58.122 -8.309 -14.301 1.00 21.75 771 THR A CA 1
ATOM 6596 C C . THR A 1 771 ? 57.017 -7.546 -15.054 1.00 21.75 771 THR A C 1
ATOM 6598 O O . THR A 1 771 ? 56.193 -6.835 -14.505 1.00 21.75 771 THR A O 1
ATOM 6601 N N . HIS A 1 772 ? 57.035 -7.798 -16.371 1.00 27.56 772 HIS A N 1
ATOM 6602 C CA . HIS A 1 772 ? 55.916 -7.978 -17.302 1.00 27.56 772 HIS A CA 1
ATOM 6603 C C . HIS A 1 772 ? 54.720 -7.022 -17.250 1.00 27.56 772 HIS A C 1
ATOM 6605 O O . HIS A 1 772 ? 53.700 -7.334 -16.653 1.00 27.56 772 HIS A O 1
ATOM 6611 N N . ILE A 1 773 ? 54.767 -5.983 -18.092 1.00 25.11 773 ILE A N 1
ATOM 6612 C CA . ILE A 1 773 ? 53.563 -5.463 -18.754 1.00 25.11 773 ILE A CA 1
ATOM 6613 C C . ILE A 1 773 ? 53.879 -5.305 -20.245 1.00 25.11 773 ILE A C 1
ATOM 6615 O O . ILE A 1 773 ? 54.426 -4.298 -20.697 1.00 25.11 773 ILE A O 1
ATOM 6619 N N . SER A 1 774 ? 53.582 -6.356 -21.012 1.00 30.64 774 SER A N 1
ATOM 6620 C CA . SER A 1 774 ? 53.327 -6.231 -22.443 1.00 30.64 774 SER A CA 1
ATOM 6621 C C . SER A 1 774 ? 51.889 -5.757 -22.596 1.00 30.64 774 SER A C 1
ATOM 6623 O O . SER A 1 774 ? 51.006 -6.475 -22.145 1.00 30.64 774 SER A O 1
ATOM 6625 N N . LEU A 1 775 ? 51.657 -4.599 -23.213 1.00 29.00 775 LEU A N 1
ATOM 6626 C CA . LEU A 1 775 ? 50.524 -4.314 -24.104 1.00 29.00 775 LEU A CA 1
ATOM 6627 C C . LEU A 1 775 ? 50.527 -2.832 -24.491 1.00 29.00 775 LEU A C 1
ATOM 6629 O O . LEU A 1 775 ? 51.007 -1.962 -23.770 1.00 29.00 775 LEU A O 1
ATOM 6633 N N . LEU A 1 776 ? 50.052 -2.587 -25.705 1.00 33.75 776 LEU A N 1
ATOM 6634 C CA . LEU A 1 776 ? 50.120 -1.333 -26.433 1.00 33.75 776 LEU A CA 1
ATOM 6635 C C . LEU A 1 776 ? 49.593 -0.140 -25.614 1.00 33.75 776 LEU A C 1
ATOM 6637 O O . LEU A 1 776 ? 48.403 -0.088 -25.307 1.00 33.75 776 LEU A O 1
ATOM 6641 N N . LYS A 1 777 ? 50.425 0.881 -25.356 1.00 39.97 777 LYS A N 1
ATOM 6642 C CA . LYS A 1 777 ? 49.901 2.209 -24.979 1.00 39.97 777 LYS A CA 1
ATOM 6643 C C . LYS A 1 777 ? 49.245 2.836 -26.208 1.00 39.97 777 LYS A C 1
ATOM 6645 O O . LYS A 1 777 ? 49.947 3.303 -27.102 1.00 39.97 777 LYS A O 1
ATOM 6650 N N . PHE A 1 778 ? 47.916 2.826 -26.242 1.00 41.06 778 PHE A N 1
ATOM 6651 C CA . PHE A 1 778 ? 47.120 3.597 -27.190 1.00 41.06 778 PHE A CA 1
ATOM 6652 C C . PHE A 1 778 ? 46.798 4.960 -26.586 1.00 41.06 778 PHE A C 1
ATOM 6654 O O . PHE A 1 778 ? 46.073 5.044 -25.599 1.00 41.06 778 PHE A O 1
ATOM 6661 N N . MET A 1 779 ? 47.369 6.022 -27.152 1.00 41.19 779 MET A N 1
ATOM 6662 C CA . MET A 1 779 ? 47.104 7.399 -26.732 1.00 41.19 779 MET A CA 1
ATOM 6663 C C . MET A 1 779 ? 46.316 8.117 -27.822 1.00 41.19 779 MET A C 1
ATOM 6665 O O . MET A 1 779 ? 46.768 8.195 -28.964 1.00 41.19 779 MET A O 1
ATOM 6669 N N . PHE A 1 780 ? 45.160 8.660 -27.449 1.00 43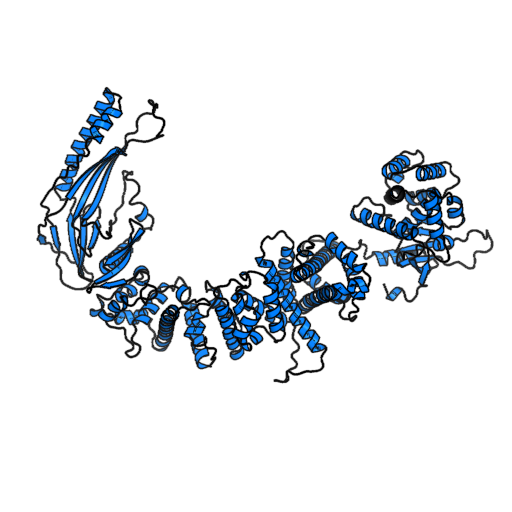.91 780 PHE A N 1
ATOM 6670 C CA . PHE A 1 780 ? 44.453 9.667 -28.229 1.00 43.91 780 PHE A CA 1
ATOM 6671 C C . PHE A 1 780 ? 44.744 11.026 -27.603 1.00 43.91 780 PHE A C 1
ATOM 6673 O O . PHE A 1 780 ? 44.668 11.153 -26.384 1.00 43.91 780 PHE A O 1
ATOM 6680 N N . ASN A 1 781 ? 45.093 12.026 -28.410 1.00 39.75 781 ASN A N 1
ATOM 6681 C CA . ASN A 1 781 ? 45.272 13.389 -27.917 1.00 39.75 781 ASN A CA 1
ATOM 6682 C C . ASN A 1 781 ? 44.053 14.225 -28.318 1.00 39.75 781 ASN A C 1
ATOM 6684 O O . ASN A 1 781 ? 43.684 14.240 -29.496 1.00 39.75 781 ASN A O 1
ATOM 6688 N N . LEU A 1 782 ? 43.422 14.879 -27.341 1.00 37.16 782 LEU A N 1
ATOM 6689 C CA . LEU A 1 782 ? 42.439 15.925 -27.603 1.00 37.16 782 LEU A CA 1
ATOM 6690 C C . LEU A 1 782 ? 43.157 17.205 -28.046 1.00 37.16 782 LEU A C 1
ATOM 6692 O O . LEU A 1 782 ? 44.339 17.391 -27.769 1.00 37.16 782 LEU A O 1
ATOM 6696 N N . TYR A 1 783 ? 42.426 18.038 -28.785 1.00 34.12 783 TYR A N 1
ATOM 6697 C CA . TYR A 1 783 ? 42.831 19.338 -29.322 1.00 34.12 783 TYR A CA 1
ATOM 6698 C C . TYR A 1 783 ? 43.890 20.084 -28.474 1.00 34.12 783 TYR A C 1
ATOM 6700 O O . TYR A 1 783 ? 43.762 20.169 -27.256 1.00 34.12 783 TYR A O 1
ATOM 6708 N N . ASP A 1 784 ? 44.879 20.656 -29.177 1.00 35.19 784 ASP A N 1
ATOM 6709 C CA . ASP A 1 784 ? 45.947 21.579 -28.730 1.00 35.19 784 ASP A CA 1
ATOM 6710 C C . ASP A 1 784 ? 47.348 21.054 -28.373 1.00 35.19 784 ASP A C 1
ATOM 6712 O O . ASP A 1 784 ? 48.190 21.829 -27.916 1.00 35.19 784 ASP A O 1
ATOM 6716 N N . VAL A 1 785 ? 47.715 19.813 -28.714 1.00 39.91 785 VAL A N 1
ATOM 6717 C CA . VAL A 1 785 ? 49.144 19.436 -28.718 1.00 39.91 785 VAL A CA 1
ATOM 6718 C C . VAL A 1 785 ? 49.538 18.789 -30.044 1.00 39.91 785 VAL A C 1
ATOM 6720 O O . VAL A 1 785 ? 49.204 17.641 -30.323 1.00 39.91 785 VAL A O 1
ATOM 6723 N N . ASN A 1 786 ? 50.330 19.510 -30.848 1.00 41.94 786 ASN A N 1
ATOM 6724 C CA . ASN A 1 786 ? 50.888 19.067 -32.141 1.00 41.94 786 ASN A CA 1
ATOM 6725 C C . ASN A 1 786 ? 51.896 17.904 -32.026 1.00 41.94 786 ASN A C 1
ATOM 6727 O O . ASN A 1 786 ? 52.664 17.647 -32.960 1.00 41.94 786 ASN A O 1
ATOM 6731 N N . LYS A 1 787 ? 51.950 17.226 -30.876 1.00 48.12 787 LYS A N 1
ATOM 6732 C CA . LYS A 1 787 ? 52.958 16.227 -30.549 1.00 48.12 787 LYS A CA 1
ATOM 6733 C C . LYS A 1 787 ? 52.397 15.126 -29.653 1.00 48.12 787 LYS A C 1
ATOM 6735 O O . LYS A 1 787 ? 51.552 15.378 -28.799 1.00 48.12 787 LYS A O 1
ATOM 6740 N N . ILE A 1 788 ? 52.888 13.906 -29.847 1.00 48.44 788 ILE A N 1
ATOM 6741 C CA . ILE A 1 788 ? 52.616 12.758 -28.976 1.00 48.44 788 ILE A CA 1
ATOM 6742 C C . ILE A 1 788 ? 53.842 12.527 -28.111 1.00 48.44 788 ILE A C 1
ATOM 6744 O O . ILE A 1 788 ? 54.932 12.319 -28.637 1.00 48.44 788 ILE A O 1
ATOM 6748 N N . THR A 1 789 ? 53.647 12.542 -26.798 1.00 49.94 789 THR A N 1
ATOM 6749 C CA . THR A 1 789 ? 54.736 12.583 -25.826 1.00 49.94 789 THR A CA 1
ATOM 6750 C C . THR A 1 789 ? 54.827 11.261 -25.066 1.00 49.94 789 THR A C 1
ATOM 6752 O O . THR A 1 789 ? 53.955 10.941 -24.262 1.00 49.94 789 THR A O 1
ATOM 6755 N N . LEU A 1 790 ? 55.887 10.485 -25.303 1.00 50.31 790 LEU A N 1
ATOM 6756 C CA . LEU A 1 790 ? 56.218 9.309 -24.496 1.00 50.31 790 LEU A CA 1
ATOM 6757 C C . LEU A 1 790 ? 57.205 9.700 -23.406 1.00 50.31 790 LEU A C 1
ATOM 6759 O O . LEU A 1 790 ? 58.278 10.223 -23.695 1.00 50.31 790 LEU A O 1
ATOM 6763 N N . GLU A 1 791 ? 56.863 9.403 -22.160 1.00 49.75 791 GLU A N 1
ATOM 6764 C CA . GLU A 1 791 ? 57.695 9.742 -21.016 1.00 49.75 791 GLU A CA 1
ATOM 6765 C C . GLU A 1 791 ? 58.045 8.493 -20.209 1.00 49.75 791 GLU A C 1
ATOM 6767 O O . GLU A 1 791 ? 57.168 7.691 -19.876 1.00 49.75 791 GLU A O 1
ATOM 6772 N N . LYS A 1 792 ? 59.325 8.326 -19.871 1.00 47.75 792 LYS A N 1
ATOM 6773 C CA . LYS A 1 792 ? 59.783 7.255 -18.978 1.00 47.75 792 LYS A CA 1
ATOM 6774 C C . LYS A 1 792 ? 60.710 7.841 -17.924 1.00 47.75 792 LYS A C 1
ATOM 6776 O O . LYS A 1 792 ? 61.652 8.555 -18.262 1.00 47.75 792 LYS A O 1
ATOM 6781 N N . GLY A 1 793 ? 60.421 7.553 -16.657 1.00 45.28 793 GLY A N 1
ATOM 6782 C CA . GLY A 1 793 ? 61.269 7.952 -15.540 1.00 45.28 793 GLY A CA 1
ATOM 6783 C C . GLY A 1 793 ? 62.186 6.816 -15.093 1.00 45.28 793 GLY A C 1
ATOM 6784 O O . GLY A 1 793 ? 61.774 5.656 -15.070 1.00 45.28 793 GLY A O 1
ATOM 6785 N N . ILE A 1 794 ? 63.421 7.152 -14.741 1.00 45.16 794 ILE A N 1
ATOM 6786 C CA . ILE A 1 794 ? 64.324 6.316 -13.948 1.00 45.16 794 ILE A CA 1
ATOM 6787 C C . ILE A 1 794 ? 64.329 6.928 -12.554 1.00 45.16 794 ILE A C 1
ATOM 6789 O O . ILE A 1 794 ? 64.635 8.110 -12.429 1.00 45.16 794 ILE A O 1
ATOM 6793 N N . ILE A 1 795 ? 63.951 6.153 -11.537 1.00 43.50 795 ILE A N 1
ATOM 6794 C CA . ILE A 1 795 ? 63.916 6.611 -10.145 1.00 43.50 795 ILE A CA 1
ATOM 6795 C C . ILE A 1 795 ? 65.155 6.119 -9.416 1.00 43.50 795 ILE A C 1
ATOM 6797 O O . ILE A 1 795 ? 65.431 4.920 -9.408 1.00 43.50 795 ILE A O 1
ATOM 6801 N N . TYR A 1 796 ? 65.839 7.048 -8.758 1.00 43.81 796 TYR A N 1
ATOM 6802 C CA . TYR A 1 796 ? 66.756 6.774 -7.668 1.00 43.81 796 TYR A CA 1
ATOM 6803 C C . TYR A 1 796 ? 66.106 7.247 -6.359 1.00 43.81 796 TYR A C 1
ATOM 6805 O O . TYR A 1 796 ? 65.786 8.426 -6.196 1.00 43.81 796 TYR A O 1
ATOM 6813 N N . GLU A 1 797 ? 65.855 6.315 -5.442 1.00 41.22 797 GLU A N 1
ATOM 6814 C CA . GLU A 1 797 ? 65.269 6.598 -4.129 1.00 41.22 797 GLU A CA 1
ATOM 6815 C C . GLU A 1 797 ? 66.379 6.561 -3.073 1.00 41.22 797 GLU A C 1
ATOM 6817 O O . GLU A 1 797 ? 66.971 5.508 -2.841 1.00 41.22 797 GLU A O 1
ATOM 6822 N N . HIS A 1 798 ? 66.670 7.702 -2.436 1.00 42.72 798 HIS A N 1
ATOM 6823 C CA . HIS A 1 798 ? 67.620 7.774 -1.326 1.00 42.72 798 HIS A CA 1
ATOM 6824 C C . HIS A 1 798 ? 66.880 8.095 -0.020 1.00 42.72 798 HIS A C 1
ATOM 6826 O O . HIS A 1 798 ? 66.239 9.136 0.122 1.00 42.72 798 HIS A O 1
ATOM 6832 N N . SER A 1 799 ? 66.964 7.194 0.958 1.00 42.66 799 SER A N 1
ATOM 6833 C CA . SER A 1 799 ? 66.353 7.357 2.280 1.00 42.66 799 SER A CA 1
ATOM 6834 C C . SER A 1 799 ? 67.387 7.875 3.285 1.00 42.66 799 SER A C 1
ATOM 6836 O O . SER A 1 799 ? 68.259 7.120 3.718 1.00 42.66 799 SER A O 1
ATOM 6838 N N . CYS A 1 800 ? 67.306 9.149 3.683 1.00 42.75 800 CYS A N 1
ATOM 6839 C CA . CYS A 1 800 ? 68.218 9.712 4.685 1.00 42.75 800 CYS A CA 1
ATOM 6840 C C . CYS A 1 800 ? 67.999 9.101 6.085 1.00 42.75 800 CYS A C 1
ATOM 6842 O O . CYS A 1 800 ? 66.869 8.905 6.537 1.00 42.75 800 CYS A O 1
ATOM 6844 N N . ASN A 1 801 ? 69.090 8.848 6.816 1.00 42.69 801 ASN A N 1
ATOM 6845 C CA . ASN A 1 801 ? 69.037 8.304 8.177 1.00 42.69 801 ASN A CA 1
ATOM 6846 C C . ASN A 1 801 ? 68.501 9.331 9.200 1.00 42.69 801 ASN A C 1
ATOM 6848 O O . ASN A 1 801 ? 68.974 10.462 9.285 1.00 42.69 801 ASN A O 1
ATOM 6852 N N . LYS A 1 802 ? 67.557 8.884 10.042 1.00 43.69 802 LYS A N 1
ATOM 6853 C CA . LYS A 1 802 ? 66.684 9.635 10.979 1.00 43.69 802 LYS A CA 1
ATOM 6854 C C . LYS A 1 802 ? 67.328 10.534 12.063 1.00 43.69 802 LYS A C 1
ATOM 6856 O O . LYS A 1 802 ? 66.614 10.970 12.961 1.00 43.69 802 LYS A O 1
ATOM 6861 N N . LYS A 1 803 ? 68.634 10.825 12.059 1.00 40.72 803 LYS A N 1
ATOM 6862 C CA . LYS A 1 803 ? 69.310 11.454 13.220 1.00 40.72 803 LYS A CA 1
ATOM 6863 C C . LYS A 1 803 ? 69.409 12.987 13.238 1.00 40.72 803 LYS A C 1
ATOM 6865 O O . LYS A 1 803 ? 69.996 13.517 14.174 1.00 40.72 803 LYS A O 1
ATOM 6870 N N . TYR A 1 804 ? 68.808 13.701 12.288 1.00 45.88 804 TYR A N 1
ATOM 6871 C CA . TYR A 1 804 ? 68.901 15.167 12.215 1.00 45.88 804 TYR A CA 1
ATOM 6872 C C . TYR A 1 804 ? 67.536 15.809 11.933 1.00 45.88 804 TYR A C 1
ATOM 6874 O O . TYR A 1 804 ? 67.273 16.316 10.848 1.00 45.88 804 TYR A O 1
ATOM 6882 N N . SER A 1 805 ? 66.634 15.756 12.916 1.00 41.16 805 SER A N 1
ATOM 6883 C CA . SER A 1 805 ? 65.307 16.379 12.854 1.00 41.16 805 SER A CA 1
ATOM 6884 C C . SER A 1 805 ? 65.295 17.732 13.577 1.00 41.16 805 SER A C 1
ATOM 6886 O O . SER A 1 805 ? 64.972 17.801 14.763 1.00 41.16 805 SER A O 1
ATOM 6888 N N . HIS A 1 806 ? 65.610 18.817 12.867 1.00 42.78 806 HIS A N 1
ATOM 6889 C CA . HIS A 1 806 ? 65.210 20.169 13.296 1.00 42.78 806 HIS A CA 1
ATOM 6890 C C . HIS A 1 806 ? 64.189 20.844 12.365 1.00 42.78 806 HIS A C 1
ATOM 6892 O O . HIS A 1 806 ? 63.612 21.856 12.746 1.00 42.78 806 HIS A O 1
ATOM 6898 N N . TYR A 1 807 ? 63.831 20.226 11.234 1.00 42.31 807 TYR A N 1
ATOM 6899 C CA . TYR A 1 807 ? 62.745 20.686 10.359 1.00 42.31 807 TYR A CA 1
ATOM 6900 C C . TYR A 1 807 ? 61.544 19.723 10.390 1.00 42.31 807 TYR A C 1
ATOM 6902 O O . TYR A 1 807 ? 61.307 18.928 9.486 1.00 42.31 807 TYR A O 1
ATOM 6910 N N . ASN A 1 808 ? 60.757 19.802 11.467 1.00 40.59 808 ASN A N 1
ATOM 6911 C CA . ASN A 1 808 ? 59.516 19.039 11.675 1.00 40.59 808 ASN A CA 1
ATOM 6912 C C . ASN A 1 808 ? 58.308 19.668 10.945 1.00 40.59 808 ASN A C 1
ATOM 6914 O O . ASN A 1 808 ? 57.356 20.125 11.577 1.00 40.59 808 ASN A O 1
ATOM 6918 N N . LYS A 1 809 ? 58.311 19.685 9.605 1.00 39.78 809 LYS A N 1
ATOM 6919 C CA . LYS A 1 809 ? 57.068 19.920 8.831 1.00 39.78 809 LYS A CA 1
ATOM 6920 C C . LYS A 1 809 ? 56.789 18.923 7.708 1.00 39.78 809 LYS A C 1
ATOM 6922 O O . LYS A 1 809 ? 55.649 18.853 7.262 1.00 39.78 809 LYS A O 1
ATOM 6927 N N . TYR A 1 810 ? 57.754 18.083 7.339 1.00 42.75 810 TYR A N 1
ATOM 6928 C CA . TYR A 1 810 ? 57.541 16.987 6.395 1.00 42.75 810 TYR A CA 1
ATOM 6929 C C . TYR A 1 810 ? 58.024 15.677 7.023 1.00 42.75 810 TYR A C 1
ATOM 6931 O O . TYR A 1 810 ? 59.183 15.289 6.920 1.00 42.75 810 TYR A O 1
ATOM 6939 N N . ASN A 1 811 ? 57.124 15.007 7.744 1.00 36.47 811 ASN A N 1
ATOM 6940 C CA . ASN A 1 811 ? 57.365 13.652 8.231 1.00 36.47 811 ASN A CA 1
ATOM 6941 C C . ASN A 1 811 ? 57.469 12.699 7.023 1.00 36.47 811 ASN A C 1
ATOM 6943 O O . ASN A 1 811 ? 56.502 12.546 6.282 1.00 36.47 811 ASN A O 1
ATOM 6947 N N . ASN A 1 812 ? 58.622 12.036 6.871 1.00 42.44 812 ASN A N 1
ATOM 6948 C CA . ASN A 1 812 ? 58.924 10.981 5.885 1.00 42.44 812 ASN A CA 1
ATOM 6949 C C . ASN A 1 812 ? 58.918 11.379 4.392 1.00 42.44 812 ASN A C 1
ATOM 6951 O O . ASN A 1 812 ? 58.376 10.650 3.560 1.00 42.44 812 ASN A O 1
ATOM 6955 N N . SER A 1 813 ? 59.566 12.474 4.006 1.00 38.69 813 SER A N 1
ATOM 6956 C CA . SER A 1 813 ? 59.896 12.707 2.592 1.00 38.69 813 SER A CA 1
ATOM 6957 C C . SER A 1 813 ? 61.226 12.032 2.235 1.00 38.69 813 SER A C 1
ATOM 6959 O O . SER A 1 813 ? 62.294 12.575 2.507 1.00 38.69 813 SER A O 1
ATOM 6961 N N . ASN A 1 814 ? 61.171 10.837 1.635 1.00 41.34 814 ASN A N 1
ATOM 6962 C CA . ASN A 1 814 ? 62.293 10.338 0.834 1.00 41.34 814 ASN A CA 1
ATOM 6963 C C . ASN A 1 814 ? 62.482 11.316 -0.329 1.00 41.34 814 ASN A C 1
ATOM 6965 O O . ASN A 1 814 ? 61.534 11.530 -1.087 1.00 41.34 814 ASN A O 1
ATOM 6969 N N . ILE A 1 815 ? 63.673 11.898 -0.473 1.00 42.62 815 ILE A N 1
ATOM 6970 C CA . ILE A 1 815 ? 63.989 12.684 -1.666 1.00 42.62 815 ILE A CA 1
ATOM 6971 C C . ILE A 1 815 ? 64.186 11.682 -2.800 1.00 42.62 815 ILE A C 1
ATOM 6973 O O . ILE A 1 815 ? 65.097 10.852 -2.772 1.00 42.62 815 ILE A O 1
ATOM 6977 N N . ASN A 1 816 ? 63.286 11.730 -3.778 1.00 43.69 816 ASN A N 1
ATOM 6978 C CA . ASN A 1 816 ? 63.370 10.883 -4.958 1.00 43.69 816 ASN A CA 1
ATOM 6979 C C . ASN A 1 816 ? 63.951 11.711 -6.098 1.00 43.69 816 ASN A C 1
ATOM 6981 O O . ASN A 1 816 ? 63.297 12.624 -6.605 1.00 43.69 816 ASN A O 1
ATOM 6985 N N . LEU A 1 817 ? 65.169 11.374 -6.511 1.00 45.84 817 LEU A N 1
ATOM 6986 C CA . LEU A 1 817 ? 65.776 11.932 -7.710 1.00 45.84 817 LEU A CA 1
ATOM 6987 C C . LEU A 1 817 ? 65.345 11.070 -8.888 1.00 45.84 817 LEU A C 1
ATOM 6989 O O . LEU A 1 817 ? 65.597 9.865 -8.915 1.00 45.84 817 LEU A O 1
ATOM 6993 N N . TYR A 1 818 ? 64.672 11.668 -9.866 1.00 45.16 818 TYR A N 1
ATOM 6994 C CA . TYR A 1 818 ? 64.314 10.952 -11.080 1.00 45.16 818 TYR A CA 1
ATOM 6995 C C . TYR A 1 818 ? 64.687 11.727 -12.330 1.00 45.16 818 TYR A C 1
ATOM 6997 O O . TYR A 1 818 ? 64.482 12.935 -12.437 1.00 45.16 818 TYR A O 1
ATOM 7005 N N . TYR A 1 819 ? 65.195 10.984 -13.308 1.00 47.12 819 TYR A N 1
ATOM 7006 C CA . TYR A 1 819 ? 65.389 11.483 -14.659 1.00 47.12 819 TYR A CA 1
ATOM 7007 C C . TYR A 1 819 ? 64.235 11.019 -15.514 1.00 47.12 819 TYR A C 1
ATOM 7009 O O . TYR A 1 819 ? 63.949 9.822 -15.593 1.00 47.12 819 TYR A O 1
ATOM 7017 N N . LYS A 1 820 ? 63.581 11.963 -16.179 1.00 47.91 820 LYS A N 1
ATOM 7018 C CA . LYS A 1 820 ? 62.525 11.675 -17.136 1.00 47.91 820 LYS A CA 1
ATOM 7019 C C . LYS A 1 820 ? 63.035 12.004 -18.525 1.00 47.91 820 LYS A C 1
ATOM 7021 O O . LYS A 1 820 ? 63.439 13.137 -18.774 1.00 47.91 820 LYS A O 1
ATOM 7026 N N . TYR A 1 821 ? 63.002 11.028 -19.424 1.00 50.28 821 TYR A N 1
ATOM 7027 C CA . TYR A 1 821 ? 63.184 11.318 -20.839 1.00 50.28 821 TYR A CA 1
ATOM 7028 C C . TYR A 1 821 ? 61.825 11.389 -21.521 1.00 50.28 821 TYR A C 1
ATOM 7030 O O . TYR A 1 821 ? 60.931 10.574 -21.266 1.00 50.28 821 TYR A O 1
ATOM 7038 N N . ARG A 1 822 ? 61.687 12.394 -22.377 1.00 51.72 822 ARG A N 1
ATOM 7039 C CA . ARG A 1 822 ? 60.500 12.700 -23.156 1.00 51.72 822 ARG A CA 1
ATOM 7040 C C . ARG A 1 822 ? 60.818 12.500 -24.633 1.00 51.72 822 ARG A C 1
ATOM 7042 O O . ARG A 1 822 ? 61.784 13.079 -25.116 1.00 51.72 822 ARG A O 1
ATOM 7049 N N . ILE A 1 823 ? 60.023 11.707 -25.347 1.00 53.59 823 ILE A N 1
ATOM 7050 C CA . ILE A 1 823 ? 60.104 11.554 -26.807 1.00 53.59 823 ILE A CA 1
ATOM 7051 C C . ILE A 1 823 ? 58.828 12.125 -27.417 1.00 53.59 823 ILE A C 1
ATOM 7053 O O . ILE A 1 823 ? 57.742 11.620 -27.141 1.00 53.59 823 ILE A O 1
ATOM 7057 N N . GLU A 1 824 ? 58.968 13.154 -28.248 1.00 52.06 824 GLU A N 1
ATOM 7058 C CA . GLU A 1 824 ? 57.855 13.804 -28.936 1.00 52.06 824 GLU A CA 1
ATOM 7059 C C . GLU A 1 824 ? 57.798 13.385 -30.412 1.00 52.06 824 GLU A C 1
ATOM 7061 O O . GLU A 1 824 ? 58.726 13.656 -31.181 1.00 52.06 824 GLU A O 1
ATOM 7066 N N . PHE A 1 825 ? 56.696 12.755 -30.822 1.00 54.12 825 PHE A N 1
ATOM 7067 C CA . PHE A 1 825 ? 56.393 12.464 -32.226 1.00 54.12 825 PHE A CA 1
ATOM 7068 C C . PHE A 1 825 ? 55.531 13.583 -32.816 1.00 54.12 825 PHE A C 1
ATOM 7070 O O . PHE A 1 825 ? 54.600 14.021 -32.139 1.00 54.12 825 PHE A O 1
ATOM 7077 N N . PRO A 1 826 ? 55.776 14.030 -34.061 1.00 49.75 826 PRO A N 1
ATOM 7078 C CA . PRO A 1 826 ? 54.893 14.984 -34.723 1.00 49.75 826 PRO A CA 1
ATOM 7079 C C . PRO A 1 826 ? 53.485 14.390 -34.872 1.00 49.75 826 PRO A C 1
ATOM 7081 O O . PRO A 1 826 ? 53.330 13.221 -35.231 1.00 49.75 826 PRO A O 1
ATOM 7084 N N . TYR A 1 827 ? 52.464 15.189 -34.563 1.00 52.00 827 TYR A N 1
ATOM 7085 C CA . TYR A 1 827 ? 51.064 14.786 -34.650 1.00 52.00 827 TYR A CA 1
ATOM 7086 C C . TYR A 1 827 ? 50.675 14.427 -36.086 1.00 52.00 827 TYR A C 1
ATOM 7088 O O . TYR A 1 827 ? 50.903 15.199 -37.019 1.00 52.00 827 TYR A O 1
ATOM 7096 N N . ILE A 1 828 ? 50.054 13.258 -36.249 1.00 56.31 828 ILE A N 1
ATOM 7097 C CA . ILE A 1 828 ? 49.417 12.858 -37.501 1.00 56.31 828 ILE A CA 1
ATOM 7098 C C . ILE A 1 828 ? 47.919 12.781 -37.227 1.00 56.31 828 ILE A C 1
ATOM 7100 O O . ILE A 1 828 ? 47.470 11.963 -36.422 1.00 56.31 828 ILE A O 1
ATOM 7104 N N . ILE A 1 829 ? 47.157 13.667 -37.868 1.00 57.03 829 ILE A N 1
ATOM 7105 C CA . ILE A 1 829 ? 45.692 13.702 -37.792 1.00 57.03 829 ILE A CA 1
ATOM 7106 C C . ILE A 1 829 ? 45.142 12.315 -38.151 1.00 57.03 829 ILE A C 1
ATOM 7108 O O . ILE A 1 829 ? 45.704 11.614 -38.993 1.00 57.03 829 ILE A O 1
ATOM 7112 N N . ASN A 1 830 ? 44.041 11.916 -37.510 1.00 65.75 830 ASN A N 1
ATOM 7113 C CA . ASN A 1 830 ? 43.370 10.636 -37.753 1.00 65.75 830 ASN A CA 1
ATOM 7114 C C . ASN A 1 830 ? 44.278 9.423 -37.525 1.00 65.75 830 ASN A C 1
ATOM 7116 O O . ASN A 1 830 ? 44.240 8.488 -38.317 1.00 65.75 830 ASN A O 1
ATOM 7120 N N . SER A 1 831 ? 45.106 9.414 -36.478 1.00 64.50 831 SER A N 1
ATOM 7121 C CA . SER A 1 831 ? 45.998 8.285 -36.216 1.00 64.50 831 SER A CA 1
ATOM 7122 C C . SER A 1 831 ? 45.771 7.591 -34.875 1.00 64.50 831 SER A C 1
ATOM 7124 O O . SER A 1 831 ? 45.253 8.173 -33.925 1.00 64.50 831 SER A O 1
ATOM 7126 N N . VAL A 1 832 ? 46.161 6.318 -34.818 1.00 67.88 832 VAL A N 1
ATOM 7127 C CA . VAL A 1 832 ? 46.235 5.505 -33.603 1.00 67.88 832 VAL A CA 1
ATOM 7128 C C . VAL A 1 832 ? 47.701 5.168 -33.362 1.00 67.88 832 VAL A C 1
ATOM 7130 O O . VAL A 1 832 ? 48.359 4.622 -34.245 1.00 67.88 832 VAL A O 1
ATOM 7133 N N . VAL A 1 833 ? 48.227 5.467 -32.176 1.00 63.91 833 VAL A N 1
ATOM 7134 C CA . VAL A 1 833 ? 49.614 5.134 -31.817 1.00 63.91 833 VAL A CA 1
ATOM 7135 C C . VAL A 1 833 ? 49.651 3.924 -30.910 1.00 63.91 833 VAL A C 1
ATOM 7137 O O . VAL A 1 833 ? 48.866 3.809 -29.985 1.00 63.91 833 VAL A O 1
ATOM 7140 N N . CYS A 1 834 ? 50.581 3.028 -31.181 1.00 64.19 834 CYS A N 1
ATOM 7141 C CA . CYS A 1 834 ? 50.819 1.783 -30.486 1.00 64.19 834 CYS A CA 1
ATOM 7142 C C . CYS A 1 834 ? 52.274 1.773 -30.021 1.00 64.19 834 CYS A C 1
ATOM 7144 O O . CYS A 1 834 ? 53.173 2.023 -30.821 1.00 64.19 834 CYS A O 1
ATOM 7146 N N . TYR A 1 835 ? 52.521 1.432 -28.758 1.00 62.44 835 TYR A N 1
ATOM 7147 C CA . TYR A 1 835 ? 53.877 1.234 -28.246 1.00 62.44 835 TYR A CA 1
ATOM 7148 C C . TYR A 1 835 ? 53.977 -0.053 -27.436 1.00 62.44 835 TYR A C 1
ATOM 7150 O O . TYR A 1 835 ? 53.232 -0.223 -26.475 1.00 62.44 835 TYR A O 1
ATOM 7158 N N . ASN A 1 836 ? 54.912 -0.934 -27.794 1.00 57.62 836 ASN A N 1
ATOM 7159 C CA . ASN A 1 836 ? 55.102 -2.236 -27.143 1.00 57.62 836 ASN A CA 1
ATOM 7160 C C . ASN A 1 836 ? 56.417 -2.345 -26.341 1.00 57.62 836 ASN A C 1
ATOM 7162 O O . ASN A 1 836 ? 56.852 -3.450 -26.039 1.00 57.62 836 ASN A O 1
ATOM 7166 N N . GLY A 1 837 ? 57.072 -1.221 -26.022 1.00 54.34 837 GLY A N 1
ATOM 7167 C CA . GLY A 1 837 ? 58.357 -1.203 -25.305 1.00 54.34 837 GLY A CA 1
ATOM 7168 C C . GLY A 1 837 ? 59.591 -1.155 -26.213 1.00 54.34 837 GLY A C 1
ATOM 7169 O O . GLY A 1 837 ? 60.624 -0.619 -25.812 1.00 54.34 837 GLY A O 1
ATOM 7170 N N . GLU A 1 838 ? 59.476 -1.660 -27.441 1.00 57.66 838 GLU A N 1
ATOM 7171 C CA . GLU A 1 838 ? 60.591 -1.770 -28.393 1.00 57.66 838 GLU A CA 1
ATOM 7172 C C . GLU A 1 838 ? 60.334 -1.007 -29.693 1.00 57.66 838 GLU A C 1
ATOM 7174 O O . GLU A 1 838 ? 61.260 -0.491 -30.318 1.00 57.66 838 GLU A O 1
ATOM 7179 N N . LYS A 1 839 ? 59.066 -0.918 -30.097 1.00 60.53 839 LYS A N 1
ATOM 7180 C CA . LYS A 1 839 ? 58.619 -0.307 -31.343 1.00 60.53 839 LYS A CA 1
ATOM 7181 C C . LYS A 1 839 ? 57.416 0.594 -31.097 1.00 60.53 839 LYS A C 1
ATOM 7183 O O . LYS A 1 839 ? 56.528 0.264 -30.308 1.00 60.53 839 LYS A O 1
ATOM 7188 N N . VAL A 1 840 ? 57.376 1.720 -31.800 1.00 63.31 840 VAL A N 1
ATOM 7189 C CA . VAL A 1 840 ? 56.206 2.598 -31.900 1.00 63.31 840 VAL A CA 1
ATOM 7190 C C . VAL A 1 840 ? 55.594 2.406 -33.285 1.00 63.31 840 VAL A C 1
ATOM 7192 O O . VAL A 1 840 ? 56.270 2.614 -34.286 1.00 63.31 840 VAL A O 1
ATOM 7195 N N . LYS A 1 841 ? 54.325 2.007 -33.360 1.00 67.50 841 LYS A N 1
ATOM 7196 C CA . LYS A 1 841 ? 53.553 1.922 -34.606 1.00 67.50 841 LYS A CA 1
ATOM 7197 C C . LYS A 1 841 ? 52.495 3.018 -34.622 1.00 67.50 841 LYS A C 1
ATOM 7199 O O . LYS A 1 841 ? 51.695 3.101 -33.699 1.00 67.50 841 LYS A O 1
ATOM 7204 N N . ILE A 1 842 ? 52.468 3.837 -35.663 1.00 65.94 842 ILE A N 1
ATOM 7205 C CA . ILE A 1 842 ? 51.475 4.892 -35.871 1.00 65.94 842 ILE A CA 1
ATOM 7206 C C . ILE A 1 842 ? 50.614 4.501 -37.069 1.00 65.94 842 ILE A C 1
ATOM 7208 O O . ILE A 1 842 ? 51.089 4.444 -38.200 1.00 65.94 842 ILE A O 1
ATOM 7212 N N . TYR A 1 843 ? 49.345 4.224 -36.818 1.00 69.94 843 TYR A N 1
ATOM 7213 C CA . TYR A 1 843 ? 48.345 3.864 -37.813 1.00 69.94 843 TYR A CA 1
ATOM 7214 C C . TYR A 1 843 ? 47.623 5.136 -38.250 1.00 69.94 843 TYR A C 1
ATOM 7216 O O . TYR A 1 843 ? 46.846 5.670 -37.476 1.00 69.94 843 TYR A O 1
ATOM 7224 N N . CYS A 1 844 ? 47.890 5.648 -39.447 1.00 68.69 844 CYS A N 1
ATOM 7225 C CA . CYS A 1 844 ? 47.334 6.896 -39.977 1.00 68.69 844 CYS A CA 1
ATOM 7226 C C . CYS A 1 844 ? 46.160 6.586 -40.908 1.00 68.69 844 CYS A C 1
ATOM 7228 O O . CYS A 1 844 ? 46.367 5.927 -41.926 1.00 68.69 844 CYS A O 1
ATOM 7230 N N . PHE A 1 845 ? 44.957 7.048 -40.581 1.00 70.75 845 PHE A N 1
ATOM 7231 C CA . PHE A 1 845 ? 43.722 6.701 -41.278 1.00 70.75 845 PHE A CA 1
ATOM 7232 C C . PHE A 1 845 ? 43.333 7.755 -42.322 1.00 70.75 845 PHE A C 1
ATOM 7234 O O . PHE A 1 845 ? 43.263 8.951 -42.041 1.00 70.75 845 PHE A O 1
ATOM 7241 N N . GLU A 1 846 ? 43.014 7.276 -43.520 1.00 72.75 846 GLU A N 1
ATOM 7242 C CA . GLU A 1 846 ? 42.311 7.984 -44.587 1.00 72.75 846 GLU A CA 1
ATOM 7243 C C . GLU A 1 846 ? 40.986 7.233 -44.795 1.00 72.75 846 GLU A C 1
ATOM 7245 O O . GLU A 1 846 ? 40.939 6.212 -45.483 1.00 72.75 846 GLU A O 1
ATOM 7250 N N . SER A 1 847 ? 39.912 7.702 -44.149 1.00 74.62 847 SER A N 1
ATOM 7251 C CA . SER A 1 847 ? 38.646 6.959 -44.040 1.00 74.62 847 SER A CA 1
ATOM 7252 C C . SER A 1 847 ? 38.853 5.587 -43.363 1.00 74.62 847 SER A C 1
ATOM 7254 O O . SER A 1 847 ? 39.528 5.495 -42.336 1.00 74.62 847 SER A O 1
ATOM 7256 N N . ASN A 1 848 ? 38.276 4.520 -43.909 1.00 75.75 848 ASN A N 1
ATOM 7257 C CA . ASN A 1 848 ? 38.364 3.151 -43.407 1.00 75.75 848 ASN A CA 1
ATOM 7258 C C . ASN A 1 848 ? 39.688 2.435 -43.745 1.00 75.75 848 ASN A C 1
ATOM 7260 O O . ASN A 1 848 ? 39.860 1.268 -43.393 1.00 75.75 848 ASN A O 1
ATOM 7264 N N . ILE A 1 849 ? 40.616 3.107 -44.433 1.00 77.69 849 ILE A N 1
ATOM 7265 C CA . ILE A 1 849 ? 41.936 2.584 -44.803 1.00 77.69 849 ILE A CA 1
ATOM 7266 C C . ILE A 1 849 ? 42.989 3.286 -43.947 1.00 77.69 849 ILE A C 1
ATOM 7268 O O . ILE A 1 849 ? 42.873 4.475 -43.665 1.00 77.69 849 ILE A O 1
ATOM 7272 N N . TYR A 1 850 ? 44.049 2.580 -43.555 1.00 69.50 850 TYR A N 1
ATOM 7273 C CA . TYR A 1 850 ? 45.158 3.185 -42.823 1.00 69.50 850 TYR A CA 1
ATOM 7274 C C . TYR A 1 850 ? 46.528 2.792 -43.374 1.00 69.50 850 TYR A C 1
ATOM 7276 O O . TYR A 1 850 ? 46.708 1.749 -44.004 1.00 69.50 850 TYR A O 1
ATOM 7284 N N . LYS A 1 851 ? 47.517 3.641 -43.103 1.00 73.12 851 LYS A N 1
ATOM 7285 C CA . LYS A 1 851 ? 48.945 3.409 -43.356 1.00 73.12 851 LYS A CA 1
ATOM 7286 C C . LYS A 1 851 ? 49.659 3.264 -42.019 1.00 73.12 851 LYS A C 1
ATOM 7288 O O . LYS A 1 851 ? 49.348 3.990 -41.083 1.00 73.12 851 LYS A O 1
ATOM 7293 N N . ILE A 1 852 ? 50.617 2.349 -41.921 1.00 67.56 852 ILE A N 1
ATOM 7294 C CA . ILE A 1 852 ? 51.403 2.149 -40.698 1.00 67.56 852 ILE A CA 1
ATOM 7295 C C . ILE A 1 852 ? 52.761 2.827 -40.866 1.00 67.56 852 ILE A C 1
ATOM 7297 O O . ILE A 1 852 ? 53.448 2.606 -41.864 1.00 67.56 852 ILE A O 1
ATOM 7301 N N . LEU A 1 853 ? 53.157 3.613 -39.875 1.00 66.31 853 LEU A N 1
ATOM 7302 C CA . LEU A 1 853 ? 54.524 4.081 -39.688 1.00 66.31 853 LEU A CA 1
ATOM 7303 C C . LEU A 1 853 ? 55.107 3.336 -38.493 1.00 66.31 853 LEU A C 1
ATOM 7305 O O . LEU A 1 853 ? 54.563 3.417 -37.397 1.00 66.31 853 LEU A O 1
ATOM 7309 N N . GLU A 1 854 ? 56.188 2.594 -38.693 1.00 66.56 854 GLU A N 1
ATOM 7310 C CA . GLU A 1 854 ? 56.860 1.859 -37.620 1.00 66.56 854 GLU A CA 1
ATOM 7311 C C . GLU A 1 854 ? 58.190 2.530 -37.275 1.00 66.56 854 GLU A C 1
ATOM 7313 O O . GLU A 1 854 ? 58.984 2.873 -38.153 1.00 66.56 854 GLU A O 1
ATOM 7318 N N . TYR A 1 855 ? 58.429 2.702 -35.982 1.00 62.84 855 TYR A N 1
ATOM 7319 C CA . TYR A 1 855 ? 59.642 3.258 -35.416 1.00 62.84 855 TYR A CA 1
ATOM 7320 C C . TYR A 1 855 ? 60.259 2.249 -34.448 1.00 62.84 855 TYR A C 1
ATOM 7322 O O . TYR A 1 855 ? 59.631 1.863 -33.464 1.00 62.84 855 TYR A O 1
ATOM 7330 N N . ASP A 1 856 ? 61.492 1.830 -34.720 1.00 64.44 856 ASP A N 1
ATOM 7331 C CA . ASP A 1 856 ? 62.240 0.888 -33.889 1.00 64.44 856 ASP A CA 1
ATOM 7332 C C . ASP A 1 856 ? 63.116 1.652 -32.889 1.00 64.44 856 ASP A C 1
ATOM 7334 O O . ASP A 1 856 ? 64.106 2.294 -33.252 1.00 64.44 856 ASP A O 1
ATOM 7338 N N . TYR A 1 857 ? 62.733 1.599 -31.613 1.00 55.88 857 TYR A N 1
ATOM 7339 C CA . TYR A 1 857 ? 63.450 2.267 -30.534 1.00 55.88 857 TYR A CA 1
ATOM 7340 C C . TYR A 1 857 ? 64.766 1.553 -30.199 1.00 55.88 857 TYR A C 1
ATOM 7342 O O . TYR A 1 857 ? 65.762 2.220 -29.908 1.00 55.88 857 TYR A O 1
ATOM 7350 N N . ILE A 1 858 ? 64.814 0.220 -30.282 1.00 54.28 858 ILE A N 1
ATOM 7351 C CA . ILE A 1 858 ? 65.984 -0.583 -29.900 1.00 54.28 858 ILE A CA 1
ATOM 7352 C C . ILE A 1 858 ? 67.159 -0.356 -30.845 1.00 54.28 858 ILE A C 1
ATOM 7354 O O . ILE A 1 858 ? 68.286 -0.187 -30.377 1.00 54.28 858 ILE A O 1
ATOM 7358 N N . ASN A 1 859 ? 66.894 -0.324 -32.150 1.00 52.50 859 ASN A N 1
ATOM 7359 C CA . ASN A 1 859 ? 67.930 -0.194 -33.176 1.00 52.50 859 ASN A CA 1
ATOM 7360 C C . ASN A 1 859 ? 68.308 1.261 -33.492 1.00 52.50 859 ASN A C 1
ATOM 7362 O O . ASN A 1 859 ? 69.168 1.521 -34.334 1.00 52.50 859 ASN A O 1
ATOM 7366 N N . SER A 1 860 ? 67.689 2.227 -32.813 1.00 56.12 860 SER A N 1
ATOM 7367 C CA . SER A 1 860 ? 67.990 3.644 -32.990 1.00 56.12 860 SER A CA 1
ATOM 7368 C C . SER A 1 860 ? 69.204 4.084 -32.154 1.00 56.12 860 SER A C 1
ATOM 7370 O O . SER A 1 860 ? 69.386 3.665 -31.008 1.00 56.12 860 SER A O 1
ATOM 7372 N N . ASN A 1 861 ? 70.016 5.009 -32.686 1.00 55.28 861 ASN A N 1
ATOM 7373 C CA . ASN A 1 861 ? 71.119 5.655 -31.946 1.00 55.28 861 ASN A CA 1
ATOM 7374 C C . ASN A 1 861 ? 70.651 6.346 -30.646 1.00 55.28 861 ASN A C 1
ATOM 7376 O O . ASN A 1 861 ? 71.465 6.633 -29.772 1.00 55.28 861 ASN A O 1
ATOM 7380 N N . ILE A 1 862 ? 69.340 6.559 -30.497 1.00 54.06 862 ILE A N 1
ATOM 7381 C CA . ILE A 1 862 ? 68.684 7.120 -29.315 1.00 54.06 862 ILE A CA 1
ATOM 7382 C C . ILE A 1 862 ? 68.873 6.239 -28.079 1.00 54.06 862 ILE A C 1
ATOM 7384 O O . ILE A 1 862 ? 69.167 6.771 -27.015 1.00 54.06 862 ILE A O 1
ATOM 7388 N N . ARG A 1 863 ? 68.761 4.906 -28.182 1.00 54.78 863 ARG A N 1
ATOM 7389 C CA . ARG A 1 863 ? 68.917 4.029 -27.006 1.00 54.78 863 ARG A CA 1
ATOM 7390 C C . ARG A 1 863 ? 70.338 4.090 -26.445 1.00 54.78 863 ARG A C 1
ATOM 7392 O O . ARG A 1 863 ? 70.506 4.182 -25.233 1.00 54.78 863 ARG A O 1
ATOM 7399 N N . LYS A 1 864 ? 71.344 4.085 -27.327 1.00 59.69 864 LYS A N 1
ATOM 7400 C CA . LYS A 1 864 ? 72.758 4.258 -26.949 1.00 59.69 864 LYS A CA 1
ATOM 7401 C C . LYS A 1 864 ? 73.006 5.636 -26.336 1.00 59.69 864 LYS A C 1
ATOM 7403 O O . LYS A 1 864 ? 73.701 5.730 -25.335 1.00 59.69 864 LYS A O 1
ATOM 7408 N N . TYR A 1 865 ? 72.397 6.676 -26.904 1.00 56.59 865 TYR A N 1
ATOM 7409 C CA . TYR A 1 865 ? 72.483 8.046 -26.405 1.00 56.59 865 TYR A CA 1
ATOM 7410 C C . TYR A 1 865 ? 71.858 8.206 -25.007 1.00 56.59 865 TYR A C 1
ATOM 7412 O O . TYR A 1 865 ? 72.497 8.731 -24.101 1.00 56.59 865 TYR A O 1
ATOM 7420 N N . ILE A 1 866 ? 70.653 7.664 -24.795 1.00 54.69 866 ILE A N 1
ATOM 7421 C CA . ILE A 1 866 ? 69.987 7.635 -23.486 1.00 54.69 866 ILE A CA 1
ATOM 7422 C C . ILE A 1 866 ? 70.838 6.856 -22.470 1.00 54.69 866 ILE A C 1
ATOM 7424 O O . ILE A 1 866 ? 71.034 7.332 -21.360 1.00 54.69 866 ILE A O 1
ATOM 7428 N N . GLN A 1 867 ? 71.384 5.691 -22.841 1.00 58.03 867 GLN A N 1
ATOM 7429 C CA . GLN A 1 867 ? 72.251 4.894 -21.960 1.00 58.03 867 GLN A CA 1
ATOM 7430 C C . GLN A 1 867 ? 73.565 5.596 -21.593 1.00 58.03 867 GLN A C 1
ATOM 7432 O O . GLN A 1 867 ? 74.009 5.461 -20.456 1.00 58.03 867 GLN A O 1
ATOM 7437 N N . ALA A 1 868 ? 74.175 6.331 -22.529 1.00 59.31 868 ALA A N 1
ATOM 7438 C CA . ALA A 1 868 ? 75.383 7.110 -22.272 1.00 59.31 868 ALA A CA 1
ATOM 7439 C C . ALA A 1 868 ? 75.105 8.242 -21.273 1.00 59.31 868 ALA A C 1
ATOM 7441 O O . ALA A 1 868 ? 75.757 8.309 -20.237 1.00 59.31 868 ALA A O 1
ATOM 7442 N N . ASN A 1 869 ? 74.054 9.030 -21.511 1.00 55.25 869 ASN A N 1
ATOM 7443 C CA . ASN A 1 869 ? 73.681 10.128 -20.621 1.00 55.25 869 ASN A CA 1
ATOM 7444 C C . ASN A 1 869 ? 73.258 9.636 -19.226 1.00 55.25 869 ASN A C 1
ATOM 7446 O O . ASN A 1 869 ? 73.636 10.239 -18.233 1.00 55.25 869 ASN A O 1
ATOM 7450 N N . ILE A 1 870 ? 72.529 8.513 -19.112 1.00 56.31 870 ILE A N 1
ATOM 7451 C CA . ILE A 1 870 ? 72.193 7.911 -17.802 1.00 56.31 870 ILE A CA 1
ATOM 7452 C C . ILE A 1 870 ? 73.458 7.626 -16.982 1.00 56.31 870 ILE A C 1
ATOM 7454 O O . ILE A 1 870 ? 73.439 7.756 -15.761 1.00 56.31 870 ILE A O 1
ATOM 7458 N N . LYS A 1 871 ? 74.547 7.209 -17.636 1.00 58.75 871 LYS A N 1
ATOM 7459 C CA . LYS A 1 871 ? 75.806 6.907 -16.959 1.00 58.75 871 LYS A CA 1
ATOM 7460 C C . LYS A 1 871 ? 76.470 8.178 -16.424 1.00 58.75 871 LYS A C 1
ATOM 7462 O O . LYS A 1 871 ? 76.805 8.195 -15.245 1.00 58.75 871 LYS A O 1
ATOM 7467 N N . ASP A 1 872 ? 76.560 9.222 -17.244 1.00 57.75 872 ASP A N 1
ATOM 7468 C CA . ASP A 1 872 ? 77.117 10.522 -16.842 1.00 57.75 872 ASP A CA 1
ATOM 7469 C C . ASP A 1 872 ? 76.319 11.129 -15.673 1.00 57.75 872 ASP A C 1
ATOM 7471 O O . ASP A 1 872 ? 76.891 11.572 -14.680 1.00 57.75 872 ASP A O 1
ATOM 7475 N N . TYR A 1 873 ? 74.988 11.025 -15.710 1.00 56.12 873 TYR A N 1
ATOM 7476 C CA . TYR A 1 873 ? 74.124 11.506 -14.630 1.00 56.12 873 TYR A CA 1
ATOM 7477 C C . TYR A 1 873 ? 74.205 10.672 -13.341 1.00 56.12 873 TYR A C 1
ATOM 7479 O O . TYR A 1 873 ? 74.087 11.216 -12.246 1.00 56.12 873 TYR A O 1
ATOM 7487 N N . ASN A 1 874 ? 74.440 9.358 -13.432 1.00 55.84 874 ASN A N 1
ATOM 7488 C CA . ASN A 1 874 ? 74.709 8.535 -12.247 1.00 55.84 874 ASN A CA 1
ATOM 7489 C C . ASN A 1 874 ? 76.030 8.930 -11.569 1.00 55.84 874 ASN A C 1
ATOM 7491 O O . ASN A 1 874 ? 76.150 8.813 -10.348 1.00 55.84 874 ASN A O 1
ATOM 7495 N N . ASP A 1 875 ? 77.018 9.374 -12.345 1.00 61.09 875 ASP A N 1
ATOM 7496 C CA . ASP A 1 875 ? 78.287 9.858 -11.810 1.00 61.09 875 ASP A CA 1
ATOM 7497 C C . ASP A 1 875 ? 78.130 11.259 -11.183 1.00 61.09 875 ASP A C 1
ATOM 7499 O O . ASP A 1 875 ? 78.684 11.499 -10.107 1.00 61.09 875 ASP A O 1
ATOM 7503 N N . ASP A 1 876 ? 77.277 12.126 -11.745 1.00 56.81 876 ASP A N 1
ATOM 7504 C CA . ASP A 1 876 ? 76.858 13.383 -11.105 1.00 56.81 876 ASP A CA 1
ATOM 7505 C C . ASP A 1 876 ? 76.115 13.141 -9.777 1.00 56.81 876 ASP A C 1
ATOM 7507 O O . ASP A 1 876 ? 76.420 13.794 -8.781 1.00 56.81 876 ASP A O 1
ATOM 7511 N N . ILE A 1 877 ? 75.206 12.157 -9.704 1.00 54.50 877 ILE A N 1
ATOM 7512 C CA . ILE A 1 877 ? 74.524 11.786 -8.446 1.00 54.50 877 ILE A CA 1
ATOM 7513 C C . ILE A 1 877 ? 75.520 11.298 -7.391 1.00 54.50 877 ILE A C 1
ATOM 7515 O O . ILE A 1 877 ? 75.455 11.734 -6.244 1.00 54.50 877 ILE A O 1
ATOM 7519 N N . LYS A 1 878 ? 76.481 10.441 -7.757 1.00 59.84 878 LYS A N 1
ATOM 7520 C CA . LYS A 1 878 ? 77.534 10.004 -6.821 1.00 59.84 878 LYS A CA 1
ATOM 7521 C C . LYS A 1 878 ? 78.388 11.169 -6.330 1.00 59.84 878 LYS A C 1
ATOM 7523 O O . LYS A 1 878 ? 78.865 11.153 -5.196 1.00 59.84 878 LYS A O 1
ATOM 7528 N N . ARG A 1 879 ? 78.618 12.165 -7.185 1.00 60.88 879 ARG A N 1
ATOM 7529 C CA . ARG A 1 879 ? 79.343 13.377 -6.812 1.00 60.88 879 ARG A CA 1
ATOM 7530 C C . ARG A 1 879 ? 78.535 14.224 -5.822 1.00 60.88 879 ARG A C 1
ATOM 7532 O O . ARG A 1 879 ? 79.117 14.675 -4.840 1.00 60.88 879 ARG A O 1
ATOM 7539 N N . ILE A 1 880 ? 77.224 14.365 -6.029 1.00 55.88 880 ILE A N 1
ATOM 7540 C CA . ILE A 1 880 ? 76.302 15.023 -5.087 1.00 55.88 880 ILE A CA 1
ATOM 7541 C C . ILE A 1 880 ? 76.291 14.288 -3.736 1.00 55.88 880 ILE A C 1
ATOM 7543 O O . ILE A 1 880 ? 76.432 14.931 -2.697 1.00 55.88 880 ILE A O 1
ATOM 7547 N N . ASP A 1 881 ? 76.219 12.950 -3.739 1.00 54.16 881 ASP A N 1
ATOM 7548 C CA . ASP A 1 881 ? 76.297 12.125 -2.521 1.00 54.16 881 ASP A CA 1
ATOM 7549 C C . ASP A 1 881 ? 77.616 12.363 -1.757 1.00 54.16 881 ASP A C 1
ATOM 7551 O O . ASP A 1 881 ? 77.624 12.476 -0.528 1.00 54.16 881 ASP A O 1
ATOM 7555 N N . ASN A 1 882 ? 78.740 12.490 -2.470 1.00 58.47 882 ASN A N 1
ATOM 7556 C CA . ASN A 1 882 ? 80.049 12.742 -1.861 1.00 58.47 882 ASN A CA 1
ATOM 7557 C C . ASN A 1 882 ? 80.202 14.173 -1.314 1.00 58.47 882 ASN A C 1
ATOM 7559 O O . ASN A 1 882 ? 80.731 14.339 -0.215 1.00 58.47 882 ASN A O 1
ATOM 7563 N N . GLU A 1 883 ? 79.745 15.204 -2.035 1.00 56.06 883 GLU A N 1
ATOM 7564 C CA . GLU A 1 883 ? 79.760 16.599 -1.552 1.00 56.06 883 GLU A CA 1
ATOM 7565 C C . GLU A 1 883 ? 78.851 16.771 -0.317 1.00 56.06 883 GLU A C 1
ATOM 7567 O O . GLU A 1 883 ? 79.218 17.453 0.646 1.00 56.06 883 GLU A O 1
ATOM 7572 N N . PHE A 1 884 ? 77.717 16.064 -0.278 1.00 54.25 884 PHE A N 1
ATOM 7573 C CA . PHE A 1 884 ? 76.813 16.038 0.872 1.00 54.25 884 PHE A CA 1
ATOM 7574 C C . PHE A 1 884 ? 77.464 15.461 2.139 1.00 54.25 884 PHE A C 1
ATOM 7576 O O . PHE A 1 884 ? 77.326 16.031 3.228 1.00 54.25 884 PHE A O 1
ATOM 7583 N N . TYR A 1 885 ? 78.216 14.361 2.007 1.00 53.75 885 TYR A N 1
ATOM 7584 C CA . TYR A 1 885 ? 78.921 13.728 3.129 1.00 53.75 885 TYR A CA 1
ATOM 7585 C C . TYR A 1 885 ? 79.940 14.657 3.806 1.00 53.75 885 TYR A C 1
ATOM 7587 O O . TYR A 1 885 ? 80.213 14.499 5.000 1.00 53.75 885 TYR A O 1
ATOM 7595 N N . ILE A 1 886 ? 80.488 15.617 3.057 1.00 54.47 886 ILE A N 1
ATOM 7596 C CA . ILE A 1 886 ? 81.533 16.535 3.519 1.00 54.47 886 ILE A CA 1
ATOM 7597 C C . ILE A 1 886 ? 80.926 17.774 4.194 1.00 54.47 886 ILE A C 1
ATOM 7599 O O . ILE A 1 886 ? 81.355 18.131 5.290 1.00 54.47 886 ILE A O 1
ATOM 7603 N N . ASN A 1 887 ? 79.908 18.400 3.593 1.00 55.31 887 ASN A N 1
ATOM 7604 C CA . ASN A 1 887 ? 79.443 19.730 4.017 1.00 55.31 887 ASN A CA 1
ATOM 7605 C C . ASN A 1 887 ? 78.245 19.723 4.988 1.00 55.31 887 ASN A C 1
ATOM 7607 O O . ASN A 1 887 ? 78.025 20.714 5.679 1.00 55.31 887 ASN A O 1
ATOM 7611 N N . LYS A 1 888 ? 77.481 18.621 5.091 1.00 53.69 888 LYS A N 1
ATOM 7612 C CA . LYS A 1 888 ? 76.317 18.464 6.000 1.00 53.69 888 LYS A CA 1
ATOM 7613 C C . LYS A 1 888 ? 75.274 19.606 5.969 1.00 53.69 888 LYS A C 1
ATOM 7615 O O . LYS A 1 888 ? 74.543 19.774 6.946 1.00 53.69 888 LYS A O 1
ATOM 7620 N N . ASN A 1 889 ? 75.164 20.361 4.874 1.00 53.94 889 ASN A N 1
ATOM 7621 C CA . ASN A 1 889 ? 74.162 21.413 4.695 1.00 53.94 889 ASN A CA 1
ATOM 7622 C C . ASN A 1 889 ? 73.309 21.123 3.448 1.00 53.94 889 ASN A C 1
ATOM 7624 O O . ASN A 1 889 ? 73.847 20.933 2.361 1.00 53.94 889 ASN A O 1
ATOM 7628 N N . TYR A 1 890 ? 71.986 21.042 3.621 1.00 53.12 890 TYR A N 1
ATOM 7629 C CA . TYR A 1 890 ? 71.038 20.721 2.544 1.00 53.12 890 TYR A CA 1
ATOM 7630 C C . TYR A 1 890 ? 70.692 21.945 1.680 1.00 53.12 890 TYR A C 1
ATOM 7632 O O . TYR A 1 890 ? 70.360 21.781 0.506 1.00 53.12 890 TYR A O 1
ATOM 7640 N N . ASP A 1 891 ? 70.799 23.153 2.239 1.00 45.62 891 ASP A N 1
ATOM 7641 C CA . ASP A 1 891 ? 70.326 24.380 1.590 1.00 45.62 891 ASP A CA 1
ATOM 7642 C C . ASP A 1 891 ? 71.245 24.815 0.428 1.00 45.62 891 ASP A C 1
ATOM 7644 O O . ASP A 1 891 ? 70.747 25.203 -0.626 1.00 45.62 891 ASP A O 1
ATOM 7648 N N . GLU A 1 892 ? 72.566 24.612 0.532 1.00 48.53 892 GLU A N 1
ATOM 7649 C CA . GLU A 1 892 ? 73.515 24.904 -0.565 1.00 48.53 892 GLU A CA 1
ATOM 7650 C C . GLU A 1 892 ? 73.370 23.940 -1.759 1.00 48.53 892 GLU A C 1
ATOM 7652 O O . GLU A 1 892 ? 73.550 24.335 -2.909 1.00 48.53 892 GLU A O 1
ATOM 7657 N N . ILE A 1 893 ? 73.008 22.673 -1.521 1.00 48.69 893 ILE A N 1
ATOM 7658 C CA . ILE A 1 893 ? 72.809 21.680 -2.594 1.00 48.69 893 ILE A CA 1
ATOM 7659 C C . ILE A 1 893 ? 71.510 21.964 -3.356 1.00 48.69 893 ILE A C 1
ATOM 7661 O O . ILE A 1 893 ? 71.460 21.805 -4.577 1.00 48.69 893 ILE A O 1
ATOM 7665 N N . LEU A 1 894 ? 70.461 22.400 -2.654 1.00 47.69 894 LEU A N 1
ATOM 7666 C CA . LEU A 1 894 ? 69.191 22.770 -3.274 1.00 47.69 894 LEU A CA 1
ATOM 7667 C C . LEU A 1 894 ? 69.295 24.096 -4.045 1.00 47.69 894 LEU A C 1
ATOM 7669 O O . LEU A 1 894 ? 68.751 24.154 -5.144 1.00 47.69 894 LEU A O 1
ATOM 7673 N N . GLU A 1 895 ? 70.046 25.096 -3.563 1.00 42.91 895 GLU A N 1
ATOM 7674 C CA . GLU A 1 895 ? 70.297 26.350 -4.305 1.00 42.91 895 GLU A CA 1
ATOM 7675 C C . GLU A 1 895 ? 71.102 26.129 -5.600 1.00 42.91 895 GLU A C 1
ATOM 7677 O O . GLU A 1 895 ? 70.738 26.660 -6.650 1.00 42.91 895 GLU A O 1
ATOM 7682 N N . ILE A 1 896 ? 72.133 25.270 -5.588 1.00 45.62 896 ILE A N 1
ATOM 7683 C CA . ILE A 1 896 ? 72.940 24.960 -6.790 1.00 45.62 896 ILE A CA 1
ATOM 7684 C C . ILE A 1 896 ? 72.106 24.289 -7.903 1.00 45.62 896 ILE A C 1
ATOM 7686 O O . ILE A 1 896 ? 72.423 24.435 -9.091 1.00 45.62 896 ILE A O 1
ATOM 7690 N N . TYR A 1 897 ? 71.044 23.555 -7.548 1.00 46.59 897 TYR A N 1
ATOM 7691 C CA . TYR A 1 897 ? 70.216 22.804 -8.501 1.00 46.59 897 TYR A CA 1
ATOM 7692 C C . TYR A 1 897 ? 68.836 23.420 -8.775 1.00 46.59 897 TYR A C 1
ATOM 7694 O O . TYR A 1 897 ? 68.273 23.129 -9.831 1.00 46.59 897 TYR A O 1
ATOM 7702 N N . SER A 1 898 ? 68.313 24.310 -7.921 1.00 39.56 898 SER A N 1
ATOM 7703 C CA . SER A 1 898 ? 67.119 25.111 -8.238 1.00 39.56 898 SER A CA 1
ATOM 7704 C C . SER A 1 898 ? 67.414 26.214 -9.255 1.00 39.56 898 SER A C 1
ATOM 7706 O O . SER A 1 898 ? 66.554 26.518 -10.079 1.00 39.56 898 SER A O 1
ATOM 7708 N N . ASP A 1 899 ? 68.640 26.757 -9.264 1.00 36.56 899 ASP A N 1
ATOM 7709 C CA . ASP A 1 899 ? 69.076 27.753 -10.257 1.00 36.56 899 ASP A CA 1
ATOM 7710 C C . ASP A 1 899 ? 69.402 27.146 -11.633 1.00 36.56 899 ASP A C 1
ATOM 7712 O O . ASP A 1 899 ? 69.521 27.858 -12.634 1.00 36.56 899 ASP A O 1
ATOM 7716 N N . LYS A 1 900 ? 69.448 25.812 -11.744 1.00 40.03 900 LYS A N 1
ATOM 7717 C CA . LYS A 1 900 ? 69.483 25.105 -13.029 1.00 40.03 900 LYS A CA 1
ATOM 7718 C C . LYS A 1 900 ? 68.078 24.682 -13.460 1.00 40.03 900 LYS A C 1
ATOM 7720 O O . LYS A 1 900 ? 67.812 23.507 -13.698 1.00 40.03 900 LYS A O 1
ATOM 7725 N N . ASN A 1 901 ? 67.233 25.667 -13.761 1.00 39.44 901 ASN A N 1
ATOM 7726 C CA . ASN A 1 901 ? 66.205 25.547 -14.811 1.00 39.44 901 ASN A CA 1
ATOM 7727 C C . ASN A 1 901 ? 66.868 25.417 -16.199 1.00 39.44 901 ASN A C 1
ATOM 7729 O O . ASN A 1 901 ? 66.552 26.124 -17.154 1.00 39.44 901 ASN A O 1
ATOM 7733 N N . SER A 1 902 ? 67.860 24.541 -16.320 1.00 36.72 902 SER A N 1
ATOM 7734 C CA . SER A 1 902 ? 68.541 24.313 -17.574 1.00 36.72 902 SER A CA 1
ATOM 7735 C C . SER A 1 902 ? 67.714 23.317 -18.380 1.00 36.72 902 SER A C 1
ATOM 7737 O O . SER A 1 902 ? 67.939 22.108 -18.321 1.00 36.72 902 SER A O 1
ATOM 7739 N N . GLU A 1 903 ? 66.724 23.835 -19.108 1.00 36.53 903 GLU A N 1
ATOM 7740 C CA . GLU A 1 903 ? 66.175 23.165 -20.284 1.00 36.53 903 GLU A CA 1
ATOM 7741 C C . GLU A 1 903 ? 67.322 22.956 -21.282 1.00 36.53 903 GLU A C 1
ATOM 7743 O O . GLU A 1 903 ? 67.647 23.821 -22.093 1.00 36.53 903 GLU A O 1
ATOM 7748 N N . TRP A 1 904 ? 67.977 21.799 -21.231 1.00 35.00 904 TRP A N 1
ATOM 7749 C CA . TRP A 1 904 ? 68.904 21.405 -22.285 1.00 35.00 904 TRP A CA 1
ATOM 7750 C C . TRP A 1 904 ? 68.095 20.762 -23.412 1.00 35.00 904 TRP A C 1
ATOM 7752 O O . TRP A 1 904 ? 67.941 19.543 -23.487 1.00 35.00 904 TRP A O 1
ATOM 7762 N N . THR A 1 905 ? 67.537 21.582 -24.303 1.00 30.31 905 THR A N 1
ATOM 7763 C CA . THR A 1 905 ? 66.969 21.084 -25.561 1.00 30.31 905 THR A CA 1
ATOM 7764 C C . THR A 1 905 ? 68.090 20.663 -26.499 1.00 30.31 905 THR A C 1
ATOM 7766 O O . THR A 1 905 ? 68.838 21.504 -26.996 1.00 30.31 905 THR A O 1
ATOM 7769 N N . ILE A 1 906 ? 68.174 19.371 -26.808 1.00 32.03 906 ILE A N 1
ATOM 7770 C CA . ILE A 1 906 ? 69.049 18.884 -27.875 1.00 32.03 906 ILE A CA 1
ATOM 7771 C C . ILE A 1 906 ? 68.186 18.583 -29.099 1.00 32.03 906 ILE A C 1
ATOM 7773 O O . ILE A 1 906 ? 67.405 17.632 -29.134 1.00 32.03 906 ILE A O 1
ATOM 7777 N N . HIS A 1 907 ? 68.321 19.422 -30.125 1.00 31.55 907 HIS A N 1
ATOM 7778 C CA . HIS A 1 907 ? 67.680 19.221 -31.420 1.00 31.55 907 HIS A CA 1
ATOM 7779 C C . HIS A 1 907 ? 68.471 18.202 -32.250 1.00 31.55 907 HIS A C 1
ATOM 7781 O O . HIS A 1 907 ? 69.412 18.565 -32.951 1.00 31.55 907 HIS A O 1
ATOM 7787 N N . TYR A 1 908 ? 68.065 16.931 -32.237 1.00 36.22 908 TYR A N 1
ATOM 7788 C CA . TYR A 1 908 ? 68.535 15.974 -33.241 1.00 36.22 908 TYR A CA 1
ATOM 7789 C C . TYR A 1 908 ? 67.601 15.967 -34.453 1.00 36.22 908 TYR A C 1
ATOM 7791 O O . TYR A 1 908 ? 66.484 15.456 -34.415 1.00 36.22 908 TYR A O 1
ATOM 7799 N N . SER A 1 909 ? 68.081 16.515 -35.569 1.00 34.91 909 SER A N 1
ATOM 7800 C CA . SER A 1 909 ? 67.413 16.441 -36.868 1.00 34.91 909 SER A CA 1
ATOM 7801 C C . SER A 1 909 ? 68.079 15.375 -37.741 1.00 34.91 909 SER A C 1
ATOM 7803 O O . SER A 1 909 ? 69.048 15.655 -38.439 1.00 34.91 909 SER A O 1
ATOM 7805 N N . LYS A 1 910 ? 67.572 14.136 -37.657 1.00 34.75 910 LYS A N 1
ATOM 7806 C CA . LYS A 1 910 ? 67.474 13.130 -38.742 1.00 34.75 910 LYS A CA 1
ATOM 7807 C C . LYS A 1 910 ? 67.276 11.740 -38.141 1.00 34.75 910 LYS A C 1
ATOM 7809 O O . LYS A 1 910 ? 68.211 11.154 -37.604 1.00 34.75 910 LYS A O 1
ATOM 7814 N N . TYR A 1 911 ? 66.082 11.179 -38.317 1.00 39.12 911 TYR A N 1
ATOM 7815 C CA . TYR A 1 911 ? 65.847 9.750 -38.117 1.00 39.12 911 TYR A CA 1
ATOM 7816 C C . TYR A 1 911 ? 65.166 9.164 -39.349 1.00 39.12 911 TYR A C 1
ATOM 7818 O O . TYR A 1 911 ? 64.496 9.855 -40.111 1.00 39.12 911 TYR A O 1
ATOM 7826 N N . THR A 1 912 ? 65.412 7.883 -39.586 1.00 34.66 912 THR A N 1
ATOM 7827 C CA . THR A 1 912 ? 64.853 7.135 -40.711 1.00 34.66 912 THR A CA 1
ATOM 7828 C C . THR A 1 912 ? 63.430 6.716 -40.363 1.00 34.66 912 THR A C 1
ATOM 7830 O O . THR A 1 912 ? 63.205 6.114 -39.317 1.00 34.66 912 THR A O 1
ATOM 7833 N N . PHE A 1 913 ? 62.471 7.046 -41.226 1.00 35.00 913 PHE A N 1
ATOM 7834 C CA . PHE A 1 913 ? 61.092 6.593 -41.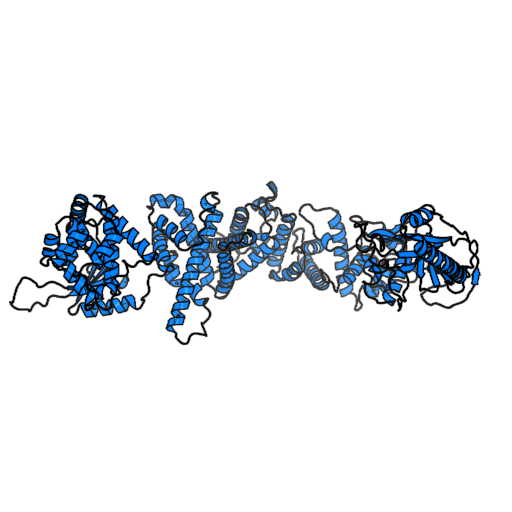105 1.00 35.00 913 PHE A CA 1
ATOM 7835 C C . PHE A 1 913 ? 60.912 5.399 -42.052 1.00 35.00 913 PHE A C 1
ATOM 7837 O O . PHE A 1 913 ? 61.598 5.251 -43.071 1.00 35.00 913 PHE A O 1
ATOM 7844 N N . TRP A 1 914 ? 60.007 4.498 -41.706 1.00 35.56 914 TRP A N 1
ATOM 7845 C CA . TRP A 1 914 ? 59.606 3.420 -42.601 1.00 35.56 914 TRP A CA 1
ATOM 7846 C C . TRP A 1 914 ? 58.187 3.734 -43.055 1.00 35.56 914 TRP A C 1
ATOM 7848 O O . TRP A 1 914 ? 57.285 3.865 -42.227 1.00 35.56 914 TRP A O 1
ATOM 7858 N N . GLN A 1 915 ? 58.006 3.943 -44.361 1.00 32.16 915 GLN A N 1
ATOM 7859 C CA . GLN A 1 915 ? 56.722 4.322 -44.942 1.00 32.16 915 GLN A CA 1
ATOM 7860 C C . GLN A 1 915 ? 56.106 3.099 -45.623 1.00 32.16 915 GLN A C 1
ATOM 7862 O O . GLN A 1 915 ? 56.678 2.543 -46.561 1.00 32.16 915 GLN A O 1
ATOM 7867 N N . TYR A 1 916 ? 54.935 2.674 -45.149 1.00 38.16 916 TYR A N 1
ATOM 7868 C CA . TYR A 1 916 ? 54.189 1.564 -45.736 1.00 38.16 916 TYR A CA 1
ATOM 7869 C C . TYR A 1 916 ? 53.123 2.092 -46.709 1.00 38.16 916 TYR A C 1
ATOM 7871 O O . TYR A 1 916 ? 52.299 2.936 -46.346 1.00 38.16 916 TYR A O 1
ATOM 7879 N N . ARG A 1 917 ? 53.095 1.581 -47.944 1.00 32.88 917 ARG A N 1
ATOM 7880 C CA . ARG A 1 917 ? 51.948 1.724 -48.857 1.00 32.88 917 ARG A CA 1
ATOM 7881 C C . ARG A 1 917 ? 51.582 0.352 -49.414 1.00 32.88 917 ARG A C 1
ATOM 7883 O O . ARG A 1 917 ? 52.383 -0.258 -50.114 1.00 32.88 917 ARG A O 1
ATOM 7890 N N . LYS A 1 918 ? 50.354 -0.090 -49.139 1.00 40.97 918 LYS A N 1
ATOM 7891 C CA . LYS A 1 918 ? 49.714 -1.251 -49.769 1.00 40.97 918 LYS A CA 1
ATOM 7892 C C . LYS A 1 918 ? 48.334 -0.829 -50.263 1.00 40.97 918 LYS A C 1
ATOM 7894 O O . LYS A 1 918 ? 47.634 -0.088 -49.578 1.00 40.97 918 LYS A O 1
ATOM 7899 N N . GLN A 1 919 ? 47.956 -1.299 -51.443 1.00 34.31 919 GLN A N 1
ATOM 7900 C CA . GLN A 1 919 ? 46.611 -1.167 -51.989 1.00 34.31 919 GLN A CA 1
ATOM 7901 C C . GLN A 1 919 ? 46.088 -2.593 -52.203 1.00 34.31 919 GLN A C 1
ATOM 7903 O O . GLN A 1 919 ? 46.629 -3.312 -53.032 1.00 34.31 919 GLN A O 1
ATOM 7908 N N . GLN A 1 920 ? 45.175 -3.071 -51.352 1.00 33.06 920 GLN A N 1
ATOM 7909 C CA . GLN A 1 920 ? 43.737 -3.193 -51.637 1.00 33.06 920 GLN A CA 1
ATOM 7910 C C . GLN A 1 920 ? 43.033 -4.022 -50.540 1.00 33.06 920 GLN A C 1
ATOM 7912 O O . GLN A 1 920 ? 43.555 -5.032 -50.081 1.00 33.06 920 GLN A O 1
ATOM 7917 N N . SER A 1 921 ? 41.868 -3.499 -50.141 1.00 41.38 921 SER A N 1
ATOM 7918 C CA . SER A 1 921 ? 40.683 -4.078 -49.480 1.00 41.38 921 SER A CA 1
ATOM 7919 C C . SER A 1 921 ? 40.807 -5.300 -48.559 1.00 41.38 921 SER A C 1
ATOM 7921 O O . SER A 1 921 ? 41.158 -6.396 -48.986 1.00 41.38 921 SER A O 1
ATOM 7923 N N . SER A 1 922 ? 40.259 -5.119 -47.352 1.00 41.00 922 SER A N 1
ATOM 7924 C CA . SER A 1 922 ? 39.994 -6.101 -46.288 1.00 41.00 922 SER A CA 1
ATOM 7925 C C . SER A 1 922 ? 41.217 -6.571 -45.490 1.00 41.00 922 SER A C 1
ATOM 7927 O O . SER A 1 922 ? 42.311 -6.749 -46.014 1.00 41.00 922 SER A O 1
ATOM 7929 N N . PHE A 1 923 ? 41.023 -6.690 -44.172 1.00 38.47 923 PHE A N 1
ATOM 7930 C CA . PHE A 1 923 ? 42.032 -7.066 -43.182 1.00 38.47 923 PHE A CA 1
ATOM 7931 C C . PHE A 1 923 ? 42.717 -8.396 -43.548 1.00 38.47 923 PHE A C 1
ATOM 7933 O O . PHE A 1 923 ? 42.211 -9.451 -43.191 1.00 38.47 923 PHE A O 1
ATOM 7940 N N . ASN A 1 924 ? 43.864 -8.342 -44.234 1.00 33.78 924 ASN A N 1
ATOM 7941 C CA . ASN A 1 924 ? 44.895 -9.385 -44.263 1.00 33.78 924 ASN A CA 1
ATOM 7942 C C . ASN A 1 924 ? 46.260 -8.775 -44.649 1.00 33.78 924 ASN A C 1
ATOM 7944 O O . ASN A 1 924 ? 46.437 -8.146 -45.700 1.00 33.78 924 ASN A O 1
ATOM 7948 N N . ILE A 1 925 ? 47.233 -8.919 -43.745 1.00 32.94 925 ILE A N 1
ATOM 7949 C CA . ILE A 1 925 ? 48.565 -8.303 -43.816 1.00 32.94 925 ILE A CA 1
ATOM 7950 C C . ILE A 1 925 ? 49.502 -9.225 -44.608 1.00 32.94 925 ILE A C 1
ATOM 7952 O O . ILE A 1 925 ? 49.625 -10.397 -44.288 1.00 32.94 925 ILE A O 1
ATOM 7956 N N . GLU A 1 926 ? 50.206 -8.670 -45.597 1.00 33.19 926 GLU A N 1
ATOM 7957 C CA . GLU A 1 926 ? 51.440 -9.270 -46.131 1.00 33.19 926 GLU A CA 1
ATOM 7958 C C . GLU A 1 926 ? 52.512 -8.174 -46.200 1.00 33.19 926 GLU A C 1
ATOM 7960 O O . GLU A 1 926 ? 52.206 -7.017 -46.519 1.00 33.19 926 GLU A O 1
ATOM 7965 N N . GLU A 1 927 ? 53.746 -8.540 -45.854 1.00 29.78 927 GLU A N 1
ATOM 7966 C CA . GLU A 1 927 ? 54.888 -7.655 -45.603 1.00 29.78 927 GLU A CA 1
ATOM 7967 C C . GLU A 1 927 ? 55.739 -7.393 -46.857 1.00 29.78 927 GLU A C 1
ATOM 7969 O O . GLU A 1 927 ? 56.089 -8.322 -47.578 1.00 29.78 927 GLU A O 1
ATOM 7974 N N . LYS A 1 928 ? 56.145 -6.130 -47.072 1.00 31.42 928 LYS A N 1
ATOM 7975 C CA . LYS A 1 928 ? 57.354 -5.730 -47.826 1.00 31.42 928 LYS A CA 1
ATOM 7976 C C . LYS A 1 928 ? 57.785 -4.307 -47.426 1.00 31.42 928 LYS A C 1
ATOM 7978 O O . LYS A 1 928 ? 56.940 -3.455 -47.159 1.00 31.42 928 LYS A O 1
ATOM 7983 N N . TYR A 1 929 ? 59.099 -4.065 -47.374 1.00 30.14 929 TYR A N 1
ATOM 7984 C CA . TYR A 1 929 ? 59.741 -2.891 -46.758 1.00 30.14 929 TYR A CA 1
ATOM 7985 C C . TYR A 1 929 ? 60.130 -1.798 -47.772 1.00 30.14 929 TYR A C 1
ATOM 7987 O O . TYR A 1 929 ? 60.753 -2.108 -48.784 1.00 30.14 929 TYR A O 1
ATOM 7995 N N . PHE A 1 930 ? 59.882 -0.519 -47.450 1.00 31.33 930 PHE A N 1
ATOM 7996 C CA . PHE A 1 930 ? 60.520 0.638 -48.104 1.00 31.33 930 PHE A CA 1
ATOM 7997 C C . PHE A 1 930 ? 60.964 1.701 -47.082 1.00 31.33 930 PHE A C 1
ATOM 7999 O O . PHE A 1 930 ? 60.329 1.904 -46.047 1.00 31.33 930 PHE A O 1
ATOM 8006 N N . LYS A 1 931 ? 62.091 2.363 -47.380 1.00 30.98 931 LYS A N 1
ATOM 8007 C CA . LYS A 1 931 ? 62.848 3.267 -46.495 1.00 30.98 931 LYS A CA 1
ATOM 8008 C C . LYS A 1 931 ? 62.626 4.725 -46.923 1.00 30.98 931 LYS A C 1
ATOM 8010 O O . LYS A 1 931 ? 62.897 5.046 -48.078 1.00 30.98 931 LYS A O 1
ATOM 8015 N N . THR A 1 932 ? 62.189 5.617 -46.029 1.00 34.69 932 THR A N 1
ATOM 8016 C CA . THR A 1 932 ? 62.029 7.054 -46.353 1.00 34.69 932 THR A CA 1
ATOM 8017 C C . THR A 1 932 ? 62.349 7.934 -45.143 1.00 34.69 932 THR A C 1
ATOM 8019 O O . THR A 1 932 ? 61.871 7.703 -44.047 1.00 34.69 932 THR A O 1
ATOM 8022 N N . VAL A 1 933 ? 63.190 8.955 -45.291 1.00 31.22 933 VAL A N 1
ATOM 8023 C CA . VAL A 1 933 ? 63.626 9.815 -44.170 1.00 31.22 933 VAL A CA 1
ATOM 8024 C C . VAL A 1 933 ? 62.645 10.981 -44.001 1.00 31.22 933 VAL A C 1
ATOM 8026 O O . VAL A 1 933 ? 62.389 11.690 -44.968 1.00 31.22 933 VAL A O 1
ATOM 8029 N N . ALA A 1 934 ? 62.138 11.213 -42.789 1.00 35.28 934 ALA A N 1
ATOM 8030 C CA . ALA A 1 934 ? 61.448 12.450 -42.410 1.00 35.28 934 ALA A CA 1
ATOM 8031 C C . ALA A 1 934 ? 62.215 13.145 -41.264 1.00 35.28 934 ALA A C 1
ATOM 8033 O O . ALA A 1 934 ? 63.081 12.550 -40.626 1.00 35.28 934 ALA A O 1
ATOM 8034 N N . ASN A 1 935 ? 61.956 14.429 -41.027 1.00 33.66 935 ASN A N 1
ATOM 8035 C CA . ASN A 1 935 ? 62.608 15.229 -39.982 1.00 33.66 935 ASN A CA 1
ATOM 8036 C C . ASN A 1 935 ? 61.588 15.549 -38.875 1.00 33.66 935 ASN A C 1
ATOM 8038 O O . ASN A 1 935 ? 60.462 15.904 -39.211 1.00 33.66 935 ASN A O 1
ATOM 8042 N N . GLY A 1 936 ? 61.971 15.490 -37.586 1.00 40.94 936 GLY A N 1
ATOM 8043 C CA . GLY A 1 936 ? 61.177 16.136 -36.520 1.00 40.94 936 GLY A CA 1
ATOM 8044 C C . GLY A 1 936 ? 60.945 15.409 -35.185 1.00 40.94 936 GLY A C 1
ATOM 8045 O O . GLY A 1 936 ? 59.914 15.655 -34.571 1.00 40.94 936 GLY A O 1
ATOM 8046 N N . LEU A 1 937 ? 61.846 14.548 -34.701 1.00 39.97 937 LEU A N 1
ATOM 8047 C CA . LEU A 1 937 ? 61.767 14.029 -33.320 1.00 39.97 937 LEU A CA 1
ATOM 8048 C C . LEU A 1 937 ? 62.416 15.026 -32.344 1.00 39.97 937 LEU A C 1
ATOM 8050 O O . LEU A 1 937 ? 63.572 15.401 -32.542 1.00 39.97 937 LEU A O 1
ATOM 8054 N N . LYS A 1 938 ? 61.696 15.439 -31.292 1.00 39.38 938 LYS A N 1
ATOM 8055 C CA . LYS A 1 938 ? 62.261 16.220 -30.174 1.00 39.38 938 LYS A CA 1
ATOM 8056 C C . LYS A 1 938 ? 62.418 15.301 -28.966 1.00 39.38 938 LYS A C 1
ATOM 8058 O O . LYS A 1 938 ? 61.502 14.541 -28.650 1.00 39.38 938 LYS A O 1
ATOM 8063 N N . MET A 1 939 ? 63.577 15.354 -28.317 1.00 39.78 939 MET A N 1
ATOM 8064 C CA . MET A 1 939 ? 63.838 14.604 -27.096 1.00 39.78 939 MET A CA 1
ATOM 8065 C C . MET A 1 939 ? 64.315 15.558 -26.012 1.00 39.78 939 MET A C 1
ATOM 8067 O O . MET A 1 939 ? 65.218 16.357 -26.251 1.00 39.78 939 MET A O 1
ATOM 8071 N N . GLU A 1 940 ? 63.692 15.485 -24.844 1.00 39.78 940 GLU A N 1
ATOM 8072 C CA . GLU A 1 940 ? 64.003 16.347 -23.703 1.00 39.78 940 GLU A CA 1
ATOM 8073 C C . GLU A 1 940 ? 64.307 15.487 -22.480 1.00 39.78 940 GLU A C 1
ATOM 8075 O O . GLU A 1 940 ? 63.609 14.505 -22.210 1.00 39.78 940 GLU A O 1
ATOM 8080 N N . PHE A 1 941 ? 65.355 15.861 -21.749 1.00 36.12 941 PHE A N 1
ATOM 8081 C CA . PHE A 1 941 ? 65.664 15.316 -20.432 1.00 36.12 941 PHE A CA 1
ATOM 8082 C C . PHE A 1 941 ? 65.234 16.330 -19.382 1.00 36.12 941 PHE A C 1
ATOM 8084 O O . PHE A 1 941 ? 65.667 17.479 -19.416 1.00 36.12 941 PHE A O 1
ATOM 8091 N N . ILE A 1 942 ? 64.377 15.900 -18.461 1.00 40.41 942 ILE A N 1
ATOM 8092 C CA . ILE A 1 942 ? 63.859 16.748 -17.391 1.00 40.41 942 ILE A CA 1
ATOM 8093 C C . ILE A 1 942 ? 64.318 16.139 -16.066 1.00 40.41 942 ILE A C 1
ATOM 8095 O O . ILE A 1 942 ? 63.926 15.016 -15.729 1.00 40.41 942 ILE A O 1
ATOM 8099 N N . GLY A 1 943 ? 65.176 16.863 -15.347 1.00 37.44 943 GLY A N 1
ATOM 8100 C CA . GLY A 1 943 ? 65.524 16.567 -13.959 1.00 37.44 943 GLY A CA 1
ATOM 8101 C C . GLY A 1 943 ? 64.491 17.206 -13.037 1.00 37.44 943 GLY A C 1
ATOM 8102 O O . GLY A 1 943 ? 64.209 18.393 -13.168 1.00 37.44 943 GLY A O 1
ATOM 8103 N N . LEU A 1 944 ? 63.890 16.422 -12.146 1.00 39.53 944 LEU A N 1
ATOM 8104 C CA . LEU A 1 944 ? 62.905 16.915 -11.184 1.00 39.53 944 LEU A CA 1
ATOM 8105 C C . LEU A 1 944 ? 63.235 16.364 -9.796 1.00 39.53 944 LEU A C 1
ATOM 8107 O O . LEU A 1 944 ? 63.440 15.162 -9.633 1.00 39.53 944 LEU A O 1
ATOM 8111 N N . ILE A 1 945 ? 63.247 17.252 -8.804 1.00 34.91 945 ILE A N 1
ATOM 8112 C CA . ILE A 1 945 ? 63.333 16.912 -7.381 1.00 34.91 945 ILE A CA 1
ATOM 8113 C C . ILE A 1 945 ? 61.904 16.984 -6.832 1.00 34.91 945 ILE A C 1
ATOM 8115 O O . ILE A 1 945 ? 61.216 17.978 -7.075 1.00 34.91 945 ILE A O 1
ATOM 8119 N N . LYS A 1 946 ? 61.418 15.931 -6.164 1.00 35.22 946 LYS A N 1
ATOM 8120 C CA . LYS A 1 946 ? 60.058 15.892 -5.603 1.00 35.22 946 LYS A CA 1
ATOM 8121 C C . LYS A 1 946 ? 60.035 15.396 -4.169 1.00 35.22 946 LYS A C 1
ATOM 8123 O O . LYS A 1 946 ? 60.742 14.399 -3.893 1.00 35.22 946 LYS A O 1
#

InterPro domains:
  IPR004919 GmrSD restriction endonucleases, N-terminal domain [PF03235] (18-262)